Protein AF-0000000081115495 (afdb_homodimer)

Organism: Mythimna separata (NCBI:txid271217)

Nearest PDB structures (foldseek):
  6wbv-assembly1_A  TM=1.362E-01  e=1.339E+00  Homo sapiens
  8w20-assembly1_A  TM=7.544E-02  e=1.588E+00  Streptomyces coelicolor A3(2)
  7nyw-assembly1_B  TM=8.697E-02  e=6.203E+00  Photorhabdus thracensis
  5llu-assembly1_A-2  TM=1.333E-01  e=4.239E-01  Homo sapiens
  5xap-assembly1_A  TM=1.150E-01  e=4.616E-01  Deinococcus radiodurans R1 = ATCC 13939 = DSM 20539

Radius of gyration: 32.77 Å; Cα contacts (8 Å, |Δi|>4): 1821; chains: 2; bounding box: 96×88×81 Å

InterPro domains:
  IPR002656 Acyltransferase 3 domain [PF01757] (212-597)
  IPR052728 Oxygen and lipid transport regulator [PTHR11161] (29-606)

Sequence (1224 aa):
MNPVTWLFFAVSVAAAREYSDEELASFPKLFHLDEYKRCLARTDGLYCLGTFELTPAVVPHPTYNIMKAYSEESYRHFNRTLIHRGYCLSLRCPLELITSYNATVLFERCADHYSQRSHLRASLHTLHYCRTHDDFVTRKPETPAEHMLKLVLYALVLANIVGTIYDSYVVDTPERKKSKLIAAFSIPANWRRLTFIREGGDPRQTALTPMEGVRVLALGCTTFAHASIFHYGFYTTNPEMLEKVTQRADGIFLSNGTSLIQAFMMMSCFLTGYNLLIYSQKRELGLYLLPLCIIKRVVRITPVHMLIVGYGATWWMYSRDGPLVSTTIGLESAACKTKFWSHFFFINNIVDPGNYCVAPTWFLPVNMHMYIVACTFTLLLWRRRRFAFRLYILLFIASCFMTAAISYVREYKALTYLATPEEIRRTFRDDPSFTEFYISSWGALPACFVGLIFAHLLFELDQRKIKLCDYKCFVYLYHTCFPLLFLWPLTGIYARAHQSAFFIAAYTAFDRPIYCILMVISLLGLFHVDGPLRWFFSWDGWRSLGRMSLTVMLLHWCINITIGARSMAFSTSELDVIVDWSATHVLTYAAAVPITVLVEFPMQKFLEALIFMNPVTWLFFAVSVAAAREYSDEELASFPKLFHLDEYKRCLARTDGLYCLGTFELTPAVVPHPTYNIMKAYSEESYRHFNRTLIHRGYCLSLRCPLELITSYNATVLFERCADHYSQRSHLRASLHTLHYCRTHDDFVTRKPETPAEHMLKLVLYALVLANIVGTIYDSYVVDTPERKKSKLIAAFSIPANWRRLTFIREGGDPRQTALTPMEGVRVLALGCTTFAHASIFHYGFYTTNPEMLEKVTQRADGIFLSNGTSLIQAFMMMSCFLTGYNLLIYSQKRELGLYLLPLCIIKRVVRITPVHMLIVGYGATWWMYSRDGPLVSTTIGLESAACKTKFWSHFFFINNIVDPGNYCVAPTWFLPVNMHMYIVACTFTLLLWRRRRFAFRLYILLFIASCFMTAAISYVREYKALTYLATPEEIRRTFRDDPSFTEFYISSWGALPACFVGLIFAHLLFELDQRKIKLCDYKCFVYLYHTCFPLLFLWPLTGIYARAHQSAFFIAAYTAFDRPIYCILMVISLLGLFHVDGPLRWFFSWDGWRSLGRMSLTVMLLHWCINITIGARSMAFSTSELDVIVDWSATHVLTYAAAVPITVLVEFPMQKFLEALIF

pLDDT: mean 91.27, std 10.19, range [24.75, 98.75]

Structure (mmCIF, N/CA/C/O backbone):
data_AF-0000000081115495-model_v1
#
loop_
_entity.id
_entity.type
_entity.pdbx_description
1 polymer 'Acyltransferase 3 domain-containing protein'
#
loop_
_atom_site.group_PDB
_atom_site.id
_atom_site.type_symbol
_atom_site.label_atom_id
_atom_site.label_alt_id
_atom_site.label_comp_id
_atom_site.label_asym_id
_atom_site.label_entity_id
_atom_site.label_seq_id
_atom_site.pdbx_PDB_ins_code
_atom_site.Cartn_x
_atom_site.Cartn_y
_atom_site.Cartn_z
_atom_site.occupancy
_atom_site.B_iso_or_equiv
_atom_site.auth_seq_id
_atom_site.auth_comp_id
_atom_site.auth_asym_id
_atom_site.auth_atom_id
_atom_site.pdbx_PDB_model_num
ATOM 1 N N . MET A 1 1 ? 27.531 12.555 -26.203 1 24.75 1 MET A N 1
ATOM 2 C CA . MET A 1 1 ? 27.156 11.141 -26.203 1 24.75 1 MET A CA 1
ATOM 3 C C . MET A 1 1 ? 27.641 10.461 -27.484 1 24.75 1 MET A C 1
ATOM 5 O O . MET A 1 1 ? 27.281 10.891 -28.594 1 24.75 1 MET A O 1
ATOM 9 N N . ASN A 1 2 ? 28.75 9.758 -27.484 1 30.42 2 ASN A N 1
ATOM 10 C CA . ASN A 1 2 ? 29.578 9.398 -28.641 1 30.42 2 ASN A CA 1
ATOM 11 C C . ASN A 1 2 ? 28.828 8.516 -29.625 1 30.42 2 ASN A C 1
ATOM 13 O O . ASN A 1 2 ? 28.031 7.656 -29.219 1 30.42 2 ASN A O 1
ATOM 17 N N . PRO A 1 3 ? 28.578 8.898 -30.844 1 39.91 3 PRO A N 1
ATOM 18 C CA . PRO A 1 3 ? 27.891 8.18 -31.906 1 39.91 3 PRO A CA 1
ATOM 19 C C . PRO A 1 3 ? 28.281 6.707 -31.984 1 39.91 3 PRO A C 1
ATOM 21 O O . PRO A 1 3 ? 27.672 5.934 -32.719 1 39.91 3 PRO A O 1
ATOM 24 N N . VAL A 1 4 ? 29.328 6.293 -31.312 1 34.84 4 VAL A N 1
ATOM 25 C CA . VAL A 1 4 ? 29.797 4.914 -31.391 1 34.84 4 VAL A CA 1
ATOM 26 C C . VAL A 1 4 ? 28.859 4.004 -30.609 1 34.84 4 VAL A C 1
ATOM 28 O O . VAL A 1 4 ? 28.688 2.834 -30.953 1 34.84 4 VAL A O 1
ATOM 31 N N . THR A 1 5 ? 28.281 4.406 -29.562 1 34.09 5 THR A N 1
ATOM 32 C CA . THR A 1 5 ? 27.453 3.557 -28.719 1 34.09 5 THR A CA 1
ATOM 33 C C . THR A 1 5 ? 26.141 3.207 -29.422 1 34.09 5 THR A C 1
ATOM 35 O O . THR A 1 5 ? 25.562 2.15 -29.172 1 34.09 5 THR A O 1
ATOM 38 N N . TRP A 1 6 ? 25.656 4.078 -30.359 1 40.09 6 TRP A N 1
ATOM 39 C CA . TRP A 1 6 ? 24.438 3.766 -31.094 1 40.09 6 TRP A CA 1
ATOM 40 C C . TRP A 1 6 ? 24.688 2.656 -32.125 1 40.09 6 TRP A C 1
ATOM 42 O O . TRP A 1 6 ? 23.75 2.002 -32.562 1 40.09 6 TRP A O 1
ATOM 52 N N . LEU A 1 7 ? 25.953 2.502 -32.562 1 35.94 7 LEU A N 1
ATOM 53 C CA . LEU A 1 7 ? 26.203 1.599 -33.688 1 35.94 7 LEU A CA 1
ATOM 54 C C . LEU A 1 7 ? 25.953 0.149 -33.281 1 35.94 7 LEU A C 1
ATOM 56 O O . LEU A 1 7 ? 25.516 -0.663 -34.094 1 35.94 7 LEU A O 1
ATOM 60 N N . PHE A 1 8 ? 26.25 -0.278 -32.062 1 37.78 8 PHE A N 1
ATOM 61 C CA . PHE A 1 8 ? 26.281 -1.713 -31.797 1 37.78 8 PHE A CA 1
ATOM 62 C C . PHE A 1 8 ? 24.875 -2.256 -31.594 1 37.78 8 PHE A C 1
ATOM 64 O O . PHE A 1 8 ? 24.688 -3.469 -31.469 1 37.78 8 PHE A O 1
ATOM 71 N N . PHE A 1 9 ? 23.922 -1.477 -31.359 1 39.91 9 PHE A N 1
ATOM 72 C CA . PHE A 1 9 ? 22.656 -2.07 -30.922 1 39.91 9 PHE A CA 1
ATOM 73 C C . PHE A 1 9 ? 21.828 -2.496 -32.125 1 39.91 9 PHE A C 1
ATOM 75 O O . PHE A 1 9 ? 20.609 -2.678 -32 1 39.91 9 PHE A O 1
ATOM 82 N N . ALA A 1 10 ? 22.406 -2.445 -33.406 1 38.56 10 ALA A N 1
ATOM 83 C CA . ALA A 1 10 ? 21.5 -2.883 -34.469 1 38.56 10 ALA A CA 1
ATOM 84 C C . ALA A 1 10 ? 21.25 -4.387 -34.406 1 38.56 10 ALA A C 1
ATOM 86 O O . ALA A 1 10 ? 21.984 -5.176 -35 1 38.56 10 ALA A O 1
ATOM 87 N N . VAL A 1 11 ? 21.047 -4.914 -33.25 1 39.09 11 VAL A N 1
ATOM 88 C CA . VAL A 1 11 ? 20.875 -6.363 -33.188 1 39.09 11 VAL A CA 1
ATOM 89 C C . VAL A 1 11 ? 19.656 -6.773 -34 1 39.09 11 VAL A C 1
ATOM 91 O O . VAL A 1 11 ? 18.578 -6.18 -33.875 1 39.09 11 VAL A O 1
ATOM 94 N N . SER A 1 12 ? 20.094 -7.492 -35.094 1 37.94 12 SER A N 1
ATOM 95 C CA . SER A 1 12 ? 19.156 -8.195 -35.969 1 37.94 12 SER A CA 1
ATOM 96 C C . SER A 1 12 ? 18.219 -9.086 -35.156 1 37.94 12 SER A C 1
ATOM 98 O O . SER A 1 12 ? 18.656 -10.07 -34.531 1 37.94 12 SER A O 1
ATOM 100 N N . VAL A 1 13 ? 17.391 -8.516 -34.469 1 44.06 13 VAL A N 1
ATOM 101 C CA . VAL A 1 13 ? 16.359 -9.383 -33.906 1 44.06 13 VAL A CA 1
ATOM 102 C C . VAL A 1 13 ? 15.781 -10.281 -35 1 44.06 13 VAL A C 1
ATOM 104 O O . VAL A 1 13 ? 15.297 -9.789 -36.031 1 44.06 13 VAL A O 1
ATOM 107 N N . ALA A 1 14 ? 16.438 -11.359 -35.25 1 44.84 14 ALA A N 1
ATOM 108 C CA . ALA A 1 14 ? 15.828 -12.398 -36.094 1 44.84 14 ALA A CA 1
ATOM 109 C C . ALA A 1 14 ? 14.305 -12.352 -36 1 44.84 14 ALA A C 1
ATOM 111 O O . ALA A 1 14 ? 13.75 -12.117 -34.906 1 44.84 14 ALA A O 1
ATOM 112 N N . ALA A 1 15 ? 13.828 -12.008 -37.219 1 53.19 15 ALA A N 1
ATOM 113 C CA . ALA A 1 15 ? 12.43 -11.773 -37.594 1 53.19 15 ALA A CA 1
ATOM 114 C C . ALA A 1 15 ? 11.539 -12.914 -37.094 1 53.19 15 ALA A C 1
ATOM 116 O O . ALA A 1 15 ? 11.367 -13.914 -37.812 1 53.19 15 ALA A O 1
ATOM 117 N N . ALA A 1 16 ? 11.797 -13.234 -35.844 1 61.47 16 ALA A N 1
ATOM 118 C CA . ALA A 1 16 ? 10.789 -14.188 -35.406 1 61.47 16 ALA A CA 1
ATOM 119 C C . ALA A 1 16 ? 9.383 -13.742 -35.812 1 61.47 16 ALA A C 1
ATOM 121 O O . ALA A 1 16 ? 9.133 -12.547 -35.969 1 61.47 16 ALA A O 1
ATOM 122 N N . ARG A 1 17 ? 8.719 -14.742 -36.406 1 75.25 17 ARG A N 1
ATOM 123 C CA . ARG A 1 17 ? 7.34 -14.469 -36.812 1 75.25 17 ARG A CA 1
ATOM 124 C C . ARG A 1 17 ? 6.605 -13.664 -35.75 1 75.25 17 ARG A C 1
ATOM 126 O O . ARG A 1 17 ? 6.688 -13.977 -34.562 1 75.25 17 ARG A O 1
ATOM 133 N N . GLU A 1 18 ? 6.234 -12.531 -36.219 1 83.69 18 GLU A N 1
ATOM 134 C CA . GLU A 1 18 ? 5.391 -11.742 -35.312 1 83.69 18 GLU A CA 1
ATOM 135 C C . GLU A 1 18 ? 3.941 -12.211 -35.375 1 83.69 18 GLU A C 1
ATOM 137 O O . GLU A 1 18 ? 3.387 -12.438 -36.438 1 83.69 18 GLU A O 1
ATOM 142 N N . TYR A 1 19 ? 3.535 -12.711 -34.312 1 90.31 19 TYR A N 1
ATOM 143 C CA . TYR A 1 19 ? 2.152 -13.156 -34.188 1 90.31 19 TYR A CA 1
ATOM 144 C C . TYR A 1 19 ? 1.237 -11.984 -33.844 1 90.31 19 TYR A C 1
ATOM 146 O O . TYR A 1 19 ? 1.6 -11.117 -33.031 1 90.31 19 TYR A O 1
ATOM 154 N N . SER A 1 20 ? 0.139 -11.875 -34.469 1 89.12 20 SER A N 1
ATOM 155 C CA . SER A 1 20 ? -0.812 -10.797 -34.25 1 89.12 20 SER A CA 1
ATOM 156 C C . SER A 1 20 ? -1.571 -11 -32.938 1 89.12 20 SER A C 1
ATOM 158 O O . SER A 1 20 ? -1.633 -12.125 -32.406 1 89.12 20 SER A O 1
ATOM 160 N N . ASP A 1 21 ? -2.07 -9.977 -32.438 1 88.25 21 ASP A N 1
ATOM 161 C CA . ASP A 1 21 ? -2.865 -10.047 -31.219 1 88.25 21 ASP A CA 1
ATOM 162 C C . ASP A 1 21 ? -4.113 -10.906 -31.422 1 88.25 21 ASP A C 1
ATOM 164 O O . ASP A 1 21 ? -4.562 -11.578 -30.5 1 88.25 21 ASP A O 1
ATOM 168 N N . GLU A 1 22 ? -4.633 -10.914 -32.594 1 90.19 22 GLU A N 1
ATOM 169 C CA . GLU A 1 22 ? -5.809 -11.727 -32.906 1 90.19 22 GLU A CA 1
ATOM 170 C C . GLU A 1 22 ? -5.477 -13.219 -32.844 1 90.19 22 GLU A C 1
ATOM 172 O O . GLU A 1 22 ? -6.246 -14.016 -32.312 1 90.19 22 GLU A O 1
ATOM 177 N N . GLU A 1 23 ? -4.414 -13.523 -33.406 1 91 23 GLU A N 1
ATOM 178 C CA . GLU A 1 23 ? -3.975 -14.914 -33.344 1 91 23 GLU A CA 1
ATOM 179 C C . GLU A 1 23 ? -3.766 -15.375 -31.922 1 91 23 GLU A C 1
ATOM 181 O O . GLU A 1 23 ? -4.215 -16.453 -31.531 1 91 23 GLU A O 1
ATOM 186 N N . LEU A 1 24 ? -3.16 -14.586 -31.188 1 91.44 24 LEU A N 1
ATOM 187 C CA . LEU A 1 24 ? -2.873 -14.938 -29.797 1 91.44 24 LEU A CA 1
ATOM 188 C C . LEU A 1 24 ? -4.16 -15.039 -28.984 1 91.44 24 LEU A C 1
ATOM 190 O O . LEU A 1 24 ? -4.273 -15.891 -28.094 1 91.44 24 LEU A O 1
ATOM 194 N N . ALA A 1 25 ? -5.062 -14.18 -29.328 1 89.88 25 ALA A N 1
ATOM 195 C CA . ALA A 1 25 ? -6.336 -14.188 -28.625 1 89.88 25 ALA A CA 1
ATOM 196 C C . ALA A 1 25 ? -7.152 -15.43 -28.953 1 89.88 25 ALA A C 1
ATOM 198 O O . ALA A 1 25 ? -8.094 -15.781 -28.234 1 89.88 25 ALA A O 1
ATOM 199 N N . SER A 1 26 ? -6.859 -16.094 -30.016 1 89.69 26 SER A N 1
ATOM 200 C CA . SER A 1 26 ? -7.602 -17.281 -30.422 1 89.69 26 SER A CA 1
ATOM 201 C C . SER A 1 26 ? -7.133 -18.516 -29.672 1 89.69 26 SER A C 1
ATOM 203 O O . SER A 1 26 ? -7.82 -19.531 -29.656 1 89.69 26 SER A O 1
ATOM 205 N N . PHE A 1 27 ? -5.926 -18.469 -29.094 1 93.31 27 PHE A N 1
ATOM 206 C CA . PHE A 1 27 ? -5.449 -19.578 -28.281 1 93.31 27 PHE A CA 1
ATOM 207 C C . PHE A 1 27 ? -6.336 -19.766 -27.047 1 93.31 27 PHE A C 1
ATOM 209 O O . PHE A 1 27 ? -6.867 -18.797 -26.5 1 93.31 27 PHE A O 1
ATOM 216 N N . PRO A 1 28 ? -6.547 -21.016 -26.672 1 93.69 28 PRO A N 1
ATOM 217 C CA . PRO A 1 28 ? -7.129 -21.188 -25.344 1 93.69 28 PRO A CA 1
ATOM 218 C C . PRO A 1 28 ? -6.297 -20.531 -24.25 1 93.69 28 PRO A C 1
ATOM 220 O O . PRO A 1 28 ? -5.086 -20.344 -24.406 1 93.69 28 PRO A O 1
ATOM 223 N N . LYS A 1 29 ? -6.957 -20.188 -23.25 1 94.31 29 LYS A N 1
ATOM 224 C CA . LYS A 1 29 ? -6.246 -19.578 -22.125 1 94.31 29 LYS A CA 1
ATOM 225 C C . LYS A 1 29 ? -5.168 -20.531 -21.594 1 94.31 29 LYS A C 1
ATOM 227 O O . LYS A 1 29 ? -5.414 -21.719 -21.406 1 94.31 29 LYS A O 1
ATOM 232 N N . LEU A 1 30 ? -4.035 -19.953 -21.422 1 96.62 30 LEU A N 1
ATOM 233 C CA . LEU A 1 30 ? -2.947 -20.766 -20.875 1 96.62 30 LEU A CA 1
ATOM 234 C C . LEU A 1 30 ? -3.221 -21.156 -19.438 1 96.62 30 LEU A C 1
ATOM 236 O O . LEU A 1 30 ? -3.031 -22.312 -19.047 1 96.62 30 LEU A O 1
ATOM 240 N N . PHE A 1 31 ? -3.633 -20.141 -18.641 1 96.75 31 PHE A N 1
ATOM 241 C CA . PHE A 1 31 ? -3.914 -20.344 -17.219 1 96.75 31 PHE A CA 1
ATOM 242 C C . PHE A 1 31 ? -5.363 -20 -16.906 1 96.75 31 PHE A C 1
ATOM 244 O O . PHE A 1 31 ? -5.91 -19.031 -17.453 1 96.75 31 PHE A O 1
ATOM 251 N N . HIS A 1 32 ? -5.992 -20.75 -16.125 1 96.56 32 HIS A N 1
ATOM 252 C CA . HIS A 1 32 ? -7.348 -20.453 -15.672 1 96.56 32 HIS A CA 1
ATOM 253 C C . HIS A 1 32 ? -7.598 -21.031 -14.281 1 96.56 32 HIS A C 1
ATOM 255 O O . HIS A 1 32 ? -7.227 -22.172 -14 1 96.56 32 HIS A O 1
ATOM 261 N N . LEU A 1 33 ? -8.172 -20.266 -13.477 1 96.69 33 LEU A N 1
ATOM 262 C CA . LEU A 1 33 ? -8.57 -20.672 -12.133 1 96.69 33 LEU A CA 1
ATOM 263 C C . LEU A 1 33 ? -10.023 -20.281 -11.852 1 96.69 33 LEU A C 1
ATOM 265 O O . LEU A 1 33 ? -10.406 -19.141 -12.086 1 96.69 33 LEU A O 1
ATOM 269 N N . ASP A 1 34 ? -10.773 -21.266 -11.43 1 96.25 34 ASP A N 1
ATOM 270 C CA . ASP A 1 34 ? -12.086 -20.938 -10.883 1 96.25 34 ASP A CA 1
ATOM 271 C C . ASP A 1 34 ? -11.969 -20.422 -9.453 1 96.25 34 ASP A C 1
ATOM 273 O O . ASP A 1 34 ? -10.875 -20.359 -8.891 1 96.25 34 ASP A O 1
ATOM 277 N N . GLU A 1 35 ? -13.062 -19.953 -8.969 1 94.69 35 GLU A N 1
ATOM 278 C CA . GLU A 1 35 ? -13.062 -19.391 -7.625 1 94.69 35 GLU A CA 1
ATOM 279 C C . GLU A 1 35 ? -12.883 -20.484 -6.574 1 94.69 35 GLU A C 1
ATOM 281 O O . GLU A 1 35 ? -13.844 -21.188 -6.234 1 94.69 35 GLU A O 1
ATOM 286 N N . TYR A 1 36 ? -11.742 -20.578 -6.043 1 94.88 36 TYR A N 1
ATOM 287 C CA . TYR A 1 36 ? -11.289 -21.641 -5.148 1 94.88 36 TYR A CA 1
ATOM 288 C C . TYR A 1 36 ? -12.086 -21.641 -3.852 1 94.88 36 TYR A C 1
ATOM 290 O O . TYR A 1 36 ? -12.68 -22.656 -3.473 1 94.88 36 TYR A O 1
ATOM 298 N N . LYS A 1 37 ? -12.273 -20.406 -3.199 1 92 37 LYS A N 1
ATOM 299 C CA . LYS A 1 37 ? -12.922 -20.312 -1.893 1 92 37 LYS A CA 1
ATOM 300 C C . LYS A 1 37 ? -14.438 -20.484 -2.016 1 92 37 LYS A C 1
ATOM 302 O O . LYS A 1 37 ? -15.062 -21.141 -1.181 1 92 37 LYS A O 1
ATOM 307 N N . ARG A 1 38 ? -14.984 -19.969 -3.043 1 92.75 38 ARG A N 1
ATOM 308 C CA . ARG A 1 38 ? -16.422 -20.109 -3.279 1 92.75 38 ARG A CA 1
ATOM 309 C C . ARG A 1 38 ? -16.781 -21.562 -3.551 1 92.75 38 ARG A C 1
ATOM 311 O O . ARG A 1 38 ? -17.828 -22.047 -3.098 1 92.75 38 ARG A O 1
ATOM 318 N N . CYS A 1 39 ? -15.914 -22.203 -4.258 1 94.81 39 CYS A N 1
ATOM 319 C CA . CYS A 1 39 ? -16.109 -23.609 -4.574 1 94.81 39 CYS A CA 1
ATOM 320 C C . CYS A 1 39 ? -16.125 -24.469 -3.312 1 94.81 39 CYS A C 1
ATOM 322 O O . CYS A 1 39 ? -17.031 -25.25 -3.096 1 94.81 39 CYS A O 1
ATOM 324 N N . LEU A 1 40 ? -15.18 -24.297 -2.506 1 94.75 40 LEU A N 1
ATOM 325 C CA . LEU A 1 40 ? -14.984 -25.156 -1.353 1 94.75 40 LEU A CA 1
ATOM 326 C C . LEU A 1 40 ? -15.867 -24.719 -0.186 1 94.75 40 LEU A C 1
ATOM 328 O O . LEU A 1 40 ? -15.938 -25.406 0.838 1 94.75 40 LEU A O 1
ATOM 332 N N . ALA A 1 41 ? -16.547 -23.516 -0.341 1 92.44 41 ALA A N 1
ATOM 333 C CA . ALA A 1 41 ? -17.516 -23.078 0.664 1 92.44 41 ALA A CA 1
ATOM 334 C C . ALA A 1 41 ? -18.781 -23.938 0.615 1 92.44 41 ALA A C 1
ATOM 336 O O . ALA A 1 41 ? -19.5 -24.047 1.607 1 92.44 41 ALA A O 1
ATOM 337 N N . ARG A 1 42 ? -19 -24.656 -0.508 1 92.75 42 ARG A N 1
ATOM 338 C CA . ARG A 1 42 ? -20.141 -25.547 -0.666 1 92.75 42 ARG A CA 1
ATOM 339 C C . ARG A 1 42 ? -19.844 -26.938 -0.093 1 92.75 42 ARG A C 1
ATOM 341 O O . ARG A 1 42 ? -18.734 -27.438 -0.241 1 92.75 42 ARG A O 1
ATOM 348 N N . THR A 1 43 ? -20.859 -27.469 0.477 1 92.44 43 THR A N 1
ATOM 349 C CA . THR A 1 43 ? -20.672 -28.781 1.102 1 92.44 43 THR A CA 1
ATOM 350 C C . THR A 1 43 ? -20.344 -29.828 0.055 1 92.44 43 THR A C 1
ATOM 352 O O . THR A 1 43 ? -19.656 -30.812 0.356 1 92.44 43 THR A O 1
ATOM 355 N N . ASP A 1 44 ? -20.75 -29.688 -1.141 1 90.75 44 ASP A N 1
ATOM 356 C CA . ASP A 1 44 ? -20.453 -30.625 -2.219 1 90.75 44 ASP A CA 1
ATOM 357 C C . ASP A 1 44 ? -19.312 -30.125 -3.098 1 90.75 44 ASP A C 1
ATOM 359 O O . ASP A 1 44 ? -19.141 -30.609 -4.219 1 90.75 44 ASP A O 1
ATOM 363 N N . GLY A 1 45 ? -18.641 -29.203 -2.648 1 93.81 45 GLY A N 1
ATOM 364 C CA . GLY A 1 45 ? -17.594 -28.578 -3.449 1 93.81 45 GLY A CA 1
ATOM 365 C C . GLY A 1 45 ? -16.406 -29.484 -3.67 1 93.81 45 GLY A C 1
ATOM 366 O O . GLY A 1 45 ? -15.938 -30.156 -2.738 1 93.81 45 GLY A O 1
ATOM 367 N N . LEU A 1 46 ? -15.906 -29.672 -4.848 1 95.38 46 LEU A N 1
ATOM 368 C CA . LEU A 1 46 ? -14.727 -30.406 -5.27 1 95.38 46 LEU A CA 1
ATOM 369 C C . LEU A 1 46 ? -13.875 -29.578 -6.227 1 95.38 46 LEU A C 1
ATOM 371 O O . LEU A 1 46 ? -14.336 -29.219 -7.316 1 95.38 46 LEU A O 1
ATOM 375 N N . TYR A 1 47 ? -12.672 -29.203 -5.754 1 96.94 47 TYR A N 1
ATOM 376 C CA . TYR A 1 47 ? -11.758 -28.391 -6.543 1 96.94 47 TYR A CA 1
ATOM 377 C C . TYR A 1 47 ? -10.523 -29.172 -6.938 1 96.94 47 TYR A C 1
ATOM 379 O O . TYR A 1 47 ? -9.883 -29.812 -6.09 1 96.94 47 TYR A O 1
ATOM 387 N N . CYS A 1 48 ? -10.148 -29.203 -8.18 1 97.81 48 CYS A N 1
ATOM 388 C CA . CYS A 1 48 ? -8.977 -29.922 -8.664 1 97.81 48 CYS A CA 1
ATOM 389 C C . CYS A 1 48 ? -8.055 -29 -9.445 1 97.81 48 CYS A C 1
ATOM 391 O O . CYS A 1 48 ? -8.516 -28.062 -10.094 1 97.81 48 CYS A O 1
ATOM 393 N N . LEU A 1 49 ? -6.809 -29.234 -9.32 1 98 49 LEU A N 1
ATOM 394 C CA . LEU A 1 49 ? -5.754 -28.5 -10.008 1 98 49 LEU A CA 1
ATOM 395 C C . LEU A 1 49 ? -4.875 -29.438 -10.828 1 98 49 LEU A C 1
ATOM 397 O O . LEU A 1 49 ? -4.48 -30.5 -10.344 1 98 49 LEU A O 1
ATOM 401 N N . GLY A 1 50 ? -4.594 -29.078 -12.117 1 98 50 GLY A N 1
ATOM 402 C CA . GLY A 1 50 ? -3.77 -29.938 -12.961 1 98 50 GLY A CA 1
ATOM 403 C C . GLY A 1 50 ? -3.391 -29.281 -14.273 1 98 50 GLY A C 1
ATOM 404 O O . GLY A 1 50 ? -3.703 -28.109 -14.508 1 98 50 GLY A O 1
ATOM 405 N N . THR A 1 51 ? -2.635 -30 -15 1 97.88 51 THR A N 1
ATOM 406 C CA . THR A 1 51 ? -2.193 -29.578 -16.328 1 97.88 51 THR A CA 1
ATOM 407 C C . THR A 1 51 ? -2.721 -30.547 -17.391 1 97.88 51 THR A C 1
ATOM 409 O O . THR A 1 51 ? -2.846 -31.734 -17.141 1 97.88 51 THR A O 1
ATOM 412 N N . PHE A 1 52 ? -3.023 -30 -18.594 1 98.06 52 PHE A N 1
ATOM 413 C CA . PHE A 1 52 ? -3.639 -30.781 -19.656 1 98.06 52 PHE A CA 1
ATOM 414 C C . PHE A 1 52 ? -2.898 -30.578 -20.984 1 98.06 52 PHE A C 1
ATOM 416 O O . PHE A 1 52 ? -2.488 -29.453 -21.297 1 98.06 52 PHE A O 1
ATOM 423 N N . GLU A 1 53 ? -2.766 -31.562 -21.641 1 97.88 53 GLU A N 1
ATOM 424 C CA . GLU A 1 53 ? -2.221 -31.516 -22.984 1 97.88 53 GLU A CA 1
ATOM 425 C C . GLU A 1 53 ? -3.332 -31.391 -24.031 1 97.88 53 GLU A C 1
ATOM 427 O O . GLU A 1 53 ? -4.336 -32.094 -23.969 1 97.88 53 GLU A O 1
ATOM 432 N N . LEU A 1 54 ? -3.127 -30.516 -24.922 1 97.06 54 LEU A N 1
ATOM 433 C CA . LEU A 1 54 ? -4.105 -30.266 -25.969 1 97.06 54 LEU A CA 1
ATOM 434 C C . LEU A 1 54 ? -3.682 -30.953 -27.266 1 97.06 54 LEU A C 1
ATOM 436 O O . LEU A 1 54 ? -2.521 -30.859 -27.672 1 97.06 54 LEU A O 1
ATOM 440 N N . THR A 1 55 ? -4.605 -31.656 -27.812 1 96.5 55 THR A N 1
ATOM 441 C CA . THR A 1 55 ? -4.445 -32.25 -29.125 1 96.5 55 THR A CA 1
ATOM 442 C C . THR A 1 55 ? -5.648 -31.938 -30.016 1 96.5 55 THR A C 1
ATOM 444 O O . THR A 1 55 ? -6.742 -31.672 -29.516 1 96.5 55 THR A O 1
ATOM 447 N N . PRO A 1 56 ? -5.383 -31.875 -31.234 1 95.75 56 PRO A N 1
ATOM 448 C CA . PRO A 1 56 ? -6.523 -31.594 -32.094 1 95.75 56 PRO A CA 1
ATOM 449 C C . PRO A 1 56 ? -7.531 -32.75 -32.156 1 95.75 56 PRO A C 1
ATOM 451 O O . PRO A 1 56 ? -7.145 -33.906 -32.188 1 95.75 56 PRO A O 1
ATOM 454 N N . ALA A 1 57 ? -8.812 -32.469 -32.031 1 93.12 57 ALA A N 1
ATOM 455 C CA . ALA A 1 57 ? -9.883 -33.469 -32.125 1 93.12 57 ALA A CA 1
ATOM 456 C C . ALA A 1 57 ? -10.086 -33.875 -33.594 1 93.12 57 ALA A C 1
ATOM 458 O O . ALA A 1 57 ? -10.438 -35.031 -33.875 1 93.12 57 ALA A O 1
ATOM 459 N N . VAL A 1 58 ? -9.906 -32.844 -34.469 1 88.94 58 VAL A N 1
ATOM 460 C CA . VAL A 1 58 ? -10.023 -33.062 -35.906 1 88.94 58 VAL A CA 1
ATOM 461 C C . VAL A 1 58 ? -8.797 -32.5 -36.625 1 88.94 58 VAL A C 1
ATOM 463 O O . VAL A 1 58 ? -8.32 -31.406 -36.281 1 88.94 58 VAL A O 1
ATOM 466 N N . VAL A 1 59 ? -8.359 -33.281 -37.562 1 86.69 59 VAL A N 1
ATOM 467 C CA . VAL A 1 59 ? -7.219 -32.812 -38.375 1 86.69 59 VAL A CA 1
ATOM 468 C C . VAL A 1 59 ? -7.668 -32.5 -39.781 1 86.69 59 VAL A C 1
ATOM 470 O O . VAL A 1 59 ? -8.398 -33.281 -40.406 1 86.69 59 VAL A O 1
ATOM 473 N N . PRO A 1 60 ? -7.332 -31.297 -40.344 1 87 60 PRO A N 1
ATOM 474 C CA . PRO A 1 60 ? -6.383 -30.297 -39.875 1 87 60 PRO A CA 1
ATOM 475 C C . PRO A 1 60 ? -7.027 -29.281 -38.938 1 87 60 PRO A C 1
ATOM 477 O O . PRO A 1 60 ? -8.227 -29 -39.031 1 87 60 PRO A O 1
ATOM 480 N N . HIS A 1 61 ? -6.332 -28.828 -37.938 1 92.5 61 HIS A N 1
ATOM 481 C CA . HIS A 1 61 ? -6.727 -27.797 -36.969 1 92.5 61 HIS A CA 1
ATOM 482 C C . HIS A 1 61 ? -5.789 -26.594 -37.031 1 92.5 61 HIS A C 1
ATOM 484 O O . HIS A 1 61 ? -4.762 -26.562 -36.344 1 92.5 61 HIS A O 1
ATOM 490 N N . PRO A 1 62 ? -6.105 -25.594 -37.781 1 90.56 62 PRO A N 1
ATOM 491 C CA . PRO A 1 62 ? -5.207 -24.453 -38.031 1 90.56 62 PRO A CA 1
ATOM 492 C C . PRO A 1 62 ? -4.75 -23.766 -36.75 1 90.56 62 PRO A C 1
ATOM 494 O O . PRO A 1 62 ? -3.572 -23.438 -36.625 1 90.56 62 PRO A O 1
ATOM 497 N N . THR A 1 63 ? -5.648 -23.594 -35.875 1 90.69 63 THR A N 1
ATOM 498 C CA . THR A 1 63 ? -5.297 -22.922 -34.625 1 90.69 63 THR A CA 1
ATOM 499 C C . THR A 1 63 ? -4.277 -23.734 -33.844 1 90.69 63 THR A C 1
ATOM 501 O O . THR A 1 63 ? -3.338 -23.188 -33.281 1 90.69 63 THR A O 1
ATOM 504 N N . TYR A 1 64 ? -4.434 -24.969 -33.875 1 93.94 64 TYR A N 1
ATOM 505 C CA . TYR A 1 64 ? -3.488 -25.828 -33.156 1 93.94 64 TYR A CA 1
ATOM 506 C C . TYR A 1 64 ? -2.107 -25.766 -33.812 1 93.94 64 TYR A C 1
ATOM 508 O O . TYR A 1 64 ? -1.091 -25.766 -33.125 1 93.94 64 TYR A O 1
ATOM 516 N N . ASN A 1 65 ? -2.061 -25.719 -35.094 1 92.81 65 ASN A N 1
ATOM 517 C CA . ASN A 1 65 ? -0.785 -25.641 -35.812 1 92.81 65 ASN A CA 1
ATOM 518 C C . ASN A 1 65 ? -0.042 -24.344 -35.469 1 92.81 65 ASN A C 1
ATOM 520 O O . ASN A 1 65 ? 1.177 -24.359 -35.281 1 92.81 65 ASN A O 1
ATOM 524 N N . ILE A 1 66 ? -0.829 -23.344 -35.375 1 93.06 66 ILE A N 1
ATOM 525 C CA . ILE A 1 66 ? -0.217 -22.062 -35.031 1 93.06 66 ILE A CA 1
ATOM 526 C C . ILE A 1 66 ? 0.251 -22.125 -33.562 1 93.06 66 ILE A C 1
ATOM 528 O O . ILE A 1 66 ? 1.339 -21.656 -33.25 1 93.06 66 ILE A O 1
ATOM 532 N N . MET A 1 67 ? -0.579 -22.688 -32.781 1 93.62 67 MET A N 1
ATOM 533 C CA . MET A 1 67 ? -0.254 -22.828 -31.359 1 93.62 67 MET A CA 1
ATOM 534 C C . MET A 1 67 ? 1.017 -23.656 -31.188 1 93.62 67 MET A C 1
ATOM 536 O O . MET A 1 67 ? 1.868 -23.312 -30.359 1 93.62 67 MET A O 1
ATOM 540 N N . LYS A 1 68 ? 1.115 -24.719 -31.906 1 94.31 68 LYS A N 1
ATOM 541 C CA . LYS A 1 68 ? 2.293 -25.578 -31.859 1 94.31 68 LYS A CA 1
ATOM 542 C C . LYS A 1 68 ? 3.539 -24.844 -32.312 1 94.31 68 LYS A C 1
ATOM 544 O O . LYS A 1 68 ? 4.59 -24.922 -31.688 1 94.31 68 LYS A O 1
ATOM 549 N N . ALA A 1 69 ? 3.406 -24.125 -33.438 1 93.12 69 ALA A N 1
ATOM 550 C CA . ALA A 1 69 ? 4.523 -23.328 -33.938 1 93.12 69 ALA A CA 1
ATOM 551 C C . ALA A 1 69 ? 4.957 -22.266 -32.938 1 93.12 69 ALA A C 1
ATOM 553 O O . ALA A 1 69 ? 6.152 -22.047 -32.719 1 93.12 69 ALA A O 1
ATOM 554 N N . TYR A 1 70 ? 3.957 -21.672 -32.344 1 93.75 70 TYR A N 1
ATOM 555 C CA . TYR A 1 70 ? 4.203 -20.656 -31.328 1 93.75 70 TYR A CA 1
ATOM 556 C C . TYR A 1 70 ? 4.945 -21.266 -30.141 1 93.75 70 TYR A C 1
ATOM 558 O O . TYR A 1 70 ? 5.922 -20.703 -29.656 1 93.75 70 TYR A O 1
ATOM 566 N N . SER A 1 71 ? 4.586 -22.438 -29.766 1 93.69 71 SER A N 1
ATOM 567 C CA . SER A 1 71 ? 5.148 -23.125 -28.609 1 93.69 71 SER A CA 1
ATOM 568 C C . SER A 1 71 ? 6.555 -23.641 -28.906 1 93.69 71 SER A C 1
ATOM 570 O O . SER A 1 71 ? 7.359 -23.797 -27.984 1 93.69 71 SER A O 1
ATOM 572 N N . GLU A 1 72 ? 6.824 -23.969 -30.109 1 92 72 GLU A N 1
ATOM 573 C CA . GLU A 1 72 ? 8.133 -24.469 -30.5 1 92 72 GLU A CA 1
ATOM 574 C C . GLU A 1 72 ? 9.219 -23.406 -30.312 1 92 72 GLU A C 1
ATOM 576 O O . GLU A 1 72 ? 10.391 -23.734 -30.156 1 92 72 GLU A O 1
ATOM 581 N N . GLU A 1 73 ? 8.758 -22.188 -30.328 1 90.19 73 GLU A N 1
ATOM 582 C CA . GLU A 1 73 ? 9.68 -21.109 -29.953 1 90.19 73 GLU A CA 1
ATOM 583 C C . GLU A 1 73 ? 9.75 -20.953 -28.438 1 90.19 73 GLU A C 1
ATOM 585 O O . GLU A 1 73 ? 9.422 -19.891 -27.906 1 90.19 73 GLU A O 1
ATOM 590 N N . SER A 1 74 ? 10.258 -21.906 -27.859 1 88.12 74 SER A N 1
ATOM 591 C CA . SER A 1 74 ? 10.219 -22.047 -26.406 1 88.12 74 SER A CA 1
ATOM 592 C C . SER A 1 74 ? 11.117 -21.016 -25.734 1 88.12 74 SER A C 1
ATOM 594 O O . SER A 1 74 ? 10.969 -20.734 -24.547 1 88.12 74 SER A O 1
ATOM 596 N N . TYR A 1 75 ? 12 -20.406 -26.516 1 83 75 TYR A N 1
ATOM 597 C CA . TYR A 1 75 ? 12.914 -19.438 -25.922 1 83 75 TYR A CA 1
ATOM 598 C C . TYR A 1 75 ? 12.219 -18.109 -25.656 1 83 75 TYR A C 1
ATOM 600 O O . TYR A 1 75 ? 12.703 -17.281 -24.875 1 83 75 TYR A O 1
ATOM 608 N N . ARG A 1 76 ? 11.062 -17.922 -26.359 1 87.12 76 ARG A N 1
ATOM 609 C CA . ARG A 1 76 ? 10.406 -16.625 -26.234 1 87.12 76 ARG A CA 1
ATOM 610 C C . ARG A 1 76 ? 8.977 -16.781 -25.719 1 87.12 76 ARG A C 1
ATOM 612 O O . ARG A 1 76 ? 8.367 -15.82 -25.266 1 87.12 76 ARG A O 1
ATOM 619 N N . HIS A 1 77 ? 8.484 -18 -25.766 1 93.56 77 HIS A N 1
ATOM 620 C CA . HIS A 1 77 ? 7.062 -18.156 -25.484 1 93.56 77 HIS A CA 1
ATOM 621 C C . HIS A 1 77 ? 6.812 -19.297 -24.5 1 93.56 77 HIS A C 1
ATOM 623 O O . HIS A 1 77 ? 7.641 -20.188 -24.359 1 93.56 77 HIS A O 1
ATOM 629 N N . PHE A 1 78 ? 5.695 -19.203 -23.812 1 96.12 78 PHE A N 1
ATOM 630 C CA . PHE A 1 78 ? 5.184 -20.328 -23.016 1 96.12 78 PHE A CA 1
ATOM 631 C C . PHE A 1 78 ? 4.727 -21.453 -23.922 1 96.12 78 PHE A C 1
ATOM 633 O O . PHE A 1 78 ? 4.445 -21.234 -25.109 1 96.12 78 PHE A O 1
ATOM 640 N N . ASN A 1 79 ? 4.719 -22.625 -23.406 1 96 79 ASN A N 1
ATOM 641 C CA . ASN A 1 79 ? 4.105 -23.75 -24.109 1 96 79 ASN A CA 1
ATOM 642 C C . ASN A 1 79 ? 2.582 -23.656 -24.094 1 96 79 ASN A C 1
ATOM 644 O O . ASN A 1 79 ? 1.957 -23.922 -23.062 1 96 79 ASN A O 1
ATOM 648 N N . ARG A 1 80 ? 2.012 -23.391 -25.203 1 96.5 80 ARG A N 1
ATOM 649 C CA . ARG A 1 80 ? 0.573 -23.156 -25.297 1 96.5 80 ARG A CA 1
ATOM 650 C C . ARG A 1 80 ? -0.177 -24.469 -25.516 1 96.5 80 ARG A C 1
ATOM 652 O O . ARG A 1 80 ? -1.405 -24.516 -25.422 1 96.5 80 ARG A O 1
ATOM 659 N N . THR A 1 81 ? 0.502 -25.516 -25.781 1 96.38 81 THR A N 1
ATOM 660 C CA . THR A 1 81 ? -0.139 -26.812 -25.969 1 96.38 81 THR A CA 1
ATOM 661 C C . THR A 1 81 ? -0.377 -27.5 -24.625 1 96.38 81 THR A C 1
ATOM 663 O O . THR A 1 81 ? -1.101 -28.484 -24.547 1 96.38 81 THR A O 1
ATOM 666 N N . LEU A 1 82 ? 0.204 -27.016 -23.609 1 96.75 82 LEU A N 1
ATOM 667 C CA . LEU A 1 82 ? -0.002 -27.469 -22.234 1 96.75 82 LEU A CA 1
ATOM 668 C C . LEU A 1 82 ? -0.722 -26.406 -21.422 1 96.75 82 LEU A C 1
ATOM 670 O O . LEU A 1 82 ? -0.127 -25.391 -21.047 1 96.75 82 LEU A O 1
ATOM 674 N N . ILE A 1 83 ? -1.879 -26.609 -21.125 1 97.44 83 ILE A N 1
ATOM 675 C CA . ILE A 1 83 ? -2.66 -25.594 -20.438 1 97.44 83 ILE A CA 1
ATOM 676 C C . ILE A 1 83 ? -2.785 -25.953 -18.953 1 97.44 83 ILE A C 1
ATOM 678 O O . ILE A 1 83 ? -2.736 -27.141 -18.594 1 97.44 83 ILE A O 1
ATOM 682 N N . HIS A 1 84 ? -2.92 -25.016 -18.094 1 97.69 84 HIS A N 1
ATOM 683 C CA . HIS A 1 84 ? -3.014 -25.156 -16.641 1 97.69 84 HIS A CA 1
ATOM 684 C C . HIS A 1 84 ? -4.395 -24.766 -16.141 1 97.69 84 HIS A C 1
ATOM 686 O O . HIS A 1 84 ? -4.867 -23.656 -16.422 1 97.69 84 HIS A O 1
ATOM 692 N N . ARG A 1 85 ? -5.043 -25.641 -15.438 1 98.06 85 ARG A N 1
ATOM 693 C CA . ARG A 1 85 ? -6.434 -25.406 -15.055 1 98.06 85 ARG A CA 1
ATOM 694 C C . ARG A 1 85 ? -6.648 -25.688 -13.578 1 98.06 85 ARG A C 1
ATOM 696 O O . ARG A 1 85 ? -6.102 -26.656 -13.039 1 98.06 85 ARG A O 1
ATOM 703 N N . GLY A 1 86 ? -7.316 -24.812 -12.875 1 97.88 86 GLY A N 1
ATOM 704 C CA . GLY A 1 86 ? -7.988 -25.031 -11.602 1 97.88 86 GLY A CA 1
ATOM 705 C C . GLY A 1 86 ? -9.5 -24.906 -11.695 1 97.88 86 GLY A C 1
ATOM 706 O O . GLY A 1 86 ? -10.023 -23.812 -11.906 1 97.88 86 GLY A O 1
ATOM 707 N N . TYR A 1 87 ? -10.211 -26.094 -11.555 1 97.56 87 TYR A N 1
ATOM 708 C CA . TYR A 1 87 ? -11.656 -26.125 -11.773 1 97.56 87 TYR A CA 1
ATOM 709 C C . TYR A 1 87 ? -12.398 -26.484 -10.492 1 97.56 87 TYR A C 1
ATOM 711 O O . TYR A 1 87 ? -11.945 -27.344 -9.727 1 97.56 87 TYR A O 1
ATOM 719 N N . CYS A 1 88 ? -13.438 -25.75 -10.32 1 95.81 88 CYS A N 1
ATOM 720 C CA . CYS A 1 88 ? -14.469 -26.234 -9.406 1 95.81 88 CYS A CA 1
ATOM 721 C C . CYS A 1 88 ? -15.383 -27.234 -10.102 1 95.81 88 CYS A C 1
ATOM 723 O O . CYS A 1 88 ? -16.344 -26.844 -10.758 1 95.81 88 CYS A O 1
ATOM 725 N N . LEU A 1 89 ? -15.227 -28.5 -9.945 1 94.75 89 LEU A N 1
ATOM 726 C CA . LEU A 1 89 ? -15.906 -29.547 -10.695 1 94.75 89 LEU A CA 1
ATOM 727 C C . LEU A 1 89 ? -17.391 -29.609 -10.336 1 94.75 89 LEU A C 1
ATOM 729 O O . LEU A 1 89 ? -18.234 -29.828 -11.203 1 94.75 89 LEU A O 1
ATOM 733 N N . SER A 1 90 ? -17.641 -29.344 -9.133 1 90.31 90 SER A N 1
ATOM 734 C CA . SER A 1 90 ? -19.016 -29.422 -8.664 1 90.31 90 SER A CA 1
ATOM 735 C C . SER A 1 90 ? -19.875 -28.328 -9.281 1 90.31 90 SER A C 1
ATOM 737 O O . SER A 1 90 ? -21.094 -28.484 -9.438 1 90.31 90 SER A O 1
ATOM 739 N N . LEU A 1 91 ? -19.281 -27.234 -9.648 1 88.12 91 LEU A N 1
ATOM 740 C CA . LEU A 1 91 ? -20.047 -26.109 -10.18 1 88.12 91 LEU A CA 1
ATOM 741 C C . LEU A 1 91 ? -19.891 -26.016 -11.695 1 88.12 91 LEU A C 1
ATOM 743 O O . LEU A 1 91 ? -20.859 -25.719 -12.406 1 88.12 91 LEU A O 1
ATOM 747 N N . ARG A 1 92 ? -18.766 -26.266 -12.18 1 90 92 ARG A N 1
ATOM 748 C CA . ARG A 1 92 ? -18.453 -26.016 -13.586 1 90 92 ARG A CA 1
ATOM 749 C C . ARG A 1 92 ? -18.891 -27.188 -14.461 1 90 92 ARG A C 1
ATOM 751 O O . ARG A 1 92 ? -19.453 -26.984 -15.539 1 90 92 ARG A O 1
ATOM 758 N N . CYS A 1 93 ? -18.641 -28.406 -14.008 1 90.25 93 CYS A N 1
ATOM 759 C CA . CYS A 1 93 ? -18.859 -29.578 -14.852 1 90.25 93 CYS A CA 1
ATOM 760 C C . CYS A 1 93 ? -20.359 -29.844 -15.031 1 90.25 93 CYS A C 1
ATOM 762 O O . CYS A 1 93 ? -21.141 -29.672 -14.102 1 90.25 93 CYS A O 1
ATOM 764 N N . PRO A 1 94 ? -20.703 -30.281 -16.141 1 84.44 94 PRO A N 1
ATOM 765 C CA . PRO A 1 94 ? -22.094 -30.688 -16.359 1 84.44 94 PRO A CA 1
ATOM 766 C C . PRO A 1 94 ? -22.531 -31.828 -15.461 1 84.44 94 PRO A C 1
ATOM 768 O O . PRO A 1 94 ? -21.734 -32.719 -15.133 1 84.44 94 PRO A O 1
ATOM 771 N N . LEU A 1 95 ? -23.766 -31.812 -15.086 1 79.12 95 LEU A N 1
ATOM 772 C CA . LEU A 1 95 ? -24.344 -32.781 -14.164 1 79.12 95 LEU A CA 1
ATOM 773 C C . LEU A 1 95 ? -24.234 -34.188 -14.727 1 79.12 95 LEU A C 1
ATOM 775 O O . LEU A 1 95 ? -24.062 -35.156 -13.977 1 79.12 95 LEU A O 1
ATOM 779 N N . GLU A 1 96 ? -24.328 -34.219 -15.945 1 77.88 96 GLU A N 1
ATOM 780 C CA . GLU A 1 96 ? -24.281 -35.531 -16.594 1 77.88 96 GLU A CA 1
ATOM 781 C C . GLU A 1 96 ? -22.953 -36.219 -16.328 1 77.88 96 GLU A C 1
ATOM 783 O O . GLU A 1 96 ? -22.875 -37.469 -16.359 1 77.88 96 GLU A O 1
ATOM 788 N N . LEU A 1 97 ? -21.953 -35.531 -16.094 1 75.56 97 LEU A N 1
ATOM 789 C CA . LEU A 1 97 ? -20.625 -36.094 -15.922 1 75.56 97 LEU A CA 1
ATOM 790 C C . LEU A 1 97 ? -20.359 -36.438 -14.461 1 75.56 97 LEU A C 1
ATOM 792 O O . LEU A 1 97 ? -19.469 -37.219 -14.156 1 75.56 97 LEU A O 1
ATOM 796 N N . ILE A 1 98 ? -21.016 -35.812 -13.352 1 73.31 98 ILE A N 1
ATOM 797 C CA . ILE A 1 98 ? -20.672 -35.875 -11.93 1 73.31 98 ILE A CA 1
ATOM 798 C C . ILE A 1 98 ? -21.031 -37.25 -11.383 1 73.31 98 ILE A C 1
ATOM 800 O O . ILE A 1 98 ? -20.359 -37.75 -10.461 1 73.31 98 ILE A O 1
ATOM 804 N N . THR A 1 99 ? -22.016 -38.156 -11.641 1 63.47 99 THR A N 1
ATOM 805 C CA . THR A 1 99 ? -22.547 -39.312 -10.922 1 63.47 99 THR A CA 1
ATOM 806 C C . THR A 1 99 ? -21.484 -40.406 -10.789 1 63.47 99 THR A C 1
ATOM 808 O O . THR A 1 99 ? -21.453 -41.125 -9.797 1 63.47 99 THR A O 1
ATOM 811 N N . SER A 1 100 ? -20.719 -40.781 -11.805 1 61.94 100 SER A N 1
ATOM 812 C CA . SER A 1 100 ? -20.156 -42.125 -11.719 1 61.94 100 SER A CA 1
ATOM 813 C C . SER A 1 100 ? -18.625 -42.062 -11.625 1 61.94 100 SER A C 1
ATOM 815 O O . SER A 1 100 ? -17.984 -43.125 -11.523 1 61.94 100 SER A O 1
ATOM 817 N N . TYR A 1 101 ? -17.984 -40.938 -11.508 1 67.75 101 TYR A N 1
ATOM 818 C CA . TYR A 1 101 ? -16.547 -41.062 -11.781 1 67.75 101 TYR A CA 1
ATOM 819 C C . TYR A 1 101 ? -15.719 -40.656 -10.578 1 67.75 101 TYR A C 1
ATOM 821 O O . TYR A 1 101 ? -16.188 -39.875 -9.742 1 67.75 101 TYR A O 1
ATOM 829 N N . ASN A 1 102 ? -14.617 -41.281 -10.484 1 87.5 102 ASN A N 1
ATOM 830 C CA . ASN A 1 102 ? -13.539 -40.812 -9.617 1 87.5 102 ASN A CA 1
ATOM 831 C C . ASN A 1 102 ? -13.141 -39.375 -9.961 1 87.5 102 ASN A C 1
ATOM 833 O O . ASN A 1 102 ? -13.352 -38.938 -11.078 1 87.5 102 ASN A O 1
ATOM 837 N N . ALA A 1 103 ? -12.719 -38.562 -9.047 1 90.38 103 ALA A N 1
ATOM 838 C CA . ALA A 1 103 ? -12.422 -37.125 -9.164 1 90.38 103 ALA A CA 1
ATOM 839 C C . ALA A 1 103 ? -11.445 -36.875 -10.312 1 90.38 103 ALA A C 1
ATOM 841 O O . ALA A 1 103 ? -11.594 -35.906 -11.047 1 90.38 103 ALA A O 1
ATOM 842 N N . THR A 1 104 ? -10.477 -37.75 -10.523 1 93.5 104 THR A N 1
ATOM 843 C CA . THR A 1 104 ? -9.461 -37.562 -11.555 1 93.5 104 THR A CA 1
ATOM 844 C C . THR A 1 104 ? -10.07 -37.688 -12.945 1 93.5 104 THR A C 1
ATOM 846 O O . THR A 1 104 ? -9.812 -36.875 -13.82 1 93.5 104 THR A O 1
ATOM 849 N N . VAL A 1 105 ? -10.82 -38.656 -13.117 1 93.19 105 VAL A N 1
ATOM 850 C CA . VAL A 1 105 ? -11.461 -38.875 -14.406 1 93.19 105 VAL A CA 1
ATOM 851 C C . VAL A 1 105 ? -12.461 -37.75 -14.695 1 93.19 105 VAL A C 1
ATOM 853 O O . VAL A 1 105 ? -12.555 -37.281 -15.828 1 93.19 105 VAL A O 1
ATOM 856 N N . LEU A 1 106 ? -13.164 -37.438 -13.633 1 93.44 106 LEU A N 1
ATOM 857 C CA . LEU A 1 106 ? -14.109 -36.344 -13.789 1 93.44 106 LEU A CA 1
ATOM 858 C C . LEU A 1 106 ? -13.398 -35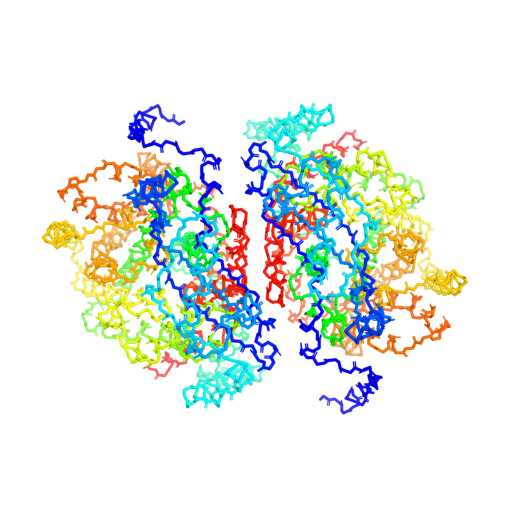.062 -14.211 1 93.44 106 LEU A C 1
ATOM 860 O O . LEU A 1 106 ? -13.891 -34.344 -15.07 1 93.44 106 LEU A O 1
ATOM 864 N N . PHE A 1 107 ? -12.289 -34.844 -13.578 1 95.69 107 PHE A N 1
ATOM 865 C CA . PHE A 1 107 ? -11.492 -33.688 -13.898 1 95.69 107 PHE A CA 1
ATOM 866 C C . PHE A 1 107 ? -11.062 -33.688 -15.367 1 95.69 107 PHE A C 1
ATOM 868 O O . PHE A 1 107 ? -11.203 -32.688 -16.062 1 95.69 107 PHE A O 1
ATOM 875 N N . GLU A 1 108 ? -10.609 -34.719 -15.867 1 95.44 108 GLU A N 1
ATOM 876 C CA . GLU A 1 108 ? -10.164 -34.844 -17.25 1 95.44 108 GLU A CA 1
ATOM 877 C C . GLU A 1 108 ? -11.336 -34.688 -18.219 1 95.44 108 GLU A C 1
ATOM 879 O O . GLU A 1 108 ? -11.219 -33.969 -19.219 1 95.44 108 GLU A O 1
ATOM 884 N N . ARG A 1 109 ? -12.414 -35.281 -17.938 1 93.62 109 ARG A N 1
ATOM 885 C CA . ARG A 1 109 ? -13.578 -35.219 -18.812 1 93.62 109 ARG A CA 1
ATOM 886 C C . ARG A 1 109 ? -14.141 -33.781 -18.859 1 93.62 109 ARG A C 1
ATOM 888 O O . ARG A 1 109 ? -14.602 -33.344 -19.906 1 93.62 109 ARG A O 1
ATOM 895 N N . CYS A 1 110 ? -14.156 -33.25 -17.703 1 93.94 110 CYS A N 1
ATOM 896 C CA . CYS A 1 110 ? -14.641 -31.891 -17.625 1 93.94 110 CYS A CA 1
ATOM 897 C C . CYS A 1 110 ? -13.773 -30.953 -18.453 1 93.94 110 CYS A C 1
ATOM 899 O O . CYS A 1 110 ? -14.289 -30.125 -19.219 1 93.94 110 CYS A O 1
ATOM 901 N N . ALA A 1 111 ? -12.469 -31.047 -18.312 1 95.62 111 ALA A N 1
ATOM 902 C CA . ALA A 1 111 ? -11.547 -30.219 -19.094 1 95.62 111 ALA A CA 1
ATOM 903 C C . ALA A 1 111 ? -11.688 -30.5 -20.578 1 95.62 111 ALA A C 1
ATOM 905 O O . ALA A 1 111 ? -11.641 -29.562 -21.391 1 95.62 111 ALA A O 1
ATOM 906 N N . ASP A 1 112 ? -11.875 -31.719 -20.875 1 94.75 112 ASP A N 1
ATOM 907 C CA . ASP A 1 112 ? -12.055 -32.094 -22.281 1 94.75 112 ASP A CA 1
ATOM 908 C C . ASP A 1 112 ? -13.344 -31.531 -22.844 1 94.75 112 ASP A C 1
ATOM 910 O O . ASP A 1 112 ? -13.391 -31.094 -24 1 94.75 112 ASP A O 1
ATOM 914 N N . HIS A 1 113 ? -14.336 -31.547 -22.094 1 92.5 113 HIS A N 1
ATOM 915 C CA . HIS A 1 113 ? -15.625 -31 -22.516 1 92.5 113 HIS A CA 1
ATOM 916 C C . HIS A 1 113 ? -15.484 -29.547 -22.953 1 92.5 113 HIS A C 1
ATOM 918 O O . HIS A 1 113 ? -15.977 -29.156 -24.016 1 92.5 113 HIS A O 1
ATOM 924 N N . TYR A 1 114 ? -14.812 -28.781 -22.219 1 90.94 114 TYR A N 1
ATOM 925 C CA . TYR A 1 114 ? -14.672 -27.359 -22.516 1 90.94 114 TYR A CA 1
ATOM 926 C C . TYR A 1 114 ? -13.688 -27.141 -23.656 1 90.94 114 TYR A C 1
ATOM 928 O O . TYR A 1 114 ? -13.789 -26.156 -24.406 1 90.94 114 TYR A O 1
ATOM 936 N N . SER A 1 115 ? -12.75 -28 -23.812 1 92.25 115 SER A N 1
ATOM 937 C CA . SER A 1 115 ? -11.781 -27.875 -24.906 1 92.25 115 SER A CA 1
ATOM 938 C C . SER A 1 115 ? -12.414 -28.25 -26.25 1 92.25 115 SER A C 1
ATOM 940 O O . SER A 1 115 ? -11.969 -27.781 -27.297 1 92.25 115 SER A O 1
ATOM 942 N N . GLN A 1 116 ? -13.445 -29.047 -26.188 1 90.69 116 GLN A N 1
ATOM 943 C CA . GLN A 1 116 ? -14.117 -29.484 -27.406 1 90.69 116 GLN A CA 1
ATOM 944 C C . GLN A 1 116 ? -14.812 -28.328 -28.109 1 90.69 116 GLN A C 1
ATOM 946 O O . GLN A 1 116 ? -15.055 -28.359 -29.312 1 90.69 116 GLN A O 1
ATOM 951 N N . ARG A 1 117 ? -15.078 -27.375 -27.328 1 83.19 117 ARG A N 1
ATOM 952 C CA . ARG A 1 117 ? -15.695 -26.203 -27.922 1 83.19 117 ARG A CA 1
ATOM 953 C C . ARG A 1 117 ? -14.781 -25.562 -28.969 1 83.19 117 ARG A C 1
ATOM 955 O O . ARG A 1 117 ? -15.258 -24.938 -29.922 1 83.19 117 ARG A O 1
ATOM 962 N N . SER A 1 118 ? -13.523 -25.75 -28.75 1 87.62 118 SER A N 1
ATOM 963 C CA . SER A 1 118 ? -12.547 -25.234 -29.703 1 87.62 118 SER A CA 1
ATOM 964 C C . SER A 1 118 ? -12 -26.344 -30.594 1 87.62 118 SER A C 1
ATOM 966 O O . SER A 1 118 ? -10.906 -26.219 -31.156 1 87.62 118 SER A O 1
ATOM 968 N N . HIS A 1 119 ? -12.672 -27.453 -30.641 1 92 119 HIS A N 1
ATOM 969 C CA . HIS A 1 119 ? -12.289 -28.609 -31.438 1 92 119 HIS A CA 1
ATOM 970 C C . HIS A 1 119 ? -10.93 -29.156 -31 1 92 119 HIS A C 1
ATOM 972 O O . HIS A 1 119 ? -10.102 -29.5 -31.844 1 92 119 HIS A O 1
ATOM 978 N N . LEU A 1 120 ? -10.75 -29.094 -29.719 1 96.19 120 LEU A N 1
ATOM 979 C CA . LEU A 1 120 ? -9.547 -29.656 -29.109 1 96.19 120 LEU A CA 1
ATOM 980 C C . LEU A 1 120 ? -9.898 -30.734 -28.109 1 96.19 120 LEU A C 1
ATOM 982 O O . LEU A 1 120 ? -11.047 -30.844 -27.672 1 96.19 120 LEU A O 1
ATOM 986 N N . ARG A 1 121 ? -8.93 -31.562 -27.906 1 96.12 121 ARG A N 1
ATOM 987 C CA . ARG A 1 121 ? -9.031 -32.594 -26.875 1 96.12 121 ARG A CA 1
ATOM 988 C C . ARG A 1 121 ? -8.031 -32.344 -25.75 1 96.12 121 ARG A C 1
ATOM 990 O O . ARG A 1 121 ? -6.883 -31.969 -26 1 96.12 121 ARG A O 1
ATOM 997 N N . ALA A 1 122 ? -8.539 -32.469 -24.578 1 97.75 122 ALA A N 1
ATOM 998 C CA . ALA A 1 122 ? -7.68 -32.281 -23.406 1 97.75 122 ALA A CA 1
ATOM 999 C C . ALA A 1 122 ? -7.477 -33.562 -22.641 1 97.75 122 ALA A C 1
ATOM 1001 O O . ALA A 1 122 ? -8.445 -34.25 -22.297 1 97.75 122 ALA A O 1
ATOM 1002 N N . SER A 1 123 ? -6.219 -33.875 -22.469 1 97.38 123 SER A N 1
ATOM 1003 C CA . SER A 1 123 ? -5.844 -35.062 -21.688 1 97.38 123 SER A CA 1
ATOM 1004 C C . SER A 1 123 ? -5.012 -34.656 -20.469 1 97.38 123 SER A C 1
ATOM 1006 O O . SER A 1 123 ? -4.156 -33.781 -20.562 1 97.38 123 SER A O 1
ATOM 1008 N N . LEU A 1 124 ? -5.297 -35.281 -19.422 1 97.44 124 LEU A N 1
ATOM 1009 C CA . LEU A 1 124 ? -4.609 -34.969 -18.172 1 97.44 124 LEU A CA 1
ATOM 1010 C C . LEU A 1 124 ? -3.131 -35.344 -18.266 1 97.44 124 LEU A C 1
ATOM 1012 O O . LEU A 1 124 ? -2.785 -36.5 -18.547 1 97.44 124 LEU A O 1
ATOM 1016 N N . HIS A 1 125 ? -2.291 -34.438 -18.109 1 96.88 125 HIS A N 1
ATOM 1017 C CA . HIS A 1 125 ? -0.845 -34.625 -18.109 1 96.88 125 HIS A CA 1
ATOM 1018 C C . HIS A 1 125 ? -0.307 -34.781 -16.703 1 96.88 125 HIS A C 1
ATOM 1020 O O . HIS A 1 125 ? 0.407 -35.75 -16.406 1 96.88 125 HIS A O 1
ATOM 1026 N N . THR A 1 126 ? -0.628 -33.844 -15.805 1 96.56 126 THR A N 1
ATOM 1027 C CA . THR A 1 126 ? -0.209 -33.906 -14.406 1 96.56 126 THR A CA 1
ATOM 1028 C C . THR A 1 126 ? -1.345 -33.469 -13.484 1 96.56 126 THR A C 1
ATOM 1030 O O . THR A 1 126 ? -1.978 -32.438 -13.711 1 96.56 126 THR A O 1
ATOM 1033 N N . LEU A 1 127 ? -1.719 -34.219 -12.562 1 97.12 127 LEU A N 1
ATOM 1034 C CA . LEU A 1 127 ? -2.664 -33.875 -11.508 1 97.12 127 LEU A CA 1
ATOM 1035 C C . LEU A 1 127 ? -1.934 -33.406 -10.266 1 97.12 127 LEU A C 1
ATOM 1037 O O . LEU A 1 127 ? -1.092 -34.094 -9.719 1 97.12 127 LEU A O 1
ATOM 1041 N N . HIS A 1 128 ? -2.193 -32.312 -9.852 1 96.62 128 HIS A N 1
ATOM 1042 C CA . HIS A 1 128 ? -1.569 -31.812 -8.641 1 96.62 128 HIS A CA 1
ATOM 1043 C C . HIS A 1 128 ? -2.352 -32.219 -7.398 1 96.62 128 HIS A C 1
ATOM 1045 O O . HIS A 1 128 ? -1.794 -32.844 -6.492 1 96.62 128 HIS A O 1
ATOM 1051 N N . TYR A 1 129 ? -3.676 -31.859 -7.375 1 96.06 129 TYR A N 1
ATOM 1052 C CA . TYR A 1 129 ? -4.496 -32.312 -6.258 1 96.06 129 TYR A CA 1
ATOM 1053 C C . TYR A 1 129 ? -5.98 -32.156 -6.566 1 96.06 129 TYR A C 1
ATOM 1055 O O . TYR A 1 129 ? -6.348 -31.469 -7.52 1 96.06 129 TYR A O 1
ATOM 1063 N N . CYS A 1 130 ? -6.809 -32.781 -5.902 1 96.12 130 CYS A N 1
ATOM 1064 C CA . CYS A 1 130 ? -8.242 -32.562 -5.758 1 96.12 130 CYS A CA 1
ATOM 1065 C C . CYS A 1 130 ? -8.625 -32.438 -4.293 1 96.12 130 CYS A C 1
ATOM 1067 O O . CYS A 1 130 ? -8.289 -33.281 -3.473 1 96.12 130 CYS A O 1
ATOM 1069 N N . ARG A 1 131 ? -9.297 -31.344 -4.023 1 95.25 131 ARG A N 1
ATOM 1070 C CA . ARG A 1 131 ? -9.648 -31.031 -2.643 1 95.25 131 ARG A CA 1
ATOM 1071 C C . ARG A 1 131 ? -11.156 -30.922 -2.477 1 95.25 131 ARG A C 1
ATOM 1073 O O . ARG A 1 131 ? -11.836 -30.328 -3.316 1 95.25 131 ARG A O 1
ATOM 1080 N N . THR A 1 132 ? -11.625 -31.469 -1.434 1 94.75 132 THR A N 1
ATOM 1081 C CA . THR A 1 132 ? -13.047 -31.391 -1.106 1 94.75 132 THR A CA 1
ATOM 1082 C C . THR A 1 132 ? -13.297 -30.359 -0.013 1 94.75 132 THR A C 1
ATOM 1084 O O . THR A 1 132 ? -12.352 -29.797 0.551 1 94.75 132 THR A O 1
ATOM 1087 N N . HIS A 1 133 ? -14.57 -30.078 0.161 1 94.12 133 HIS A N 1
ATOM 1088 C CA . HIS A 1 133 ? -14.992 -29.172 1.223 1 94.12 133 HIS A CA 1
ATOM 1089 C C . HIS A 1 133 ? -14.445 -29.609 2.574 1 94.12 133 HIS A C 1
ATOM 1091 O O . HIS A 1 133 ? -13.945 -28.797 3.348 1 94.12 133 HIS A O 1
ATOM 1097 N N . ASP A 1 134 ? -14.414 -30.859 2.867 1 91.69 134 ASP A N 1
ATOM 1098 C CA . ASP A 1 134 ? -13.953 -31.391 4.145 1 91.69 134 ASP A CA 1
ATOM 1099 C C . ASP A 1 134 ? -12.453 -31.172 4.332 1 91.69 134 ASP A C 1
ATOM 1101 O O . ASP A 1 134 ? -12 -30.875 5.434 1 91.69 134 ASP A O 1
ATOM 1105 N N . ASP A 1 135 ? -11.797 -31.312 3.26 1 89.75 135 ASP A N 1
ATOM 1106 C CA . ASP A 1 135 ? -10.352 -31.078 3.314 1 89.75 135 ASP A CA 1
ATOM 1107 C C . ASP A 1 135 ? -10.055 -29.625 3.668 1 89.75 135 ASP A C 1
ATOM 1109 O O . ASP A 1 135 ? -9.062 -29.328 4.336 1 89.75 135 ASP A O 1
ATOM 1113 N N . PHE A 1 136 ? -10.922 -28.797 3.17 1 87 136 PHE A N 1
ATOM 1114 C CA . PHE A 1 136 ? -10.742 -27.359 3.311 1 87 136 PHE A CA 1
ATOM 1115 C C . PHE A 1 136 ? -11.102 -26.906 4.719 1 87 136 PHE A C 1
ATOM 1117 O O . PHE A 1 136 ? -10.406 -26.062 5.297 1 87 136 PHE A O 1
ATOM 1124 N N . VAL A 1 137 ? -12.062 -27.438 5.336 1 84.75 137 VAL A N 1
ATOM 1125 C CA . VAL A 1 137 ? -12.562 -26.984 6.629 1 84.75 137 VAL A CA 1
ATOM 1126 C C . VAL A 1 137 ? -11.828 -27.703 7.754 1 84.75 137 VAL A C 1
ATOM 1128 O O . VAL A 1 137 ? -11.664 -27.156 8.844 1 84.75 137 VAL A O 1
ATOM 1131 N N . THR A 1 138 ? -11.32 -28.828 7.461 1 83.31 138 THR A N 1
ATOM 1132 C CA . THR A 1 138 ? -10.664 -29.594 8.523 1 83.31 138 THR A CA 1
ATOM 1133 C C . THR A 1 138 ? -9.312 -28.984 8.867 1 83.31 138 THR A C 1
ATOM 1135 O O . THR A 1 138 ? -8.453 -28.828 8 1 83.31 138 THR A O 1
ATOM 1138 N N . ARG A 1 139 ? -9.25 -28.578 10.07 1 78.06 139 ARG A N 1
ATOM 1139 C CA . ARG A 1 139 ? -7.996 -28.016 10.562 1 78.06 139 ARG A CA 1
ATOM 1140 C C . ARG A 1 139 ? -7.023 -29.125 10.961 1 78.06 139 ARG A C 1
ATOM 1142 O O . ARG A 1 139 ? -7.367 -30 11.758 1 78.06 139 ARG A O 1
ATOM 1149 N N . LYS A 1 140 ? -5.832 -29.188 10.43 1 82.12 140 LYS A N 1
ATOM 1150 C CA . LYS A 1 140 ? -4.805 -30.156 10.812 1 82.12 140 LYS A CA 1
ATOM 1151 C C . LYS A 1 140 ? -4.188 -29.797 12.164 1 82.12 140 LYS A C 1
ATOM 1153 O O . LYS A 1 140 ? -3.994 -28.609 12.469 1 82.12 140 LYS A O 1
ATOM 1158 N N . PRO A 1 141 ? -4.023 -30.859 12.852 1 88.44 141 PRO A N 1
ATOM 1159 C CA . PRO A 1 141 ? -3.373 -30.578 14.141 1 88.44 141 PRO A CA 1
ATOM 1160 C C . PRO A 1 141 ? -1.96 -30.031 13.977 1 88.44 141 PRO A C 1
ATOM 1162 O O . PRO A 1 141 ? -1.312 -30.266 12.953 1 88.44 141 PRO A O 1
ATOM 1165 N N . GLU A 1 142 ? -1.612 -29.406 14.922 1 90.19 142 GLU A N 1
ATOM 1166 C CA . GLU A 1 142 ? -0.276 -28.812 14.906 1 90.19 142 GLU A CA 1
ATOM 1167 C C . GLU A 1 142 ? 0.801 -29.891 14.914 1 90.19 142 GLU A C 1
ATOM 1169 O O . GLU A 1 142 ? 0.721 -30.844 15.695 1 90.19 142 GLU A O 1
ATOM 1174 N N . THR A 1 143 ? 1.819 -29.859 14.133 1 91.62 143 THR A N 1
ATOM 1175 C CA . THR A 1 143 ? 2.947 -30.781 14.07 1 91.62 143 THR A CA 1
ATOM 1176 C C . THR A 1 143 ? 3.957 -30.469 15.172 1 91.62 143 THR A C 1
ATOM 1178 O O . THR A 1 143 ? 3.969 -29.375 15.727 1 91.62 143 THR A O 1
ATOM 1181 N N . PRO A 1 144 ? 4.723 -31.453 15.57 1 91.12 144 PRO A N 1
ATOM 1182 C CA . PRO A 1 144 ? 5.773 -31.203 16.562 1 91.12 144 PRO A CA 1
ATOM 1183 C C . PRO A 1 144 ? 6.73 -30.094 16.141 1 91.12 144 PRO A C 1
ATOM 1185 O O . PRO A 1 144 ? 7.203 -29.328 16.984 1 91.12 144 PRO A O 1
ATOM 1188 N N . ALA A 1 145 ? 7.023 -30.062 14.859 1 92.88 145 ALA A N 1
ATOM 1189 C CA . ALA A 1 145 ? 7.895 -29 14.367 1 92.88 145 ALA A CA 1
ATOM 1190 C C . ALA A 1 145 ? 7.277 -27.625 14.617 1 92.88 145 ALA A C 1
ATOM 1192 O O . ALA A 1 145 ? 7.977 -26.688 14.992 1 92.88 145 ALA A O 1
ATOM 1193 N N . GLU A 1 146 ? 6.004 -27.469 14.438 1 93.56 146 GLU A N 1
ATOM 1194 C CA . GLU A 1 146 ? 5.301 -26.219 14.68 1 93.56 146 GLU A CA 1
ATOM 1195 C C . GLU A 1 146 ? 5.312 -25.844 16.156 1 93.56 146 GLU A C 1
ATOM 1197 O O . GLU A 1 146 ? 5.512 -24.688 16.516 1 93.56 146 GLU A O 1
ATOM 1202 N N . HIS A 1 147 ? 5.152 -26.875 16.984 1 94.44 147 HIS A N 1
ATOM 1203 C CA . HIS A 1 147 ? 5.195 -26.656 18.422 1 94.44 147 HIS A CA 1
ATOM 1204 C C . HIS A 1 147 ? 6.586 -26.219 18.875 1 94.44 147 HIS A C 1
ATOM 1206 O O . HIS A 1 147 ? 6.715 -25.297 19.688 1 94.44 147 HIS A O 1
ATOM 1212 N N . MET A 1 148 ? 7.48 -26.875 18.328 1 93.94 148 MET A N 1
ATOM 1213 C CA . MET A 1 148 ? 8.852 -26.531 18.688 1 93.94 148 MET A CA 1
ATOM 1214 C C . MET A 1 148 ? 9.172 -25.094 18.281 1 93.94 148 MET A C 1
ATOM 1216 O O . MET A 1 148 ? 9.797 -24.359 19.047 1 93.94 148 MET A O 1
ATOM 1220 N N . LEU A 1 149 ? 8.82 -24.734 17.062 1 94.75 149 LEU A N 1
ATOM 1221 C CA . LEU A 1 149 ? 9.062 -23.359 16.641 1 94.75 149 LEU A CA 1
ATOM 1222 C C . LEU A 1 149 ? 8.336 -22.375 17.547 1 94.75 149 LEU A C 1
ATOM 1224 O O . LEU A 1 149 ? 8.883 -21.328 17.891 1 94.75 149 LEU A O 1
ATOM 1228 N N . LYS A 1 150 ? 7.113 -22.719 17.891 1 95.06 150 LYS A N 1
ATOM 1229 C CA . LYS A 1 150 ? 6.344 -21.891 18.812 1 95.06 150 LYS A CA 1
ATOM 1230 C C . LYS A 1 150 ? 7.062 -21.734 20.141 1 95.06 150 LYS A C 1
ATOM 1232 O O . LYS A 1 150 ? 7.145 -20.625 20.688 1 95.06 150 LYS A O 1
ATOM 1237 N N . LEU A 1 151 ? 7.594 -22.766 20.672 1 95.94 151 LEU A N 1
ATOM 1238 C CA . LEU A 1 151 ? 8.312 -22.734 21.938 1 95.94 151 LEU A CA 1
ATOM 1239 C C . LEU A 1 151 ? 9.578 -21.875 21.828 1 95.94 151 LEU A C 1
ATOM 1241 O O . LEU A 1 151 ? 9.898 -21.109 22.734 1 95.94 151 LEU A O 1
ATOM 1245 N N . VAL A 1 152 ? 10.227 -22.047 20.703 1 95.06 152 VAL A N 1
ATOM 1246 C CA . VAL A 1 152 ? 11.438 -21.266 20.469 1 95.06 152 VAL A CA 1
ATOM 1247 C C . VAL A 1 152 ? 11.086 -19.781 20.422 1 95.06 152 VAL A C 1
ATOM 1249 O O . VAL A 1 152 ? 11.773 -18.953 21.016 1 95.06 152 VAL A O 1
ATOM 1252 N N . LEU A 1 153 ? 10.016 -19.438 19.812 1 95.06 153 LEU A N 1
ATOM 1253 C CA . LEU A 1 153 ? 9.602 -18.047 19.703 1 95.06 153 LEU A CA 1
ATOM 1254 C C . LEU A 1 153 ? 9.18 -17.5 21.062 1 95.06 153 LEU A C 1
ATOM 1256 O O . LEU A 1 153 ? 9.523 -16.359 21.406 1 95.06 153 LEU A O 1
ATOM 1260 N N . TYR A 1 154 ? 8.477 -18.344 21.75 1 96.12 154 TYR A N 1
ATOM 1261 C CA . TYR A 1 154 ? 8.094 -17.922 23.094 1 96.12 154 TYR A CA 1
ATOM 1262 C C . TYR A 1 154 ? 9.32 -17.703 23.969 1 96.12 154 TYR A C 1
ATOM 1264 O O . TYR A 1 154 ? 9.391 -16.734 24.734 1 96.12 154 TYR A O 1
ATOM 1272 N N . ALA A 1 155 ? 10.203 -18.578 23.812 1 96.12 155 ALA A N 1
ATOM 1273 C CA . ALA A 1 155 ? 11.43 -18.453 24.594 1 96.12 155 ALA A CA 1
ATOM 1274 C C . ALA A 1 155 ? 12.195 -17.188 24.219 1 96.12 155 ALA A C 1
ATOM 1276 O O . ALA A 1 155 ? 12.719 -16.484 25.078 1 96.12 155 ALA A O 1
ATOM 1277 N N . LEU A 1 156 ? 12.234 -16.906 22.953 1 96.19 156 LEU A N 1
ATOM 1278 C CA . LEU A 1 156 ? 12.922 -15.703 22.5 1 96.19 156 LEU A CA 1
ATOM 1279 C C . LEU A 1 156 ? 12.203 -14.453 23 1 96.19 156 LEU A C 1
ATOM 1281 O O . LEU A 1 156 ? 12.852 -13.5 23.438 1 96.19 156 LEU A O 1
ATOM 1285 N N . VAL A 1 157 ? 10.875 -14.43 22.906 1 95.88 157 VAL A N 1
ATOM 1286 C CA . VAL A 1 157 ? 10.102 -13.289 23.375 1 95.88 157 VAL A CA 1
ATOM 1287 C C . VAL A 1 157 ? 10.305 -13.109 24.875 1 95.88 157 VAL A C 1
ATOM 1289 O O . VAL A 1 157 ? 10.531 -11.992 25.344 1 95.88 157 VAL A O 1
ATOM 1292 N N . LEU A 1 158 ? 10.273 -14.227 25.609 1 96.69 158 LEU A N 1
ATOM 1293 C CA . LEU A 1 158 ? 10.492 -14.172 27.047 1 96.69 158 LEU A CA 1
ATOM 1294 C C . LEU A 1 158 ? 11.891 -13.672 27.359 1 96.69 158 LEU A C 1
ATOM 1296 O O . LEU A 1 158 ? 12.07 -12.836 28.25 1 96.69 158 LEU A O 1
ATOM 1300 N N . ALA A 1 159 ? 12.812 -14.188 26.641 1 96.81 159 ALA A N 1
ATOM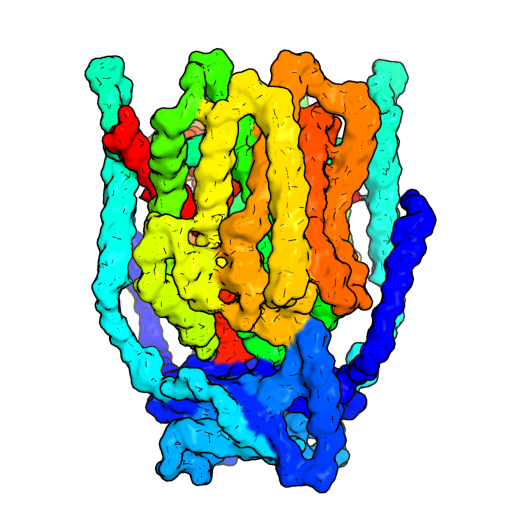 1301 C CA . ALA A 1 159 ? 14.195 -13.758 26.859 1 96.81 159 ALA A CA 1
ATOM 1302 C C . ALA A 1 159 ? 14.344 -12.258 26.609 1 96.81 159 ALA A C 1
ATOM 1304 O O . ALA A 1 159 ? 15.039 -11.562 27.359 1 96.81 159 ALA A O 1
ATOM 1305 N N . ASN A 1 160 ? 13.727 -11.742 25.625 1 97.56 160 ASN A N 1
ATOM 1306 C CA . ASN A 1 160 ? 13.789 -10.32 25.328 1 97.56 160 ASN A CA 1
ATOM 1307 C C . ASN A 1 160 ? 13.094 -9.492 26.406 1 97.56 160 ASN A C 1
ATOM 1309 O O . ASN A 1 160 ? 13.547 -8.398 26.75 1 97.56 160 ASN A O 1
ATOM 1313 N N . ILE A 1 161 ? 11.992 -10.055 26.891 1 96.19 161 ILE A N 1
ATOM 1314 C CA . ILE A 1 161 ? 11.289 -9.359 27.969 1 96.19 161 ILE A CA 1
ATOM 1315 C C . ILE A 1 161 ? 12.164 -9.32 29.219 1 96.19 161 ILE A C 1
ATOM 1317 O O . ILE A 1 161 ? 12.359 -8.258 29.812 1 96.19 161 ILE A O 1
ATOM 1321 N N . VAL A 1 162 ? 12.672 -10.43 29.594 1 95.94 162 VAL A N 1
ATOM 1322 C CA . VAL A 1 162 ? 13.523 -10.516 30.766 1 95.94 162 VAL A CA 1
ATOM 1323 C C . VAL A 1 162 ? 14.773 -9.664 30.578 1 95.94 162 VAL A C 1
ATOM 1325 O O . VAL A 1 162 ? 15.18 -8.93 31.484 1 95.94 162 VAL A O 1
ATOM 1328 N N . GLY A 1 163 ? 15.359 -9.805 29.391 1 96.06 163 GLY A N 1
ATOM 1329 C CA . GLY A 1 163 ? 16.531 -8.992 29.109 1 96.06 163 GLY A CA 1
ATOM 1330 C C . GLY A 1 163 ? 16.25 -7.5 29.188 1 96.06 163 GLY A C 1
ATOM 1331 O O . GLY A 1 163 ? 17.078 -6.734 29.688 1 96.06 163 GLY A O 1
ATOM 1332 N N . THR A 1 164 ? 15.141 -7.055 28.75 1 94.81 164 THR A N 1
ATOM 1333 C CA . THR A 1 164 ? 14.75 -5.648 28.766 1 94.81 164 THR A CA 1
ATOM 1334 C C . THR A 1 164 ? 14.508 -5.18 30.203 1 94.81 164 THR A C 1
ATOM 1336 O O . THR A 1 164 ? 14.953 -4.102 30.594 1 94.81 164 THR A O 1
ATOM 1339 N N . ILE A 1 165 ? 13.82 -6.039 30.953 1 94.12 165 ILE A N 1
ATOM 1340 C CA . ILE A 1 165 ? 13.578 -5.711 32.344 1 94.12 165 ILE A CA 1
ATOM 1341 C C . ILE A 1 165 ? 14.906 -5.625 33.094 1 94.12 165 ILE A C 1
ATOM 1343 O O . ILE A 1 165 ? 15.141 -4.672 33.844 1 94.12 165 ILE A O 1
ATOM 1347 N N . TYR A 1 166 ? 15.711 -6.574 32.875 1 93.88 166 TYR A N 1
ATOM 1348 C CA . TYR A 1 166 ? 17.016 -6.613 33.531 1 93.88 166 TYR A CA 1
ATOM 1349 C C . TYR A 1 166 ? 17.844 -5.387 33.188 1 93.88 166 TYR A C 1
ATOM 1351 O O . TYR A 1 166 ? 18.422 -4.746 34.062 1 93.88 166 TYR A O 1
ATOM 1359 N N . ASP A 1 167 ? 17.938 -5.102 31.938 1 92.38 167 ASP A N 1
ATOM 1360 C CA . ASP A 1 167 ? 18.719 -3.951 31.484 1 92.38 167 ASP A CA 1
ATOM 1361 C C . ASP A 1 167 ? 18.172 -2.652 32.062 1 92.38 167 ASP A C 1
ATOM 1363 O O . ASP A 1 167 ? 18.938 -1.735 32.375 1 92.38 167 ASP A O 1
ATOM 1367 N N . SER A 1 168 ? 16.844 -2.469 32.25 1 88.06 168 SER A N 1
ATOM 1368 C CA . SER A 1 168 ? 16.219 -1.252 32.781 1 88.06 168 SER A CA 1
ATOM 1369 C C . SER A 1 168 ? 16.359 -1.144 34.281 1 88.06 168 SER A C 1
ATOM 1371 O O . SER A 1 168 ? 16.438 -0.04 34.812 1 88.06 168 SER A O 1
ATOM 1373 N N . TYR A 1 169 ? 16.453 -2.227 34.906 1 88.5 169 TYR A N 1
ATOM 1374 C CA . TYR A 1 169 ? 16.438 -2.184 36.375 1 88.5 169 TYR A CA 1
ATOM 1375 C C . TYR A 1 169 ? 17.844 -2.268 36.938 1 88.5 169 TYR A C 1
ATOM 1377 O O . TYR A 1 169 ? 18.109 -1.72 38.031 1 88.5 169 TYR A O 1
ATOM 1385 N N . VAL A 1 170 ? 18.672 -3.02 36.25 1 87.69 170 VAL A N 1
ATOM 1386 C CA . VAL A 1 170 ? 20.016 -3.193 36.812 1 87.69 170 VAL A CA 1
ATOM 1387 C C . VAL A 1 170 ? 20.938 -2.088 36.281 1 87.69 170 VAL A C 1
ATOM 1389 O O . VAL A 1 170 ? 21.031 -1.864 35.094 1 87.69 170 VAL A O 1
ATOM 1392 N N . VAL A 1 171 ? 21.5 -1.255 37.156 1 83.88 171 VAL A N 1
ATOM 1393 C CA . VAL A 1 171 ? 22.406 -0.151 36.812 1 83.88 171 VAL A CA 1
ATOM 1394 C C . VAL A 1 171 ? 23.844 -0.623 36.906 1 83.88 171 VAL A C 1
ATOM 1396 O O . VAL A 1 171 ? 24.219 -1.372 37.812 1 83.88 171 VAL A O 1
ATOM 1399 N N . ASP A 1 172 ? 24.656 -0.438 35.781 1 81 172 ASP A N 1
ATOM 1400 C CA . ASP A 1 172 ? 26.078 -0.777 35.719 1 81 172 ASP A CA 1
ATOM 1401 C C . ASP A 1 172 ? 26.875 0.025 36.75 1 81 172 ASP A C 1
ATOM 1403 O O . ASP A 1 172 ? 26.844 1.258 36.75 1 81 172 ASP A O 1
ATOM 1407 N N . THR A 1 173 ? 27.344 -0.524 37.906 1 81 173 THR A N 1
ATOM 1408 C CA . THR A 1 173 ? 28.234 0.078 38.875 1 81 173 THR A CA 1
ATOM 1409 C C . THR A 1 173 ? 29.656 -0.445 38.688 1 81 173 THR A C 1
ATOM 1411 O O . THR A 1 173 ? 29.875 -1.498 38.094 1 81 173 THR A O 1
ATOM 1414 N N . PRO A 1 174 ? 30.672 0.311 38.938 1 80.69 174 PRO A N 1
ATOM 1415 C CA . PRO A 1 174 ? 32.062 -0.165 38.875 1 80.69 174 PRO A CA 1
ATOM 1416 C C . PRO A 1 174 ? 32.25 -1.487 39.625 1 80.69 174 PRO A C 1
ATOM 1418 O O . PRO A 1 174 ? 33.156 -2.27 39.25 1 80.69 174 PRO A O 1
ATOM 1421 N N . GLU A 1 175 ? 31.5 -1.792 40.562 1 78.44 175 GLU A N 1
ATOM 1422 C CA . GLU A 1 175 ? 31.672 -3.01 41.375 1 78.44 175 GLU A CA 1
ATOM 1423 C C . GLU A 1 175 ? 30.906 -4.18 40.75 1 78.44 175 GLU A C 1
ATOM 1425 O O . GLU A 1 175 ? 31.328 -5.336 40.875 1 78.44 175 GLU A O 1
ATOM 1430 N N . ARG A 1 176 ? 29.75 -3.766 40.125 1 79.56 176 ARG A N 1
ATOM 1431 C CA . ARG A 1 176 ? 28.922 -4.816 39.562 1 79.56 176 ARG A CA 1
ATOM 1432 C C . ARG A 1 176 ? 28.578 -4.5 38.094 1 79.56 176 ARG A C 1
ATOM 1434 O O . ARG A 1 176 ? 27.781 -3.6 37.844 1 79.56 176 ARG A O 1
ATOM 1441 N N . LYS A 1 177 ? 29.266 -5.289 37.312 1 85.31 177 LYS A N 1
ATOM 1442 C CA . LYS A 1 177 ? 29.016 -5.105 35.875 1 85.31 177 LYS A CA 1
ATOM 1443 C C . LYS A 1 177 ? 27.828 -5.953 35.406 1 85.31 177 LYS A C 1
ATOM 1445 O O . LYS A 1 177 ? 27.609 -7.055 35.938 1 85.31 177 LYS A O 1
ATOM 1450 N N . LYS A 1 178 ? 26.969 -5.516 34.594 1 89.06 178 LYS A N 1
ATOM 1451 C CA . LYS A 1 178 ? 25.812 -6.219 34 1 89.06 178 LYS A CA 1
ATOM 1452 C C . LYS A 1 178 ? 26.266 -7.461 33.25 1 89.06 178 LYS A C 1
ATOM 1454 O O . LYS A 1 178 ? 27.328 -7.469 32.625 1 89.06 178 LYS A O 1
ATOM 1459 N N . SER A 1 179 ? 25.391 -8.469 33.594 1 89.5 179 SER A N 1
ATOM 1460 C CA . SER A 1 179 ? 25.656 -9.695 32.844 1 89.5 179 SER A CA 1
ATOM 1461 C C . SER A 1 179 ? 25.484 -9.477 31.359 1 89.5 179 SER A C 1
ATOM 1463 O O . SER A 1 179 ? 24.391 -9.086 30.906 1 89.5 179 SER A O 1
ATOM 1465 N N . LYS A 1 180 ? 26.547 -9.789 30.609 1 90.25 180 LYS A N 1
ATOM 1466 C CA . LYS A 1 180 ? 26.516 -9.617 29.156 1 90.25 180 LYS A CA 1
ATOM 1467 C C . LYS A 1 180 ? 25.547 -10.609 28.5 1 90.25 180 LYS A C 1
ATOM 1469 O O . LYS A 1 180 ? 25 -10.344 27.438 1 90.25 180 LYS A O 1
ATOM 1474 N N . LEU A 1 181 ? 25.281 -11.672 29.203 1 92.31 181 LEU A N 1
ATOM 1475 C CA . LEU A 1 181 ? 24.422 -12.727 28.656 1 92.31 181 LEU A CA 1
ATOM 1476 C C . LEU A 1 181 ? 22.953 -12.297 28.688 1 92.31 181 LEU A C 1
ATOM 1478 O O . LEU A 1 181 ? 22.25 -12.422 27.688 1 92.31 181 LEU A O 1
ATOM 1482 N N . ILE A 1 182 ? 22.578 -11.758 29.734 1 92.81 182 ILE A N 1
ATOM 1483 C CA . ILE A 1 182 ? 21.172 -11.383 29.875 1 92.81 182 ILE A CA 1
ATOM 1484 C C . ILE A 1 182 ? 20.906 -10.062 29.172 1 92.81 182 ILE A C 1
ATOM 1486 O O . ILE A 1 182 ? 19.875 -9.891 28.516 1 92.81 182 ILE A O 1
ATOM 1490 N N . ALA A 1 183 ? 21.859 -9.18 29.203 1 93 183 ALA A N 1
ATOM 1491 C CA . ALA A 1 183 ? 21.719 -7.852 28.625 1 93 183 ALA A CA 1
ATOM 1492 C C . ALA A 1 183 ? 21.703 -7.926 27.094 1 93 183 ALA A C 1
ATOM 1494 O O . ALA A 1 183 ? 21.312 -6.969 26.422 1 93 183 ALA A O 1
ATOM 1495 N N . ALA A 1 184 ? 22.188 -9.078 26.625 1 95.12 184 ALA A N 1
ATOM 1496 C CA . ALA A 1 184 ? 22.219 -9.258 25.188 1 95.12 184 ALA A CA 1
ATOM 1497 C C . ALA A 1 184 ? 20.812 -9.195 24.578 1 95.12 184 ALA A C 1
ATOM 1499 O O . ALA A 1 184 ? 20.656 -8.836 23.422 1 95.12 184 ALA A O 1
ATOM 1500 N N . PHE A 1 185 ? 19.781 -9.43 25.422 1 96.62 185 PHE A N 1
ATOM 1501 C CA . PHE A 1 185 ? 18.406 -9.539 24.922 1 96.62 185 PHE A CA 1
ATOM 1502 C C . PHE A 1 185 ? 17.625 -8.266 25.219 1 96.62 185 PHE A C 1
ATOM 1504 O O . PHE A 1 185 ? 16.406 -8.242 25.078 1 96.62 185 PHE A O 1
ATOM 1511 N N . SER A 1 186 ? 18.297 -7.207 25.594 1 96.19 186 SER A N 1
ATOM 1512 C CA . SER A 1 186 ? 17.625 -5.93 25.844 1 96.19 186 SER A CA 1
ATOM 1513 C C . SER A 1 186 ? 17.188 -5.27 24.547 1 96.19 186 SER A C 1
ATOM 1515 O O . SER A 1 186 ? 18.016 -4.965 23.688 1 96.19 186 SER A O 1
ATOM 1517 N N . ILE A 1 187 ? 15.906 -4.965 24.406 1 94.44 187 ILE A N 1
ATOM 1518 C CA . ILE A 1 187 ? 15.32 -4.422 23.188 1 94.44 187 ILE A CA 1
ATOM 1519 C C . ILE A 1 187 ? 15.852 -3.012 22.938 1 94.44 187 ILE A C 1
ATOM 1521 O O . ILE A 1 187 ? 16.312 -2.701 21.844 1 94.44 187 ILE A O 1
ATOM 1525 N N . PRO A 1 188 ? 15.906 -2.076 23.922 1 90.75 188 PRO A N 1
ATOM 1526 C CA . PRO A 1 188 ? 16.438 -0.738 23.656 1 90.75 188 PRO A CA 1
ATOM 1527 C C . PRO A 1 188 ? 17.922 -0.759 23.266 1 90.75 188 PRO A C 1
ATOM 1529 O O . PRO A 1 188 ? 18.344 0.034 22.422 1 90.75 188 PRO A O 1
ATOM 1532 N N . ALA A 1 189 ? 18.672 -1.658 23.891 1 92.81 189 ALA A N 1
ATOM 1533 C CA . ALA A 1 189 ? 20.094 -1.762 23.547 1 92.81 189 ALA A CA 1
ATOM 1534 C C . ALA A 1 189 ? 20.281 -2.221 22.109 1 92.81 189 ALA A C 1
ATOM 1536 O O . ALA A 1 189 ? 21.109 -1.68 21.375 1 92.81 189 ALA A O 1
ATOM 1537 N N . ASN A 1 190 ? 19.469 -3.188 21.781 1 94.94 190 ASN A N 1
ATOM 1538 C CA . ASN A 1 190 ? 19.562 -3.707 20.422 1 94.94 190 ASN A CA 1
ATOM 1539 C C . ASN A 1 190 ? 19.016 -2.711 19.391 1 94.94 190 ASN A C 1
ATOM 1541 O O . ASN A 1 190 ? 19.5 -2.654 18.266 1 94.94 190 ASN A O 1
ATOM 1545 N N . TRP A 1 191 ? 18.047 -1.955 19.75 1 91.19 191 TRP A N 1
ATOM 1546 C CA . TRP A 1 191 ? 17.547 -0.888 18.891 1 91.19 191 TRP A CA 1
ATOM 1547 C C . TRP A 1 191 ? 18.641 0.16 18.641 1 91.19 191 TRP A C 1
ATOM 1549 O O . TRP A 1 191 ? 18.812 0.623 17.516 1 91.19 191 TRP A O 1
ATOM 1559 N N . ARG A 1 192 ? 19.406 0.533 19.656 1 89.44 192 ARG A N 1
ATOM 1560 C CA . ARG A 1 192 ? 20.5 1.492 19.531 1 89.44 192 ARG A CA 1
ATOM 1561 C C . ARG A 1 192 ? 21.594 0.957 18.625 1 89.44 192 ARG A C 1
ATOM 1563 O O . ARG A 1 192 ? 22.203 1.716 17.875 1 89.44 192 ARG A O 1
ATOM 1570 N N . ARG A 1 193 ? 21.688 -0.319 18.766 1 91.88 193 ARG A N 1
ATOM 1571 C CA . ARG A 1 193 ? 22.688 -0.94 17.891 1 91.88 193 ARG A CA 1
ATOM 1572 C C . ARG A 1 193 ? 22.266 -0.854 16.422 1 91.88 193 ARG A C 1
ATOM 1574 O O . ARG A 1 193 ? 23.109 -0.65 15.547 1 91.88 193 ARG A O 1
ATOM 1581 N N . LEU A 1 194 ? 21.047 -1.024 16.219 1 92.38 194 LEU A N 1
ATOM 1582 C CA . LEU A 1 194 ? 20.516 -0.965 14.859 1 92.38 194 LEU A CA 1
ATOM 1583 C C . LEU A 1 194 ? 20.625 0.445 14.289 1 92.38 194 LEU A C 1
ATOM 1585 O O . LEU A 1 194 ? 20.938 0.617 13.109 1 92.38 194 LEU A O 1
ATOM 1589 N N . THR A 1 195 ? 20.469 1.515 15.156 1 85.88 195 THR A N 1
ATOM 1590 C CA . THR A 1 195 ? 20.422 2.895 14.68 1 85.88 195 THR A CA 1
ATOM 1591 C C . THR A 1 195 ? 21.734 3.619 14.977 1 85.88 195 THR A C 1
ATOM 1593 O O . THR A 1 195 ? 21.844 4.828 14.758 1 85.88 195 THR A O 1
ATOM 1596 N N . PHE A 1 196 ? 22.766 2.85 15.383 1 81.06 196 PHE A N 1
ATOM 1597 C CA . PHE A 1 196 ? 24.016 3.434 15.82 1 81.06 196 PHE A CA 1
ATOM 1598 C C . PHE A 1 196 ? 24.797 3.994 14.633 1 81.06 196 PHE A C 1
ATOM 1600 O O . PHE A 1 196 ? 24.906 3.342 13.594 1 81.06 196 PHE A O 1
ATOM 1607 N N . ILE A 1 197 ? 25.156 5.266 14.852 1 74 197 ILE A N 1
ATOM 1608 C CA . ILE A 1 197 ? 26.031 5.898 13.875 1 74 197 ILE A CA 1
ATOM 1609 C C . ILE A 1 197 ? 27.438 6.043 14.469 1 74 197 ILE A C 1
ATOM 1611 O O . ILE A 1 197 ? 27.625 6.758 15.453 1 74 197 ILE A O 1
ATOM 1615 N N . ARG A 1 198 ? 28.438 5.047 14.133 1 65.25 198 ARG A N 1
ATOM 1616 C CA . ARG A 1 198 ? 29.781 5.012 14.68 1 65.25 198 ARG A CA 1
ATOM 1617 C C . ARG A 1 198 ? 30.516 6.32 14.406 1 65.25 198 ARG A C 1
ATOM 1619 O O . ARG A 1 198 ? 30.672 6.719 13.25 1 65.25 198 ARG A O 1
ATOM 1626 N N . GLU A 1 199 ? 30.625 7.062 15.617 1 64.38 199 GLU A N 1
ATOM 1627 C CA . GLU A 1 199 ? 31.484 8.242 15.57 1 64.38 199 GLU A CA 1
ATOM 1628 C C . GLU A 1 199 ? 32.875 7.926 16.109 1 64.38 199 GLU A C 1
ATOM 1630 O O . GLU A 1 199 ? 33.031 7.281 17.156 1 64.38 199 GLU A O 1
ATOM 1635 N N . GLY A 1 200 ? 34.031 7.5 15.25 1 64.5 200 GLY A N 1
ATOM 1636 C CA . GLY A 1 200 ? 35.406 7.465 15.742 1 64.5 200 GLY A CA 1
ATOM 1637 C C . GLY A 1 200 ? 36.094 6.145 15.461 1 64.5 200 GLY A C 1
ATOM 1638 O O . GLY A 1 200 ? 37.094 5.816 16.109 1 64.5 200 GLY A O 1
ATOM 1639 N N . GLY A 1 201 ? 35.5 5.25 14.758 1 67.62 201 GLY A N 1
ATOM 1640 C CA . GLY A 1 201 ? 36.25 4.035 14.422 1 67.62 201 GLY A CA 1
ATOM 1641 C C . GLY A 1 201 ? 37.406 4.273 13.484 1 67.62 201 GLY A C 1
ATOM 1642 O O . GLY A 1 201 ? 37.844 5.414 13.305 1 67.62 201 GLY A O 1
ATOM 1643 N N . ASP A 1 202 ? 38.219 3.236 13.219 1 78.25 202 ASP A N 1
ATOM 1644 C CA . ASP A 1 202 ? 39.281 3.32 12.219 1 78.25 202 ASP A CA 1
ATOM 1645 C C . ASP A 1 202 ? 38.781 4.062 10.969 1 78.25 202 ASP A C 1
ATOM 1647 O O . ASP A 1 202 ? 37.781 3.701 10.383 1 78.25 202 ASP A O 1
ATOM 1651 N N . PRO A 1 203 ? 39.406 5.141 10.727 1 83.12 203 PRO A N 1
ATOM 1652 C CA . PRO A 1 203 ? 39.031 5.949 9.57 1 83.12 203 PRO A CA 1
ATOM 1653 C C . PRO A 1 203 ? 38.906 5.129 8.289 1 83.12 203 PRO A C 1
ATOM 1655 O O . PRO A 1 203 ? 38.156 5.473 7.391 1 83.12 203 PRO A O 1
ATOM 1658 N N . ARG A 1 204 ? 39.75 4.117 8.219 1 85.12 204 ARG A N 1
ATOM 1659 C CA . ARG A 1 204 ? 39.719 3.273 7.031 1 85.12 204 ARG A CA 1
ATOM 1660 C C . ARG A 1 204 ? 38.406 2.529 6.906 1 85.12 204 ARG A C 1
ATOM 1662 O O . ARG A 1 204 ? 37.906 2.295 5.797 1 85.12 204 ARG A O 1
ATOM 1669 N N . GLN A 1 205 ? 37.875 2.188 8.016 1 84.06 205 GLN A N 1
ATOM 1670 C CA . GLN A 1 205 ? 36.562 1.5 8.016 1 84.06 205 GLN A CA 1
ATOM 1671 C C . GLN A 1 205 ? 35.438 2.479 7.773 1 84.06 205 GLN A C 1
ATOM 1673 O O . GLN A 1 205 ? 34.438 2.141 7.113 1 84.06 205 GLN A O 1
ATOM 1678 N N . THR A 1 206 ? 35.562 3.652 8.219 1 83.31 206 THR A N 1
ATOM 1679 C CA . THR A 1 206 ? 34.562 4.691 8 1 83.31 206 THR A CA 1
ATOM 1680 C C . THR A 1 206 ? 34.5 5.09 6.527 1 83.31 206 THR A C 1
ATOM 1682 O O . THR A 1 206 ? 33.438 5.484 6.02 1 83.31 206 THR A O 1
ATOM 1685 N N . ALA A 1 207 ? 35.688 4.863 5.926 1 88 207 ALA A N 1
ATOM 1686 C CA . ALA A 1 207 ? 35.75 5.203 4.512 1 88 207 ALA A CA 1
ATOM 1687 C C . ALA A 1 207 ? 34.906 4.246 3.666 1 88 207 ALA A C 1
ATOM 1689 O O . ALA A 1 207 ? 34.594 4.543 2.512 1 88 207 ALA A O 1
ATOM 1690 N N . LEU A 1 208 ? 34.562 3.109 4.273 1 93.06 208 LEU A N 1
ATOM 1691 C CA . LEU A 1 208 ? 33.812 2.096 3.529 1 93.06 208 LEU A CA 1
ATOM 1692 C C . LEU A 1 208 ? 32.312 2.322 3.652 1 93.06 208 LEU A C 1
ATOM 1694 O O . LEU A 1 208 ? 31.516 1.497 3.199 1 93.06 208 LEU A O 1
ATOM 1698 N N . THR A 1 209 ? 31.875 3.391 4.156 1 90.75 209 THR A N 1
ATOM 1699 C CA . THR A 1 209 ? 30.469 3.684 4.461 1 90.75 209 THR A CA 1
ATOM 1700 C C . THR A 1 209 ? 29.625 3.631 3.199 1 90.75 209 THR A C 1
ATOM 1702 O O . THR A 1 209 ? 28.5 3.131 3.225 1 90.75 209 THR A O 1
ATOM 1705 N N . PRO A 1 210 ? 30.125 4.059 2.084 1 94.38 210 PRO A N 1
ATOM 1706 C CA . PRO A 1 210 ? 29.312 4.02 0.869 1 94.38 210 PRO A CA 1
ATOM 1707 C C . PRO A 1 210 ? 28.906 2.598 0.469 1 94.38 210 PRO A C 1
ATOM 1709 O O . PRO A 1 210 ? 27.953 2.408 -0.279 1 94.38 210 PRO A O 1
ATOM 1712 N N . MET A 1 211 ? 29.641 1.621 0.905 1 94.44 211 MET A N 1
ATOM 1713 C CA . MET A 1 211 ? 29.359 0.232 0.557 1 94.44 211 MET A CA 1
ATOM 1714 C C . MET A 1 211 ? 28.016 -0.202 1.115 1 94.44 211 MET A C 1
ATOM 1716 O O . MET A 1 211 ? 27.344 -1.072 0.545 1 94.44 211 MET A O 1
ATOM 1720 N N . GLU A 1 212 ? 27.609 0.399 2.229 1 93.5 212 GLU A N 1
ATOM 1721 C CA . GLU A 1 212 ? 26.312 0.085 2.807 1 93.5 212 GLU A CA 1
ATOM 1722 C C . GLU A 1 212 ? 25.172 0.489 1.868 1 93.5 212 GLU A C 1
ATOM 1724 O O . GLU A 1 212 ? 24.219 -0.26 1.689 1 93.5 212 GLU A O 1
ATOM 1729 N N . GLY A 1 213 ? 25.328 1.604 1.304 1 94.69 213 GLY A N 1
ATOM 1730 C CA . GLY A 1 213 ? 24.359 2.037 0.323 1 94.69 213 GLY A CA 1
ATOM 1731 C C . GLY A 1 213 ? 24.281 1.13 -0.892 1 94.69 213 GLY A C 1
ATOM 1732 O O . GLY A 1 213 ? 23.203 0.827 -1.387 1 94.69 213 GLY A O 1
ATOM 1733 N N . VAL A 1 214 ? 25.422 0.691 -1.356 1 95.31 214 VAL A N 1
ATOM 1734 C CA . VAL A 1 214 ? 25.484 -0.184 -2.521 1 95.31 214 VAL A CA 1
ATOM 1735 C C . VAL A 1 214 ? 24.797 -1.512 -2.215 1 95.31 214 VAL A C 1
ATOM 1737 O O . VAL A 1 214 ? 24.031 -2.023 -3.033 1 95.31 214 VAL A O 1
ATOM 1740 N N . ARG A 1 215 ? 25.031 -1.975 -1.037 1 94.81 215 ARG A N 1
ATOM 1741 C CA . ARG A 1 215 ? 24.438 -3.242 -0.623 1 94.81 215 ARG A CA 1
ATOM 1742 C C . ARG A 1 215 ? 22.906 -3.148 -0.584 1 94.81 215 ARG A C 1
ATOM 1744 O O . ARG A 1 215 ? 22.219 -4.047 -1.066 1 94.81 215 ARG A O 1
ATOM 1751 N N . VAL A 1 216 ? 22.406 -2.096 -0.004 1 95.5 216 VAL A N 1
ATOM 1752 C CA . VAL A 1 216 ? 20.969 -1.909 0.142 1 95.5 216 VAL A CA 1
ATOM 1753 C C . VAL A 1 216 ? 20.312 -1.776 -1.234 1 95.5 216 VAL A C 1
ATOM 1755 O O . VAL A 1 216 ? 19.281 -2.396 -1.506 1 95.5 216 VAL A O 1
ATOM 1758 N N . LEU A 1 217 ? 20.938 -1.054 -2.131 1 93.94 217 LEU A N 1
ATOM 1759 C CA . LEU A 1 217 ? 20.391 -0.872 -3.471 1 93.94 217 LEU A CA 1
ATOM 1760 C C . LEU A 1 217 ? 20.453 -2.174 -4.266 1 93.94 217 LEU A C 1
ATOM 1762 O O . LEU A 1 217 ? 19.516 -2.5 -5.008 1 93.94 217 LEU A O 1
ATOM 1766 N N . ALA A 1 218 ? 21.547 -2.846 -4.078 1 93.5 218 ALA A N 1
ATOM 1767 C CA . ALA A 1 218 ? 21.688 -4.141 -4.742 1 93.5 218 ALA A CA 1
ATOM 1768 C C . ALA A 1 218 ? 20.609 -5.113 -4.277 1 93.5 218 ALA A C 1
ATOM 1770 O O . ALA A 1 218 ? 20.031 -5.848 -5.086 1 93.5 218 ALA A O 1
ATOM 1771 N N . LEU A 1 219 ? 20.328 -5.086 -3.027 1 94.38 219 LEU A N 1
ATOM 1772 C CA . LEU A 1 219 ? 19.266 -5.93 -2.492 1 94.38 219 LEU A CA 1
ATOM 1773 C C . LEU A 1 219 ? 17.906 -5.516 -3.053 1 94.38 219 LEU A C 1
ATOM 1775 O O . LEU A 1 219 ? 17.062 -6.367 -3.34 1 94.38 219 LEU A O 1
ATOM 1779 N N . GLY A 1 220 ? 17.734 -4.258 -3.197 1 94.25 220 GLY A N 1
ATOM 1780 C CA . GLY A 1 220 ? 16.516 -3.764 -3.826 1 94.25 220 GLY A CA 1
ATOM 1781 C C . GLY A 1 220 ? 16.328 -4.273 -5.242 1 94.25 220 GLY A C 1
ATOM 1782 O O . GLY A 1 220 ? 15.219 -4.648 -5.629 1 94.25 220 GLY A O 1
ATOM 1783 N N . CYS A 1 221 ? 17.422 -4.309 -5.996 1 92.88 221 CYS A N 1
ATOM 1784 C CA . CYS A 1 221 ? 17.375 -4.824 -7.359 1 92.88 221 CYS A CA 1
ATOM 1785 C C . CYS A 1 221 ? 17.078 -6.32 -7.363 1 92.88 221 CYS A C 1
ATOM 1787 O O . CYS A 1 221 ? 16.312 -6.801 -8.219 1 92.88 221 CYS A O 1
ATOM 1789 N N . THR A 1 222 ? 17.609 -7.012 -6.398 1 93.12 222 THR A N 1
ATOM 1790 C CA . THR A 1 222 ? 17.375 -8.445 -6.289 1 93.12 222 THR A CA 1
ATOM 1791 C C . THR A 1 222 ? 15.906 -8.734 -5.984 1 93.12 222 THR A C 1
ATOM 1793 O O . THR A 1 222 ? 15.289 -9.594 -6.613 1 93.12 222 THR A O 1
ATOM 1796 N N . THR A 1 223 ? 15.336 -8.016 -5.035 1 94.56 223 THR A N 1
ATOM 1797 C CA . THR A 1 223 ? 13.93 -8.234 -4.691 1 94.56 223 THR A CA 1
ATOM 1798 C C . THR A 1 223 ? 13.023 -7.859 -5.859 1 94.56 223 THR A C 1
ATOM 1800 O O . THR A 1 223 ? 11.953 -8.445 -6.039 1 94.56 223 THR A O 1
ATOM 1803 N N . PHE A 1 224 ? 13.461 -6.906 -6.68 1 93.31 224 PHE A N 1
ATOM 1804 C CA . PHE A 1 224 ? 12.703 -6.52 -7.871 1 93.31 224 PHE A CA 1
ATOM 1805 C C . PHE A 1 224 ? 12.648 -7.668 -8.867 1 93.31 224 PHE A C 1
ATOM 1807 O O . PHE A 1 224 ? 11.578 -7.984 -9.398 1 93.31 224 PHE A O 1
ATOM 1814 N N . ALA A 1 225 ? 13.789 -8.242 -9.07 1 92.25 225 ALA A N 1
ATOM 1815 C CA . ALA A 1 225 ? 13.836 -9.391 -9.969 1 92.25 225 ALA A CA 1
ATOM 1816 C C . ALA A 1 225 ? 12.945 -10.516 -9.469 1 92.25 225 ALA A C 1
ATOM 1818 O O . ALA A 1 225 ? 12.227 -11.148 -10.25 1 92.25 225 ALA A O 1
ATOM 1819 N N . HIS A 1 226 ? 12.93 -10.766 -8.188 1 94.5 226 HIS A N 1
ATOM 1820 C CA . HIS A 1 226 ? 12.133 -11.852 -7.637 1 94.5 226 HIS A CA 1
ATOM 1821 C C . HIS A 1 226 ? 10.641 -11.531 -7.699 1 94.5 226 HIS A C 1
ATOM 1823 O O . HIS A 1 226 ? 9.82 -12.43 -7.895 1 94.5 226 HIS A O 1
ATOM 1829 N N . ALA A 1 227 ? 10.32 -10.32 -7.543 1 94.12 227 ALA A N 1
ATOM 1830 C CA . ALA A 1 227 ? 8.922 -9.938 -7.715 1 94.12 227 ALA A CA 1
ATOM 1831 C C . ALA A 1 227 ? 8.43 -10.258 -9.125 1 94.12 227 ALA A C 1
ATOM 1833 O O . ALA A 1 227 ? 7.293 -10.703 -9.305 1 94.12 227 ALA A O 1
ATOM 1834 N N . SER A 1 228 ? 9.297 -10.031 -10.078 1 92.75 228 SER A N 1
ATOM 1835 C CA . SER A 1 228 ? 8.945 -10.328 -11.461 1 92.75 228 SER A CA 1
ATOM 1836 C C . SER A 1 228 ? 8.789 -11.836 -11.68 1 92.75 228 SER A C 1
ATOM 1838 O O . SER A 1 228 ? 7.895 -12.266 -12.406 1 92.75 228 SER A O 1
ATOM 1840 N N . ILE A 1 229 ? 9.586 -12.641 -11.023 1 92.62 229 ILE A N 1
ATOM 1841 C CA . ILE A 1 229 ? 9.555 -14.086 -11.172 1 92.62 229 ILE A CA 1
ATOM 1842 C C . ILE A 1 229 ? 8.195 -14.625 -10.75 1 92.62 229 ILE A C 1
ATOM 1844 O O . ILE A 1 229 ? 7.656 -15.539 -11.375 1 92.62 229 ILE A O 1
ATOM 1848 N N . PHE A 1 230 ? 7.617 -14.023 -9.766 1 94.19 230 PHE A N 1
ATOM 1849 C CA . PHE A 1 230 ? 6.375 -14.578 -9.242 1 94.19 230 PHE A CA 1
ATOM 1850 C C . PHE A 1 230 ? 5.191 -14.188 -10.117 1 94.19 230 PHE A C 1
ATOM 1852 O O . PHE A 1 230 ? 4.121 -14.797 -10.031 1 94.19 230 PHE A O 1
ATOM 1859 N N . HIS A 1 231 ? 5.348 -13.258 -10.938 1 95 231 HIS A N 1
ATOM 1860 C CA . HIS A 1 231 ? 4.336 -13.008 -11.961 1 95 231 HIS A CA 1
ATOM 1861 C C . HIS A 1 231 ? 4.359 -14.078 -13.039 1 95 231 HIS A C 1
ATOM 1863 O O . HIS A 1 231 ? 3.34 -14.344 -13.68 1 95 231 HIS A O 1
ATOM 1869 N N . TYR A 1 232 ? 5.578 -14.656 -13.242 1 93.69 232 TYR A N 1
ATOM 1870 C CA . TYR A 1 232 ? 5.668 -15.797 -14.148 1 93.69 232 TYR A CA 1
ATOM 1871 C C . TYR A 1 232 ? 5.148 -17.062 -13.484 1 93.69 232 TYR A C 1
ATOM 1873 O O . TYR A 1 232 ? 4.566 -17.922 -14.148 1 93.69 232 TYR A O 1
ATOM 1881 N N . GLY A 1 233 ? 5.375 -17.188 -12.195 1 93.1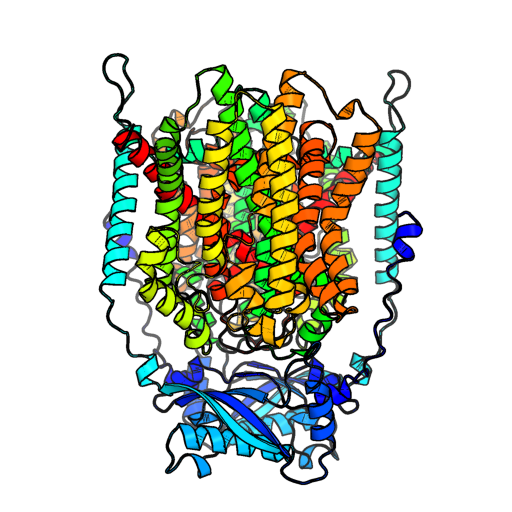2 233 GLY A N 1
ATOM 1882 C CA . GLY A 1 233 ? 5.117 -18.422 -11.461 1 93.12 233 GLY A CA 1
ATOM 1883 C C . GLY A 1 233 ? 3.648 -18.641 -11.148 1 93.12 233 GLY A C 1
ATOM 1884 O O . GLY A 1 233 ? 3.178 -19.781 -11.086 1 93.12 233 GLY A O 1
ATOM 1885 N N . PHE A 1 234 ? 2.994 -17.562 -11.023 1 94 234 PHE A N 1
ATOM 1886 C CA . PHE A 1 234 ? 1.569 -17.656 -10.727 1 94 234 PHE A CA 1
ATOM 1887 C C . PHE A 1 234 ? 0.741 -17.391 -11.984 1 94 234 PHE A C 1
ATOM 1889 O O . PHE A 1 234 ? 1.258 -16.875 -12.977 1 94 234 PHE A O 1
ATOM 1896 N N . TYR A 1 235 ? -0.533 -17.906 -11.945 1 96.12 235 TYR A N 1
ATOM 1897 C CA . TYR A 1 235 ? -1.368 -17.938 -13.141 1 96.12 235 TYR A CA 1
ATOM 1898 C C . TYR A 1 235 ? -1.838 -16.531 -13.523 1 96.12 235 TYR A C 1
ATOM 1900 O O . TYR A 1 235 ? -2.461 -15.844 -12.711 1 96.12 235 TYR A O 1
ATOM 1908 N N . THR A 1 236 ? -1.436 -16.125 -14.695 1 95 236 THR A N 1
ATOM 1909 C CA . THR A 1 236 ? -1.843 -14.828 -15.234 1 95 236 THR A CA 1
ATOM 1910 C C . THR A 1 236 ? -2.811 -15 -16.391 1 95 236 THR A C 1
ATOM 1912 O O . THR A 1 236 ? -2.799 -16.031 -17.062 1 95 236 THR A O 1
ATOM 1915 N N . THR A 1 237 ? -3.615 -14.008 -16.641 1 95 237 THR A N 1
ATOM 1916 C CA . THR A 1 237 ? -4.586 -14.055 -17.719 1 95 237 THR A CA 1
ATOM 1917 C C . THR A 1 237 ? -3.975 -13.539 -19.016 1 95 237 THR A C 1
ATOM 1919 O O . THR A 1 237 ? -4.516 -13.773 -20.109 1 95 237 THR A O 1
ATOM 1922 N N . ASN A 1 238 ? -2.895 -12.844 -18.922 1 94.31 238 ASN A N 1
ATOM 1923 C CA . ASN A 1 238 ? -2.219 -12.289 -20.094 1 94.31 238 ASN A CA 1
ATOM 1924 C C . ASN A 1 238 ? -0.738 -12.656 -20.109 1 94.31 238 ASN A C 1
ATOM 1926 O O . ASN A 1 238 ? 0.125 -11.781 -20.094 1 94.31 238 ASN A O 1
ATOM 1930 N N . PRO A 1 239 ? -0.459 -13.914 -20.281 1 95 239 PRO A N 1
ATOM 1931 C CA . PRO A 1 239 ? 0.934 -14.367 -20.266 1 95 239 PRO A CA 1
ATOM 1932 C C . PRO A 1 239 ? 1.771 -13.711 -21.375 1 95 239 PRO A C 1
ATOM 1934 O O . PRO A 1 239 ? 3 -13.672 -21.266 1 95 239 PRO A O 1
ATOM 1937 N N . GLU A 1 240 ? 1.14 -13.141 -22.406 1 93.25 240 GLU A N 1
ATOM 1938 C CA . GLU A 1 240 ? 1.837 -12.484 -23.516 1 93.25 240 GLU A CA 1
ATOM 1939 C C . GLU A 1 240 ? 2.66 -11.297 -23.031 1 93.25 240 GLU A C 1
ATOM 1941 O O . GLU A 1 240 ? 3.713 -10.992 -23.594 1 93.25 240 GLU A O 1
ATOM 1946 N N . MET A 1 241 ? 2.104 -10.703 -22.016 1 91.62 241 MET A N 1
ATOM 1947 C CA . MET A 1 241 ? 2.836 -9.57 -21.453 1 91.62 241 MET A CA 1
ATOM 1948 C C . MET A 1 241 ? 4.188 -10.016 -20.906 1 91.62 241 MET A C 1
ATOM 1950 O O . MET A 1 241 ? 5.195 -9.336 -21.109 1 91.62 241 MET A O 1
ATOM 1954 N N . LEU A 1 242 ? 4.18 -11.086 -20.328 1 93.38 242 LEU A N 1
ATOM 1955 C CA . LEU A 1 242 ? 5.406 -11.625 -19.75 1 93.38 242 LEU A CA 1
ATOM 1956 C C . LEU A 1 242 ? 6.359 -12.094 -20.844 1 93.38 242 LEU A C 1
ATOM 1958 O O . LEU A 1 242 ? 7.578 -11.945 -20.719 1 93.38 242 LEU A O 1
ATOM 1962 N N . GLU A 1 243 ? 5.781 -12.648 -21.891 1 93 243 GLU A N 1
ATOM 1963 C CA . GLU A 1 243 ? 6.578 -13.062 -23.047 1 93 243 GLU A CA 1
ATOM 1964 C C . GLU A 1 243 ? 7.262 -11.867 -23.703 1 93 243 GLU A C 1
ATOM 1966 O O . GLU A 1 243 ? 8.43 -11.945 -24.094 1 93 243 GLU A O 1
ATOM 1971 N N . LYS A 1 244 ? 6.59 -10.766 -23.734 1 87.62 244 LYS A N 1
ATOM 1972 C CA . LYS A 1 244 ? 7.137 -9.562 -24.344 1 87.62 244 LYS A CA 1
ATOM 1973 C C . LYS A 1 244 ? 8.266 -8.977 -23.5 1 87.62 244 LYS A C 1
ATOM 1975 O O . LYS A 1 244 ? 9.234 -8.445 -24.031 1 87.62 244 LYS A O 1
ATOM 1980 N N . VAL A 1 245 ? 8.117 -9.117 -22.281 1 85.31 245 VAL A N 1
ATOM 1981 C CA . VAL A 1 245 ? 9.125 -8.586 -21.359 1 85.31 245 VAL A CA 1
ATOM 1982 C C . VAL A 1 245 ? 10.461 -9.297 -21.594 1 85.31 245 VAL A C 1
ATOM 1984 O O . VAL A 1 245 ? 11.516 -8.664 -21.562 1 85.31 245 VAL A O 1
ATOM 1987 N N . THR A 1 246 ? 10.438 -10.531 -21.906 1 81.75 246 THR A N 1
ATOM 1988 C CA . THR A 1 246 ? 11.664 -11.297 -22.094 1 81.75 246 THR A CA 1
ATOM 1989 C C . THR A 1 246 ? 12.336 -10.914 -23.422 1 81.75 246 THR A C 1
ATOM 1991 O O . THR A 1 246 ? 13.516 -11.203 -23.625 1 81.75 246 THR A O 1
ATOM 1994 N N . GLN A 1 247 ? 11.508 -10.188 -24.25 1 79.75 247 GLN A N 1
ATOM 1995 C CA . GLN A 1 247 ? 12.039 -9.852 -25.578 1 79.75 247 GLN A CA 1
ATOM 1996 C C . GLN A 1 247 ? 12.492 -8.398 -25.625 1 79.75 247 GLN A C 1
ATOM 1998 O O . GLN A 1 247 ? 13.258 -8.008 -26.516 1 79.75 247 GLN A O 1
ATOM 2003 N N . ARG A 1 248 ? 12.055 -7.766 -24.703 1 81.88 248 ARG A N 1
ATOM 2004 C CA . ARG A 1 248 ? 12.383 -6.344 -24.672 1 81.88 248 ARG A CA 1
ATOM 2005 C C . ARG A 1 248 ? 13.719 -6.102 -23.984 1 81.88 248 ARG A C 1
ATOM 2007 O O . ARG A 1 248 ? 14.141 -6.895 -23.141 1 81.88 248 ARG A O 1
ATOM 2014 N N . ALA A 1 249 ? 14.211 -4.969 -24.344 1 79 249 ALA A N 1
ATOM 2015 C CA . ALA A 1 249 ? 15.508 -4.602 -23.781 1 79 249 ALA A CA 1
ATOM 2016 C C . ALA A 1 249 ? 15.414 -4.383 -22.266 1 79 249 ALA A C 1
ATOM 2018 O O . ALA A 1 249 ? 16.344 -4.719 -21.531 1 79 249 ALA A O 1
ATOM 2019 N N . ASP A 1 250 ? 14.305 -3.941 -21.859 1 77.62 250 ASP A N 1
ATOM 2020 C CA . ASP A 1 250 ? 14.188 -3.658 -20.438 1 77.62 250 ASP A CA 1
ATOM 2021 C C . ASP A 1 250 ? 13.953 -4.938 -19.641 1 77.62 250 ASP A C 1
ATOM 2023 O O . ASP A 1 250 ? 14.203 -4.98 -18.438 1 77.62 250 ASP A O 1
ATOM 2027 N N . GLY A 1 251 ? 13.555 -5.957 -20.375 1 82 251 GLY A N 1
ATOM 2028 C CA . GLY A 1 251 ? 13.367 -7.238 -19.719 1 82 251 GLY A CA 1
ATOM 2029 C C . GLY A 1 251 ? 14.672 -7.949 -19.406 1 82 251 GLY A C 1
ATOM 2030 O O . GLY A 1 251 ? 14.711 -8.836 -18.547 1 82 251 GLY A O 1
ATOM 2031 N N . ILE A 1 252 ? 15.68 -7.492 -20.047 1 83.06 252 ILE A N 1
ATOM 2032 C CA . ILE A 1 252 ? 17 -8.109 -19.891 1 83.06 252 ILE A CA 1
ATOM 2033 C C . ILE A 1 252 ? 17.516 -7.875 -18.469 1 83.06 252 ILE A C 1
ATOM 2035 O O . ILE A 1 252 ? 18.266 -8.688 -17.938 1 83.06 252 ILE A O 1
ATOM 2039 N N . PHE A 1 253 ? 17.031 -6.875 -17.828 1 83.44 253 PHE A N 1
ATOM 2040 C CA . PHE A 1 253 ? 17.484 -6.539 -16.484 1 83.44 253 PHE A CA 1
ATOM 2041 C C . PHE A 1 253 ? 16.969 -7.547 -15.469 1 83.44 253 PHE A C 1
ATOM 2043 O O . PHE A 1 253 ? 17.547 -7.703 -14.391 1 83.44 253 PHE A O 1
ATOM 2050 N N . LEU A 1 254 ? 16.031 -8.25 -15.938 1 81.5 254 LEU A N 1
ATOM 2051 C CA . LEU A 1 254 ? 15.453 -9.25 -15.055 1 81.5 254 LEU A CA 1
ATOM 2052 C C . LEU A 1 254 ? 16.125 -10.609 -15.242 1 81.5 254 LEU A C 1
ATOM 2054 O O . LEU A 1 254 ? 16.062 -11.461 -14.359 1 81.5 254 LEU A O 1
ATOM 2058 N N . SER A 1 255 ? 16.688 -10.789 -16.375 1 81.12 255 SER A N 1
ATOM 2059 C CA . SER A 1 255 ? 17.25 -12.102 -16.719 1 81.12 255 SER A CA 1
ATOM 2060 C C . SER A 1 255 ? 18.766 -12.086 -16.625 1 81.12 255 SER A C 1
ATOM 2062 O O . SER A 1 255 ? 19.391 -13.133 -16.453 1 81.12 255 SER A O 1
ATOM 2064 N N . ASN A 1 256 ? 19.344 -10.938 -16.812 1 81.88 256 ASN A N 1
ATOM 2065 C CA . ASN A 1 256 ? 20.797 -10.859 -16.828 1 81.88 256 ASN A CA 1
ATOM 2066 C C . ASN A 1 256 ? 21.312 -10.031 -15.648 1 81.88 256 ASN A C 1
ATOM 2068 O O . ASN A 1 256 ? 22.469 -9.609 -15.641 1 81.88 256 ASN A O 1
ATOM 2072 N N . GLY A 1 257 ? 20.484 -9.844 -14.625 1 79.12 257 GLY A N 1
ATOM 2073 C CA . GLY A 1 257 ? 20.938 -9.109 -13.453 1 79.12 257 GLY A CA 1
ATOM 2074 C C . GLY A 1 257 ? 21.5 -10.008 -12.367 1 79.12 257 GLY A C 1
ATOM 2075 O O . GLY A 1 257 ? 21.766 -9.555 -11.258 1 79.12 257 GLY A O 1
ATOM 2076 N N . THR A 1 258 ? 21.875 -11.219 -12.75 1 81.69 258 THR A N 1
ATOM 2077 C CA . THR A 1 258 ? 22.234 -12.227 -11.766 1 81.69 258 THR A CA 1
ATOM 2078 C C . THR A 1 258 ? 23.688 -12.07 -11.336 1 81.69 258 THR A C 1
ATOM 2080 O O . THR A 1 258 ? 24.109 -12.609 -10.305 1 81.69 258 THR A O 1
ATOM 2083 N N . SER A 1 259 ? 24.391 -11.273 -12.148 1 90.56 259 SER A N 1
ATOM 2084 C CA . SER A 1 259 ? 25.781 -11 -11.781 1 90.56 259 SER A CA 1
ATOM 2085 C C . SER A 1 259 ? 25.859 -10.188 -10.492 1 90.56 259 SER A C 1
ATOM 2087 O O . SER A 1 259 ? 26.891 -10.195 -9.812 1 90.56 259 SER A O 1
ATOM 2089 N N . LEU A 1 260 ? 24.766 -9.586 -10.188 1 91.62 260 LEU A N 1
ATOM 2090 C CA . LEU A 1 260 ? 24.688 -8.75 -9 1 91.62 260 LEU A CA 1
ATOM 2091 C C . LEU A 1 260 ? 24.891 -9.586 -7.734 1 91.62 260 LEU A C 1
ATOM 2093 O O . LEU A 1 260 ? 25.516 -9.117 -6.773 1 91.62 260 LEU A O 1
ATOM 2097 N N . ILE A 1 261 ? 24.531 -10.797 -7.797 1 92.31 261 ILE A N 1
ATOM 2098 C CA . ILE A 1 261 ? 24.641 -11.672 -6.637 1 92.31 261 ILE A CA 1
ATOM 2099 C C . ILE A 1 261 ? 26.109 -11.984 -6.359 1 92.31 261 ILE A C 1
ATOM 2101 O O . ILE A 1 261 ? 26.516 -12.07 -5.203 1 92.31 261 ILE A O 1
ATOM 2105 N N . GLN A 1 262 ? 26.891 -12.062 -7.387 1 94.19 262 GLN A N 1
ATOM 2106 C CA . GLN A 1 262 ? 28.312 -12.336 -7.234 1 94.19 262 GLN A CA 1
ATOM 2107 C C . GLN A 1 262 ? 29.047 -11.125 -6.676 1 94.19 262 GLN A C 1
ATOM 2109 O O . GLN A 1 262 ? 30.109 -11.266 -6.055 1 94.19 262 GLN A O 1
ATOM 2114 N N . ALA A 1 263 ? 28.391 -10.039 -6.922 1 94.75 263 ALA A N 1
ATOM 2115 C CA . ALA A 1 263 ? 28.984 -8.844 -6.316 1 94.75 263 ALA A CA 1
ATOM 2116 C C . ALA A 1 263 ? 28.875 -8.891 -4.797 1 94.75 263 ALA A C 1
ATOM 2118 O O . ALA A 1 263 ? 29.766 -8.422 -4.086 1 94.75 263 ALA A O 1
ATOM 2119 N N . PHE A 1 264 ? 27.875 -9.484 -4.328 1 95.06 264 PHE A N 1
ATOM 2120 C CA . PHE A 1 264 ? 27.734 -9.664 -2.887 1 95.06 264 PHE A CA 1
ATOM 2121 C C . PHE A 1 264 ? 28.812 -10.602 -2.352 1 95.06 264 PHE A C 1
ATOM 2123 O O . PHE A 1 264 ? 29.375 -10.367 -1.286 1 95.06 264 PHE A O 1
ATOM 2130 N N . MET A 1 265 ? 29.078 -11.609 -3.158 1 96.44 265 MET A N 1
ATOM 2131 C CA . MET A 1 265 ? 30.109 -12.562 -2.789 1 96.44 265 MET A CA 1
ATOM 2132 C C . MET A 1 265 ? 31.484 -11.898 -2.766 1 96.44 265 MET A C 1
ATOM 2134 O O . MET A 1 265 ? 32.25 -12.07 -1.818 1 96.44 265 MET A O 1
ATOM 2138 N N . MET A 1 266 ? 31.672 -11.117 -3.732 1 97.81 266 MET A N 1
ATOM 2139 C CA . MET A 1 266 ? 32.938 -10.398 -3.852 1 97.81 266 MET A CA 1
ATOM 2140 C C . MET A 1 266 ? 33.125 -9.414 -2.695 1 97.81 266 MET A C 1
ATOM 2142 O O . MET A 1 266 ? 34.188 -9.352 -2.094 1 97.81 266 MET A O 1
ATOM 2146 N N . MET A 1 267 ? 32.062 -8.75 -2.305 1 97.12 267 MET A N 1
ATOM 2147 C CA . MET A 1 267 ? 32.125 -7.781 -1.217 1 97.12 267 MET A CA 1
ATOM 2148 C C . MET A 1 267 ? 32.344 -8.477 0.12 1 97.12 267 MET A C 1
ATOM 2150 O O . MET A 1 267 ? 33.094 -7.965 0.962 1 97.12 267 MET A O 1
ATOM 2154 N N . SER A 1 268 ? 31.781 -9.586 0.257 1 96.31 268 SER A N 1
ATOM 2155 C CA . SER A 1 268 ? 31.984 -10.352 1.479 1 96.31 268 SER A CA 1
ATOM 2156 C C . SER A 1 268 ? 33.438 -10.789 1.617 1 96.31 268 SER A C 1
ATOM 2158 O O . SER A 1 268 ? 34.062 -10.641 2.682 1 96.31 268 SER A O 1
ATOM 2160 N N . CYS A 1 269 ? 34.031 -11.227 0.586 1 98.19 269 CYS A N 1
ATOM 2161 C CA . CYS A 1 269 ? 35.406 -11.672 0.596 1 98.19 269 CYS A CA 1
ATOM 2162 C C . CYS A 1 269 ? 36.375 -10.492 0.733 1 98.19 269 CYS A C 1
ATOM 2164 O O . CYS A 1 269 ? 37.406 -10.586 1.407 1 98.19 269 CYS A O 1
ATOM 2166 N N . PHE A 1 270 ? 36 -9.359 0.1 1 97.88 270 PHE A N 1
ATOM 2167 C CA . PHE A 1 270 ? 36.781 -8.133 0.24 1 97.88 270 PHE A CA 1
ATOM 2168 C C . PHE A 1 270 ? 36.844 -7.688 1.697 1 97.88 270 PHE A C 1
ATOM 2170 O O . PHE A 1 270 ? 37.906 -7.453 2.238 1 97.88 270 PHE A O 1
ATOM 2177 N N . LEU A 1 271 ? 35.656 -7.668 2.299 1 96.19 271 LEU A N 1
ATOM 2178 C CA . LEU A 1 271 ? 35.562 -7.191 3.676 1 96.19 271 LEU A CA 1
ATOM 2179 C C . LEU A 1 271 ? 36.344 -8.125 4.617 1 96.19 271 LEU A C 1
ATOM 2181 O O . LEU A 1 271 ? 37.031 -7.672 5.531 1 96.19 271 LEU A O 1
ATOM 2185 N N . THR A 1 272 ? 36.219 -9.398 4.332 1 96.81 272 THR A N 1
ATOM 2186 C CA . THR A 1 272 ? 36.938 -10.383 5.137 1 96.81 272 THR A CA 1
ATOM 2187 C C . THR A 1 272 ? 38.438 -10.203 5.008 1 96.81 272 THR A C 1
ATOM 2189 O O . THR A 1 272 ? 39.156 -10.062 6.016 1 96.81 272 THR A O 1
ATOM 2192 N N . GLY A 1 273 ? 38.969 -10.117 3.811 1 96.69 273 GLY A N 1
ATOM 2193 C CA . GLY A 1 273 ? 40.375 -9.93 3.576 1 96.69 273 GLY A CA 1
ATOM 2194 C C . GLY A 1 273 ? 40.906 -8.602 4.102 1 96.69 273 GLY A C 1
ATOM 2195 O O . GLY A 1 273 ? 41.938 -8.562 4.758 1 96.69 273 GLY A O 1
ATOM 2196 N N . TYR A 1 274 ? 40.125 -7.59 3.855 1 96.5 274 TYR A N 1
ATOM 2197 C CA . TYR A 1 274 ? 40.531 -6.246 4.234 1 96.5 274 TYR A CA 1
ATOM 2198 C C . TYR A 1 274 ? 40.594 -6.098 5.75 1 96.5 274 TYR A C 1
ATOM 2200 O O . TYR A 1 274 ? 41.562 -5.574 6.297 1 96.5 274 TYR A O 1
ATOM 2208 N N . ASN A 1 275 ? 39.625 -6.586 6.43 1 93.94 275 ASN A N 1
ATOM 2209 C CA . ASN A 1 275 ? 39.594 -6.504 7.887 1 93.94 275 ASN A CA 1
ATOM 2210 C C . ASN A 1 275 ? 40.719 -7.328 8.523 1 93.94 275 ASN A C 1
ATOM 2212 O O . ASN A 1 275 ? 41.312 -6.91 9.516 1 93.94 275 ASN A O 1
ATOM 2216 N N . LEU A 1 276 ? 41 -8.438 7.977 1 96.5 276 LEU A N 1
ATOM 2217 C CA . LEU A 1 276 ? 42.062 -9.266 8.492 1 96.5 276 LEU A CA 1
ATOM 2218 C C . LEU A 1 276 ? 43.406 -8.594 8.258 1 96.5 276 LEU A C 1
ATOM 2220 O O . LEU A 1 276 ? 44.312 -8.672 9.109 1 96.5 276 LEU A O 1
ATOM 2224 N N . LEU A 1 277 ? 43.594 -7.918 7.137 1 95.38 277 LEU A N 1
ATOM 2225 C CA . LEU A 1 277 ? 44.844 -7.199 6.855 1 95.38 277 LEU A CA 1
ATOM 2226 C C . LEU A 1 277 ? 45.031 -6.039 7.824 1 95.38 277 LEU A C 1
ATOM 2228 O O . LEU A 1 277 ? 46.125 -5.801 8.312 1 95.38 277 LEU A O 1
ATOM 2232 N N . ILE A 1 278 ? 43.938 -5.371 8.062 1 92.25 278 ILE A N 1
ATOM 2233 C CA . ILE A 1 278 ? 44 -4.293 9.047 1 92.25 278 ILE A CA 1
ATOM 2234 C C . ILE A 1 278 ? 44.344 -4.867 10.422 1 92.25 278 ILE A C 1
ATOM 2236 O O . ILE A 1 278 ? 45.156 -4.312 11.148 1 92.25 278 ILE A O 1
ATOM 2240 N N . TYR A 1 279 ? 43.75 -5.949 10.664 1 92.5 279 TYR A N 1
ATOM 2241 C CA . TYR A 1 279 ? 44 -6.613 11.938 1 92.5 279 TYR A CA 1
ATOM 2242 C C . TYR A 1 279 ? 45.438 -7.082 12.047 1 92.5 279 TYR A C 1
ATOM 2244 O O . TYR A 1 279 ? 46 -7.121 13.141 1 92.5 279 TYR A O 1
ATOM 2252 N N . SER A 1 280 ? 46.094 -7.352 11.008 1 91.75 280 SER A N 1
ATOM 2253 C CA . SER A 1 280 ? 47.469 -7.824 10.977 1 91.75 280 SER A CA 1
ATOM 2254 C C . SER A 1 280 ? 48.438 -6.742 11.461 1 91.75 280 SER A C 1
ATOM 2256 O O . SER A 1 280 ? 49.594 -7.039 11.836 1 91.75 280 SER A O 1
ATOM 2258 N N . GLN A 1 281 ? 48.031 -5.527 11.383 1 91.62 281 GLN A N 1
ATOM 2259 C CA . GLN A 1 281 ? 48.875 -4.438 11.852 1 91.62 281 GLN A CA 1
ATOM 2260 C C . GLN A 1 281 ? 48.938 -4.398 13.375 1 91.62 281 GLN A C 1
ATOM 2262 O O . GLN A 1 281 ? 49.875 -3.826 13.961 1 91.62 281 GLN A O 1
ATOM 2267 N N . LYS A 1 282 ? 48 -5.004 13.914 1 89.75 282 LYS A N 1
ATOM 2268 C CA . LYS A 1 282 ? 47.938 -5.004 15.375 1 89.75 282 LYS A CA 1
ATOM 2269 C C . LYS A 1 282 ? 48.406 -6.34 15.945 1 89.75 282 LYS A C 1
ATOM 2271 O O . LYS A 1 282 ? 48.969 -6.387 17.047 1 89.75 282 LYS A O 1
ATOM 2276 N N . ARG A 1 283 ? 48.156 -7.395 15.25 1 91.12 283 ARG A N 1
ATOM 2277 C CA . ARG A 1 283 ? 48.5 -8.727 15.727 1 91.12 283 ARG A CA 1
ATOM 2278 C C . ARG A 1 283 ? 48.969 -9.617 14.586 1 91.12 283 ARG A C 1
ATOM 2280 O O . ARG A 1 283 ? 48.5 -9.469 13.445 1 91.12 283 ARG A O 1
ATOM 2287 N N . GLU A 1 284 ? 49.844 -10.516 15.062 1 88.56 284 GLU A N 1
ATOM 2288 C CA . GLU A 1 284 ? 50.281 -11.5 14.078 1 88.56 284 GLU A CA 1
ATOM 2289 C C . GLU A 1 284 ? 49.156 -12.469 13.719 1 88.56 284 GLU A C 1
ATOM 2291 O O . GLU A 1 284 ? 48.438 -12.922 14.594 1 88.56 284 GLU A O 1
ATOM 2296 N N . LEU A 1 285 ? 49.094 -12.727 12.406 1 91.56 285 LEU A N 1
ATOM 2297 C CA . LEU A 1 285 ? 48.031 -13.609 11.914 1 91.56 285 LEU A CA 1
ATOM 2298 C C . LEU A 1 285 ? 48.594 -14.969 11.523 1 91.56 285 LEU A C 1
ATOM 2300 O O . LEU A 1 285 ? 49.781 -15.086 11.211 1 91.56 285 LEU A O 1
ATOM 2304 N N . GLY A 1 286 ? 47.844 -16.016 11.703 1 89.69 286 GLY A N 1
ATOM 2305 C CA . GLY A 1 286 ? 48.188 -17.375 11.305 1 89.69 286 GLY A CA 1
ATOM 2306 C C . GLY A 1 286 ? 46.969 -18.266 11.125 1 89.69 286 GLY A C 1
ATOM 2307 O O . GLY A 1 286 ? 45.844 -17.891 11.508 1 89.69 286 GLY A O 1
ATOM 2308 N N . LEU A 1 287 ? 47.094 -19.406 10.562 1 91.88 287 LEU A N 1
ATOM 2309 C CA . LEU A 1 287 ? 46.031 -20.344 10.25 1 91.88 287 LEU A CA 1
ATOM 2310 C C . LEU A 1 287 ? 45.344 -20.828 11.523 1 91.88 287 LEU A C 1
ATOM 2312 O O . LEU A 1 287 ? 44.219 -21.328 11.477 1 91.88 287 LEU A O 1
ATOM 2316 N N . TYR A 1 288 ? 46.031 -20.656 12.672 1 91 288 TYR A N 1
ATOM 2317 C CA . TYR A 1 288 ? 45.469 -21.047 13.945 1 91 288 TYR A CA 1
ATOM 2318 C C . TYR A 1 288 ? 44.219 -20.203 14.266 1 91 288 TYR A C 1
ATOM 2320 O O . TYR A 1 288 ? 43.406 -20.578 15.102 1 91 288 TYR A O 1
ATOM 2328 N N . LEU A 1 289 ? 43.969 -19.094 13.539 1 92.12 289 LEU A N 1
ATOM 2329 C CA . LEU A 1 289 ? 42.844 -18.203 13.773 1 92.12 289 LEU A CA 1
ATOM 2330 C C . LEU A 1 289 ? 41.656 -18.594 12.922 1 92.12 289 LEU A C 1
ATOM 2332 O O . LEU A 1 289 ? 40.562 -18.078 13.117 1 92.12 289 LEU A O 1
ATOM 2336 N N . LEU A 1 290 ? 41.812 -19.516 12.016 1 95.12 290 LEU A N 1
ATOM 2337 C CA . LEU A 1 290 ? 40.781 -19.875 11.055 1 95.12 290 LEU A CA 1
ATOM 2338 C C . LEU A 1 290 ? 39.531 -20.391 11.766 1 95.12 290 LEU A C 1
ATOM 2340 O O . LEU A 1 290 ? 38.406 -19.969 11.469 1 95.12 290 LEU A O 1
ATOM 2344 N N . PRO A 1 291 ? 39.625 -21.359 12.773 1 93.5 291 PRO A N 1
ATOM 2345 C CA . PRO A 1 291 ? 38.406 -21.828 13.469 1 93.5 291 PRO A CA 1
ATOM 2346 C C . PRO A 1 291 ? 37.656 -20.688 14.164 1 93.5 291 PRO A C 1
ATOM 2348 O O . PRO A 1 291 ? 36.438 -20.672 14.195 1 93.5 291 PRO A O 1
ATOM 2351 N N . LEU A 1 292 ? 38.375 -19.734 14.648 1 92.06 292 LEU A N 1
ATOM 2352 C CA . LEU A 1 292 ? 37.75 -18.578 15.297 1 92.06 292 LEU A CA 1
ATOM 2353 C C . LEU A 1 292 ? 36.969 -17.75 14.289 1 92.06 292 LEU A C 1
ATOM 2355 O O . LEU A 1 292 ? 35.875 -17.297 14.578 1 92.06 292 LEU A O 1
ATOM 2359 N N . CYS A 1 293 ? 37.562 -17.625 13.141 1 94.31 293 CYS A N 1
ATOM 2360 C CA . CYS A 1 293 ? 36.906 -16.891 12.078 1 94.31 293 CYS A CA 1
ATOM 2361 C C . CYS A 1 293 ? 35.594 -17.578 11.68 1 94.31 293 CYS A C 1
ATOM 2363 O O . CYS A 1 293 ? 34.562 -16.938 11.555 1 94.31 293 CYS A O 1
ATOM 2365 N N . ILE A 1 294 ? 35.625 -18.844 11.578 1 94.38 294 ILE A N 1
ATOM 2366 C CA . ILE A 1 294 ? 34.5 -19.625 11.148 1 94.38 294 ILE A CA 1
ATOM 2367 C C . ILE A 1 294 ? 33.406 -19.562 12.211 1 94.38 294 ILE A C 1
ATOM 2369 O O . ILE A 1 294 ? 32.219 -19.344 11.906 1 94.38 294 ILE A O 1
ATOM 2373 N N . ILE A 1 295 ? 33.719 -19.672 13.484 1 92.94 295 ILE A N 1
ATOM 2374 C CA . ILE A 1 295 ? 32.75 -19.688 14.578 1 92.94 295 ILE A CA 1
ATOM 2375 C C . ILE A 1 295 ? 32.062 -18.328 14.672 1 92.94 295 ILE A C 1
ATOM 2377 O O . ILE A 1 295 ? 30.859 -18.25 14.867 1 92.94 295 ILE A O 1
ATOM 2381 N N . LYS A 1 296 ? 32.812 -17.297 14.469 1 92.06 296 LYS A N 1
ATOM 2382 C CA . LYS A 1 296 ? 32.219 -15.961 14.531 1 92.06 296 LYS A CA 1
ATOM 2383 C C . LYS A 1 296 ? 31.188 -15.75 13.445 1 92.06 296 LYS A C 1
ATOM 2385 O O . LYS A 1 296 ? 30.141 -15.156 13.688 1 92.06 296 LYS A O 1
ATOM 2390 N N . ARG A 1 297 ? 31.453 -16.25 12.352 1 93.62 297 ARG A N 1
ATOM 2391 C CA . ARG A 1 297 ? 30.516 -16.094 11.234 1 93.62 297 ARG A CA 1
ATOM 2392 C C . ARG A 1 297 ? 29.281 -16.969 11.438 1 93.62 297 ARG A C 1
ATOM 2394 O O . ARG A 1 297 ? 28.156 -16.531 11.164 1 93.62 297 ARG A O 1
ATOM 2401 N N . VAL A 1 298 ? 29.484 -18.172 11.93 1 93.44 298 VAL A N 1
ATOM 2402 C CA . VAL A 1 298 ? 28.391 -19.094 12.188 1 93.44 298 VAL A CA 1
ATOM 2403 C C . VAL A 1 298 ? 27.453 -18.516 13.25 1 93.44 298 VAL A C 1
ATOM 2405 O O . VAL A 1 298 ? 26.234 -18.562 13.102 1 93.44 298 VAL A O 1
ATOM 2408 N N . VAL A 1 299 ? 28.016 -17.906 14.242 1 92 299 VAL A N 1
ATOM 2409 C CA . VAL A 1 299 ? 27.25 -17.328 15.336 1 92 299 VAL A CA 1
ATOM 2410 C C . VAL A 1 299 ? 26.422 -16.141 14.828 1 92 299 VAL A C 1
ATOM 2412 O O . VAL A 1 299 ? 25.297 -15.914 15.289 1 92 299 VAL A O 1
ATOM 2415 N N . ARG A 1 300 ? 26.922 -15.508 13.836 1 91.81 300 ARG A N 1
ATOM 2416 C CA . ARG A 1 300 ? 26.266 -14.312 13.297 1 91.81 300 ARG A CA 1
ATOM 2417 C C . ARG A 1 300 ? 25.109 -14.695 12.375 1 91.81 300 ARG A C 1
ATOM 2419 O O . ARG A 1 300 ? 24.031 -14.102 12.453 1 91.81 300 ARG A O 1
ATOM 2426 N N . ILE A 1 301 ? 25.188 -15.719 11.641 1 94.94 301 ILE A N 1
ATOM 2427 C CA . ILE A 1 301 ? 24.281 -15.984 10.523 1 94.94 301 ILE A CA 1
ATOM 2428 C C . ILE A 1 301 ? 23.25 -17.031 10.945 1 94.94 301 ILE A C 1
ATOM 2430 O O . ILE A 1 301 ? 22.062 -16.938 10.586 1 94.94 301 ILE A O 1
ATOM 2434 N N . THR A 1 302 ? 23.562 -17.969 11.789 1 95 302 THR A N 1
ATOM 2435 C CA . THR A 1 302 ? 22.797 -19.203 12.016 1 95 302 THR A CA 1
ATOM 2436 C C . THR A 1 302 ? 21.469 -18.891 12.703 1 95 302 THR A C 1
ATOM 2438 O O . THR A 1 302 ? 20.422 -19.422 12.32 1 95 302 THR A O 1
ATOM 2441 N N . PRO A 1 303 ? 21.422 -18.031 13.711 1 94.19 303 PRO A N 1
ATOM 2442 C CA . PRO A 1 303 ? 20.141 -17.812 14.391 1 94.19 303 PRO A CA 1
ATOM 2443 C C . PRO A 1 303 ? 19.047 -17.328 13.445 1 94.19 303 PRO A C 1
ATOM 2445 O O . PRO A 1 303 ? 17.938 -17.859 13.438 1 94.19 303 PRO A O 1
ATOM 2448 N N . VAL A 1 304 ? 19.328 -16.359 12.633 1 96.31 304 VAL A N 1
ATOM 2449 C CA . VAL A 1 304 ? 18.344 -15.805 11.719 1 96.31 304 VAL A CA 1
ATOM 2450 C C . VAL A 1 304 ? 18.047 -16.812 10.609 1 96.31 304 VAL A C 1
ATOM 2452 O O . VAL A 1 304 ? 16.891 -17.016 10.227 1 96.31 304 VAL A O 1
ATOM 2455 N N . HIS A 1 305 ? 19.094 -17.484 10.133 1 97.44 305 HIS A N 1
ATOM 2456 C CA . HIS A 1 305 ? 18.953 -18.484 9.078 1 97.44 305 HIS A CA 1
ATOM 2457 C C . HIS A 1 305 ? 18.031 -19.625 9.5 1 97.44 305 HIS A C 1
ATOM 2459 O O . HIS A 1 305 ? 17.078 -19.938 8.797 1 97.44 305 HIS A O 1
ATOM 2465 N N . MET A 1 306 ? 18.234 -20.062 10.711 1 96.25 306 MET A N 1
ATOM 2466 C CA . MET A 1 306 ? 17.469 -21.203 11.188 1 96.25 306 MET A CA 1
ATOM 2467 C C . MET A 1 306 ? 16.047 -20.766 11.547 1 96.25 306 MET A C 1
ATOM 2469 O O . MET A 1 306 ? 15.102 -21.547 11.406 1 96.25 306 MET A O 1
ATOM 2473 N N . LEU A 1 307 ? 15.898 -19.594 11.984 1 96.5 307 LEU A N 1
ATOM 2474 C CA . LEU A 1 307 ? 14.562 -19.094 12.281 1 96.5 307 LEU A CA 1
ATOM 2475 C C . LEU A 1 307 ? 13.711 -19.016 11.016 1 96.5 307 LEU A C 1
ATOM 2477 O O . LEU A 1 307 ? 12.562 -19.453 11.008 1 96.5 307 LEU A O 1
ATOM 2481 N N . ILE A 1 308 ? 14.234 -18.484 9.984 1 97.19 308 ILE A N 1
ATOM 2482 C CA . ILE A 1 308 ? 13.492 -18.297 8.742 1 97.19 308 ILE A CA 1
ATOM 2483 C C . ILE A 1 308 ? 13.227 -19.656 8.094 1 97.19 308 ILE A C 1
ATOM 2485 O O . ILE A 1 308 ? 12.141 -19.891 7.566 1 97.19 308 ILE A O 1
ATOM 2489 N N . VAL A 1 309 ? 14.227 -20.562 8.141 1 97.62 309 VAL A N 1
ATOM 2490 C CA . VAL A 1 309 ? 14.023 -21.906 7.629 1 97.62 309 VAL A CA 1
ATOM 2491 C C . VAL A 1 309 ? 12.961 -22.625 8.461 1 97.62 309 VAL A C 1
ATOM 2493 O O . VAL A 1 309 ? 12.133 -23.359 7.918 1 97.62 309 VAL A O 1
ATOM 2496 N N . GLY A 1 310 ? 13.016 -22.422 9.781 1 97.12 310 GLY A N 1
ATOM 2497 C CA . GLY A 1 310 ? 11.969 -22.969 10.633 1 97.12 310 GLY A CA 1
ATOM 2498 C C . GLY A 1 310 ? 10.586 -22.453 10.289 1 97.12 310 GLY A C 1
ATOM 2499 O O . GLY A 1 310 ? 9.617 -23.219 10.242 1 97.12 310 GLY A O 1
ATOM 2500 N N . TYR A 1 311 ? 10.484 -21.172 10.062 1 96.88 311 TYR A N 1
ATOM 2501 C CA . TYR A 1 311 ? 9.234 -20.578 9.594 1 96.88 311 TYR A CA 1
ATOM 2502 C C . TYR A 1 311 ? 8.805 -21.203 8.273 1 96.88 311 TYR A C 1
ATOM 2504 O O . TYR A 1 311 ? 7.629 -21.531 8.086 1 96.88 311 TYR A O 1
ATOM 2512 N N . GLY A 1 312 ? 9.789 -21.406 7.359 1 97.19 312 GLY A N 1
ATOM 2513 C CA . GLY A 1 312 ? 9.516 -22.031 6.078 1 97.19 312 GLY A CA 1
ATOM 2514 C C . GLY A 1 312 ? 9.008 -23.453 6.203 1 97.19 312 GLY A C 1
ATOM 2515 O O . GLY A 1 312 ? 8.148 -23.875 5.434 1 97.19 312 GLY A O 1
ATOM 2516 N N . ALA A 1 313 ? 9.398 -24.109 7.227 1 96.94 313 ALA A N 1
ATOM 2517 C CA . ALA A 1 313 ? 9.055 -25.516 7.414 1 96.94 313 ALA A CA 1
ATOM 2518 C C . ALA A 1 313 ? 7.703 -25.656 8.102 1 96.94 313 ALA A C 1
ATOM 2520 O O . ALA A 1 313 ? 7.117 -26.75 8.102 1 96.94 313 ALA A O 1
ATOM 2521 N N . THR A 1 314 ? 7.133 -24.531 8.695 1 95.56 314 THR A N 1
ATOM 2522 C CA . THR A 1 314 ? 5.969 -24.688 9.562 1 95.56 314 THR A CA 1
ATOM 2523 C C . THR A 1 314 ? 4.863 -23.719 9.18 1 95.56 314 THR A C 1
ATOM 2525 O O . THR A 1 314 ? 4.051 -24 8.297 1 95.56 314 THR A O 1
ATOM 2528 N N . TRP A 1 315 ? 4.98 -22.5 9.625 1 94.75 315 TRP A N 1
ATOM 2529 C CA . TRP A 1 315 ? 3.855 -21.562 9.609 1 94.75 315 TRP A CA 1
ATOM 2530 C C . TRP A 1 315 ? 3.732 -20.891 8.25 1 94.75 315 TRP A C 1
ATOM 2532 O O . TRP A 1 315 ? 2.707 -20.266 7.949 1 94.75 315 TRP A O 1
ATOM 2542 N N . TRP A 1 316 ? 4.746 -20.953 7.426 1 95.81 316 TRP A N 1
ATOM 2543 C CA . TRP A 1 316 ? 4.707 -20.281 6.125 1 95.81 316 TRP A CA 1
ATOM 2544 C C . TRP A 1 316 ? 3.521 -20.781 5.301 1 95.81 316 TRP A C 1
ATOM 2546 O O . TRP A 1 316 ? 2.863 -20 4.617 1 95.81 316 TRP A O 1
ATOM 2556 N N . MET A 1 317 ? 3.006 -21.984 5.438 1 92.75 317 MET A N 1
ATOM 2557 C CA . MET A 1 317 ? 1.923 -22.609 4.68 1 92.75 317 MET A CA 1
ATOM 2558 C C . MET A 1 317 ? 0.581 -21.969 5.027 1 92.75 317 MET A C 1
ATOM 2560 O O . MET A 1 317 ? -0.358 -22.016 4.23 1 92.75 317 MET A O 1
ATOM 2564 N N . TYR A 1 318 ? 0.531 -21.328 6.195 1 91.62 318 TYR A N 1
ATOM 2565 C CA . TYR A 1 318 ? -0.73 -20.766 6.664 1 91.62 318 TYR A CA 1
ATOM 2566 C C . TYR A 1 318 ? -0.8 -19.281 6.367 1 91.62 318 TYR A C 1
ATOM 2568 O O . TYR A 1 318 ? -1.772 -18.609 6.73 1 91.62 318 TYR A O 1
ATOM 2576 N N . SER A 1 319 ? 0.184 -18.719 5.719 1 92.81 319 SER A N 1
ATOM 2577 C CA . SER A 1 319 ? 0.25 -17.281 5.488 1 92.81 319 SER A CA 1
ATOM 2578 C C . SER A 1 319 ? -0.765 -16.844 4.438 1 92.81 319 SER A C 1
ATOM 2580 O O . SER A 1 319 ? -1.191 -15.688 4.422 1 92.81 319 SER A O 1
ATOM 2582 N N . ARG A 1 320 ? -1.228 -17.719 3.555 1 92.75 320 ARG A N 1
ATOM 2583 C CA . ARG A 1 320 ? -2.199 -17.422 2.51 1 92.75 320 ARG A CA 1
ATOM 2584 C C . ARG A 1 320 ? -2.941 -18.672 2.066 1 92.75 320 ARG A C 1
ATOM 2586 O O . ARG A 1 320 ? -2.404 -19.781 2.148 1 92.75 320 ARG A O 1
ATOM 2593 N N . ASP A 1 321 ? -4.113 -18.438 1.726 1 88.81 321 ASP A N 1
ATOM 2594 C CA . ASP A 1 321 ? -4.902 -19.547 1.185 1 88.81 321 ASP A CA 1
ATOM 2595 C C . ASP A 1 321 ? -5.191 -19.328 -0.3 1 88.81 321 ASP A C 1
ATOM 2597 O O . ASP A 1 321 ? -5.414 -18.203 -0.742 1 88.81 321 ASP A O 1
ATOM 2601 N N . GLY A 1 322 ? -5.02 -20.344 -1.062 1 93 322 GLY A N 1
ATOM 2602 C CA . GLY A 1 322 ? -5.258 -20.281 -2.494 1 93 322 GLY A CA 1
ATOM 2603 C C . GLY A 1 322 ? -4.977 -21.594 -3.209 1 93 322 GLY A C 1
ATOM 2604 O O . GLY A 1 322 ? -4.398 -22.516 -2.627 1 93 322 GLY A O 1
ATOM 2605 N N . PRO A 1 323 ? -5.375 -21.703 -4.434 1 96.38 323 PRO A N 1
ATOM 2606 C CA . PRO A 1 323 ? -5.25 -22.953 -5.184 1 96.38 323 PRO A CA 1
ATOM 2607 C C . PRO A 1 323 ? -3.797 -23.328 -5.465 1 96.38 323 PRO A C 1
ATOM 2609 O O . PRO A 1 323 ? -3.471 -24.516 -5.578 1 96.38 323 PRO A O 1
ATOM 2612 N N . LEU A 1 324 ? -2.889 -22.344 -5.527 1 96.44 324 LEU A N 1
ATOM 2613 C CA . LEU A 1 324 ? -1.517 -22.641 -5.934 1 96.44 324 LEU A CA 1
ATOM 2614 C C . LEU A 1 324 ? -0.596 -22.719 -4.723 1 96.44 324 LEU A C 1
ATOM 2616 O O . LEU A 1 324 ? 0.605 -22.953 -4.863 1 96.44 324 LEU A O 1
ATOM 2620 N N . VAL A 1 325 ? -1.07 -22.578 -3.496 1 95.25 325 VAL A N 1
ATOM 2621 C CA . VAL A 1 325 ? -0.264 -22.531 -2.281 1 95.25 325 VAL A CA 1
ATOM 2622 C C . VAL A 1 325 ? 0.401 -23.875 -2.051 1 95.25 325 VAL A C 1
ATOM 2624 O O . VAL A 1 325 ? 1.591 -23.953 -1.735 1 95.25 325 VAL A O 1
ATOM 2627 N N . SER A 1 326 ? -0.329 -24.953 -2.322 1 93.5 326 SER A N 1
ATOM 2628 C CA . SER A 1 326 ? 0.217 -26.297 -2.102 1 93.5 326 SER A CA 1
ATOM 2629 C C . SER A 1 326 ? 1.347 -26.594 -3.08 1 93.5 326 SER A C 1
ATOM 2631 O O . SER A 1 326 ? 2.291 -27.312 -2.742 1 93.5 326 SER A O 1
ATOM 2633 N N . THR A 1 327 ? 1.309 -26.016 -4.227 1 93.62 327 THR A N 1
ATOM 2634 C CA . THR A 1 327 ? 2.291 -26.312 -5.262 1 93.62 327 THR A CA 1
ATOM 2635 C C . THR A 1 327 ? 3.43 -25.297 -5.242 1 93.62 327 THR A C 1
ATOM 2637 O O . THR A 1 327 ? 4.375 -25.406 -6.027 1 93.62 327 THR A O 1
ATOM 2640 N N . THR A 1 328 ? 3.414 -24.328 -4.477 1 94.25 328 THR A N 1
ATOM 2641 C CA . THR A 1 328 ? 4.465 -23.328 -4.375 1 94.25 328 THR A CA 1
ATOM 2642 C C . THR A 1 328 ? 5.043 -23.281 -2.963 1 94.25 328 THR A C 1
ATOM 2644 O O . THR A 1 328 ? 6.012 -23.984 -2.662 1 94.25 328 THR A O 1
ATOM 2647 N N . ILE A 1 329 ? 4.27 -22.641 -2.012 1 95.38 329 ILE A N 1
ATOM 2648 C CA . ILE A 1 329 ? 4.707 -22.531 -0.625 1 95.38 329 ILE A CA 1
ATOM 2649 C C . ILE A 1 329 ? 4.781 -23.938 -0.004 1 95.38 329 ILE A C 1
ATOM 2651 O O . ILE A 1 329 ? 5.727 -24.25 0.723 1 95.38 329 ILE A O 1
ATOM 2655 N N . GLY A 1 330 ? 3.848 -24.797 -0.364 1 95.5 330 GLY A N 1
ATOM 2656 C CA . GLY A 1 330 ? 3.809 -26.141 0.187 1 95.5 330 GLY A CA 1
ATOM 2657 C C . GLY A 1 330 ? 5.012 -26.984 -0.203 1 95.5 330 GLY A C 1
ATOM 2658 O O . GLY A 1 330 ? 5.551 -27.719 0.622 1 95.5 330 GLY A O 1
ATOM 2659 N N . LEU A 1 331 ? 5.418 -26.875 -1.381 1 94.25 331 LEU A N 1
ATOM 2660 C CA . LEU A 1 331 ? 6.582 -27.609 -1.85 1 94.25 331 LEU A CA 1
ATOM 2661 C C . LEU A 1 331 ? 7.848 -27.156 -1.139 1 94.25 331 LEU A C 1
ATOM 2663 O O . LEU A 1 331 ? 8.664 -27.969 -0.707 1 94.25 331 LEU A O 1
ATOM 2667 N N . GLU A 1 332 ? 8.055 -25.922 -1.031 1 96 332 GLU A N 1
ATOM 2668 C CA . GLU A 1 332 ? 9.234 -25.391 -0.342 1 96 332 GLU A CA 1
ATOM 2669 C C . GLU A 1 332 ? 9.188 -25.719 1.148 1 96 332 GLU A C 1
ATOM 2671 O O . GLU A 1 332 ? 10.219 -26.016 1.756 1 96 332 GLU A O 1
ATOM 2676 N N . SER A 1 333 ? 7.961 -25.641 1.714 1 96.38 333 SER A N 1
ATOM 2677 C CA . SER A 1 333 ? 7.812 -26 3.123 1 96.38 333 SER A CA 1
ATOM 2678 C C . SER A 1 333 ? 8.211 -27.453 3.371 1 96.38 333 SER A C 1
ATOM 2680 O O . SER A 1 333 ? 8.914 -27.75 4.336 1 96.38 333 SER A O 1
ATOM 2682 N N . ALA A 1 334 ? 7.836 -28.328 2.512 1 96 334 ALA A N 1
ATOM 2683 C CA . ALA A 1 334 ? 8.203 -29.75 2.625 1 96 334 ALA A CA 1
ATOM 2684 C C . ALA A 1 334 ? 9.711 -29.938 2.49 1 96 334 ALA A C 1
ATOM 2686 O O . ALA A 1 334 ? 10.312 -30.719 3.225 1 96 334 ALA A O 1
ATOM 2687 N N . ALA A 1 335 ? 10.305 -29.219 1.556 1 96.44 335 ALA A N 1
ATOM 2688 C CA . ALA A 1 335 ? 11.758 -29.266 1.377 1 96.44 335 ALA A CA 1
ATOM 2689 C C . ALA A 1 335 ? 12.477 -28.766 2.621 1 96.44 335 ALA A C 1
ATOM 2691 O O . ALA A 1 335 ? 13.5 -29.328 3.023 1 96.44 335 ALA A O 1
ATOM 2692 N N . CYS A 1 336 ? 11.969 -27.688 3.23 1 96.38 336 CYS A N 1
ATOM 2693 C CA . CYS A 1 336 ? 12.57 -27.141 4.441 1 96.38 336 CYS A CA 1
ATOM 2694 C C . CYS A 1 336 ? 12.523 -28.156 5.582 1 96.38 336 CYS A C 1
ATOM 2696 O O . CYS A 1 336 ? 13.469 -28.266 6.359 1 96.38 336 CYS A O 1
ATOM 2698 N N . LYS A 1 337 ? 11.445 -28.891 5.621 1 95.56 337 LYS A N 1
ATOM 2699 C CA . LYS A 1 337 ? 11.312 -29.906 6.652 1 95.56 337 LYS A CA 1
ATOM 2700 C C . LYS A 1 337 ? 12.328 -31.031 6.449 1 95.56 337 LYS A C 1
ATOM 2702 O O . LYS A 1 337 ? 13.016 -31.438 7.391 1 95.56 337 LYS A O 1
ATOM 2707 N N . THR A 1 338 ? 12.461 -31.438 5.273 1 94.5 338 THR A N 1
ATOM 2708 C CA . THR A 1 338 ? 13.312 -32.594 4.957 1 94.5 338 THR A CA 1
ATOM 2709 C C . THR A 1 338 ? 14.789 -32.188 5.055 1 94.5 338 THR A C 1
ATOM 2711 O O . THR A 1 338 ? 15.602 -32.969 5.559 1 94.5 338 THR A O 1
ATOM 2714 N N . LYS A 1 339 ? 15.164 -31.016 4.613 1 95.44 339 LYS A N 1
ATOM 2715 C CA . LYS A 1 339 ? 16.578 -30.625 4.531 1 95.44 339 LYS A CA 1
ATOM 2716 C C . LYS A 1 339 ? 16.938 -29.641 5.641 1 95.44 339 LYS A C 1
ATOM 2718 O O . LYS A 1 339 ? 17.859 -28.844 5.496 1 95.44 339 LYS A O 1
ATOM 2723 N N . PHE A 1 340 ? 16.156 -29.656 6.668 1 95.69 340 PHE A N 1
ATOM 2724 C CA . PHE A 1 340 ? 16.391 -28.719 7.758 1 95.69 340 PHE A CA 1
ATOM 2725 C C . PHE A 1 340 ? 17.812 -28.828 8.273 1 95.69 340 PHE A C 1
ATOM 2727 O O . PHE A 1 340 ? 18.5 -27.812 8.453 1 95.69 340 PHE A O 1
ATOM 2734 N N . TRP A 1 341 ? 18.375 -30.047 8.422 1 95.56 341 TRP A N 1
ATOM 2735 C CA . TRP A 1 341 ? 19.703 -30.312 8.969 1 95.56 341 TRP A CA 1
ATOM 2736 C C . TRP A 1 341 ? 20.781 -29.766 8.047 1 95.56 341 TRP A C 1
ATOM 2738 O O . TRP A 1 341 ? 21.828 -29.281 8.508 1 95.56 341 TRP A O 1
ATOM 2748 N N . SER A 1 342 ? 20.594 -29.828 6.719 1 96.75 342 SER A N 1
ATOM 2749 C CA . SER A 1 342 ? 21.609 -29.375 5.758 1 96.75 342 SER A CA 1
ATOM 2750 C C . SER A 1 342 ? 21.797 -27.859 5.848 1 96.75 342 SER A C 1
ATOM 2752 O O . SER A 1 342 ? 22.891 -27.359 5.551 1 96.75 342 SER A O 1
ATOM 2754 N N . HIS A 1 343 ? 20.75 -27.125 6.246 1 96.31 343 HIS A N 1
ATOM 2755 C CA . HIS A 1 343 ? 20.844 -25.672 6.41 1 96.31 343 HIS A CA 1
ATOM 2756 C C . HIS A 1 343 ? 21.703 -25.312 7.621 1 96.31 343 HIS A C 1
ATOM 2758 O O . HIS A 1 343 ? 22.453 -24.328 7.594 1 96.31 343 HIS A O 1
ATOM 2764 N N . PHE A 1 344 ? 21.656 -26.156 8.617 1 95.31 344 PHE A N 1
ATOM 2765 C CA . PHE A 1 344 ? 22.438 -25.922 9.82 1 95.31 344 PHE A CA 1
ATOM 2766 C C . PHE A 1 344 ? 23.922 -26.062 9.523 1 95.31 344 PHE A C 1
ATOM 2768 O O . PHE A 1 344 ? 24.75 -25.297 10.039 1 95.31 344 PHE A O 1
ATOM 2775 N N . PHE A 1 345 ? 24.25 -26.906 8.664 1 96 345 PHE A N 1
ATOM 2776 C CA . PHE A 1 345 ? 25.656 -27.188 8.367 1 96 345 PHE A CA 1
ATOM 2777 C C . PHE A 1 345 ? 26.109 -26.422 7.133 1 96 345 PHE A C 1
ATOM 2779 O O . PHE A 1 345 ? 27.25 -26.609 6.668 1 96 345 PHE A O 1
ATOM 2786 N N . PHE A 1 346 ? 25.328 -25.609 6.586 1 96.75 346 PHE A N 1
ATOM 2787 C CA . PHE A 1 346 ? 25.656 -24.766 5.438 1 96.75 346 PHE A CA 1
ATOM 2788 C C . PHE A 1 346 ? 26.109 -25.609 4.254 1 96.75 346 PHE A C 1
ATOM 2790 O O . PHE A 1 346 ? 27.125 -25.312 3.627 1 96.75 346 PHE A O 1
ATOM 2797 N N . ILE A 1 347 ? 25.312 -26.672 3.943 1 96.75 347 ILE A N 1
ATOM 2798 C CA . ILE A 1 347 ? 25.609 -27.5 2.785 1 96.75 347 ILE A CA 1
ATOM 2799 C C . ILE A 1 347 ? 24.328 -27.75 1.985 1 96.75 347 ILE A C 1
ATOM 2801 O O . ILE A 1 347 ? 24.219 -28.719 1.242 1 96.75 347 ILE A O 1
ATOM 2805 N N . ASN A 1 348 ? 23.281 -26.906 2.199 1 96 348 ASN A N 1
ATOM 2806 C CA . ASN A 1 348 ? 21.984 -27.078 1.539 1 96 348 ASN A CA 1
ATOM 2807 C C . ASN A 1 348 ? 22.094 -26.828 0.036 1 96 348 ASN A C 1
ATOM 2809 O O . ASN A 1 348 ? 21.203 -27.234 -0.725 1 96 348 ASN A O 1
ATOM 2813 N N . ASN A 1 349 ? 23.172 -26.141 -0.49 1 94.25 349 ASN A N 1
ATOM 2814 C CA . ASN A 1 349 ? 23.328 -25.953 -1.926 1 94.25 349 ASN A CA 1
ATOM 2815 C C . ASN A 1 349 ? 23.828 -27.219 -2.613 1 94.25 349 ASN A C 1
ATOM 2817 O O . ASN A 1 349 ? 23.734 -27.344 -3.836 1 94.25 349 ASN A O 1
ATOM 2821 N N . ILE A 1 350 ? 24.422 -28.156 -1.767 1 94.75 350 ILE A N 1
ATOM 2822 C CA . ILE A 1 350 ? 24.969 -29.406 -2.287 1 94.75 350 ILE A CA 1
ATOM 2823 C C . ILE A 1 350 ? 23.938 -30.516 -2.117 1 94.75 350 ILE A C 1
ATOM 2825 O O . ILE A 1 350 ? 23.797 -31.375 -2.99 1 94.75 350 ILE A O 1
ATOM 2829 N N . VAL A 1 351 ? 23.125 -30.375 -1.053 1 94.12 351 VAL A N 1
ATOM 2830 C CA . VAL A 1 351 ? 22.172 -31.422 -0.736 1 94.12 351 VAL A CA 1
ATOM 2831 C C . VAL A 1 351 ? 20.859 -31.156 -1.473 1 94.12 351 VAL A C 1
ATOM 2833 O O . VAL A 1 351 ? 20.156 -30.188 -1.182 1 94.12 351 VAL A O 1
ATOM 2836 N N . ASP A 1 352 ? 20.484 -32.062 -2.393 1 92.62 352 ASP A N 1
ATOM 2837 C CA . ASP A 1 352 ? 19.234 -32 -3.131 1 92.62 352 ASP A CA 1
ATOM 2838 C C . ASP A 1 352 ? 18.953 -30.578 -3.625 1 92.62 352 ASP A C 1
ATOM 2840 O O . ASP A 1 352 ? 17.922 -30 -3.277 1 92.62 352 ASP A O 1
ATOM 2844 N N . PRO A 1 353 ? 19.828 -30.016 -4.43 1 91.25 353 PRO A N 1
ATOM 2845 C CA . PRO A 1 353 ? 19.75 -28.609 -4.816 1 91.25 353 PRO A CA 1
ATOM 2846 C C . PRO A 1 353 ? 18.5 -28.297 -5.637 1 91.25 353 PRO A C 1
ATOM 2848 O O . PRO A 1 353 ? 18.094 -27.125 -5.73 1 91.25 353 PRO A O 1
ATOM 2851 N N . GLY A 1 354 ? 17.766 -29.188 -6.219 1 90 354 GLY A N 1
ATOM 2852 C CA . GLY A 1 354 ? 16.594 -28.953 -7.031 1 90 354 GLY A CA 1
ATOM 2853 C C . GLY A 1 354 ? 15.344 -28.656 -6.207 1 90 354 GLY A C 1
ATOM 2854 O O . GLY A 1 354 ? 14.391 -28.062 -6.707 1 90 354 GLY A O 1
ATOM 2855 N N . ASN A 1 355 ? 15.289 -29.078 -4.945 1 92.12 355 ASN A N 1
ATOM 2856 C CA . ASN A 1 355 ? 14.18 -28.797 -4.039 1 92.12 355 ASN A CA 1
ATOM 2857 C C . ASN A 1 355 ? 14.516 -27.656 -3.086 1 92.12 355 ASN A C 1
ATOM 2859 O O . ASN A 1 355 ? 15.211 -27.859 -2.09 1 92.12 355 ASN A O 1
ATOM 2863 N N . TYR A 1 356 ? 13.914 -26.516 -3.381 1 92.94 356 TYR A N 1
ATOM 2864 C CA . TYR A 1 356 ? 14.258 -25.281 -2.688 1 92.94 356 TYR A CA 1
ATOM 2865 C C . TYR A 1 356 ? 13.617 -25.234 -1.308 1 92.94 356 TYR A C 1
ATOM 2867 O O . TYR A 1 356 ? 12.477 -25.672 -1.132 1 92.94 356 TYR A O 1
ATOM 2875 N N . CYS A 1 357 ? 14.328 -24.891 -0.357 1 95.69 357 CYS A N 1
ATOM 2876 C CA . CYS A 1 357 ? 13.844 -24.391 0.926 1 95.69 357 CYS A CA 1
ATOM 2877 C C . CYS A 1 357 ? 14.117 -22.906 1.065 1 95.69 357 CYS A C 1
ATOM 2879 O O . CYS A 1 357 ? 15.219 -22.5 1.432 1 95.69 357 CYS A O 1
ATOM 2881 N N . VAL A 1 358 ? 13 -22.094 0.856 1 96.56 358 VAL A N 1
ATOM 2882 C CA . VAL A 1 358 ? 13.258 -20.656 0.748 1 96.56 358 VAL A CA 1
ATOM 2883 C C . VAL A 1 358 ? 14.414 -20.406 -0.212 1 96.56 358 VAL A C 1
ATOM 2885 O O . VAL A 1 358 ? 15.57 -20.297 0.214 1 96.56 358 VAL A O 1
ATOM 2888 N N . ALA A 1 359 ? 14.164 -20.234 -1.413 1 94.31 359 ALA A N 1
ATOM 2889 C CA . ALA A 1 359 ? 15.055 -20.328 -2.564 1 94.31 359 ALA A CA 1
ATOM 2890 C C . ALA A 1 359 ? 16.328 -19.516 -2.342 1 94.31 359 ALA A C 1
ATOM 2892 O O . ALA A 1 359 ? 17.438 -20.016 -2.566 1 94.31 359 ALA A O 1
ATOM 2893 N N . PRO A 1 360 ? 16.297 -18.281 -1.763 1 93.75 360 PRO A N 1
ATOM 2894 C CA . PRO A 1 360 ? 17.516 -17.484 -1.652 1 93.75 360 PRO A CA 1
ATOM 2895 C C . PRO A 1 360 ? 18.484 -18.016 -0.594 1 93.75 360 PRO A C 1
ATOM 2897 O O . PRO A 1 360 ? 19.625 -17.562 -0.515 1 93.75 360 PRO A O 1
ATOM 2900 N N . THR A 1 361 ? 18.109 -19.062 0.103 1 96.25 361 THR A N 1
ATOM 2901 C CA . THR A 1 361 ? 18.953 -19.562 1.182 1 96.25 361 THR A CA 1
ATOM 2902 C C . THR A 1 361 ? 20.172 -20.297 0.62 1 96.25 361 THR A C 1
ATOM 2904 O O . THR A 1 361 ? 21.141 -20.531 1.341 1 96.25 361 THR A O 1
ATOM 2907 N N . TRP A 1 362 ? 20.219 -20.625 -0.632 1 95.44 362 TRP A N 1
ATOM 2908 C CA . TRP A 1 362 ? 21.391 -21.25 -1.229 1 95.44 362 TRP A CA 1
ATOM 2909 C C . TRP A 1 362 ? 22.594 -20.328 -1.135 1 95.44 362 TRP A C 1
ATOM 2911 O O . TRP A 1 362 ? 23.734 -20.797 -1.154 1 95.44 362 TRP A O 1
ATOM 2921 N N . PHE A 1 363 ? 22.406 -19.016 -1.089 1 95.5 363 PHE A N 1
ATOM 2922 C CA . PHE A 1 363 ? 23.469 -18 -1.072 1 95.5 363 PHE A CA 1
ATOM 2923 C C . PHE A 1 363 ? 24.328 -18.156 0.174 1 95.5 363 PHE A C 1
ATOM 2925 O O . PHE A 1 363 ? 25.547 -17.906 0.128 1 95.5 363 PHE A O 1
ATOM 2932 N N . LEU A 1 364 ? 23.781 -18.641 1.271 1 96.38 364 LEU A N 1
ATOM 2933 C CA . LEU A 1 364 ? 24.469 -18.641 2.559 1 96.38 364 LEU A CA 1
ATOM 2934 C C . LEU A 1 364 ? 25.562 -19.688 2.586 1 96.38 364 LEU A C 1
ATOM 2936 O O . LEU A 1 364 ? 26.703 -19.406 2.963 1 96.38 364 LEU A O 1
ATOM 2940 N N . PRO A 1 365 ? 25.266 -20.922 2.223 1 97.25 365 PRO A N 1
ATOM 2941 C CA . PRO A 1 365 ? 26.375 -21.891 2.182 1 97.25 365 PRO A CA 1
ATOM 2942 C C . PRO A 1 365 ? 27.484 -21.469 1.215 1 97.25 365 PRO A C 1
ATOM 2944 O O . PRO A 1 365 ? 28.672 -21.641 1.517 1 97.25 365 PRO A O 1
ATOM 2947 N N . VAL A 1 366 ? 27.219 -20.891 0.066 1 97.44 366 VAL A N 1
ATOM 2948 C CA . VAL A 1 366 ? 28.219 -20.438 -0.885 1 97.44 366 VAL A CA 1
ATOM 2949 C C . VAL A 1 366 ? 29.047 -19.312 -0.254 1 97.44 366 VAL A C 1
ATOM 2951 O O . VAL A 1 366 ? 30.281 -19.328 -0.347 1 97.44 366 VAL A O 1
ATOM 2954 N N . ASN A 1 367 ? 28.328 -18.406 0.397 1 96.12 367 ASN A N 1
ATOM 2955 C CA . ASN A 1 367 ? 29 -17.312 1.078 1 96.12 367 ASN A CA 1
ATOM 2956 C C . ASN A 1 367 ? 29.906 -17.828 2.201 1 96.12 367 ASN A C 1
ATOM 2958 O O . ASN A 1 367 ? 31.016 -17.328 2.393 1 96.12 367 ASN A O 1
ATOM 2962 N N . MET A 1 368 ? 29.469 -18.812 2.881 1 96.94 368 MET A N 1
ATOM 2963 C CA . MET A 1 368 ? 30.266 -19.406 3.953 1 96.94 368 MET A CA 1
ATOM 2964 C C . MET A 1 368 ? 31.5 -20.094 3.398 1 96.94 368 MET A C 1
ATOM 2966 O O . MET A 1 368 ? 32.594 -19.906 3.916 1 96.94 368 MET A O 1
ATOM 2970 N N . HIS A 1 369 ? 31.359 -20.828 2.387 1 97.81 369 HIS A N 1
ATOM 2971 C CA . HIS A 1 369 ? 32.5 -21.516 1.768 1 97.81 369 HIS A CA 1
ATOM 2972 C C . HIS A 1 369 ? 33.5 -20.516 1.243 1 97.81 369 HIS A C 1
ATOM 2974 O O . HIS A 1 369 ? 34.719 -20.672 1.464 1 97.81 369 HIS A O 1
ATOM 2980 N N . MET A 1 370 ? 33.094 -19.469 0.557 1 97.75 370 MET A N 1
ATOM 2981 C CA . MET A 1 370 ? 34 -18.438 0.043 1 97.75 370 MET A CA 1
ATOM 2982 C C . MET A 1 370 ? 34.625 -17.656 1.185 1 97.75 370 MET A C 1
ATOM 2984 O O . MET A 1 370 ? 35.781 -17.234 1.079 1 97.75 370 MET A O 1
ATOM 2988 N N . TYR A 1 371 ? 33.875 -17.484 2.248 1 96.88 371 TYR A N 1
ATOM 2989 C CA . TYR A 1 371 ? 34.406 -16.859 3.447 1 96.88 371 TYR A CA 1
ATOM 2990 C C . TYR A 1 371 ? 35.594 -17.656 4.004 1 96.88 371 TYR A C 1
ATOM 2992 O O . TYR A 1 371 ? 36.625 -17.109 4.344 1 96.88 371 TYR A O 1
ATOM 3000 N N . ILE A 1 372 ? 35.406 -18.922 4.047 1 97.75 372 ILE A N 1
ATOM 3001 C CA . ILE A 1 372 ? 36.438 -19.812 4.551 1 97.75 372 ILE A CA 1
ATOM 3002 C C . ILE A 1 372 ? 37.656 -19.75 3.631 1 97.75 372 ILE A C 1
ATOM 3004 O O . ILE A 1 372 ? 38.812 -19.656 4.098 1 97.75 372 ILE A O 1
ATOM 3008 N N . VAL A 1 373 ? 37.469 -19.734 2.363 1 97.88 373 VAL A N 1
ATOM 3009 C CA . VAL A 1 373 ? 38.531 -19.641 1.386 1 97.88 373 VAL A CA 1
ATOM 3010 C C . VAL A 1 373 ? 39.281 -18.312 1.561 1 97.88 373 VAL A C 1
ATOM 3012 O O . VAL A 1 373 ? 40.5 -18.281 1.63 1 97.88 373 VAL A O 1
ATOM 3015 N N . ALA A 1 374 ? 38.531 -17.219 1.682 1 97.81 374 ALA A N 1
ATOM 3016 C CA . ALA A 1 374 ? 39.125 -15.891 1.823 1 97.81 374 ALA A CA 1
ATOM 3017 C C . ALA A 1 374 ? 39.938 -15.781 3.115 1 97.81 374 ALA A C 1
ATOM 3019 O O . ALA A 1 374 ? 41.031 -15.242 3.119 1 97.81 374 ALA A O 1
ATOM 3020 N N . CYS A 1 375 ? 39.406 -16.312 4.172 1 97.25 375 CYS A N 1
ATOM 3021 C CA . CYS A 1 375 ? 40.125 -16.312 5.441 1 97.25 375 CYS A CA 1
ATOM 3022 C C . CYS A 1 375 ? 41.438 -17.109 5.336 1 97.25 375 CYS A C 1
ATOM 3024 O O . CYS A 1 375 ? 42.5 -16.641 5.75 1 97.25 375 CYS A O 1
ATOM 3026 N N . THR A 1 376 ? 41.344 -18.281 4.754 1 97.88 376 THR A N 1
ATOM 3027 C CA . THR A 1 376 ? 42.5 -19.172 4.66 1 97.88 376 THR A CA 1
ATOM 3028 C C . THR A 1 376 ? 43.625 -18.516 3.869 1 97.88 376 THR A C 1
ATOM 3030 O O . THR A 1 376 ? 44.75 -18.469 4.336 1 97.88 376 THR A O 1
ATOM 3033 N N . PHE A 1 377 ? 43.344 -17.922 2.762 1 97.62 377 PHE A N 1
ATOM 3034 C CA . PHE A 1 377 ? 44.344 -17.312 1.912 1 97.62 377 PHE A CA 1
ATOM 3035 C C . PHE A 1 377 ? 44.938 -16.078 2.578 1 97.62 377 PHE A C 1
ATOM 3037 O O . PHE A 1 377 ? 46.156 -15.867 2.545 1 97.62 377 PHE A O 1
ATOM 3044 N N . THR A 1 378 ? 44.094 -15.234 3.225 1 96.56 378 THR A N 1
ATOM 3045 C CA . THR A 1 378 ? 44.562 -14.008 3.852 1 96.56 378 THR A CA 1
ATOM 3046 C C . THR A 1 378 ? 45.438 -14.328 5.074 1 96.56 378 THR A C 1
ATOM 3048 O O . THR A 1 378 ? 46.469 -13.711 5.289 1 96.56 378 THR A O 1
ATOM 3051 N N . LEU A 1 379 ? 45.031 -15.328 5.789 1 96.38 379 LEU A N 1
ATOM 3052 C CA . LEU A 1 379 ? 45.781 -15.711 6.98 1 96.38 379 LEU A CA 1
ATOM 3053 C C . LEU A 1 379 ? 47.125 -16.297 6.598 1 96.38 379 LEU A C 1
ATOM 3055 O O . LEU A 1 379 ? 48.125 -16.125 7.316 1 96.38 379 LEU A O 1
ATOM 3059 N N . LEU A 1 380 ? 47.219 -16.906 5.477 1 96.38 380 LEU A N 1
ATOM 3060 C CA . LEU A 1 380 ? 48.438 -17.562 5.043 1 96.38 380 LEU A CA 1
ATOM 3061 C C . LEU A 1 380 ? 49.375 -16.562 4.359 1 96.38 380 LEU A C 1
ATOM 3063 O O . LEU A 1 380 ? 50.594 -16.672 4.492 1 96.38 380 LEU A O 1
ATOM 3067 N N . LEU A 1 381 ? 48.812 -15.547 3.668 1 95.62 381 LEU A N 1
ATOM 3068 C CA . LEU A 1 381 ? 49.656 -14.789 2.74 1 95.62 381 LEU A CA 1
ATOM 3069 C C . LEU A 1 381 ? 49.719 -13.32 3.137 1 95.62 381 LEU A C 1
ATOM 3071 O O . LEU A 1 381 ? 50.188 -12.484 2.367 1 95.62 381 LEU A O 1
ATOM 3075 N N . TRP A 1 382 ? 49.281 -12.945 4.312 1 93.44 382 TRP A N 1
ATOM 3076 C CA . TRP A 1 382 ? 49.188 -11.547 4.707 1 93.44 382 TRP A CA 1
ATOM 3077 C C . TRP A 1 382 ? 50.594 -10.922 4.754 1 93.44 382 TRP A C 1
ATOM 3079 O O . TRP A 1 382 ? 50.75 -9.711 4.582 1 93.44 382 TRP A O 1
ATOM 3089 N N . ARG A 1 383 ? 51.75 -11.734 4.98 1 92.31 383 ARG A N 1
ATOM 3090 C CA . ARG A 1 383 ? 53.125 -11.219 5.074 1 92.31 383 ARG A CA 1
ATOM 3091 C C . ARG A 1 383 ? 53.688 -10.938 3.689 1 92.31 383 ARG A C 1
ATOM 3093 O O . ARG A 1 383 ? 54.406 -9.969 3.5 1 92.31 383 ARG A O 1
ATOM 3100 N N . ARG A 1 384 ? 53.375 -11.812 2.828 1 94.06 384 ARG A N 1
ATOM 3101 C CA . ARG A 1 384 ? 53.844 -11.68 1.457 1 94.06 384 ARG A CA 1
ATOM 3102 C C . ARG A 1 384 ? 52.781 -11.086 0.552 1 94.06 384 ARG A C 1
ATOM 3104 O O . ARG A 1 384 ? 52.25 -11.773 -0.33 1 94.06 384 ARG A O 1
ATOM 3111 N N . ARG A 1 385 ? 52.594 -9.891 0.644 1 92.56 385 ARG A N 1
ATOM 3112 C CA . ARG A 1 385 ? 51.438 -9.227 0.01 1 92.56 385 ARG A CA 1
ATOM 3113 C C . ARG A 1 385 ? 51.625 -9.203 -1.507 1 92.56 385 ARG A C 1
ATOM 3115 O O . ARG A 1 385 ? 50.656 -9.414 -2.242 1 92.56 385 ARG A O 1
ATOM 3122 N N . ARG A 1 386 ? 52.781 -8.984 -1.998 1 94.25 386 ARG A N 1
ATOM 3123 C CA . ARG A 1 386 ? 53.031 -8.945 -3.439 1 94.25 386 ARG A CA 1
ATOM 3124 C C . ARG A 1 386 ? 52.781 -10.312 -4.066 1 94.25 386 ARG A C 1
ATOM 3126 O O . ARG A 1 386 ? 52.188 -10.422 -5.141 1 94.25 386 ARG A O 1
ATOM 3133 N N . PHE A 1 387 ? 53.281 -11.328 -3.369 1 95.38 387 PHE A N 1
ATOM 3134 C CA . PHE A 1 387 ? 53.062 -12.695 -3.832 1 95.38 387 PHE A CA 1
ATOM 3135 C C . PHE A 1 387 ? 51.594 -13.055 -3.793 1 95.38 387 PHE A C 1
ATOM 3137 O O . PHE A 1 387 ? 51.062 -13.672 -4.727 1 95.38 387 PHE A O 1
ATOM 3144 N N . ALA A 1 388 ? 50.969 -12.68 -2.74 1 96.62 388 ALA A N 1
ATOM 3145 C CA . ALA A 1 388 ? 49.531 -12.938 -2.604 1 96.62 388 ALA A CA 1
ATOM 3146 C C . ALA A 1 388 ? 48.75 -12.328 -3.76 1 96.62 388 ALA A C 1
ATOM 3148 O O . ALA A 1 388 ? 47.906 -12.984 -4.363 1 96.62 388 ALA A O 1
ATOM 3149 N N . PHE A 1 389 ? 49.031 -11.164 -4.062 1 95.94 389 PHE A N 1
ATOM 3150 C CA . PHE A 1 389 ? 48.375 -10.453 -5.141 1 95.94 389 PHE A CA 1
ATOM 3151 C C . PHE A 1 389 ? 48.531 -11.18 -6.465 1 95.94 389 PHE A C 1
ATOM 3153 O O . PHE A 1 389 ? 47.562 -11.406 -7.188 1 95.94 389 PHE A O 1
ATOM 3160 N N . ARG A 1 390 ? 49.75 -11.625 -6.797 1 97 390 ARG A N 1
ATOM 3161 C CA . ARG A 1 390 ? 50.031 -12.352 -8.031 1 97 390 ARG A CA 1
ATOM 3162 C C . ARG A 1 390 ? 49.312 -13.703 -8.039 1 97 390 ARG A C 1
ATOM 3164 O O . ARG A 1 390 ? 48.781 -14.125 -9.07 1 97 390 ARG A O 1
ATOM 3171 N N . LEU A 1 391 ? 49.312 -14.344 -6.891 1 97.75 391 LEU A N 1
ATOM 3172 C CA . LEU A 1 391 ? 48.656 -15.641 -6.777 1 97.75 391 LEU A CA 1
ATOM 3173 C C . LEU A 1 391 ? 47.156 -15.508 -6.98 1 97.75 391 LEU A C 1
ATOM 3175 O O . LEU A 1 391 ? 46.531 -16.328 -7.668 1 97.75 391 LEU A O 1
ATOM 3179 N N . TYR A 1 392 ? 46.562 -14.469 -6.352 1 98.31 392 TYR A N 1
ATOM 3180 C CA . TYR A 1 392 ? 45.125 -14.25 -6.512 1 98.31 392 TYR A CA 1
ATOM 3181 C C . TYR A 1 392 ? 44.75 -14.016 -7.977 1 98.31 392 TYR A C 1
ATOM 3183 O O . TYR A 1 392 ? 43.75 -14.5 -8.461 1 98.31 392 TYR A O 1
ATOM 3191 N N . ILE A 1 393 ? 45.562 -13.281 -8.672 1 98 393 ILE A N 1
ATOM 3192 C CA . ILE A 1 393 ? 45.344 -13.023 -10.094 1 98 393 ILE A CA 1
ATOM 3193 C C . ILE A 1 393 ? 45.406 -14.328 -10.875 1 98 393 ILE A C 1
ATOM 3195 O O . ILE A 1 393 ? 44.531 -14.594 -11.727 1 98 393 ILE A O 1
ATOM 3199 N N . LEU A 1 394 ? 46.406 -15.109 -10.578 1 98.19 394 LEU A N 1
ATOM 3200 C CA . LEU A 1 394 ? 46.562 -16.391 -11.25 1 98.19 394 LEU A CA 1
ATOM 3201 C C . LEU A 1 394 ? 45.375 -17.297 -10.961 1 98.19 394 LEU A C 1
ATOM 3203 O O . LEU A 1 394 ? 44.844 -17.938 -11.875 1 98.19 394 LEU A O 1
ATOM 3207 N N . LEU A 1 395 ? 44.938 -17.359 -9.727 1 98.12 395 LEU A N 1
ATOM 3208 C CA . LEU A 1 395 ? 43.812 -18.203 -9.344 1 98.12 395 LEU A CA 1
ATOM 3209 C C . LEU A 1 395 ? 42.5 -17.688 -9.945 1 98.12 395 LEU A C 1
ATOM 3211 O O . LEU A 1 395 ? 41.625 -18.469 -10.289 1 98.12 395 LEU A O 1
ATOM 3215 N N . PHE A 1 396 ? 42.375 -16.359 -10.016 1 98.06 396 PHE A N 1
ATOM 3216 C CA . PHE A 1 396 ? 41.25 -15.742 -10.672 1 98.06 396 PHE A CA 1
ATOM 3217 C C . PHE A 1 396 ? 41.156 -16.188 -12.125 1 98.06 396 PHE A C 1
ATOM 3219 O O . PHE A 1 396 ? 40.094 -16.672 -12.57 1 98.06 396 PHE A O 1
ATOM 3226 N N . ILE A 1 397 ? 42.281 -16.094 -12.875 1 98 397 ILE A N 1
ATOM 3227 C CA . ILE A 1 397 ? 42.312 -16.484 -14.289 1 98 397 ILE A CA 1
ATOM 3228 C C . ILE A 1 397 ? 42.031 -17.969 -14.422 1 98 397 ILE A C 1
ATOM 3230 O O . ILE A 1 397 ? 41.25 -18.391 -15.266 1 98 397 ILE A O 1
ATOM 3234 N N . ALA A 1 398 ? 42.625 -18.75 -13.539 1 98 398 ALA A N 1
ATOM 3235 C CA . ALA A 1 398 ? 42.438 -20.203 -13.562 1 98 398 ALA A CA 1
ATOM 3236 C C . ALA A 1 398 ? 41 -20.578 -13.289 1 98 398 ALA A C 1
ATOM 3238 O O . ALA A 1 398 ? 40.438 -21.484 -13.922 1 98 398 ALA A O 1
ATOM 3239 N N . SER A 1 399 ? 40.406 -19.938 -12.352 1 97.62 399 SER A N 1
ATOM 3240 C CA . SER A 1 399 ? 39 -20.219 -12.023 1 97.62 399 SER A CA 1
ATOM 3241 C C . SER A 1 399 ? 38.094 -19.844 -13.172 1 97.62 399 SER A C 1
ATOM 3243 O O . SER A 1 399 ? 37.094 -20.531 -13.43 1 97.62 399 SER A O 1
ATOM 3245 N N . CYS A 1 400 ? 38.344 -18.75 -13.852 1 97.19 400 CYS A N 1
ATOM 3246 C CA . CYS A 1 400 ? 37.562 -18.375 -15.016 1 97.19 400 CYS A CA 1
ATOM 3247 C C . CYS A 1 400 ? 37.688 -19.422 -16.109 1 97.19 400 CYS A C 1
ATOM 3249 O O . CYS A 1 400 ? 36.688 -19.828 -16.719 1 97.19 400 CYS A O 1
ATOM 3251 N N . PHE A 1 401 ? 38.938 -19.875 -16.328 1 96.62 401 PHE A N 1
ATOM 3252 C CA . PHE A 1 401 ? 39.156 -20.875 -17.359 1 96.62 401 PHE A CA 1
ATOM 3253 C C . PHE A 1 401 ? 38.531 -22.203 -16.984 1 96.62 401 PHE A C 1
ATOM 3255 O O . PHE A 1 401 ? 38 -22.906 -17.844 1 96.62 401 PHE A O 1
ATOM 3262 N N . MET A 1 402 ? 38.594 -22.531 -15.727 1 96.31 402 MET A N 1
ATOM 3263 C CA . MET A 1 402 ? 37.938 -23.75 -15.258 1 96.31 402 MET A CA 1
ATOM 3264 C C . MET A 1 402 ? 36.438 -23.656 -15.469 1 96.31 402 MET A C 1
ATOM 3266 O O . MET A 1 402 ? 35.812 -24.625 -15.922 1 96.31 402 MET A O 1
ATOM 3270 N N . THR A 1 403 ? 35.844 -22.562 -15.148 1 96.69 403 THR A N 1
ATOM 3271 C CA . THR A 1 403 ? 34.438 -22.359 -15.367 1 96.69 403 THR A CA 1
ATOM 3272 C C . THR A 1 403 ? 34.094 -22.484 -16.844 1 96.69 403 THR A C 1
ATOM 3274 O O . THR A 1 403 ? 33.094 -23.125 -17.203 1 96.69 403 THR A O 1
ATOM 3277 N N . ALA A 1 404 ? 34.906 -21.922 -17.703 1 97 404 ALA A N 1
ATOM 3278 C CA . ALA A 1 404 ? 34.688 -22.016 -19.141 1 97 404 ALA A CA 1
ATOM 3279 C C . ALA A 1 404 ? 34.75 -23.453 -19.609 1 97 404 ALA A C 1
ATOM 3281 O O . ALA A 1 404 ? 33.875 -23.906 -20.375 1 97 404 ALA A O 1
ATOM 3282 N N . ALA A 1 405 ? 35.719 -24.141 -19.141 1 97 405 ALA A N 1
ATOM 3283 C CA . ALA A 1 405 ? 35.938 -25.531 -19.562 1 97 405 ALA A CA 1
ATOM 3284 C C . ALA A 1 405 ? 34.781 -26.422 -19.094 1 97 405 ALA A C 1
ATOM 3286 O O . ALA A 1 405 ? 34.25 -27.203 -19.891 1 97 405 ALA A O 1
ATOM 3287 N N . ILE A 1 406 ? 34.375 -26.312 -17.906 1 96.5 406 ILE A N 1
ATOM 3288 C CA . ILE A 1 406 ? 33.312 -27.125 -17.359 1 96.5 406 ILE A CA 1
ATOM 3289 C C . ILE A 1 406 ? 31.984 -26.781 -18.047 1 96.5 406 ILE A C 1
ATOM 3291 O O . ILE A 1 406 ? 31.188 -27.672 -18.344 1 96.5 406 ILE A O 1
ATOM 3295 N N . SER A 1 407 ? 31.734 -25.469 -18.203 1 96.06 407 SER A N 1
ATOM 3296 C CA . SER A 1 407 ? 30.531 -25.047 -18.891 1 96.06 407 SER A CA 1
ATOM 3297 C C . SER A 1 407 ? 30.469 -25.594 -20.312 1 96.06 407 SER A C 1
ATOM 3299 O O . SER A 1 407 ? 29.406 -25.953 -20.812 1 96.06 407 SER A O 1
ATOM 3301 N N . TYR A 1 408 ? 31.672 -25.641 -20.969 1 96.06 408 TYR A N 1
ATOM 3302 C CA . TYR A 1 408 ? 31.719 -26.172 -22.312 1 96.06 408 TYR A CA 1
ATOM 3303 C C . TYR A 1 408 ? 31.438 -27.656 -22.344 1 96.06 408 TYR A C 1
ATOM 3305 O O . TYR A 1 408 ? 30.656 -28.141 -23.172 1 96.06 408 TYR A O 1
ATOM 3313 N N . VAL A 1 409 ? 31.938 -28.391 -21.375 1 96.62 409 VAL A N 1
ATOM 3314 C CA . VAL A 1 409 ? 31.844 -29.844 -21.359 1 96.62 409 VAL A CA 1
ATOM 3315 C C . VAL A 1 409 ? 30.453 -30.266 -20.875 1 96.62 409 VAL A C 1
ATOM 3317 O O . VAL A 1 409 ? 29.812 -31.141 -21.453 1 96.62 409 VAL A O 1
ATOM 3320 N N . ARG A 1 410 ? 29.922 -29.609 -19.859 1 95.81 410 ARG A N 1
ATOM 3321 C CA . ARG A 1 410 ? 28.656 -29.984 -19.25 1 95.81 410 ARG A CA 1
ATOM 3322 C C . ARG A 1 410 ? 27.5 -29.188 -19.859 1 95.81 410 ARG A C 1
ATOM 3324 O O . ARG A 1 410 ? 26.344 -29.359 -19.469 1 95.81 410 ARG A O 1
ATOM 3331 N N . GLU A 1 411 ? 27.844 -28.234 -20.734 1 94.88 411 GLU A N 1
ATOM 3332 C CA . GLU A 1 411 ? 26.875 -27.406 -21.422 1 94.88 411 GLU A CA 1
ATOM 3333 C C . GLU A 1 411 ? 26.078 -26.531 -20.453 1 94.88 411 GLU A C 1
ATOM 3335 O O . GLU A 1 411 ? 24.859 -26.453 -20.531 1 94.88 411 GLU A O 1
ATOM 3340 N N . TYR A 1 412 ? 26.781 -26.062 -19.469 1 94.94 412 TYR A N 1
ATOM 3341 C CA . TYR A 1 412 ? 26.156 -25.094 -18.562 1 94.94 412 TYR A CA 1
ATOM 3342 C C . TYR A 1 412 ? 26.016 -23.734 -19.25 1 94.94 412 TYR A C 1
ATOM 3344 O O . TYR A 1 412 ? 26.875 -23.328 -20.031 1 94.94 412 TYR A O 1
ATOM 3352 N N . LYS A 1 413 ? 24.906 -23.094 -18.953 1 92.75 413 LYS A N 1
ATOM 3353 C CA . LYS A 1 413 ? 24.625 -21.781 -19.547 1 92.75 413 LYS A CA 1
ATOM 3354 C C . LYS A 1 413 ? 24.359 -20.734 -18.469 1 92.75 413 LYS A C 1
ATOM 3356 O O . LYS A 1 413 ? 23.891 -21.078 -17.375 1 92.75 413 LYS A O 1
ATOM 3361 N N . ALA A 1 414 ? 24.703 -19.562 -18.859 1 91.75 414 ALA A N 1
ATOM 3362 C CA . ALA A 1 414 ? 24.359 -18.453 -17.984 1 91.75 414 ALA A CA 1
ATOM 3363 C C . ALA A 1 414 ? 22.844 -18.25 -17.922 1 91.75 414 ALA A C 1
ATOM 3365 O O . ALA A 1 414 ? 22.125 -18.656 -18.828 1 91.75 414 ALA A O 1
ATOM 3366 N N . LEU A 1 415 ? 22.422 -17.672 -16.859 1 88.06 415 LEU A N 1
ATOM 3367 C CA . LEU A 1 415 ? 21 -17.5 -16.625 1 88.06 415 LEU A CA 1
ATOM 3368 C C . LEU A 1 415 ? 20.359 -16.688 -17.75 1 88.06 415 LEU A C 1
ATOM 3370 O O . LEU A 1 415 ? 19.172 -16.875 -18.047 1 88.06 415 LEU A O 1
ATOM 3374 N N . THR A 1 416 ? 21.141 -15.867 -18.328 1 86.88 416 THR A N 1
ATOM 3375 C CA . THR A 1 416 ? 20.641 -15.062 -19.438 1 86.88 416 THR A CA 1
ATOM 3376 C C . THR A 1 416 ? 20.094 -15.945 -20.547 1 86.88 416 THR A C 1
ATOM 3378 O O . THR A 1 416 ? 19.109 -15.594 -21.203 1 86.88 416 THR A O 1
ATOM 3381 N N . TYR A 1 417 ? 20.688 -17.109 -20.688 1 85.88 417 TYR A N 1
ATOM 3382 C CA . TYR A 1 417 ? 20.281 -18.031 -21.734 1 85.88 417 TYR A CA 1
ATOM 3383 C C . TYR A 1 417 ? 19.109 -18.891 -21.281 1 85.88 417 TYR A C 1
ATOM 3385 O O . TYR A 1 417 ? 18.344 -19.406 -22.109 1 85.88 417 TYR A O 1
ATOM 3393 N N . LEU A 1 418 ? 18.953 -19.016 -20.016 1 84.25 418 LEU A N 1
ATOM 3394 C CA . LEU A 1 418 ? 17.938 -19.891 -19.438 1 84.25 418 LEU A CA 1
ATOM 3395 C C . LEU A 1 418 ? 16.641 -19.125 -19.203 1 84.25 418 LEU A C 1
ATOM 3397 O O . LEU A 1 418 ? 15.594 -19.734 -18.938 1 84.25 418 LEU A O 1
ATOM 3401 N N . ALA A 1 419 ? 16.672 -17.906 -19.266 1 86.62 419 ALA A N 1
ATOM 3402 C CA . ALA A 1 419 ? 15.547 -17.078 -18.844 1 86.62 419 ALA A CA 1
ATOM 3403 C C . ALA A 1 419 ? 14.43 -17.078 -19.891 1 86.62 419 ALA A C 1
ATOM 3405 O O . ALA A 1 419 ? 14.102 -16.016 -20.438 1 86.62 419 ALA A O 1
ATOM 3406 N N . THR A 1 420 ? 13.906 -18.234 -20.125 1 89.88 420 THR A N 1
ATOM 3407 C CA . THR A 1 420 ? 12.695 -18.375 -20.922 1 89.88 420 THR A CA 1
ATOM 3408 C C . THR A 1 420 ? 11.453 -18.328 -20.031 1 89.88 420 THR A C 1
ATOM 3410 O O . THR A 1 420 ? 11.547 -18.531 -18.812 1 89.88 420 THR A O 1
ATOM 3413 N N . PRO A 1 421 ? 10.383 -18 -20.578 1 92.81 421 PRO A N 1
ATOM 3414 C CA . PRO A 1 421 ? 9.172 -17.891 -19.766 1 92.81 421 PRO A CA 1
ATOM 3415 C C . PRO A 1 421 ? 8.875 -19.156 -18.969 1 92.81 421 PRO A C 1
ATOM 3417 O O . PRO A 1 421 ? 8.57 -19.094 -17.781 1 92.81 421 PRO A O 1
ATOM 3420 N N . GLU A 1 422 ? 9.039 -20.328 -19.562 1 93.25 422 GLU A N 1
ATOM 3421 C CA . GLU A 1 422 ? 8.742 -21.594 -18.906 1 93.25 422 GLU A CA 1
ATOM 3422 C C . GLU A 1 422 ? 9.742 -21.875 -17.781 1 93.25 422 GLU A C 1
ATOM 3424 O O . GLU A 1 422 ? 9.352 -22.312 -16.688 1 93.25 422 GLU A O 1
ATOM 3429 N N . GLU A 1 423 ? 10.961 -21.594 -18.016 1 91.69 423 GLU A N 1
ATOM 3430 C CA . GLU A 1 423 ? 12 -21.812 -17 1 91.69 423 GLU A CA 1
ATOM 3431 C C . GLU A 1 423 ? 11.844 -20.844 -15.836 1 91.69 423 GLU A C 1
ATOM 3433 O O . GLU A 1 423 ? 12.039 -21.234 -14.68 1 91.69 423 GLU A O 1
ATOM 3438 N N . ILE A 1 424 ? 11.5 -19.594 -16.156 1 92.06 424 ILE A N 1
ATOM 3439 C CA . ILE A 1 424 ? 11.281 -18.625 -15.102 1 92.06 424 ILE A CA 1
ATOM 3440 C C . ILE A 1 424 ? 10.094 -19.047 -14.242 1 92.06 424 ILE A C 1
ATOM 3442 O O . ILE A 1 424 ? 10.141 -18.969 -13.008 1 92.06 424 ILE A O 1
ATOM 3446 N N . ARG A 1 425 ? 9.102 -19.484 -14.922 1 93.56 425 ARG A N 1
ATOM 3447 C CA . ARG A 1 425 ? 7.902 -19.938 -14.219 1 93.56 425 ARG A CA 1
ATOM 3448 C C . ARG A 1 425 ? 8.242 -21.031 -13.211 1 93.56 425 ARG A C 1
ATOM 3450 O O . ARG A 1 425 ? 7.672 -21.062 -12.117 1 93.56 425 ARG A O 1
ATOM 3457 N N . ARG A 1 426 ? 9.148 -21.906 -13.523 1 91.25 426 ARG A N 1
ATOM 3458 C CA . ARG A 1 426 ? 9.531 -23.016 -12.656 1 91.25 426 ARG A CA 1
ATOM 3459 C C . ARG A 1 426 ? 10.68 -22.625 -11.742 1 91.25 426 ARG A C 1
ATOM 3461 O O . ARG A 1 426 ? 11.234 -23.469 -11.039 1 91.25 426 ARG A O 1
ATOM 3468 N N . THR A 1 427 ? 11.055 -21.453 -11.742 1 90.62 427 THR A N 1
ATOM 3469 C CA . THR A 1 427 ? 12.141 -20.906 -10.938 1 90.62 427 THR A CA 1
ATOM 3470 C C . THR A 1 427 ? 13.422 -21.703 -11.148 1 90.62 427 THR A C 1
ATOM 3472 O O . THR A 1 427 ? 14.133 -22 -10.188 1 90.62 427 THR A O 1
ATOM 3475 N N . PHE A 1 428 ? 13.641 -22.234 -12.398 1 90.75 428 PHE A N 1
ATOM 3476 C CA . PHE A 1 428 ? 14.867 -22.891 -12.844 1 90.75 428 PHE A CA 1
ATOM 3477 C C . PHE A 1 428 ? 15.125 -24.156 -12.047 1 90.75 428 PHE A C 1
ATOM 3479 O O . PHE A 1 428 ? 16.281 -24.594 -11.922 1 90.75 428 PHE A O 1
ATOM 3486 N N . ARG A 1 429 ? 14.141 -24.766 -11.445 1 88.44 429 ARG A N 1
ATOM 3487 C CA . ARG A 1 429 ? 14.289 -25.906 -10.547 1 88.44 429 ARG A CA 1
ATOM 3488 C C . ARG A 1 429 ? 14.836 -27.125 -11.297 1 88.44 429 ARG A C 1
ATOM 3490 O O . ARG A 1 429 ? 15.617 -27.906 -10.742 1 88.44 429 ARG A O 1
ATOM 3497 N N . ASP A 1 430 ? 14.562 -27.312 -12.562 1 88.06 430 ASP A N 1
ATOM 3498 C CA . ASP A 1 430 ? 14.898 -28.516 -13.297 1 88.06 430 ASP A CA 1
ATOM 3499 C C . ASP A 1 430 ? 16.078 -28.281 -14.25 1 88.06 430 ASP A C 1
ATOM 3501 O O . ASP A 1 430 ? 16.375 -29.125 -15.094 1 88.06 430 ASP A O 1
ATOM 3505 N N . ASP A 1 431 ? 16.75 -27.219 -14.07 1 92.12 431 ASP A N 1
ATOM 3506 C CA . ASP A 1 431 ? 17.859 -26.906 -14.969 1 92.12 431 ASP A CA 1
ATOM 3507 C C . ASP A 1 431 ? 19.203 -27.047 -14.266 1 92.12 431 ASP A C 1
ATOM 3509 O O . ASP A 1 431 ? 19.5 -26.312 -13.32 1 92.12 431 ASP A O 1
ATOM 3513 N N . PRO A 1 432 ? 20 -27.938 -14.719 1 93.38 432 PRO A N 1
ATOM 3514 C CA . PRO A 1 432 ? 21.297 -28.172 -14.086 1 93.38 432 PRO A CA 1
ATOM 3515 C C . PRO A 1 432 ? 22.203 -26.938 -14.109 1 93.38 432 PRO A C 1
ATOM 3517 O O . PRO A 1 432 ? 23.062 -26.781 -13.242 1 93.38 432 PRO A O 1
ATOM 3520 N N . SER A 1 433 ? 22.031 -26.078 -15.133 1 94 433 SER A N 1
ATOM 3521 C CA . SER A 1 433 ? 22.828 -24.844 -15.172 1 94 433 SER A CA 1
ATOM 3522 C C . SER A 1 433 ? 22.594 -24 -13.93 1 94 433 SER A C 1
ATOM 3524 O O . SER A 1 433 ? 23.5 -23.297 -13.477 1 94 433 SER A O 1
ATOM 3526 N N . PHE A 1 434 ? 21.453 -24.156 -13.422 1 93.94 434 PHE A N 1
ATOM 3527 C CA . PHE A 1 434 ? 21.141 -23.391 -12.219 1 93.94 434 PHE A CA 1
ATOM 3528 C C . PHE A 1 434 ? 21.484 -24.203 -10.969 1 93.94 434 PHE A C 1
ATOM 3530 O O . PHE A 1 434 ? 22.219 -23.719 -10.102 1 93.94 434 PHE A O 1
ATOM 3537 N N . THR A 1 435 ? 21.141 -25.453 -10.836 1 94.25 435 THR A N 1
ATOM 3538 C CA . THR A 1 435 ? 21.203 -26.25 -9.617 1 94.25 435 THR A CA 1
ATOM 3539 C C . THR A 1 435 ? 22.625 -26.766 -9.398 1 94.25 435 THR A C 1
ATOM 3541 O O . THR A 1 435 ? 23.047 -26.984 -8.258 1 94.25 435 THR A O 1
ATOM 3544 N N . GLU A 1 436 ? 23.469 -26.844 -10.477 1 93.69 436 GLU A N 1
ATOM 3545 C CA . GLU A 1 436 ? 24.812 -27.422 -10.336 1 93.69 436 GLU A CA 1
ATOM 3546 C C . GLU A 1 436 ? 25.891 -26.359 -10.539 1 93.69 436 GLU A C 1
ATOM 3548 O O . GLU A 1 436 ? 27.016 -26.531 -10.086 1 93.69 436 GLU A O 1
ATOM 3553 N N . PHE A 1 437 ? 25.516 -25.328 -11.227 1 94.25 437 PHE A N 1
ATOM 3554 C CA . PHE A 1 437 ? 26.547 -24.328 -11.516 1 94.25 437 PHE A CA 1
ATOM 3555 C C . PHE A 1 437 ? 26.25 -23.031 -10.789 1 94.25 437 PHE A C 1
ATOM 3557 O O . PHE A 1 437 ? 27.016 -22.594 -9.922 1 94.25 437 PHE A O 1
ATOM 3564 N N . TYR A 1 438 ? 25.078 -22.484 -11.008 1 93.38 438 TYR A N 1
ATOM 3565 C CA . TYR A 1 438 ? 24.766 -21.156 -10.5 1 93.38 438 TYR A CA 1
ATOM 3566 C C . TYR A 1 438 ? 24.781 -21.141 -8.977 1 93.38 438 TYR A C 1
ATOM 3568 O O . TYR A 1 438 ? 25.312 -20.203 -8.367 1 93.38 438 TYR A O 1
ATOM 3576 N N . ILE A 1 439 ? 24.203 -22.172 -8.305 1 95 439 ILE A N 1
ATOM 3577 C CA . ILE A 1 439 ? 24.094 -22.125 -6.852 1 95 439 ILE A CA 1
ATOM 3578 C C . ILE A 1 439 ? 25.234 -22.922 -6.227 1 95 439 ILE A C 1
ATOM 3580 O O . ILE A 1 439 ? 25.219 -23.203 -5.027 1 95 439 ILE A O 1
ATOM 3584 N N . SER A 1 440 ? 26.297 -23.25 -7.043 1 94.81 440 SER A N 1
ATOM 3585 C CA . SER A 1 440 ? 27.422 -24.016 -6.547 1 94.81 440 SER A CA 1
ATOM 3586 C C . SER A 1 440 ? 28.484 -23.109 -5.938 1 94.81 440 SER A C 1
ATOM 3588 O O . SER A 1 440 ? 28.578 -21.938 -6.281 1 94.81 440 SER A O 1
ATOM 3590 N N . SER A 1 441 ? 29.25 -23.641 -5.039 1 96.62 441 SER A N 1
ATOM 3591 C CA . SER A 1 441 ? 30.344 -22.906 -4.402 1 96.62 441 SER A CA 1
ATOM 3592 C C . SER A 1 441 ? 31.5 -22.672 -5.371 1 96.62 441 SER A C 1
ATOM 3594 O O . SER A 1 441 ? 32.094 -21.594 -5.379 1 96.62 441 SER A O 1
ATOM 3596 N N . TRP A 1 442 ? 31.781 -23.641 -6.207 1 94.94 442 TRP A N 1
ATOM 3597 C CA . TRP A 1 442 ? 32.938 -23.5 -7.113 1 94.94 442 TRP A CA 1
ATOM 3598 C C . TRP A 1 442 ? 32.656 -22.422 -8.164 1 94.94 442 TRP A C 1
ATOM 3600 O O . TRP A 1 442 ? 33.594 -21.781 -8.648 1 94.94 442 TRP A O 1
ATOM 3610 N N . GLY A 1 443 ? 31.359 -22.188 -8.484 1 94.69 443 GLY A N 1
ATOM 3611 C CA . GLY A 1 443 ? 31 -21.141 -9.43 1 94.69 443 GLY A CA 1
ATOM 3612 C C . GLY A 1 443 ? 31.266 -19.75 -8.898 1 94.69 443 GLY A C 1
ATOM 3613 O O . GLY A 1 443 ? 31.297 -18.781 -9.672 1 94.69 443 GLY A O 1
ATOM 3614 N N . ALA A 1 444 ? 31.5 -19.609 -7.547 1 96.75 444 ALA A N 1
ATOM 3615 C CA . ALA A 1 444 ? 31.688 -18.297 -6.918 1 96.75 444 ALA A CA 1
ATOM 3616 C C . ALA A 1 444 ? 33.156 -18.016 -6.684 1 96.75 444 ALA A C 1
ATOM 3618 O O . ALA A 1 444 ? 33.531 -16.938 -6.18 1 96.75 444 ALA A O 1
ATOM 3619 N N . LEU A 1 445 ? 34.062 -18.891 -7.129 1 97.88 445 LEU A N 1
ATOM 3620 C CA . LEU A 1 445 ? 35.5 -18.766 -6.879 1 97.88 445 LEU A CA 1
ATOM 3621 C C . LEU A 1 445 ? 36.062 -17.516 -7.551 1 97.88 445 LEU A C 1
ATOM 3623 O O . LEU A 1 445 ? 36.844 -16.766 -6.941 1 97.88 445 LEU A O 1
ATOM 3627 N N . PRO A 1 446 ? 35.625 -17.234 -8.812 1 97.81 446 PRO A N 1
ATOM 3628 C CA . PRO A 1 446 ? 36.156 -16.016 -9.414 1 97.81 446 PRO A CA 1
ATOM 3629 C C . PRO A 1 446 ? 35.812 -14.758 -8.602 1 97.81 446 PRO A C 1
ATOM 3631 O O . PRO A 1 446 ? 36.656 -13.891 -8.414 1 97.81 446 PRO A O 1
ATOM 3634 N N . ALA A 1 447 ? 34.625 -14.688 -8.133 1 97.88 447 ALA A N 1
ATOM 3635 C CA . ALA A 1 447 ? 34.188 -13.539 -7.324 1 97.88 447 ALA A CA 1
ATOM 3636 C C . ALA A 1 447 ? 35 -13.453 -6.035 1 97.88 447 ALA A C 1
ATOM 3638 O O . ALA A 1 447 ? 35.375 -12.359 -5.586 1 97.88 447 ALA A O 1
ATOM 3639 N N . CYS A 1 448 ? 35.281 -14.57 -5.434 1 98.44 448 CYS A N 1
ATOM 3640 C CA . CYS A 1 448 ? 36.062 -14.633 -4.211 1 98.44 448 CYS A CA 1
ATOM 3641 C C . CYS A 1 448 ? 37.469 -14.055 -4.438 1 98.44 448 CYS A C 1
ATOM 3643 O O . CYS A 1 448 ? 37.906 -13.195 -3.68 1 98.44 448 CYS A O 1
ATOM 3645 N N . PHE A 1 449 ? 38.125 -14.391 -5.496 1 98.56 449 PHE A N 1
ATOM 3646 C CA . PHE A 1 449 ? 39.5 -13.953 -5.75 1 98.56 449 PHE A CA 1
ATOM 3647 C C . PHE A 1 449 ? 39.531 -12.484 -6.152 1 98.56 449 PHE A C 1
ATOM 3649 O O . PHE A 1 449 ? 40.469 -11.758 -5.805 1 98.56 449 PHE A O 1
ATOM 3656 N N . VAL A 1 450 ? 38.438 -12.047 -6.879 1 98.56 450 VAL A N 1
ATOM 3657 C CA . VAL A 1 450 ? 38.344 -10.617 -7.16 1 98.56 450 VAL A CA 1
ATOM 3658 C C . VAL A 1 450 ? 38.219 -9.836 -5.852 1 98.56 450 VAL A C 1
ATOM 3660 O O . VAL A 1 450 ? 38.844 -8.781 -5.688 1 98.56 450 VAL A O 1
ATOM 3663 N N . GLY A 1 451 ? 37.469 -10.367 -4.91 1 98.62 451 GLY A N 1
ATOM 3664 C CA . GLY A 1 451 ? 37.344 -9.742 -3.602 1 98.62 451 GLY A CA 1
ATOM 3665 C C . GLY A 1 451 ? 38.656 -9.672 -2.844 1 98.62 451 GLY A C 1
ATOM 3666 O O . GLY A 1 451 ? 38.969 -8.641 -2.25 1 98.62 451 GLY A O 1
ATOM 3667 N N . LEU A 1 452 ? 39.438 -10.688 -2.895 1 98.62 452 LEU A N 1
ATOM 3668 C CA . LEU A 1 452 ? 40.719 -10.719 -2.211 1 98.62 452 LEU A CA 1
ATOM 3669 C C . LEU A 1 452 ? 41.719 -9.773 -2.877 1 98.62 452 LEU A C 1
ATOM 3671 O O . LEU A 1 452 ? 42.5 -9.102 -2.195 1 98.62 452 LEU A O 1
ATOM 3675 N N . ILE A 1 453 ? 41.719 -9.742 -4.246 1 98.38 453 ILE A N 1
ATOM 3676 C CA . ILE A 1 453 ? 42.562 -8.789 -4.965 1 98.38 453 ILE A CA 1
ATOM 3677 C C . ILE A 1 453 ? 42.219 -7.363 -4.531 1 98.38 453 ILE A C 1
ATOM 3679 O O . ILE A 1 453 ? 43.094 -6.559 -4.254 1 98.38 453 ILE A O 1
ATOM 3683 N N . PHE A 1 454 ? 40.906 -7.129 -4.457 1 98.19 454 PHE A N 1
ATOM 3684 C CA . PHE A 1 454 ? 40.375 -5.828 -4.039 1 98.19 454 PHE A CA 1
ATOM 3685 C C . PHE A 1 454 ? 40.844 -5.496 -2.625 1 98.19 454 PHE A C 1
ATOM 3687 O O . PHE A 1 454 ? 41.312 -4.383 -2.359 1 98.19 454 PHE A O 1
ATOM 3694 N N . ALA A 1 455 ? 40.812 -6.438 -1.726 1 98 455 ALA A N 1
ATOM 3695 C CA . ALA A 1 455 ? 41.219 -6.242 -0.336 1 98 455 ALA A CA 1
ATOM 3696 C C . ALA A 1 455 ? 42.688 -5.871 -0.245 1 98 455 ALA A C 1
ATOM 3698 O O . ALA A 1 455 ? 43.062 -4.906 0.426 1 98 455 ALA A O 1
ATOM 3699 N N . HIS A 1 456 ? 43.562 -6.559 -0.951 1 97.38 456 HIS A N 1
ATOM 3700 C CA . HIS A 1 456 ? 45 -6.305 -0.912 1 97.38 456 HIS A CA 1
ATOM 3701 C C . HIS A 1 456 ? 45.344 -4.992 -1.608 1 97.38 456 HIS A C 1
ATOM 3703 O O . HIS A 1 456 ? 46.219 -4.258 -1.156 1 97.38 456 HIS A O 1
ATOM 3709 N N . LEU A 1 457 ? 44.594 -4.781 -2.674 1 96.69 457 LEU A N 1
ATOM 3710 C CA . LEU A 1 457 ? 44.812 -3.533 -3.398 1 96.69 457 LEU A CA 1
ATOM 3711 C C . LEU A 1 457 ? 44.5 -2.328 -2.523 1 96.69 457 LEU A C 1
ATOM 3713 O O . LEU A 1 457 ? 45.312 -1.414 -2.383 1 96.69 457 LEU A O 1
ATOM 3717 N N . LEU A 1 458 ? 43.344 -2.311 -1.9 1 96.31 458 LEU A N 1
ATOM 3718 C CA . LEU A 1 458 ? 42.938 -1.188 -1.066 1 96.31 458 LEU A CA 1
ATOM 3719 C C . LEU A 1 458 ? 43.844 -1.05 0.151 1 96.31 458 LEU A C 1
ATOM 3721 O O . LEU A 1 458 ? 44.188 0.064 0.546 1 96.31 458 LEU A O 1
ATOM 3725 N N . PHE A 1 459 ? 44.188 -2.172 0.751 1 96.44 459 PHE A N 1
ATOM 3726 C CA . PHE A 1 459 ? 45.094 -2.15 1.896 1 96.44 459 PHE A CA 1
ATOM 3727 C C . PHE A 1 459 ? 46.406 -1.503 1.524 1 96.44 459 PHE A C 1
ATOM 3729 O O . PHE A 1 459 ? 46.938 -0.674 2.271 1 96.44 459 PHE A O 1
ATOM 3736 N N . GLU A 1 460 ? 46.969 -1.823 0.356 1 95 460 GLU A N 1
ATOM 3737 C CA . GLU A 1 460 ? 48.219 -1.236 -0.101 1 95 460 GLU A CA 1
ATOM 3738 C C . GLU A 1 460 ? 48.062 0.252 -0.395 1 95 460 GLU A C 1
ATOM 3740 O O . GLU A 1 460 ? 48.938 1.051 -0.084 1 95 460 GLU A O 1
ATOM 3745 N N . LEU A 1 461 ? 46.969 0.562 -0.991 1 95 461 LEU A N 1
ATOM 3746 C CA . LEU A 1 461 ? 46.688 1.971 -1.262 1 95 461 LEU A CA 1
ATOM 3747 C C . LEU A 1 461 ? 46.625 2.77 0.035 1 95 461 LEU A C 1
ATOM 3749 O O . LEU A 1 461 ? 47.156 3.883 0.114 1 95 461 LEU A O 1
ATOM 3753 N N . ASP A 1 462 ? 46.031 2.211 1.015 1 93.56 462 ASP A N 1
ATOM 3754 C CA . ASP A 1 462 ? 45.938 2.861 2.316 1 93.56 462 ASP A CA 1
ATOM 3755 C C . ASP A 1 462 ? 47.281 2.975 2.998 1 93.56 462 ASP A C 1
ATOM 3757 O O . ASP A 1 462 ? 47.625 4.012 3.582 1 93.56 462 ASP A O 1
ATOM 3761 N N . GLN A 1 463 ? 48.094 1.938 2.934 1 92.5 463 GLN A N 1
ATOM 3762 C CA . GLN A 1 463 ? 49.406 1.947 3.547 1 92.5 463 GLN A CA 1
ATOM 3763 C C . GLN A 1 463 ? 50.312 2.986 2.891 1 92.5 463 GLN A C 1
ATOM 3765 O O . GLN A 1 463 ? 51.094 3.674 3.572 1 92.5 463 GLN A O 1
ATOM 3770 N N . ARG A 1 464 ? 50.156 3.098 1.688 1 94 464 ARG A N 1
ATOM 3771 C CA . ARG A 1 464 ? 50.969 4.051 0.953 1 94 464 ARG A CA 1
ATOM 3772 C C . ARG A 1 464 ? 50.312 5.43 0.922 1 94 464 ARG A C 1
ATOM 3774 O O . ARG A 1 464 ? 50.875 6.379 0.385 1 94 464 ARG A O 1
ATOM 3781 N N . LYS A 1 465 ? 49.125 5.539 1.461 1 93.25 465 LYS A N 1
ATOM 3782 C CA . LYS A 1 465 ? 48.375 6.793 1.534 1 93.25 465 LYS A CA 1
ATOM 3783 C C . LYS A 1 465 ? 48.156 7.379 0.143 1 93.25 465 LYS A C 1
ATOM 3785 O O . LYS A 1 465 ? 48.312 8.578 -0.068 1 93.25 465 LYS A O 1
ATOM 3790 N N . ILE A 1 466 ? 47.906 6.477 -0.704 1 93.94 466 ILE A N 1
ATOM 3791 C CA . ILE A 1 466 ? 47.625 6.902 -2.068 1 93.94 466 ILE A CA 1
ATOM 3792 C C . ILE A 1 466 ? 46.125 7.148 -2.221 1 93.94 466 ILE A C 1
ATOM 3794 O O . ILE A 1 466 ? 45.312 6.273 -1.913 1 93.94 466 ILE A O 1
ATOM 3798 N N . LYS A 1 467 ? 45.781 8.312 -2.686 1 93.19 467 LYS A N 1
ATOM 3799 C CA . LYS A 1 467 ? 44.406 8.656 -2.992 1 93.19 467 LYS A CA 1
ATOM 3800 C C . LYS A 1 467 ? 44.125 8.594 -4.496 1 93.19 467 LYS A C 1
ATOM 3802 O O . LYS A 1 467 ? 44.719 9.344 -5.266 1 93.19 467 LYS A O 1
ATOM 3807 N N . LEU A 1 468 ? 43.281 7.762 -4.84 1 95.38 468 LEU A N 1
ATOM 3808 C CA . LEU A 1 468 ? 43.031 7.527 -6.258 1 95.38 468 LEU A CA 1
ATOM 3809 C C . LEU A 1 468 ? 42.344 8.734 -6.895 1 95.38 468 LEU A C 1
ATOM 3811 O O . LEU A 1 468 ? 42.312 8.867 -8.117 1 95.38 468 LEU A O 1
ATOM 3815 N N . CYS A 1 469 ? 41.719 9.578 -6.07 1 93.44 469 CYS A N 1
ATOM 3816 C CA . CYS A 1 469 ? 41.094 10.789 -6.586 1 93.44 469 CYS A CA 1
ATOM 3817 C C . CYS A 1 469 ? 42.125 11.703 -7.23 1 93.44 469 CYS A C 1
ATOM 3819 O O . CYS A 1 469 ? 41.781 12.578 -8.031 1 93.44 469 CYS A O 1
ATOM 3821 N N . ASP A 1 470 ? 43.438 11.555 -6.895 1 94.25 470 ASP A N 1
ATOM 3822 C CA . ASP A 1 470 ? 44.531 12.391 -7.422 1 94.25 470 ASP A CA 1
ATOM 3823 C C . ASP A 1 470 ? 44.875 11.977 -8.844 1 94.25 470 ASP A C 1
ATOM 3825 O O . ASP A 1 470 ? 45.562 12.719 -9.555 1 94.25 470 ASP A O 1
ATOM 3829 N N . TYR A 1 471 ? 44.5 10.883 -9.203 1 95.44 471 TYR A N 1
ATOM 3830 C CA . TYR A 1 471 ? 44.781 10.383 -10.547 1 95.44 471 TYR A CA 1
ATOM 3831 C C . TYR A 1 471 ? 43.594 10.57 -11.469 1 95.44 471 TYR A C 1
ATOM 3833 O O . TYR A 1 471 ? 42.594 9.844 -11.359 1 95.44 471 TYR A O 1
ATOM 3841 N N . LYS A 1 472 ? 43.688 11.398 -12.398 1 94 472 LYS A N 1
ATOM 3842 C CA . LYS A 1 472 ? 42.594 11.75 -13.305 1 94 472 LYS A CA 1
ATOM 3843 C C . LYS A 1 472 ? 42.125 10.531 -14.109 1 94 472 LYS A C 1
ATOM 3845 O O . LYS A 1 472 ? 40.938 10.383 -14.398 1 94 472 LYS A O 1
ATOM 3850 N N . CYS A 1 473 ? 43.094 9.789 -14.445 1 95.19 473 CYS A N 1
ATOM 3851 C CA . CYS A 1 473 ? 42.75 8.602 -15.227 1 95.19 473 CYS A CA 1
ATOM 3852 C C . CYS A 1 473 ? 41.812 7.695 -14.453 1 95.19 473 CYS A C 1
ATOM 3854 O O . CYS A 1 473 ? 40.844 7.152 -15.031 1 95.19 473 CYS A O 1
ATOM 3856 N N . PHE A 1 474 ? 42.031 7.582 -13.234 1 96.38 474 PHE A N 1
ATOM 3857 C CA . PHE A 1 474 ? 41.156 6.734 -12.422 1 96.38 474 PHE A CA 1
ATOM 3858 C C . PHE A 1 474 ? 39.781 7.367 -12.258 1 96.38 474 PHE A C 1
ATOM 3860 O O . PHE A 1 474 ? 38.781 6.668 -12.281 1 96.38 474 PHE A O 1
ATOM 3867 N N . VAL A 1 475 ? 39.844 8.633 -12.078 1 95.5 475 VAL A N 1
ATOM 3868 C CA . VAL A 1 475 ? 38.594 9.336 -11.922 1 95.5 475 VAL A CA 1
ATOM 3869 C C . VAL A 1 475 ? 37.719 9.125 -13.164 1 95.5 475 VAL A C 1
ATOM 3871 O O . VAL A 1 475 ? 36.531 8.859 -13.047 1 95.5 475 VAL A O 1
ATOM 3874 N N . TYR A 1 476 ? 38.312 9.156 -14.289 1 94.5 476 TYR A N 1
ATOM 3875 C CA . TYR A 1 476 ? 37.562 8.898 -15.523 1 94.5 476 TYR A CA 1
ATOM 3876 C C . TYR A 1 476 ? 37.094 7.457 -15.594 1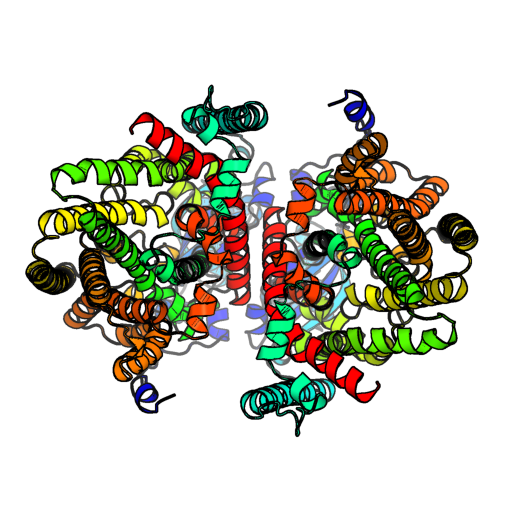 94.5 476 TYR A C 1
ATOM 3878 O O . TYR A 1 476 ? 35.969 7.184 -16.031 1 94.5 476 TYR A O 1
ATOM 3886 N N . LEU A 1 477 ? 38 6.613 -15.195 1 96.31 477 LEU A N 1
ATOM 3887 C CA . LEU A 1 477 ? 37.625 5.199 -15.172 1 96.31 477 LEU A CA 1
ATOM 3888 C C . LEU A 1 477 ? 36.438 4.953 -14.258 1 96.31 477 LEU A C 1
ATOM 3890 O O . LEU A 1 477 ? 35.5 4.246 -14.633 1 96.31 477 LEU A O 1
ATOM 3894 N N . TYR A 1 478 ? 36.531 5.547 -13.125 1 95.69 478 TYR A N 1
ATOM 3895 C CA . TYR A 1 478 ? 35.438 5.422 -12.148 1 95.69 478 TYR A CA 1
ATOM 3896 C C . TYR A 1 478 ? 34.125 5.957 -12.711 1 95.69 478 TYR A C 1
ATOM 3898 O O . TYR A 1 478 ? 33.094 5.285 -12.641 1 95.69 478 TYR A O 1
ATOM 3906 N N . HIS A 1 479 ? 34.125 7.082 -13.352 1 92.81 479 HIS A N 1
ATOM 3907 C CA . HIS A 1 479 ? 32.906 7.707 -13.875 1 92.81 479 HIS A CA 1
ATOM 3908 C C . HIS A 1 479 ? 32.344 6.938 -15.07 1 92.81 479 HIS A C 1
ATOM 3910 O O . HIS A 1 479 ? 31.172 7.039 -15.391 1 92.81 479 HIS A O 1
ATOM 3916 N N . THR A 1 480 ? 33.219 6.195 -15.641 1 93.19 480 THR A N 1
ATOM 3917 C CA . THR A 1 480 ? 32.75 5.379 -16.766 1 93.19 480 THR A CA 1
ATOM 3918 C C . THR A 1 480 ? 32.25 4.027 -16.281 1 93.19 480 THR A C 1
ATOM 3920 O O . THR A 1 480 ? 31.219 3.543 -16.75 1 93.19 480 THR A O 1
ATOM 3923 N N . CYS A 1 481 ? 32.875 3.424 -15.312 1 94.5 481 CYS A N 1
ATOM 3924 C CA . CYS A 1 481 ? 32.531 2.082 -14.844 1 94.5 481 CYS A CA 1
ATOM 3925 C C . CYS A 1 481 ? 31.266 2.092 -14.008 1 94.5 481 CYS A C 1
ATOM 3927 O O . CYS A 1 481 ? 30.5 1.125 -14.023 1 94.5 481 CYS A O 1
ATOM 3929 N N . PHE A 1 482 ? 31.062 3.143 -13.344 1 93.81 482 PHE A N 1
ATOM 3930 C CA . PHE A 1 482 ? 29.906 3.18 -12.453 1 93.81 482 PHE A CA 1
ATOM 3931 C C . PHE A 1 482 ? 28.609 3.053 -13.242 1 93.81 482 PHE A C 1
ATOM 3933 O O . PHE A 1 482 ? 27.781 2.186 -12.953 1 93.81 482 PHE A O 1
ATOM 3940 N N . PRO A 1 483 ? 28.422 3.816 -14.328 1 92.44 483 PRO A N 1
ATOM 3941 C CA . PRO A 1 483 ? 27.203 3.625 -15.125 1 92.44 483 PRO A CA 1
ATOM 3942 C C . PRO A 1 483 ? 27.172 2.27 -15.82 1 92.44 483 PRO A C 1
ATOM 3944 O O . PRO A 1 483 ? 26.094 1.719 -16.047 1 92.44 483 PRO A O 1
ATOM 3947 N N . LEU A 1 484 ? 28.312 1.79 -16.109 1 93.69 484 LEU A N 1
ATOM 3948 C CA . LEU A 1 484 ? 28.391 0.505 -16.797 1 93.69 484 LEU A CA 1
ATOM 3949 C C . LEU A 1 484 ? 27.859 -0.616 -15.914 1 93.69 484 LEU A C 1
ATOM 3951 O O . LEU A 1 484 ? 27.375 -1.633 -16.422 1 93.69 484 LEU A O 1
ATOM 3955 N N . LEU A 1 485 ? 27.953 -0.476 -14.602 1 93.5 485 LEU A N 1
ATOM 3956 C CA . LEU A 1 485 ? 27.391 -1.453 -13.68 1 93.5 485 LEU A CA 1
ATOM 3957 C C . LEU A 1 485 ? 25.891 -1.617 -13.922 1 93.5 485 LEU A C 1
ATOM 3959 O O . LEU A 1 485 ? 25.375 -2.736 -13.891 1 93.5 485 LEU A O 1
ATOM 3963 N N . PHE A 1 486 ? 25.281 -0.559 -14.281 1 89.06 486 PHE A N 1
ATOM 3964 C CA . PHE A 1 486 ? 23.844 -0.57 -14.469 1 89.06 486 PHE A CA 1
ATOM 3965 C C . PHE A 1 486 ? 23.484 -1.021 -15.875 1 89.06 486 PHE A C 1
ATOM 3967 O O . PHE A 1 486 ? 22.375 -1.498 -16.125 1 89.06 486 PHE A O 1
ATOM 3974 N N . LEU A 1 487 ? 24.422 -0.921 -16.797 1 89.75 487 LEU A N 1
ATOM 3975 C CA . LEU A 1 487 ? 24.141 -1.263 -18.188 1 89.75 487 LEU A CA 1
ATOM 3976 C C . LEU A 1 487 ? 24.656 -2.664 -18.516 1 89.75 487 LEU A C 1
ATOM 3978 O O . LEU A 1 487 ? 24.375 -3.195 -19.594 1 89.75 487 LEU A O 1
ATOM 3982 N N . TRP A 1 488 ? 25.297 -3.215 -17.531 1 91.38 488 TRP A N 1
ATOM 3983 C CA . TRP A 1 488 ? 25.938 -4.5 -17.781 1 91.38 488 TRP A CA 1
ATOM 3984 C C . TRP A 1 488 ? 24.906 -5.547 -18.203 1 91.38 488 TRP A C 1
ATOM 3986 O O . TRP A 1 488 ? 25.172 -6.355 -19.094 1 91.38 488 TRP A O 1
ATOM 3996 N N . PRO A 1 489 ? 23.766 -5.566 -17.656 1 88.94 489 PRO A N 1
ATOM 3997 C CA . PRO A 1 489 ? 22.781 -6.574 -18.062 1 88.94 489 PRO A CA 1
ATOM 3998 C C . PRO A 1 489 ? 22.438 -6.508 -19.547 1 88.94 489 PRO A C 1
ATOM 4000 O O . PRO A 1 489 ? 22 -7.5 -20.141 1 88.94 489 PRO A O 1
ATOM 4003 N N . LEU A 1 490 ? 22.641 -5.398 -20.188 1 88.25 490 LEU A N 1
ATOM 4004 C CA . LEU A 1 490 ? 22.328 -5.234 -21.594 1 88.25 490 LEU A CA 1
ATOM 4005 C C . LEU A 1 490 ? 23.219 -6.113 -22.469 1 88.25 490 LEU A C 1
ATOM 4007 O O . LEU A 1 490 ? 22.906 -6.363 -23.625 1 88.25 490 LEU A O 1
ATOM 4011 N N . THR A 1 491 ? 24.312 -6.578 -21.891 1 89.12 491 THR A N 1
ATOM 4012 C CA . THR A 1 491 ? 25.172 -7.492 -22.641 1 89.12 491 THR A CA 1
ATOM 4013 C C . THR A 1 491 ? 24.422 -8.789 -22.953 1 89.12 491 THR A C 1
ATOM 4015 O O . THR A 1 491 ? 24.797 -9.508 -23.891 1 89.12 491 THR A O 1
ATOM 4018 N N . GLY A 1 492 ? 23.453 -9.055 -22.156 1 88.69 492 GLY A N 1
ATOM 4019 C CA . GLY A 1 492 ? 22.656 -10.25 -22.375 1 88.69 492 GLY A CA 1
ATOM 4020 C C . GLY A 1 492 ? 21.938 -10.25 -23.719 1 88.69 492 GLY A C 1
ATOM 4021 O O . GLY A 1 492 ? 21.703 -11.312 -24.297 1 88.69 492 GLY A O 1
ATOM 4022 N N . ILE A 1 493 ? 21.609 -9.086 -24.219 1 85 493 ILE A N 1
ATOM 4023 C CA . ILE A 1 493 ? 20.953 -8.992 -25.516 1 85 493 ILE A CA 1
ATOM 4024 C C . ILE A 1 493 ? 21.891 -9.492 -26.609 1 85 493 ILE A C 1
ATOM 4026 O O . ILE A 1 493 ? 21.484 -10.273 -27.469 1 85 493 ILE A O 1
ATOM 4030 N N . TYR A 1 494 ? 23.109 -9.039 -26.469 1 83.25 494 TYR A N 1
ATOM 4031 C CA . TYR A 1 494 ? 24.125 -9.484 -27.422 1 83.25 494 TYR A CA 1
ATOM 4032 C C . TYR A 1 494 ? 24.406 -10.969 -27.25 1 83.25 494 TYR A C 1
ATOM 4034 O O . TYR A 1 494 ? 24.516 -11.703 -28.234 1 83.25 494 TYR A O 1
ATOM 4042 N N . ALA A 1 495 ? 24.453 -11.383 -26.078 1 88.5 495 ALA A N 1
ATOM 4043 C CA . ALA A 1 495 ? 24.797 -12.773 -25.781 1 88.5 495 ALA A CA 1
ATOM 4044 C C . ALA A 1 495 ? 23.734 -13.727 -26.328 1 88.5 495 ALA A C 1
ATOM 4046 O O . ALA A 1 495 ? 24.062 -14.766 -26.922 1 88.5 495 ALA A O 1
ATOM 4047 N N . ARG A 1 496 ? 22.547 -13.406 -26.203 1 84.81 496 ARG A N 1
ATOM 4048 C CA . ARG A 1 496 ? 21.438 -14.273 -26.625 1 84.81 496 ARG A CA 1
ATOM 4049 C C . ARG A 1 496 ? 21.469 -14.477 -28.141 1 84.81 496 ARG A C 1
ATOM 4051 O O . ARG A 1 496 ? 20.938 -15.477 -28.641 1 84.81 496 ARG A O 1
ATOM 4058 N N . ALA A 1 497 ? 22.062 -13.594 -28.828 1 83.88 497 ALA A N 1
ATOM 4059 C CA . ALA A 1 497 ? 22.125 -13.688 -30.281 1 83.88 497 ALA A CA 1
ATOM 4060 C C . ALA A 1 497 ? 23.156 -14.711 -30.734 1 83.88 497 ALA A C 1
ATOM 4062 O O . ALA A 1 497 ? 23.141 -15.164 -31.875 1 83.88 497 ALA A O 1
ATOM 4063 N N . HIS A 1 498 ? 24 -15.078 -29.844 1 87.25 498 HIS A N 1
ATOM 4064 C CA . HIS A 1 498 ? 25.062 -16.016 -30.188 1 87.25 498 HIS A CA 1
ATOM 4065 C C . HIS A 1 498 ? 24.812 -17.375 -29.531 1 87.25 498 HIS A C 1
ATOM 4067 O O . HIS A 1 498 ? 24.641 -17.469 -28.312 1 87.25 498 HIS A O 1
ATOM 4073 N N . GLN A 1 499 ? 24.828 -18.422 -30.406 1 86.44 499 GLN A N 1
ATOM 4074 C CA . GLN A 1 499 ? 24.453 -19.734 -29.906 1 86.44 499 GLN A CA 1
ATOM 4075 C C . GLN A 1 499 ? 25.609 -20.719 -29.984 1 86.44 499 GLN A C 1
ATOM 4077 O O . GLN A 1 499 ? 25.469 -21.891 -29.672 1 86.44 499 GLN A O 1
ATOM 4082 N N . SER A 1 500 ? 26.766 -20.25 -30.297 1 92.19 500 SER A N 1
ATOM 4083 C CA . SER A 1 500 ? 27.906 -21.156 -30.344 1 92.19 500 SER A CA 1
ATOM 4084 C C . SER A 1 500 ? 28.312 -21.625 -28.953 1 92.19 500 SER A C 1
ATOM 4086 O O . SER A 1 500 ? 28.266 -20.844 -27.984 1 92.19 500 SER A O 1
ATOM 4088 N N . ALA A 1 501 ? 28.578 -22.875 -28.828 1 93.5 501 ALA A N 1
ATOM 4089 C CA . ALA A 1 501 ? 28.922 -23.484 -27.547 1 93.5 501 ALA A CA 1
ATOM 4090 C C . ALA A 1 501 ? 30.125 -22.766 -26.922 1 93.5 501 ALA A C 1
ATOM 4092 O O . ALA A 1 501 ? 30.172 -22.562 -25.703 1 93.5 501 ALA A O 1
ATOM 4093 N N . PHE A 1 502 ? 31.078 -22.438 -27.75 1 94.38 502 PHE A N 1
ATOM 4094 C CA . PHE A 1 502 ? 32.281 -21.75 -27.25 1 94.38 502 PHE A CA 1
ATOM 4095 C C . PHE A 1 502 ? 31.922 -20.375 -26.703 1 94.38 502 PHE A C 1
ATOM 4097 O O . PHE A 1 502 ? 32.375 -20 -25.625 1 94.38 502 PHE A O 1
ATOM 4104 N N . PHE A 1 503 ? 31.094 -19.703 -27.406 1 94.88 503 PHE A N 1
ATOM 4105 C CA . PHE A 1 503 ? 30.703 -18.375 -26.953 1 94.88 503 PHE A CA 1
ATOM 4106 C C . PHE A 1 503 ? 29.906 -18.453 -25.656 1 94.88 503 PHE A C 1
ATOM 4108 O O . PHE A 1 503 ? 30.156 -17.672 -24.734 1 94.88 503 PHE A O 1
ATOM 4115 N N . ILE A 1 504 ? 29.031 -19.344 -25.641 1 95.5 504 ILE A N 1
ATOM 4116 C CA . ILE A 1 504 ? 28.188 -19.516 -24.469 1 95.5 504 ILE A CA 1
ATOM 4117 C C . ILE A 1 504 ? 29.047 -19.844 -23.25 1 95.5 504 ILE A C 1
ATOM 4119 O O . ILE A 1 504 ? 28.875 -19.266 -22.188 1 95.5 504 ILE A O 1
ATOM 4123 N N . ALA A 1 505 ? 29.969 -20.703 -23.438 1 96.38 505 ALA A N 1
ATOM 4124 C CA . ALA A 1 505 ? 30.875 -21.078 -22.344 1 96.38 505 ALA A CA 1
ATOM 4125 C C . ALA A 1 505 ? 31.719 -19.875 -21.906 1 96.38 505 ALA A C 1
ATOM 4127 O O . ALA A 1 505 ? 31.906 -19.656 -20.719 1 96.38 505 ALA A O 1
ATOM 4128 N N . ALA A 1 506 ? 32.188 -19.141 -22.875 1 95.25 506 ALA A N 1
ATOM 4129 C CA . ALA A 1 506 ? 32.969 -17.953 -22.562 1 95.25 506 ALA A CA 1
ATOM 4130 C C . ALA A 1 506 ? 32.156 -16.906 -21.828 1 95.25 506 ALA A C 1
ATOM 4132 O O . ALA A 1 506 ? 32.594 -16.344 -20.828 1 95.25 506 ALA A O 1
ATOM 4133 N N . TYR A 1 507 ? 31 -16.656 -22.344 1 94.75 507 TYR A N 1
ATOM 4134 C CA . TYR A 1 507 ? 30.125 -15.688 -21.703 1 94.75 507 TYR A CA 1
ATOM 4135 C C . TYR A 1 507 ? 29.781 -16.109 -20.297 1 94.75 507 TYR A C 1
ATOM 4137 O O . TYR A 1 507 ? 29.781 -15.297 -19.375 1 94.75 507 TYR A O 1
ATOM 4145 N N . THR A 1 508 ? 29.531 -17.344 -20.109 1 94.94 508 THR A N 1
ATOM 4146 C CA . THR A 1 508 ? 29.203 -17.875 -18.797 1 94.94 508 THR A CA 1
ATOM 4147 C C . THR A 1 508 ? 30.375 -17.719 -17.828 1 94.94 508 THR A C 1
ATOM 4149 O O . THR A 1 508 ? 30.172 -17.406 -16.656 1 94.94 508 THR A O 1
ATOM 4152 N N . ALA A 1 509 ? 31.578 -17.812 -18.297 1 95.94 509 ALA A N 1
ATOM 4153 C CA . ALA A 1 509 ? 32.781 -17.766 -17.453 1 95.94 509 ALA A CA 1
ATOM 4154 C C . ALA A 1 509 ? 33.125 -16.328 -17.094 1 95.94 509 ALA A C 1
ATOM 4156 O O . ALA A 1 509 ? 33.656 -16.062 -16.016 1 95.94 509 ALA A O 1
ATOM 4157 N N . PHE A 1 510 ? 32.75 -15.367 -18 1 94.62 510 PHE A N 1
ATOM 4158 C CA . PHE A 1 510 ? 33.344 -14.039 -17.797 1 94.62 510 PHE A CA 1
ATOM 4159 C C . PHE A 1 510 ? 32.25 -13.031 -17.422 1 94.62 510 PHE A C 1
ATOM 4161 O O . PHE A 1 510 ? 32.562 -11.93 -16.969 1 94.62 510 PHE A O 1
ATOM 4168 N N . ASP A 1 511 ? 31.031 -13.344 -17.594 1 94.06 511 ASP A N 1
ATOM 4169 C CA . ASP A 1 511 ? 29.938 -12.422 -17.297 1 94.06 511 ASP A CA 1
ATOM 4170 C C . ASP A 1 511 ? 30 -11.945 -15.844 1 94.06 511 ASP A C 1
ATOM 4172 O O . ASP A 1 511 ? 30.125 -10.75 -15.586 1 94.06 511 ASP A O 1
ATOM 4176 N N . ARG A 1 512 ? 30.062 -12.875 -14.883 1 94.88 512 ARG A N 1
ATOM 4177 C CA . ARG A 1 512 ? 30.016 -12.562 -13.461 1 94.88 512 ARG A CA 1
ATOM 4178 C C . ARG A 1 512 ? 31.328 -11.953 -12.992 1 94.88 512 ARG A C 1
ATOM 4180 O O . ARG A 1 512 ? 31.344 -10.914 -12.328 1 94.88 512 ARG A O 1
ATOM 4187 N N . PRO A 1 513 ? 32.531 -12.406 -13.406 1 96.44 513 PRO A N 1
ATOM 4188 C CA . PRO A 1 513 ? 33.781 -11.812 -12.984 1 96.44 513 PRO A CA 1
ATOM 4189 C C . PRO A 1 513 ? 34 -10.391 -13.5 1 96.44 513 PRO A C 1
ATOM 4191 O O . PRO A 1 513 ? 34.5 -9.531 -12.781 1 96.44 513 PRO A O 1
ATOM 4194 N N . ILE A 1 514 ? 33.562 -10.148 -14.711 1 96.12 514 ILE A N 1
ATOM 4195 C CA . ILE A 1 514 ? 33.719 -8.805 -15.25 1 96.12 514 ILE A CA 1
ATOM 4196 C C . ILE A 1 514 ? 32.844 -7.828 -14.469 1 96.12 514 ILE A C 1
ATOM 4198 O O . ILE A 1 514 ? 33.25 -6.707 -14.172 1 96.12 514 ILE A O 1
ATOM 4202 N N . TYR A 1 515 ? 31.688 -8.25 -14.18 1 96.62 515 TYR A N 1
ATOM 4203 C CA . TYR A 1 515 ? 30.812 -7.418 -13.359 1 96.62 515 TYR A CA 1
ATOM 4204 C C . TYR A 1 515 ? 31.438 -7.129 -12.008 1 96.62 515 TYR A C 1
ATOM 4206 O O . TYR A 1 515 ? 31.359 -6.004 -11.5 1 96.62 515 TYR A O 1
ATOM 4214 N N . CYS A 1 516 ? 32.062 -8.109 -11.391 1 97.75 516 CYS A N 1
ATOM 4215 C CA . CYS A 1 516 ? 32.75 -7.926 -10.117 1 97.75 516 CYS A CA 1
ATOM 4216 C C . CYS A 1 516 ? 33.906 -6.926 -10.242 1 97.75 516 CYS A C 1
ATOM 4218 O O . CYS A 1 516 ? 34.094 -6.102 -9.352 1 97.75 516 CYS A O 1
ATOM 4220 N N . ILE A 1 517 ? 34.594 -6.953 -11.312 1 97.81 517 ILE A N 1
ATOM 4221 C CA . ILE A 1 517 ? 35.688 -6.027 -11.539 1 97.81 517 ILE A CA 1
ATOM 4222 C C . ILE A 1 517 ? 35.156 -4.605 -11.688 1 97.81 517 ILE A C 1
ATOM 4224 O O . ILE A 1 517 ? 35.688 -3.666 -11.102 1 97.81 517 ILE A O 1
ATOM 4228 N N . LEU A 1 518 ? 34.062 -4.504 -12.422 1 97.38 518 LEU A N 1
ATOM 4229 C CA . LEU A 1 518 ? 33.438 -3.203 -12.547 1 97.38 518 LEU A CA 1
ATOM 4230 C C . LEU A 1 518 ? 32.969 -2.686 -11.18 1 97.38 518 LEU A C 1
ATOM 4232 O O . LEU A 1 518 ? 33.125 -1.496 -10.883 1 97.38 518 LEU A O 1
ATOM 4236 N N . MET A 1 519 ? 32.531 -3.568 -10.375 1 97.44 519 MET A N 1
ATOM 4237 C CA . MET A 1 519 ? 32.094 -3.203 -9.031 1 97.44 519 MET A CA 1
ATOM 4238 C C . MET A 1 519 ? 33.25 -2.76 -8.172 1 97.44 519 MET A C 1
ATOM 4240 O O . MET A 1 519 ? 33.156 -1.799 -7.41 1 97.44 519 MET A O 1
ATOM 4244 N N . VAL A 1 520 ? 34.375 -3.389 -8.289 1 98.06 520 VAL A N 1
ATOM 4245 C CA . VAL A 1 520 ? 35.562 -3.029 -7.531 1 98.06 520 VAL A CA 1
ATOM 4246 C C . VAL A 1 520 ? 36.031 -1.618 -7.902 1 98.06 520 VAL A C 1
ATOM 4248 O O . VAL A 1 520 ? 36.281 -0.79 -7.027 1 98.06 520 VAL A O 1
ATOM 4251 N N . ILE A 1 521 ? 36.031 -1.327 -9.195 1 97.75 521 ILE A N 1
ATOM 4252 C CA . ILE A 1 521 ? 36.438 -0.006 -9.664 1 97.75 521 ILE A CA 1
ATOM 4253 C C . ILE A 1 521 ? 35.469 1.048 -9.148 1 97.75 521 ILE A C 1
ATOM 4255 O O . ILE A 1 521 ? 35.875 2.111 -8.68 1 97.75 521 ILE A O 1
ATOM 4259 N N . SER A 1 522 ? 34.25 0.697 -9.156 1 97.25 522 SER A N 1
ATOM 4260 C CA . SER A 1 522 ? 33.219 1.622 -8.703 1 97.25 522 SER A CA 1
ATOM 4261 C C . SER A 1 522 ? 33.312 1.86 -7.199 1 97.25 522 SER A C 1
ATOM 4263 O O . SER A 1 522 ? 33.156 2.994 -6.734 1 97.25 522 SER A O 1
ATOM 4265 N N . LEU A 1 523 ? 33.562 0.823 -6.449 1 97.44 523 LEU A N 1
ATOM 4266 C CA . LEU A 1 523 ? 33.688 0.97 -5.004 1 97.44 523 LEU A CA 1
ATOM 4267 C C . LEU A 1 523 ? 34.938 1.774 -4.648 1 97.44 523 LEU A C 1
ATOM 4269 O O . LEU A 1 523 ? 34.906 2.635 -3.768 1 97.44 523 LEU A O 1
ATOM 4273 N N . LEU A 1 524 ? 36.031 1.536 -5.328 1 97.38 524 LEU A N 1
ATOM 4274 C CA . LEU A 1 524 ? 37.219 2.326 -5.117 1 97.38 524 LEU A CA 1
ATOM 4275 C C . LEU A 1 524 ? 36.969 3.805 -5.383 1 97.38 524 LEU A C 1
ATOM 4277 O O . LEU A 1 524 ? 37.438 4.668 -4.645 1 97.38 524 LEU A O 1
ATOM 4281 N N . GLY A 1 525 ? 36.219 4.023 -6.41 1 97 525 GLY A N 1
ATOM 4282 C CA . GLY A 1 525 ? 35.844 5.402 -6.688 1 97 525 GLY A CA 1
ATOM 4283 C C . GLY A 1 525 ? 34.969 6.016 -5.602 1 97 525 GLY A C 1
ATOM 4284 O O . GLY A 1 525 ? 35.219 7.156 -5.191 1 97 525 GLY A O 1
ATOM 4285 N N . LEU A 1 526 ? 34.094 5.266 -5.066 1 96.25 526 LEU A N 1
ATOM 4286 C CA . LEU A 1 526 ? 33.219 5.746 -4.02 1 96.25 526 LEU A CA 1
ATOM 4287 C C . LEU A 1 526 ? 33.969 6.008 -2.727 1 96.25 526 LEU A C 1
ATOM 4289 O O . LEU A 1 526 ? 33.594 6.879 -1.94 1 96.25 526 LEU A O 1
ATOM 4293 N N . PHE A 1 527 ? 35.062 5.305 -2.541 1 95.5 527 PHE A N 1
ATOM 4294 C CA . PHE A 1 527 ? 35.875 5.461 -1.331 1 95.5 527 PHE A CA 1
ATOM 4295 C C . PHE A 1 527 ? 36.781 6.668 -1.443 1 95.5 527 PHE A C 1
ATOM 4297 O O . PHE A 1 527 ? 37.062 7.328 -0.445 1 95.5 527 PHE A O 1
ATOM 4304 N N . HIS A 1 528 ? 37.188 6.98 -2.656 1 94.81 528 HIS A N 1
ATOM 4305 C CA . HIS A 1 528 ? 38.312 7.918 -2.779 1 94.81 528 HIS A CA 1
ATOM 4306 C C . HIS A 1 528 ? 37.844 9.219 -3.436 1 94.81 528 HIS A C 1
ATOM 4308 O O . HIS A 1 528 ? 38.5 10.258 -3.277 1 94.81 528 HIS A O 1
ATOM 4314 N N . VAL A 1 529 ? 36.875 9.133 -4.207 1 94.25 529 VAL A N 1
ATOM 4315 C CA . VAL A 1 529 ? 36.469 10.32 -4.965 1 94.25 529 VAL A CA 1
ATOM 4316 C C . VAL A 1 529 ? 35.25 10.969 -4.305 1 94.25 529 VAL A C 1
ATOM 4318 O O . VAL A 1 529 ? 34.219 10.328 -4.141 1 94.25 529 VAL A O 1
ATOM 4321 N N . ASP A 1 530 ? 35.438 12.156 -3.967 1 89.81 530 ASP A N 1
ATOM 4322 C CA . ASP A 1 530 ? 34.312 12.898 -3.365 1 89.81 530 ASP A CA 1
ATOM 4323 C C . ASP A 1 530 ? 33.344 13.367 -4.43 1 89.81 530 ASP A C 1
ATOM 4325 O O . ASP A 1 530 ? 33.719 13.711 -5.543 1 89.81 530 ASP A O 1
ATOM 4329 N N . GLY A 1 531 ? 32.125 13.219 -4.223 1 86.5 531 GLY A N 1
ATOM 4330 C CA . GLY A 1 531 ? 31.094 13.617 -5.16 1 86.5 531 GLY A CA 1
ATOM 4331 C C . GLY A 1 531 ? 29.703 13.242 -4.695 1 86.5 531 GLY A C 1
ATOM 4332 O O . GLY A 1 531 ? 29.531 12.711 -3.598 1 86.5 531 GLY A O 1
ATOM 4333 N N . PRO A 1 532 ? 28.797 13.602 -5.484 1 84.19 532 PRO A N 1
ATOM 4334 C CA . PRO A 1 532 ? 27.391 13.344 -5.133 1 84.19 532 PRO A CA 1
ATOM 4335 C C . PRO A 1 532 ? 27.094 11.859 -4.949 1 84.19 532 PRO A C 1
ATOM 4337 O O . PRO A 1 532 ? 26.266 11.492 -4.105 1 84.19 532 PRO A O 1
ATOM 4340 N N . LEU A 1 533 ? 27.703 11.109 -5.664 1 90.06 533 LEU A N 1
ATOM 4341 C CA . LEU A 1 533 ? 27.469 9.68 -5.543 1 90.06 533 LEU A CA 1
ATOM 4342 C C . LEU A 1 533 ? 27.938 9.164 -4.184 1 90.06 533 LEU A C 1
ATOM 4344 O O . LEU A 1 533 ? 27.25 8.367 -3.547 1 90.06 533 LEU A O 1
ATOM 4348 N N . ARG A 1 534 ? 29.094 9.562 -3.84 1 91.75 534 ARG A N 1
ATOM 4349 C CA . ARG A 1 534 ? 29.594 9.18 -2.527 1 91.75 534 ARG A CA 1
ATOM 4350 C C . ARG A 1 534 ? 28.656 9.641 -1.421 1 91.75 534 ARG A C 1
ATOM 4352 O O . ARG A 1 534 ? 28.391 8.898 -0.478 1 91.75 534 ARG A O 1
ATOM 4359 N N . TRP A 1 535 ? 28.125 10.82 -1.609 1 86.12 535 TRP A N 1
ATOM 4360 C CA . TRP A 1 535 ? 27.219 11.383 -0.613 1 86.12 535 TRP A CA 1
ATOM 4361 C C . TRP A 1 535 ? 25.938 10.562 -0.535 1 86.12 535 TRP A C 1
ATOM 4363 O O . TRP A 1 535 ? 25.453 10.266 0.558 1 86.12 535 TRP A O 1
ATOM 4373 N N . PHE A 1 536 ? 25.516 10.25 -1.587 1 87.12 536 PHE A N 1
ATOM 4374 C CA . PHE A 1 536 ? 24.281 9.469 -1.648 1 87.12 536 PHE A CA 1
ATOM 4375 C C . PHE A 1 536 ? 24.469 8.109 -0.984 1 87.12 536 PHE A C 1
ATOM 4377 O O . PHE A 1 536 ? 23.656 7.699 -0.161 1 87.12 536 PHE A O 1
ATOM 4384 N N . PHE A 1 537 ? 25.484 7.449 -1.287 1 93.88 537 PHE A N 1
ATOM 4385 C CA . PHE A 1 537 ? 25.688 6.082 -0.823 1 93.88 537 PHE A CA 1
ATOM 4386 C C . PHE A 1 537 ? 26.188 6.066 0.616 1 93.88 537 PHE A C 1
ATOM 4388 O O . PHE A 1 537 ? 26.188 5.02 1.265 1 93.88 537 PHE A O 1
ATOM 4395 N N . SER A 1 538 ? 26.594 7.266 1.13 1 89.81 538 SER A N 1
ATOM 4396 C CA . SER A 1 538 ? 27.094 7.355 2.498 1 89.81 538 SER A CA 1
ATOM 4397 C C . SER A 1 538 ? 26.016 7.855 3.451 1 89.81 538 SER A C 1
ATOM 4399 O O . SER A 1 538 ? 26.297 8.148 4.617 1 89.81 538 SER A O 1
ATOM 4401 N N . TRP A 1 539 ? 24.797 7.918 2.939 1 83.5 539 TRP A N 1
ATOM 4402 C CA . TRP A 1 539 ? 23.703 8.391 3.768 1 83.5 539 TRP A CA 1
ATOM 4403 C C . TRP A 1 539 ? 23.531 7.512 5 1 83.5 539 TRP A C 1
ATOM 4405 O O . TRP A 1 539 ? 23.594 6.285 4.91 1 83.5 539 TRP A O 1
ATOM 4415 N N . ASP A 1 540 ? 23.297 8.078 6.129 1 81.81 540 ASP A N 1
ATOM 4416 C CA . ASP A 1 540 ? 23.234 7.367 7.402 1 81.81 540 ASP A CA 1
ATOM 4417 C C . ASP A 1 540 ? 22.062 6.387 7.426 1 81.81 540 ASP A C 1
ATOM 4419 O O . ASP A 1 540 ? 22.125 5.352 8.086 1 81.81 540 ASP A O 1
ATOM 4423 N N . GLY A 1 541 ? 21.062 6.656 6.754 1 82.81 541 GLY A N 1
ATOM 4424 C CA . GLY A 1 541 ? 19.922 5.754 6.715 1 82.81 541 GLY A CA 1
ATOM 4425 C C . GLY A 1 541 ? 20.25 4.398 6.121 1 82.81 541 GLY A C 1
ATOM 4426 O O . GLY A 1 541 ? 19.672 3.387 6.512 1 82.81 541 GLY A O 1
ATOM 4427 N N . 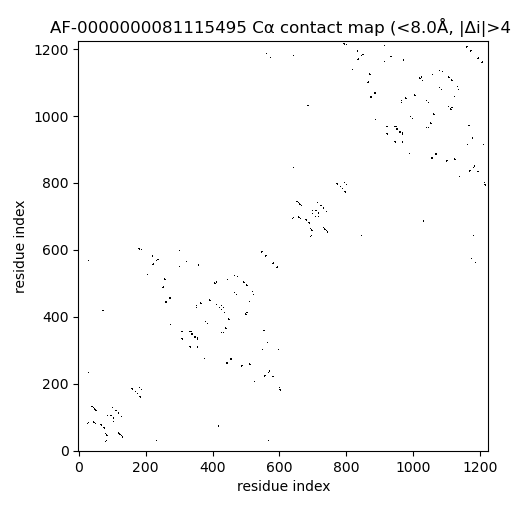TRP A 1 542 ? 21.297 4.363 5.238 1 90.5 542 TRP A N 1
ATOM 4428 C CA . TRP A 1 542 ? 21.703 3.107 4.613 1 90.5 542 TRP A CA 1
ATOM 4429 C C . TRP A 1 542 ? 22.328 2.162 5.633 1 90.5 542 TRP A C 1
ATOM 4431 O O . TRP A 1 542 ? 22.25 0.941 5.488 1 90.5 542 TRP A O 1
ATOM 4441 N N . ARG A 1 543 ? 22.859 2.74 6.672 1 89.5 543 ARG A N 1
ATOM 4442 C CA . ARG A 1 543 ? 23.578 1.93 7.652 1 89.5 543 ARG A CA 1
ATOM 4443 C C . ARG A 1 543 ? 22.625 1.016 8.414 1 89.5 543 ARG A C 1
ATOM 4445 O O . ARG A 1 543 ? 22.875 -0.184 8.539 1 89.5 543 ARG A O 1
ATOM 4452 N N . SER A 1 544 ? 21.516 1.642 8.781 1 90.38 544 SER A N 1
ATOM 4453 C CA . SER A 1 544 ? 20.531 0.839 9.492 1 90.38 544 SER A CA 1
ATOM 4454 C C . SER A 1 544 ? 19.906 -0.206 8.578 1 90.38 544 SER A C 1
ATOM 4456 O O . SER A 1 544 ? 19.719 -1.358 8.977 1 90.38 544 SER A O 1
ATOM 4458 N N . LEU A 1 545 ? 19.656 0.125 7.391 1 93.88 545 LEU A N 1
ATOM 4459 C CA . LEU A 1 545 ? 19.078 -0.803 6.43 1 93.88 545 LEU A CA 1
ATOM 4460 C C . LEU A 1 545 ? 20.062 -1.897 6.055 1 93.88 545 LEU A C 1
ATOM 4462 O O . LEU A 1 545 ? 19.688 -3.051 5.852 1 93.88 545 LEU A O 1
ATOM 4466 N N . GLY A 1 546 ? 21.344 -1.454 5.992 1 93.75 546 GLY A N 1
ATOM 4467 C CA . GLY A 1 546 ? 22.391 -2.406 5.648 1 93.75 546 GLY A CA 1
ATOM 4468 C C . GLY A 1 546 ? 22.609 -3.459 6.719 1 93.75 546 GLY A C 1
ATOM 4469 O O . GLY A 1 546 ? 22.938 -4.609 6.41 1 93.75 546 GLY A O 1
ATOM 4470 N N . ARG A 1 547 ? 22.359 -3.076 7.938 1 93.62 547 ARG A N 1
ATOM 4471 C CA . ARG A 1 547 ? 22.531 -4.004 9.047 1 93.62 547 ARG A CA 1
ATOM 4472 C C . ARG A 1 547 ? 21.469 -5.094 9.023 1 93.62 547 ARG A C 1
ATOM 4474 O O . ARG A 1 547 ? 21.641 -6.152 9.641 1 93.62 547 ARG A O 1
ATOM 4481 N N . MET A 1 548 ? 20.438 -4.82 8.273 1 96.25 548 MET A N 1
ATOM 4482 C CA . MET A 1 548 ? 19.359 -5.801 8.203 1 96.25 548 MET A CA 1
ATOM 4483 C C . MET A 1 548 ? 19.453 -6.605 6.91 1 96.25 548 MET A C 1
ATOM 4485 O O . MET A 1 548 ? 18.5 -7.309 6.547 1 96.25 548 MET A O 1
ATOM 4489 N N . SER A 1 549 ? 20.547 -6.516 6.258 1 95.06 549 SER A N 1
ATOM 4490 C CA . SER A 1 549 ? 20.672 -7.113 4.934 1 95.06 549 SER A CA 1
ATOM 4491 C C . SER A 1 549 ? 20.469 -8.625 4.988 1 95.06 549 SER A C 1
ATOM 4493 O O . SER A 1 549 ? 19.812 -9.203 4.113 1 95.06 549 SER A O 1
ATOM 4495 N N . LEU A 1 550 ? 21 -9.266 6.004 1 94.69 550 LEU A N 1
ATOM 4496 C CA . LEU A 1 550 ? 20.875 -10.711 6.129 1 94.69 550 LEU A CA 1
ATOM 4497 C C . LEU A 1 550 ? 19.406 -11.109 6.273 1 94.69 550 LEU A C 1
ATOM 4499 O O . LEU A 1 550 ? 18.906 -11.961 5.531 1 94.69 550 LEU A O 1
ATOM 4503 N N . THR A 1 551 ? 18.75 -10.445 7.184 1 96.88 551 THR A N 1
ATOM 4504 C CA . THR A 1 551 ? 17.359 -10.758 7.441 1 96.88 551 THR A CA 1
ATOM 4505 C C . THR A 1 551 ? 16.5 -10.453 6.219 1 96.88 551 THR A C 1
ATOM 4507 O O . THR A 1 551 ? 15.625 -11.242 5.855 1 96.88 551 THR A O 1
ATOM 4510 N N . VAL A 1 552 ? 16.719 -9.367 5.543 1 97.19 552 VAL A N 1
ATOM 4511 C CA . VAL A 1 552 ? 15.953 -8.961 4.367 1 97.19 552 VAL A CA 1
ATOM 4512 C C . VAL A 1 552 ? 16.188 -9.953 3.229 1 97.19 552 VAL A C 1
ATOM 4514 O O . VAL A 1 552 ? 15.25 -10.352 2.539 1 97.19 552 VAL A O 1
ATOM 4517 N N . MET A 1 553 ? 17.422 -10.383 3.076 1 96 553 MET A N 1
ATOM 4518 C CA . MET A 1 553 ? 17.781 -11.305 2.002 1 96 553 MET A CA 1
ATOM 4519 C C . MET A 1 553 ? 17.031 -12.625 2.158 1 96 553 MET A C 1
ATOM 4521 O O . MET A 1 553 ? 16.594 -13.219 1.169 1 96 553 MET A O 1
ATOM 4525 N N . LEU A 1 554 ? 16.812 -13 3.348 1 96.25 554 LEU A N 1
ATOM 4526 C CA . LEU A 1 554 ? 16.188 -14.297 3.594 1 96.25 554 LEU A CA 1
ATOM 4527 C C . LEU A 1 554 ? 14.664 -14.164 3.605 1 96.25 554 LEU A C 1
ATOM 4529 O O . LEU A 1 554 ? 13.961 -15 3.023 1 96.25 554 LEU A O 1
ATOM 4533 N N . LEU A 1 555 ? 14.195 -13.148 4.156 1 97.12 555 LEU A N 1
ATOM 4534 C CA . LEU A 1 555 ? 12.773 -13.008 4.453 1 97.12 555 LEU A CA 1
ATOM 4535 C C . LEU A 1 555 ? 12 -12.555 3.219 1 97.12 555 LEU A C 1
ATOM 4537 O O . LEU A 1 555 ? 10.812 -12.852 3.074 1 97.12 555 LEU A O 1
ATOM 4541 N N . HIS A 1 556 ? 12.57 -11.82 2.316 1 98.06 556 HIS A N 1
ATOM 4542 C CA . HIS A 1 556 ? 11.844 -11.195 1.215 1 98.06 556 HIS A CA 1
ATOM 4543 C C . HIS A 1 556 ? 11.172 -12.25 0.336 1 98.06 556 HIS A C 1
ATOM 4545 O O . HIS A 1 556 ? 10.102 -12 -0.227 1 98.06 556 HIS A O 1
ATOM 4551 N N . TRP A 1 557 ? 11.773 -13.398 0.225 1 97.56 557 TRP A N 1
ATOM 4552 C CA . TRP A 1 557 ? 11.234 -14.469 -0.61 1 97.56 557 TRP A CA 1
ATOM 4553 C C . TRP A 1 557 ? 9.898 -14.969 -0.058 1 97.56 557 TRP A C 1
ATOM 4555 O O . TRP A 1 557 ? 8.93 -15.117 -0.803 1 97.56 557 TRP A O 1
ATOM 4565 N N . CYS A 1 558 ? 9.852 -15.211 1.248 1 97.88 558 CYS A N 1
ATOM 4566 C CA . CYS A 1 558 ? 8.625 -15.672 1.889 1 97.88 558 CYS A CA 1
ATOM 4567 C C . CYS A 1 558 ? 7.504 -14.656 1.723 1 97.88 558 CYS A C 1
ATOM 4569 O O . CYS A 1 558 ? 6.379 -15.016 1.381 1 97.88 558 CYS A O 1
ATOM 4571 N N . ILE A 1 559 ? 7.816 -13.422 1.897 1 97.81 559 ILE A N 1
ATOM 4572 C CA . ILE A 1 559 ? 6.82 -12.367 1.812 1 97.81 559 ILE A CA 1
ATOM 4573 C C . ILE A 1 559 ? 6.379 -12.188 0.362 1 97.81 559 ILE A C 1
ATOM 4575 O O . ILE A 1 559 ? 5.184 -12.047 0.083 1 97.81 559 ILE A O 1
ATOM 4579 N N . ASN A 1 560 ? 7.316 -12.227 -0.544 1 97.62 560 ASN A N 1
ATOM 4580 C CA . ASN A 1 560 ? 7.023 -12.055 -1.963 1 97.62 560 ASN A CA 1
ATOM 4581 C C . ASN A 1 560 ? 6.098 -13.148 -2.484 1 97.62 560 ASN A C 1
ATOM 4583 O O . ASN A 1 560 ? 5.117 -12.867 -3.178 1 97.62 560 ASN A O 1
ATOM 4587 N N . ILE A 1 561 ? 6.34 -14.383 -2.16 1 97.12 561 ILE A N 1
ATOM 4588 C CA . ILE A 1 561 ? 5.512 -15.492 -2.623 1 97.12 561 ILE A CA 1
ATOM 4589 C C . ILE A 1 561 ? 4.121 -15.391 -2 1 97.12 561 ILE A C 1
ATOM 4591 O O . ILE A 1 561 ? 3.119 -15.695 -2.652 1 97.12 561 ILE A O 1
ATOM 4595 N N . THR A 1 562 ? 4.125 -14.984 -0.739 1 97.31 562 THR A N 1
ATOM 4596 C CA . THR A 1 562 ? 2.83 -14.828 -0.082 1 97.31 562 THR A CA 1
ATOM 4597 C C . THR A 1 562 ? 1.998 -13.75 -0.779 1 97.31 562 THR A C 1
ATOM 4599 O O . THR A 1 562 ? 0.79 -13.914 -0.957 1 97.31 562 THR A O 1
ATOM 4602 N N . ILE A 1 563 ? 2.549 -12.672 -1.2 1 96.69 563 ILE A N 1
ATOM 4603 C CA . ILE A 1 563 ? 1.872 -11.609 -1.939 1 96.69 563 ILE A CA 1
ATOM 4604 C C . ILE A 1 563 ? 1.42 -12.141 -3.299 1 96.69 563 ILE A C 1
ATOM 4606 O O . ILE A 1 563 ? 0.306 -11.852 -3.744 1 96.69 563 ILE A O 1
ATOM 4610 N N . GLY A 1 564 ? 2.314 -12.961 -3.973 1 94.75 564 GLY A N 1
ATOM 4611 C CA . GLY A 1 564 ? 2.045 -13.453 -5.316 1 94.75 564 GLY A CA 1
ATOM 4612 C C . GLY A 1 564 ? 1.007 -14.555 -5.348 1 94.75 564 GLY A C 1
ATOM 4613 O O . GLY A 1 564 ? 0.389 -14.805 -6.383 1 94.75 564 GLY A O 1
ATOM 4614 N N . ALA A 1 565 ? 0.738 -15.25 -4.188 1 94.31 565 ALA A N 1
ATOM 4615 C CA . ALA A 1 565 ? -0.158 -16.406 -4.145 1 94.31 565 ALA A CA 1
ATOM 4616 C C . ALA A 1 565 ? -1.617 -15.961 -4.078 1 94.31 565 ALA A C 1
ATOM 4618 O O . ALA A 1 565 ? -2.312 -16.234 -3.098 1 94.31 565 ALA A O 1
ATOM 4619 N N . ARG A 1 566 ? -2.035 -15.508 -5.184 1 92 566 ARG A N 1
ATOM 4620 C CA . ARG A 1 566 ? -3.412 -15.031 -5.293 1 92 566 ARG A CA 1
ATOM 4621 C C . ARG A 1 566 ? -4.367 -16.188 -5.555 1 92 566 ARG A C 1
ATOM 4623 O O . ARG A 1 566 ? -3.967 -17.234 -6.09 1 92 566 ARG A O 1
ATOM 4630 N N . SER A 1 567 ? -5.68 -15.945 -5.16 1 92.38 567 SER A N 1
ATOM 4631 C CA . SER A 1 567 ? -6.672 -17.016 -5.258 1 92.38 567 SER A CA 1
ATOM 4632 C C . SER A 1 567 ? -7.25 -17.109 -6.664 1 92.38 567 SER A C 1
ATOM 4634 O O . SER A 1 567 ? -7.902 -18.094 -7.008 1 92.38 567 SER A O 1
ATOM 4636 N N . MET A 1 568 ? -6.957 -16.078 -7.461 1 93.19 568 MET A N 1
ATOM 4637 C CA . MET A 1 568 ? -7.445 -16.047 -8.836 1 93.19 568 MET A CA 1
ATOM 4638 C C . MET A 1 568 ? -6.328 -15.656 -9.797 1 93.19 568 MET A C 1
ATOM 4640 O O . MET A 1 568 ? -5.332 -15.062 -9.391 1 93.19 568 MET A O 1
ATOM 4644 N N . ALA A 1 569 ? -6.508 -16.188 -11.016 1 94.81 569 ALA A N 1
ATOM 4645 C CA . ALA A 1 569 ? -5.605 -15.695 -12.047 1 94.81 569 ALA A CA 1
ATOM 4646 C C . ALA A 1 569 ? -5.719 -14.18 -12.203 1 94.81 569 ALA A C 1
ATOM 4648 O O . ALA A 1 569 ? -6.801 -13.617 -12.023 1 94.81 569 ALA A O 1
ATOM 4649 N N . PHE A 1 570 ? -4.707 -13.469 -12.477 1 92.75 570 PHE A N 1
ATOM 4650 C CA . PHE A 1 570 ? -4.734 -12.008 -12.523 1 92.75 570 PHE A CA 1
ATOM 4651 C C . PHE A 1 570 ? -4.039 -11.5 -13.781 1 92.75 570 PHE A C 1
ATOM 4653 O O . PHE A 1 570 ? -3.289 -12.242 -14.422 1 92.75 570 PHE A O 1
ATOM 4660 N N . SER A 1 571 ? -4.301 -10.367 -14.133 1 93.56 571 SER A N 1
ATOM 4661 C CA . SER A 1 571 ? -3.59 -9.68 -15.211 1 93.56 571 SER A CA 1
ATOM 4662 C C . SER A 1 571 ? -2.342 -8.977 -14.688 1 93.56 571 SER A C 1
ATOM 4664 O O . SER A 1 571 ? -2.365 -8.383 -13.609 1 93.56 571 SER A O 1
ATOM 4666 N N . THR A 1 572 ? -1.312 -9.023 -15.477 1 93.62 572 THR A N 1
ATOM 4667 C CA . THR A 1 572 ? -0.064 -8.438 -15.008 1 93.62 572 THR A CA 1
ATOM 4668 C C . THR A 1 572 ? 0.412 -7.344 -15.961 1 93.62 572 THR A C 1
ATOM 4670 O O . THR A 1 572 ? 0.042 -7.332 -17.141 1 93.62 572 THR A O 1
ATOM 4673 N N . SER A 1 573 ? 1.065 -6.371 -15.469 1 93.25 573 SER A N 1
ATOM 4674 C CA . SER A 1 573 ? 1.73 -5.266 -16.156 1 93.25 573 SER A CA 1
ATOM 4675 C C . SER A 1 573 ? 3.004 -4.852 -15.422 1 93.25 573 SER A C 1
ATOM 4677 O O . SER A 1 573 ? 3.312 -5.383 -14.352 1 93.25 573 SER A O 1
ATOM 4679 N N . GLU A 1 574 ? 3.771 -3.982 -16.078 1 91.69 574 GLU A N 1
ATOM 4680 C CA . GLU A 1 574 ? 4.973 -3.477 -15.414 1 91.69 574 GLU A CA 1
ATOM 4681 C C . GLU A 1 574 ? 4.637 -2.797 -14.094 1 91.69 574 GLU A C 1
ATOM 4683 O O . GLU A 1 574 ? 5.363 -2.943 -13.109 1 91.69 574 GLU A O 1
ATOM 4688 N N . LEU A 1 575 ? 3.541 -2.125 -14.047 1 94.31 575 LEU A N 1
ATOM 4689 C CA . LEU A 1 575 ? 3.098 -1.458 -12.828 1 94.31 575 LEU A CA 1
ATOM 4690 C C . LEU A 1 575 ? 2.793 -2.475 -11.734 1 94.31 575 LEU A C 1
ATOM 4692 O O . LEU A 1 575 ? 3.146 -2.266 -10.57 1 94.31 575 LEU A O 1
ATOM 4696 N N . ASP A 1 576 ? 2.152 -3.561 -12.125 1 95.75 576 ASP A N 1
ATOM 4697 C CA . ASP A 1 576 ? 1.795 -4.574 -11.133 1 95.75 576 ASP A CA 1
ATOM 4698 C C . ASP A 1 576 ? 3.041 -5.195 -10.508 1 95.75 576 ASP A C 1
ATOM 4700 O O . ASP A 1 576 ? 3.055 -5.5 -9.312 1 95.75 576 ASP A O 1
ATOM 4704 N N . VAL A 1 577 ? 4.031 -5.34 -11.32 1 94.81 577 VAL A N 1
ATOM 4705 C CA . VAL A 1 577 ? 5.293 -5.867 -10.812 1 94.81 577 VAL A CA 1
ATOM 4706 C C . VAL A 1 577 ? 5.906 -4.883 -9.82 1 94.81 577 VAL A C 1
ATOM 4708 O O . VAL A 1 577 ? 6.371 -5.277 -8.75 1 94.81 577 VAL A O 1
ATOM 4711 N N . ILE A 1 578 ? 5.863 -3.617 -10.172 1 96.06 578 ILE A N 1
ATOM 4712 C CA . ILE A 1 578 ? 6.414 -2.578 -9.312 1 96.06 578 ILE A CA 1
ATOM 4713 C C . ILE A 1 578 ? 5.613 -2.508 -8.016 1 96.06 578 ILE A C 1
ATOM 4715 O O . ILE A 1 578 ? 6.18 -2.279 -6.941 1 96.06 578 ILE A O 1
ATOM 4719 N N . VAL A 1 579 ? 4.348 -2.711 -8.086 1 97.5 579 VAL A N 1
ATOM 4720 C CA . VAL A 1 579 ? 3.477 -2.699 -6.918 1 97.5 579 VAL A CA 1
ATOM 4721 C C . VAL A 1 579 ? 3.873 -3.826 -5.965 1 97.5 579 VAL A C 1
ATOM 4723 O O . VAL A 1 579 ? 4.094 -3.594 -4.777 1 97.5 579 VAL A O 1
ATOM 4726 N N . ASP A 1 580 ? 3.965 -5.008 -6.504 1 97.62 580 ASP A N 1
ATOM 4727 C CA . ASP A 1 580 ? 4.348 -6.148 -5.676 1 97.62 580 ASP A CA 1
ATOM 4728 C C . ASP A 1 580 ? 5.75 -5.961 -5.098 1 97.62 580 ASP A C 1
ATOM 4730 O O . ASP A 1 580 ? 6.004 -6.316 -3.945 1 97.62 580 ASP A O 1
ATOM 4734 N N . TRP A 1 581 ? 6.66 -5.422 -5.926 1 96.75 581 TRP A N 1
ATOM 4735 C CA . TRP A 1 581 ? 8.023 -5.172 -5.469 1 96.75 581 TRP A CA 1
ATOM 4736 C C . TRP A 1 581 ? 8.039 -4.18 -4.312 1 96.75 581 TRP A C 1
ATOM 4738 O O . TRP A 1 581 ? 8.703 -4.406 -3.297 1 96.75 581 TRP A O 1
ATOM 4748 N N . SER A 1 582 ? 7.309 -3.041 -4.457 1 97.56 582 SER A N 1
ATOM 4749 C CA . SER A 1 582 ? 7.25 -2.014 -3.42 1 97.56 582 SER A CA 1
ATOM 4750 C C . SER A 1 582 ? 6.703 -2.578 -2.113 1 97.56 582 SER A C 1
ATOM 4752 O O . SER A 1 582 ? 7.262 -2.326 -1.042 1 97.56 582 SER A O 1
ATOM 4754 N N . ALA A 1 583 ? 5.699 -3.354 -2.27 1 97.69 583 ALA A N 1
ATOM 4755 C CA . ALA A 1 583 ? 5.098 -3.949 -1.079 1 97.69 583 ALA A CA 1
ATOM 4756 C C . ALA A 1 583 ? 6.047 -4.949 -0.426 1 97.69 583 ALA A C 1
ATOM 4758 O O . ALA A 1 583 ? 6.195 -4.965 0.798 1 97.69 583 ALA A O 1
ATOM 4759 N N . THR A 1 584 ? 6.668 -5.746 -1.242 1 97.62 584 THR A N 1
ATOM 4760 C CA . THR A 1 584 ? 7.625 -6.715 -0.718 1 97.62 584 THR A CA 1
ATOM 4761 C C . THR A 1 584 ? 8.75 -6.012 0.04 1 97.62 584 THR A C 1
ATOM 4763 O O . THR A 1 584 ? 9.117 -6.426 1.14 1 97.62 584 THR A O 1
ATOM 4766 N N . HIS A 1 585 ? 9.242 -4.957 -0.592 1 96.19 585 HIS A N 1
ATOM 4767 C CA . HIS A 1 585 ? 10.359 -4.223 -0.008 1 96.19 585 HIS A CA 1
ATOM 4768 C C . HIS A 1 585 ? 9.969 -3.59 1.324 1 96.19 585 HIS A C 1
ATOM 4770 O O . HIS A 1 585 ? 10.664 -3.762 2.326 1 96.19 585 HIS A O 1
ATOM 4776 N N . VAL A 1 586 ? 8.828 -2.98 1.439 1 95.94 586 VAL A N 1
ATOM 4777 C CA . VAL A 1 586 ? 8.359 -2.291 2.641 1 95.94 586 VAL A CA 1
ATOM 4778 C C . VAL A 1 586 ? 8.031 -3.312 3.725 1 95.94 586 VAL A C 1
ATOM 4780 O O . VAL A 1 586 ? 8.477 -3.186 4.867 1 95.94 586 VAL A O 1
ATOM 4783 N N . LEU A 1 587 ? 7.348 -4.348 3.311 1 97.12 587 LEU A N 1
ATOM 4784 C CA . LEU A 1 587 ? 6.906 -5.332 4.297 1 97.12 587 LEU A CA 1
ATOM 4785 C C . LEU A 1 587 ? 8.078 -6.152 4.809 1 97.12 587 LEU A C 1
ATOM 4787 O O . LEU A 1 587 ? 8.109 -6.543 5.977 1 97.12 587 LEU A O 1
ATOM 4791 N N . THR A 1 588 ? 9.008 -6.398 3.959 1 98 588 THR A N 1
ATOM 4792 C CA . THR A 1 588 ? 10.18 -7.16 4.379 1 98 588 THR A CA 1
ATOM 4793 C C . THR A 1 588 ? 11.016 -6.363 5.379 1 98 588 THR A C 1
ATOM 4795 O O . THR A 1 588 ? 11.43 -6.891 6.414 1 98 588 THR A O 1
ATOM 4798 N N . TYR A 1 589 ? 11.297 -5.086 5.082 1 97 589 TYR A N 1
ATOM 4799 C CA . TYR A 1 589 ? 12.07 -4.27 6.016 1 97 589 TYR A CA 1
ATOM 4800 C C . TYR A 1 589 ? 11.305 -4.062 7.316 1 97 589 TYR A C 1
ATOM 4802 O O . TYR A 1 589 ? 11.891 -4.055 8.398 1 97 589 TYR A O 1
ATOM 4810 N N . ALA A 1 590 ? 9.977 -3.941 7.227 1 96 590 ALA A N 1
ATOM 4811 C CA . ALA A 1 590 ? 9.172 -3.801 8.438 1 96 590 ALA A CA 1
ATOM 4812 C C . ALA A 1 590 ? 9.273 -5.047 9.312 1 96 590 ALA A C 1
ATOM 4814 O O . ALA A 1 590 ? 9.414 -4.949 10.531 1 96 590 ALA A O 1
ATOM 4815 N N . ALA A 1 591 ? 9.25 -6.18 8.656 1 97.19 591 ALA A N 1
ATOM 4816 C CA . ALA A 1 591 ? 9.32 -7.441 9.391 1 97.19 591 ALA A CA 1
ATOM 4817 C C . ALA A 1 591 ? 10.75 -7.73 9.844 1 97.19 591 ALA A C 1
ATOM 4819 O O . ALA A 1 591 ? 10.961 -8.461 10.812 1 97.19 591 ALA A O 1
ATOM 4820 N N . ALA A 1 592 ? 11.734 -7.145 9.164 1 97.81 592 ALA A N 1
ATOM 4821 C CA . ALA A 1 592 ? 13.141 -7.379 9.484 1 97.81 592 ALA A CA 1
ATOM 4822 C C . ALA A 1 592 ? 13.539 -6.66 10.773 1 97.81 592 ALA A C 1
ATOM 4824 O O . ALA A 1 592 ? 14.453 -7.09 11.477 1 97.81 592 ALA A O 1
ATOM 4825 N N . VAL A 1 593 ? 12.859 -5.621 11.133 1 96 593 VAL A N 1
ATOM 4826 C CA . VAL A 1 593 ? 13.203 -4.832 12.312 1 96 593 VAL A CA 1
ATOM 4827 C C . VAL A 1 593 ? 13.055 -5.688 13.57 1 96 593 VAL A C 1
ATOM 4829 O O . VAL A 1 593 ? 14.031 -5.918 14.289 1 96 593 VAL A O 1
ATOM 4832 N N . PRO A 1 594 ? 11.867 -6.285 13.812 1 96.06 594 PRO A N 1
ATOM 4833 C CA . PRO A 1 594 ? 11.766 -7.094 15.023 1 96.06 594 PRO A CA 1
ATOM 4834 C C . PRO A 1 594 ? 12.656 -8.336 14.984 1 96.06 594 PRO A C 1
ATOM 4836 O O . PRO A 1 594 ? 13.18 -8.758 16.031 1 96.06 594 PRO A O 1
ATOM 4839 N N . ILE A 1 595 ? 12.945 -8.883 13.891 1 97.31 595 ILE A N 1
ATOM 4840 C CA . ILE A 1 595 ? 13.781 -10.07 13.789 1 97.31 595 ILE A CA 1
ATOM 4841 C C . ILE A 1 595 ? 15.234 -9.703 14.102 1 97.31 595 ILE A C 1
ATOM 4843 O O . ILE A 1 595 ? 15.93 -10.445 14.797 1 97.31 595 ILE A O 1
ATOM 4847 N N . THR A 1 596 ? 15.672 -8.578 13.602 1 97.06 596 THR A N 1
ATOM 4848 C CA . THR A 1 596 ? 17.047 -8.141 13.852 1 97.06 596 THR A CA 1
ATOM 4849 C C . THR A 1 596 ? 17.219 -7.734 15.312 1 97.06 596 THR A C 1
ATOM 4851 O O . THR A 1 596 ? 18.188 -8.133 15.953 1 97.06 596 THR A O 1
ATOM 4854 N N . VAL A 1 597 ? 16.234 -7.117 15.875 1 96.19 597 VAL A N 1
ATOM 4855 C CA . VAL A 1 597 ? 16.344 -6.547 17.219 1 96.19 597 VAL A CA 1
ATOM 4856 C C . VAL A 1 597 ? 16.094 -7.633 18.266 1 96.19 597 VAL A C 1
ATOM 4858 O O . VAL A 1 597 ? 16.703 -7.625 19.328 1 96.19 597 VAL A O 1
ATOM 4861 N N . LEU A 1 598 ? 15.258 -8.625 17.922 1 96.94 598 LEU A N 1
ATOM 4862 C CA . LEU A 1 598 ? 14.828 -9.586 18.922 1 96.94 598 LEU A CA 1
ATOM 4863 C C . LEU A 1 598 ? 15.547 -10.914 18.75 1 96.94 598 LEU A C 1
ATOM 4865 O O . LEU A 1 598 ? 15.539 -11.75 19.656 1 96.94 598 LEU A O 1
ATOM 4869 N N . VAL A 1 599 ? 16.188 -11.141 17.625 1 97.38 599 VAL A N 1
ATOM 4870 C CA . VAL A 1 599 ? 16.75 -12.461 17.391 1 97.38 599 VAL A CA 1
ATOM 4871 C C . VAL A 1 599 ? 18.203 -12.32 16.953 1 97.38 599 VAL A C 1
ATOM 4873 O O . VAL A 1 599 ? 19.125 -12.781 17.641 1 97.38 599 VAL A O 1
ATOM 4876 N N . GLU A 1 600 ? 18.516 -11.609 15.922 1 96.25 600 GLU A N 1
ATOM 4877 C CA . GLU A 1 600 ? 19.844 -11.562 15.312 1 96.25 600 GLU A CA 1
ATOM 4878 C C . GLU A 1 600 ? 20.875 -10.984 16.281 1 96.25 600 GLU A C 1
ATOM 4880 O O . GLU A 1 600 ? 21.859 -11.641 16.625 1 96.25 600 GLU A O 1
ATOM 4885 N N . PHE A 1 601 ? 20.609 -9.797 16.781 1 95.44 601 PHE A N 1
ATOM 4886 C CA . PHE A 1 601 ? 21.562 -9.109 17.625 1 95.44 601 PHE A CA 1
ATOM 4887 C C . PHE A 1 601 ? 21.703 -9.805 18.969 1 95.44 601 PHE A C 1
ATOM 4889 O O . PHE A 1 601 ? 22.812 -10.086 19.438 1 95.44 601 PHE A O 1
ATOM 4896 N N . PRO A 1 602 ? 20.594 -10.156 19.594 1 95.5 602 PRO A N 1
ATOM 4897 C CA . PRO A 1 602 ? 20.734 -10.812 20.906 1 95.5 602 PRO A CA 1
ATOM 4898 C C . PRO A 1 602 ? 21.453 -12.156 20.812 1 95.5 602 PRO A C 1
ATOM 4900 O O . PRO A 1 602 ? 22.297 -12.453 21.656 1 95.5 602 PRO A O 1
ATOM 4903 N N . MET A 1 603 ? 21.141 -12.898 19.875 1 94.69 603 MET A N 1
ATOM 4904 C CA . MET A 1 603 ? 21.75 -14.219 19.75 1 94.69 603 MET A CA 1
ATOM 4905 C C . MET A 1 603 ? 23.234 -14.102 19.406 1 94.69 603 MET A C 1
ATOM 4907 O O . MET A 1 603 ? 24.047 -14.891 19.891 1 94.69 603 MET A O 1
ATOM 4911 N N . GLN A 1 604 ? 23.594 -13.172 18.609 1 93.06 604 GLN A N 1
ATOM 4912 C CA . GLN A 1 604 ? 25 -12.93 18.281 1 93.06 604 GLN A CA 1
ATOM 4913 C C . GLN A 1 604 ? 25.797 -12.586 19.531 1 93.06 604 GLN A C 1
ATOM 4915 O O . GLN A 1 604 ? 26.844 -13.18 19.797 1 93.06 604 GLN A O 1
ATOM 4920 N N . LYS A 1 605 ? 25.266 -11.734 20.297 1 91.75 605 LYS A N 1
ATOM 4921 C CA . LYS A 1 605 ? 25.953 -11.305 21.516 1 91.75 605 LYS A CA 1
ATOM 4922 C C . LYS A 1 605 ? 25.953 -12.414 22.562 1 91.75 605 LYS A C 1
ATOM 4924 O O . LYS A 1 605 ? 26.953 -12.617 23.25 1 91.75 605 LYS A O 1
ATOM 4929 N N . PHE A 1 606 ? 24.906 -13.031 22.625 1 92.75 606 PHE A N 1
ATOM 4930 C CA . PHE A 1 606 ? 24.781 -14.109 23.594 1 92.75 606 PHE A CA 1
ATOM 4931 C C . PHE A 1 606 ? 25.781 -15.227 23.297 1 92.75 606 PHE A C 1
ATOM 4933 O O . PHE A 1 606 ? 26.531 -15.633 24.188 1 92.75 606 PHE A O 1
ATOM 4940 N N . LEU A 1 607 ? 25.812 -15.633 22.125 1 90.38 607 LEU A N 1
ATOM 4941 C CA . LEU A 1 607 ? 26.688 -16.734 21.734 1 90.38 607 LEU A CA 1
ATOM 4942 C C . LEU A 1 607 ? 28.156 -16.312 21.75 1 90.38 607 LEU A C 1
ATOM 4944 O O . LEU A 1 607 ? 29.031 -17.094 22.109 1 90.38 607 LEU A O 1
ATOM 4948 N N . GLU A 1 608 ? 28.438 -15.078 21.406 1 89.62 608 GLU A N 1
ATOM 4949 C CA . GLU A 1 608 ? 29.797 -14.562 21.516 1 89.62 608 GLU A CA 1
ATOM 4950 C C . GLU A 1 608 ? 30.266 -14.531 22.984 1 89.62 608 GLU A C 1
ATOM 4952 O O . GLU A 1 608 ? 31.406 -14.875 23.281 1 89.62 608 GLU A O 1
ATOM 4957 N N . ALA A 1 609 ? 29.328 -14.156 23.766 1 88.88 609 ALA A N 1
ATOM 4958 C CA . ALA A 1 609 ? 29.656 -14.102 25.188 1 88.88 609 ALA A CA 1
ATOM 4959 C C . ALA A 1 609 ? 29.844 -15.5 25.766 1 88.88 609 ALA A C 1
ATOM 4961 O O . ALA A 1 609 ? 30.641 -15.695 26.688 1 88.88 609 ALA A O 1
ATOM 4962 N N . LEU A 1 610 ? 29.219 -16.422 25.219 1 87.88 610 LEU A N 1
ATOM 4963 C CA . LEU A 1 610 ? 29.297 -17.781 25.703 1 87.88 610 LEU A CA 1
ATOM 4964 C C . LEU A 1 610 ? 30.594 -18.438 25.25 1 87.88 610 LEU A C 1
ATOM 4966 O O . LEU A 1 610 ? 31.219 -19.203 26 1 87.88 610 LEU A O 1
ATOM 4970 N N . ILE A 1 611 ? 31.031 -18.109 24.078 1 84.12 611 ILE A N 1
ATOM 4971 C CA . ILE A 1 611 ? 32.156 -18.812 23.469 1 84.12 611 ILE A CA 1
ATOM 4972 C C . ILE A 1 611 ? 33.469 -18.047 23.766 1 84.12 611 ILE A C 1
ATOM 4974 O O . ILE A 1 611 ? 34.5 -18.672 23.984 1 84.12 611 ILE A O 1
ATOM 4978 N N . PHE A 1 612 ? 33.469 -16.656 23.688 1 81.38 612 PHE A N 1
ATOM 4979 C CA . PHE A 1 612 ? 34.656 -15.836 23.875 1 81.38 612 PHE A CA 1
ATOM 4980 C C . PHE A 1 612 ? 34.625 -15.141 25.234 1 81.38 612 PHE A C 1
ATOM 4982 O O . PHE A 1 612 ? 35.656 -14.945 25.875 1 81.38 612 PHE A O 1
ATOM 4989 N N . MET B 1 1 ? -5.02 -1.926 30.875 1 25.2 1 MET B N 1
ATOM 4990 C CA . MET B 1 1 ? -6.18 -1.322 30.234 1 25.2 1 MET B CA 1
ATOM 4991 C C . MET B 1 1 ? -7.324 -1.146 31.219 1 25.2 1 MET B C 1
ATOM 4993 O O . MET B 1 1 ? -7.684 -2.084 31.938 1 25.2 1 MET B O 1
ATOM 4997 N N . ASN B 1 2 ? -7.656 -0.004 31.703 1 29.8 2 ASN B N 1
ATOM 4998 C CA . ASN B 1 2 ? -8.578 0.241 32.781 1 29.8 2 ASN B CA 1
ATOM 4999 C C . ASN B 1 2 ? -9.922 -0.453 32.562 1 29.8 2 ASN B C 1
ATOM 5001 O O . ASN B 1 2 ? -10.344 -0.625 31.422 1 29.8 2 ASN B O 1
ATOM 5005 N N . PRO B 1 3 ? -10.539 -1.141 33.469 1 37.91 3 PRO B N 1
ATOM 5006 C CA . PRO B 1 3 ? -11.773 -1.925 33.312 1 37.91 3 PRO B CA 1
ATOM 5007 C C . PRO B 1 3 ? -12.938 -1.1 32.781 1 37.91 3 PRO B C 1
ATOM 5009 O O . PRO B 1 3 ? -13.969 -1.658 32.406 1 37.91 3 PRO B O 1
ATOM 5012 N N . VAL B 1 4 ? -12.961 0.252 33.062 1 33.91 4 VAL B N 1
ATOM 5013 C CA . VAL B 1 4 ? -14.094 1.085 32.688 1 33.91 4 VAL B CA 1
ATOM 5014 C C . VAL B 1 4 ? -14.227 1.114 31.156 1 33.91 4 VAL B C 1
ATOM 5016 O O . VAL B 1 4 ? -15.328 1.301 30.625 1 33.91 4 VAL B O 1
ATOM 5019 N N . THR B 1 5 ? -13.141 1.1 30.453 1 33.16 5 THR B N 1
ATOM 5020 C CA . THR B 1 5 ? -13.086 1.157 29 1 33.16 5 THR B CA 1
ATOM 5021 C C . THR B 1 5 ? -13.711 -0.096 28.391 1 33.16 5 THR B C 1
ATOM 5023 O O . THR B 1 5 ? -14.109 -0.09 27.219 1 33.16 5 THR B O 1
ATOM 5026 N N . TRP B 1 6 ? -13.75 -1.169 29.203 1 38.81 6 TRP B N 1
ATOM 5027 C CA . TRP B 1 6 ? -14.344 -2.422 28.75 1 38.81 6 TRP B CA 1
ATOM 5028 C C . TRP B 1 6 ? -15.867 -2.352 28.797 1 38.81 6 TRP B C 1
ATOM 5030 O O . TRP B 1 6 ? -16.547 -3.154 28.156 1 38.81 6 TRP B O 1
ATOM 5040 N N . LEU B 1 7 ? -16.406 -1.544 29.75 1 35.09 7 LEU B N 1
ATOM 5041 C CA . LEU B 1 7 ? -17.828 -1.604 30.031 1 35.09 7 LEU B CA 1
ATOM 5042 C C . LEU B 1 7 ? -18.625 -1.068 28.844 1 35.09 7 LEU B C 1
ATOM 5044 O O . LEU B 1 7 ? -19.719 -1.567 28.547 1 35.09 7 LEU B O 1
ATOM 5048 N N . PHE B 1 8 ? -18.203 0.085 28.25 1 37.69 8 PHE B N 1
ATOM 5049 C CA . PHE B 1 8 ? -19.109 0.796 27.344 1 37.69 8 PHE B CA 1
ATOM 5050 C C . PHE B 1 8 ? -19.266 0.05 26.031 1 37.69 8 PHE B C 1
ATOM 5052 O O . PHE B 1 8 ? -20.031 0.461 25.172 1 37.69 8 PHE B O 1
ATOM 5059 N N . PHE B 1 9 ? -18.375 -0.87 25.781 1 39.59 9 PHE B N 1
ATOM 5060 C CA . PHE B 1 9 ? -18.375 -1.465 24.453 1 39.59 9 PHE B CA 1
ATOM 5061 C C . PHE B 1 9 ? -19.422 -2.57 24.359 1 39.59 9 PHE B C 1
ATOM 5063 O O . PHE B 1 9 ? -19.297 -3.479 23.531 1 39.59 9 PHE B O 1
ATOM 5070 N N . ALA B 1 10 ? -20.281 -2.586 25.359 1 38.5 10 ALA B N 1
ATOM 5071 C CA . ALA B 1 10 ? -21.219 -3.699 25.25 1 38.5 10 ALA B CA 1
ATOM 5072 C C . ALA B 1 10 ? -22.234 -3.455 24.125 1 38.5 10 ALA B C 1
ATOM 5074 O O . ALA B 1 10 ? -23.297 -2.895 24.359 1 38.5 10 ALA B O 1
ATOM 5075 N N . VAL B 1 11 ? -21.719 -2.875 22.938 1 38.22 11 VAL B N 1
ATOM 5076 C CA . VAL B 1 11 ? -22.672 -2.582 21.875 1 38.22 11 VAL B CA 1
ATOM 5077 C C . VAL B 1 11 ? -23.438 -3.854 21.5 1 38.22 11 VAL B C 1
ATOM 5079 O O . VAL B 1 11 ? -22.828 -4.895 21.25 1 38.22 11 VAL B O 1
ATOM 5082 N N . SER B 1 12 ? -24.641 -3.773 21.938 1 37.53 12 SER B N 1
ATOM 5083 C CA . SER B 1 12 ? -25.641 -4.75 21.5 1 37.53 12 SER B CA 1
ATOM 5084 C C . SER B 1 12 ? -25.688 -4.844 19.984 1 37.53 12 SER B C 1
ATOM 5086 O O . SER B 1 12 ? -26.109 -3.902 19.312 1 37.53 12 SER B O 1
ATOM 5088 N N . VAL B 1 13 ? -24.641 -5.32 19.375 1 43.5 13 VAL B N 1
ATOM 5089 C CA . VAL B 1 13 ? -24.766 -5.598 17.938 1 43.5 13 VAL B CA 1
ATOM 5090 C C . VAL B 1 13 ? -26.094 -6.32 17.672 1 43.5 13 VAL B C 1
ATOM 5092 O O . VAL B 1 13 ? -26.344 -7.391 18.234 1 43.5 13 VAL B O 1
ATOM 5095 N N . ALA B 1 14 ? -27.109 -5.566 17.516 1 44.47 14 ALA B N 1
ATOM 5096 C CA . ALA B 1 14 ? -28.359 -6.129 17.031 1 44.47 14 ALA B CA 1
ATOM 5097 C C . ALA B 1 14 ? -28.109 -7.32 16.109 1 44.47 14 ALA B C 1
ATOM 5099 O O . ALA B 1 14 ? -27.156 -7.32 15.336 1 44.47 14 ALA B O 1
ATOM 5100 N N . ALA B 1 15 ? -28.516 -8.5 16.594 1 52.97 15 ALA B N 1
ATOM 5101 C CA . ALA B 1 15 ? -28.406 -9.867 16.094 1 52.97 15 ALA B CA 1
ATOM 5102 C C . ALA B 1 15 ? -28.875 -9.953 14.641 1 52.97 15 ALA B C 1
ATOM 5104 O O . ALA B 1 15 ? -30.047 -10.18 14.367 1 52.97 15 ALA B O 1
ATOM 5105 N N . ALA B 1 16 ? -28.25 -9.102 13.812 1 61.88 16 ALA B N 1
ATOM 5106 C CA . ALA B 1 16 ? -28.562 -9.281 12.398 1 61.88 16 ALA B CA 1
ATOM 5107 C C . ALA B 1 16 ? -28.359 -10.727 11.969 1 61.88 16 ALA B C 1
ATOM 5109 O O . ALA B 1 16 ? -27.578 -11.469 12.578 1 61.88 16 ALA B O 1
ATOM 5110 N N . ARG B 1 17 ? -29.281 -11.25 11.148 1 76.25 17 ARG B N 1
ATOM 5111 C CA . ARG B 1 17 ? -29.219 -12.609 10.617 1 76.25 17 ARG B CA 1
ATOM 5112 C C . ARG B 1 17 ? -27.828 -12.922 10.055 1 76.25 17 ARG B C 1
ATOM 5114 O O . ARG B 1 17 ? -27.25 -12.109 9.328 1 76.25 17 ARG B O 1
ATOM 5121 N N . GLU B 1 18 ? -27.312 -13.953 10.656 1 83.69 18 GLU B N 1
ATOM 5122 C CA . GLU B 1 18 ? -26.062 -14.438 10.109 1 83.69 18 GLU B CA 1
ATOM 5123 C C . GLU B 1 18 ? -26.297 -15.359 8.914 1 83.69 18 GLU B C 1
ATOM 5125 O O . GLU B 1 18 ? -27.141 -16.25 8.969 1 83.69 18 GLU B O 1
ATOM 5130 N N . TYR B 1 19 ? -25.797 -15.07 7.828 1 90.31 19 TYR B N 1
ATOM 5131 C CA . TYR B 1 19 ? -25.891 -15.867 6.609 1 90.31 19 TYR B CA 1
ATOM 5132 C C . TYR B 1 19 ? -24.719 -16.828 6.488 1 90.31 19 TYR B C 1
ATOM 5134 O O . TYR B 1 19 ? -23.578 -16.453 6.793 1 90.31 19 TYR B O 1
ATOM 5142 N N . SER B 1 20 ? -24.938 -18.062 6.156 1 89.25 20 SER B N 1
ATOM 5143 C CA . SER B 1 20 ? -23.891 -19.062 6.012 1 89.25 20 SER B CA 1
ATOM 5144 C C . SER B 1 20 ? -23.094 -18.844 4.734 1 89.25 20 SER B C 1
ATOM 5146 O O . SER B 1 20 ? -23.562 -18.188 3.807 1 89.25 20 SER B O 1
ATOM 5148 N N . ASP B 1 21 ? -21.984 -19.422 4.738 1 88.56 21 ASP B N 1
ATOM 5149 C CA . ASP B 1 21 ? -21.125 -19.344 3.561 1 88.56 21 ASP B CA 1
ATOM 5150 C C . ASP B 1 21 ? -21.766 -20.031 2.363 1 88.56 21 ASP B C 1
ATOM 5152 O O . ASP B 1 21 ? -21.578 -19.609 1.22 1 88.56 21 ASP B O 1
ATOM 5156 N N . GLU B 1 22 ? -22.453 -21.062 2.637 1 90.12 22 GLU B N 1
ATOM 5157 C CA . GLU B 1 22 ? -23.125 -21.781 1.562 1 90.12 22 GLU B CA 1
ATOM 5158 C C . GLU B 1 22 ? -24.219 -20.938 0.93 1 90.12 22 GLU B C 1
ATOM 5160 O O . GLU B 1 22 ? -24.375 -20.922 -0.293 1 90.12 22 GLU B O 1
ATOM 5165 N N . GLU B 1 23 ? -24.922 -20.297 1.72 1 91.31 23 GLU B N 1
ATOM 5166 C CA . GLU B 1 23 ? -25.969 -19.391 1.212 1 91.31 23 GLU B CA 1
ATOM 5167 C C . GLU B 1 23 ? -25.359 -18.281 0.353 1 91.31 23 GLU B C 1
ATOM 5169 O O . GLU B 1 23 ? -25.859 -18 -0.739 1 91.31 23 GLU B O 1
ATOM 5174 N N . LEU B 1 24 ? -24.359 -17.719 0.828 1 92.06 24 LEU B N 1
ATOM 5175 C CA . LEU B 1 24 ? -23.719 -16.625 0.115 1 92.06 24 LEU B CA 1
ATOM 5176 C C . LEU B 1 24 ? -23.109 -17.109 -1.2 1 92.06 24 LEU B C 1
ATOM 5178 O O . LEU B 1 24 ? -23.125 -16.391 -2.197 1 92.06 24 LEU B O 1
ATOM 5182 N N . ALA B 1 25 ? -22.656 -18.344 -1.139 1 90.69 25 ALA B N 1
ATOM 5183 C CA . ALA B 1 25 ? -22.047 -18.906 -2.34 1 90.69 25 ALA B CA 1
ATOM 5184 C C . ALA B 1 25 ? -23.094 -19.219 -3.396 1 90.69 25 ALA B C 1
ATOM 5186 O O . ALA B 1 25 ? -22.781 -19.406 -4.57 1 90.69 25 ALA B O 1
ATOM 5187 N N . SER B 1 26 ? -24.328 -19.281 -2.951 1 90.12 26 SER B N 1
ATOM 5188 C CA . SER B 1 26 ? -25.406 -19.594 -3.887 1 90.12 26 SER B CA 1
ATOM 5189 C C . SER B 1 26 ? -25.844 -18.344 -4.652 1 90.12 26 SER B C 1
ATOM 5191 O O . SER B 1 26 ? -26.531 -18.453 -5.672 1 90.12 26 SER B O 1
ATOM 5193 N N . PHE B 1 27 ? -25.5 -17.156 -4.184 1 93.81 27 PHE B N 1
ATOM 5194 C CA . PHE B 1 27 ? -25.812 -15.922 -4.902 1 93.81 27 PHE B CA 1
ATOM 5195 C C . PHE B 1 27 ? -25.031 -15.852 -6.211 1 93.81 27 PHE B C 1
ATOM 5197 O O . PHE B 1 27 ? -23.906 -16.344 -6.297 1 93.81 27 PHE B O 1
ATOM 5204 N N . PRO B 1 28 ? -25.703 -15.258 -7.152 1 93.81 28 PRO B N 1
ATOM 5205 C CA . PRO B 1 28 ? -24.859 -14.906 -8.305 1 93.81 28 PRO B CA 1
ATOM 5206 C C . PRO B 1 28 ? -23.719 -13.961 -7.941 1 93.81 28 PRO B C 1
ATOM 5208 O O . PRO B 1 28 ? -23.812 -13.227 -6.957 1 93.81 28 PRO B O 1
ATOM 5211 N N . LYS B 1 29 ? -22.719 -14.039 -8.758 1 94.69 29 LYS B N 1
ATOM 5212 C CA . LYS B 1 29 ? -21.594 -13.141 -8.523 1 94.69 29 LYS B CA 1
ATOM 5213 C C . LYS B 1 29 ? -22.016 -11.68 -8.609 1 94.69 29 LYS B C 1
ATOM 5215 O O . LYS B 1 29 ? -22.734 -11.297 -9.531 1 94.69 29 LYS B O 1
ATOM 5220 N N . LEU B 1 30 ? -21.609 -10.922 -7.633 1 96.81 30 LEU B N 1
ATOM 5221 C CA . LEU B 1 30 ? -21.953 -9.5 -7.645 1 96.81 30 LEU B CA 1
ATOM 5222 C C . LEU B 1 30 ? -21.234 -8.781 -8.781 1 96.81 30 LEU B C 1
ATOM 5224 O O . LEU B 1 30 ? -21.828 -7.98 -9.5 1 96.81 30 LEU B O 1
ATOM 5228 N N . PHE B 1 31 ? -19.953 -9.07 -8.867 1 97 31 PHE B N 1
ATOM 5229 C CA . PHE B 1 31 ? -19.109 -8.445 -9.875 1 97 31 PHE B CA 1
ATOM 5230 C C . PHE B 1 31 ? -18.484 -9.492 -10.797 1 97 31 PHE B C 1
ATOM 5232 O O . PHE B 1 31 ? -18.094 -10.57 -10.344 1 97 31 PHE B O 1
ATOM 5239 N N . HIS B 1 32 ? -18.422 -9.242 -12.062 1 96.25 32 HIS B N 1
ATOM 5240 C CA . HIS B 1 32 ? -17.766 -10.109 -13.023 1 96.25 32 HIS B CA 1
ATOM 5241 C C . HIS B 1 32 ? -17.219 -9.32 -14.211 1 96.25 32 HIS B C 1
ATOM 5243 O O . HIS B 1 32 ? -17.906 -8.43 -14.727 1 96.25 32 HIS B O 1
ATOM 5249 N N . LEU B 1 33 ? -16.031 -9.609 -14.539 1 96.38 33 LEU B N 1
ATOM 5250 C CA . LEU B 1 33 ? -15.406 -9.023 -15.711 1 96.38 33 LEU B CA 1
ATOM 5251 C C . LEU B 1 33 ? -14.773 -10.102 -16.594 1 96.38 33 LEU B C 1
ATOM 5253 O O . LEU B 1 33 ? -14.039 -10.953 -16.094 1 96.38 33 LEU B O 1
ATOM 5257 N N . ASP B 1 34 ? -15.203 -10.031 -17.828 1 96.19 34 ASP B N 1
ATOM 5258 C CA . ASP B 1 34 ? -14.469 -10.836 -18.797 1 96.19 34 ASP B CA 1
ATOM 5259 C C . ASP B 1 34 ? -13.125 -10.18 -19.156 1 96.19 34 ASP B C 1
ATOM 5261 O O . ASP B 1 34 ? -12.82 -9.086 -18.672 1 96.19 34 ASP B O 1
ATOM 5265 N N . GLU B 1 35 ? -12.273 -10.93 -19.844 1 94.19 35 GLU B N 1
ATOM 5266 C CA . GLU B 1 35 ? -10.961 -10.414 -20.219 1 94.19 35 GLU B CA 1
ATOM 5267 C C . GLU B 1 35 ? -11.078 -9.289 -21.25 1 94.19 35 GLU B C 1
ATOM 5269 O O . GLU B 1 35 ? -11.266 -9.539 -22.438 1 94.19 35 GLU B O 1
ATOM 5274 N N . TYR B 1 36 ? -10.898 -8.094 -20.766 1 94.62 36 TYR B N 1
ATOM 5275 C CA . TYR B 1 36 ? -11.125 -6.855 -21.516 1 94.62 36 TYR B CA 1
ATOM 5276 C C . TYR B 1 36 ? -10.164 -6.746 -22.688 1 94.62 36 TYR B C 1
ATOM 5278 O O . TYR B 1 36 ? -10.594 -6.574 -23.828 1 94.62 36 TYR B O 1
ATOM 5286 N N . LYS B 1 37 ? -8.914 -6.973 -22.5 1 92.06 37 LYS B N 1
ATOM 5287 C CA . LYS B 1 37 ? -7.902 -6.781 -23.531 1 92.06 37 LYS B CA 1
ATOM 5288 C C . LYS B 1 37 ? -7.957 -7.906 -24.562 1 92.06 37 LYS B C 1
ATOM 5290 O O . LYS B 1 37 ? -7.812 -7.664 -25.766 1 92.06 37 LYS B O 1
ATOM 5295 N N . ARG B 1 38 ? -8.164 -9.094 -24.109 1 92.56 38 ARG B N 1
ATOM 5296 C CA . ARG B 1 38 ? -8.289 -10.227 -25.016 1 92.56 38 ARG B CA 1
ATOM 5297 C C . ARG B 1 38 ? -9.508 -10.078 -25.922 1 92.56 38 ARG B C 1
ATOM 5299 O O . ARG B 1 38 ? -9.461 -10.422 -27.109 1 92.56 38 ARG B O 1
ATOM 5306 N N . CYS B 1 39 ? -10.547 -9.57 -25.312 1 94.31 39 CYS B N 1
ATOM 5307 C CA . CYS B 1 39 ? -11.773 -9.344 -26.078 1 94.31 39 CYS B CA 1
ATOM 5308 C C . CYS B 1 39 ? -11.547 -8.328 -27.188 1 94.31 39 CYS B C 1
ATOM 5310 O O . CYS B 1 39 ? -11.898 -8.578 -28.344 1 94.31 39 CYS B O 1
ATOM 5312 N N . LEU B 1 40 ? -10.898 -7.301 -26.859 1 94 40 LEU B N 1
ATOM 5313 C CA . LEU B 1 40 ? -10.789 -6.188 -27.781 1 94 40 LEU B CA 1
ATOM 5314 C C . LEU B 1 40 ? -9.594 -6.371 -28.719 1 94 40 LEU B C 1
ATOM 5316 O O . LEU B 1 40 ? -9.414 -5.602 -29.672 1 94 40 LEU B O 1
ATOM 5320 N N . ALA B 1 41 ? -8.82 -7.395 -28.438 1 91.88 41 ALA B N 1
ATOM 5321 C CA . ALA B 1 41 ? -7.73 -7.738 -29.344 1 91.88 41 ALA B CA 1
ATOM 5322 C C . ALA B 1 41 ? -8.273 -8.359 -30.641 1 91.88 41 ALA B C 1
ATOM 5324 O O . ALA B 1 41 ? -7.609 -8.328 -31.672 1 91.88 41 ALA B O 1
ATOM 5325 N N . ARG B 1 42 ? -9.438 -8.906 -30.578 1 92.25 42 ARG B N 1
ATOM 5326 C CA . ARG B 1 42 ? -10.078 -9.484 -31.766 1 92.25 42 ARG B CA 1
ATOM 5327 C C . ARG B 1 42 ? -10.75 -8.406 -32.594 1 92.25 42 ARG B C 1
ATOM 5329 O O . ARG B 1 42 ? -11.336 -7.465 -32.062 1 92.25 42 ARG B O 1
ATOM 5336 N N . THR B 1 43 ? -10.742 -8.648 -33.844 1 92.38 43 THR B N 1
ATOM 5337 C CA . THR B 1 43 ? -11.312 -7.668 -34.75 1 92.38 43 THR B CA 1
ATOM 5338 C C . THR B 1 43 ? -12.82 -7.57 -34.594 1 92.38 43 THR B C 1
ATOM 5340 O O . THR B 1 43 ? -13.414 -6.52 -34.844 1 92.38 43 THR B O 1
ATOM 5343 N N . ASP B 1 44 ? -13.391 -8.633 -34.156 1 90.31 44 ASP B N 1
ATOM 5344 C CA . ASP B 1 44 ? -14.836 -8.625 -33.938 1 90.31 44 ASP B CA 1
ATOM 5345 C C . ASP B 1 44 ? -15.172 -8.445 -32.469 1 90.31 44 ASP B C 1
ATOM 5347 O O . ASP B 1 44 ? -16.297 -8.711 -32.031 1 90.31 44 ASP B O 1
ATOM 5351 N N . GLY B 1 45 ? -14.305 -8.094 -31.75 1 93.06 45 GLY B N 1
ATOM 5352 C CA . GLY B 1 45 ? -14.484 -7.98 -30.312 1 93.06 45 GLY B CA 1
ATOM 5353 C C . GLY B 1 45 ? -15.422 -6.852 -29.906 1 93.06 45 GLY B C 1
ATOM 5354 O O . GLY B 1 45 ? -15.328 -5.742 -30.438 1 93.06 45 GLY B O 1
ATOM 5355 N N . LEU B 1 46 ? -16.359 -7.059 -29.078 1 95.12 46 LEU B N 1
ATOM 5356 C CA . LEU B 1 46 ? -17.312 -6.113 -28.5 1 95.12 46 LEU B CA 1
ATOM 5357 C C . LEU B 1 46 ? -17.438 -6.324 -26.984 1 95.12 46 LEU B C 1
ATOM 5359 O O . LEU B 1 46 ? -17.875 -7.387 -26.547 1 95.12 46 LEU B O 1
ATOM 5363 N N . TYR B 1 47 ? -16.938 -5.293 -26.266 1 96.31 47 TYR B N 1
ATOM 5364 C CA . TYR B 1 47 ? -16.969 -5.355 -24.812 1 96.31 47 TYR B CA 1
ATOM 5365 C C . TYR B 1 47 ? -17.938 -4.332 -24.234 1 96.31 47 TYR B C 1
ATOM 5367 O O . TYR B 1 47 ? -17.891 -3.15 -24.594 1 96.31 47 TYR B O 1
ATOM 5375 N N . CYS B 1 48 ? -18.828 -4.746 -23.391 1 97.69 48 CYS B N 1
ATOM 5376 C CA . CYS B 1 48 ? -19.797 -3.846 -22.781 1 97.69 48 CYS B CA 1
ATOM 5377 C C . CYS B 1 48 ? -19.75 -3.943 -21.266 1 97.69 48 CYS B C 1
ATOM 5379 O O . CYS B 1 48 ? -19.453 -5.004 -20.719 1 97.69 48 CYS B O 1
ATOM 5381 N N . LEU B 1 49 ? -19.938 -2.828 -20.656 1 97.88 49 LEU B N 1
ATOM 5382 C CA . LEU B 1 49 ? -19.969 -2.695 -19.203 1 97.88 49 LEU B CA 1
ATOM 5383 C C . LEU B 1 49 ? -21.297 -2.1 -18.75 1 97.88 49 LEU B C 1
ATOM 5385 O O . LEU B 1 49 ? -21.781 -1.122 -19.312 1 97.88 49 LEU B O 1
ATOM 5389 N N . GLY B 1 50 ? -21.922 -2.732 -17.703 1 98 50 GLY B N 1
ATOM 5390 C CA . GLY B 1 50 ? -23.188 -2.232 -17.203 1 98 50 GLY B CA 1
ATOM 5391 C C . GLY B 1 50 ? -23.625 -2.908 -15.93 1 98 50 GLY B C 1
ATOM 5392 O O . GLY B 1 50 ? -22.906 -3.729 -15.367 1 98 50 GLY B O 1
ATOM 5393 N N . THR B 1 51 ? -24.75 -2.504 -15.508 1 97.81 51 THR B N 1
ATOM 5394 C CA . THR B 1 51 ? -25.391 -3.049 -14.312 1 97.81 51 THR B CA 1
ATOM 5395 C C . THR B 1 51 ? -26.75 -3.641 -14.656 1 97.81 51 THR B C 1
ATOM 5397 O O . THR B 1 51 ? -27.453 -3.139 -15.547 1 97.81 51 THR B O 1
ATOM 5400 N N . PHE B 1 52 ? -27.125 -4.691 -13.914 1 98.19 52 PHE B N 1
ATOM 5401 C CA . PHE B 1 52 ? -28.359 -5.414 -14.211 1 98.19 52 PHE B CA 1
ATOM 5402 C C . PHE B 1 52 ? -29.172 -5.648 -12.945 1 98.19 52 PHE B C 1
ATOM 5404 O O . PHE B 1 52 ? -28.609 -5.961 -11.891 1 98.19 52 PHE B O 1
ATOM 5411 N N . GLU B 1 53 ? -30.391 -5.516 -13.047 1 98.19 53 GLU B N 1
ATOM 5412 C CA . GLU B 1 53 ? -31.312 -5.852 -11.977 1 98.19 53 GLU B CA 1
ATOM 5413 C C . GLU B 1 53 ? -31.797 -7.293 -12.102 1 98.19 53 GLU B C 1
ATOM 5415 O O . GLU B 1 53 ? -32.188 -7.734 -13.188 1 98.19 53 GLU B O 1
ATOM 5420 N N . LEU B 1 54 ? -31.781 -8.039 -11.055 1 97.81 54 LEU B N 1
ATOM 5421 C CA . LEU B 1 54 ? -32.219 -9.43 -11.023 1 97.81 54 LEU B CA 1
ATOM 5422 C C . LEU B 1 54 ? -33.625 -9.539 -10.453 1 97.81 54 LEU B C 1
ATOM 5424 O O . LEU B 1 54 ? -33.969 -8.914 -9.445 1 97.81 54 LEU B O 1
ATOM 5428 N N . THR B 1 55 ? -34.406 -10.273 -11.164 1 96.94 55 THR B N 1
ATOM 5429 C CA . THR B 1 55 ? -35.75 -10.633 -10.719 1 96.94 55 THR B CA 1
ATOM 5430 C C . THR B 1 55 ? -36 -12.133 -10.875 1 96.94 55 THR B C 1
ATOM 5432 O O . THR B 1 55 ? -35.344 -12.789 -11.695 1 96.94 55 THR B O 1
ATOM 5435 N N . PRO B 1 56 ? -36.844 -12.641 -9.984 1 96.31 56 PRO B N 1
ATOM 5436 C CA . PRO B 1 56 ? -37.125 -14.07 -10.117 1 96.31 56 PRO B CA 1
ATOM 5437 C C . PRO B 1 56 ? -37.875 -14.406 -11.398 1 96.31 56 PRO B C 1
ATOM 5439 O O . PRO B 1 56 ? -38.812 -13.688 -11.773 1 96.31 56 PRO B O 1
ATOM 5442 N N . ALA B 1 57 ? -37.406 -15.445 -12.156 1 93.94 57 ALA B N 1
ATOM 5443 C CA . ALA B 1 57 ? -38.125 -15.93 -13.352 1 93.94 57 ALA B CA 1
ATOM 5444 C C . ALA B 1 57 ? -39.375 -16.703 -12.969 1 93.94 57 ALA B C 1
ATOM 5446 O O . ALA B 1 57 ? -40.375 -16.703 -13.703 1 93.94 57 ALA B O 1
ATOM 5447 N N . VAL B 1 58 ? -39.312 -17.422 -11.797 1 90.81 58 VAL B N 1
ATOM 5448 C CA . VAL B 1 58 ? -40.438 -18.203 -11.258 1 90.81 58 VAL B CA 1
ATOM 5449 C C . VAL B 1 58 ? -40.625 -17.891 -9.773 1 90.81 58 VAL B C 1
ATOM 5451 O O . VAL B 1 58 ? -39.625 -17.734 -9.039 1 90.81 58 VAL B O 1
ATOM 5454 N N . VAL B 1 59 ? -41.812 -17.766 -9.453 1 88.81 59 VAL B N 1
ATOM 5455 C CA . VAL B 1 59 ? -42.125 -17.5 -8.055 1 88.81 59 VAL B CA 1
ATOM 5456 C C . VAL B 1 59 ? -42.812 -18.719 -7.438 1 88.81 59 VAL B C 1
ATOM 5458 O O . VAL B 1 59 ? -43.719 -19.297 -8.039 1 88.81 59 VAL B O 1
ATOM 5461 N N . PRO B 1 60 ? -42.375 -19.25 -6.297 1 90.12 60 PRO B N 1
ATOM 5462 C CA . PRO B 1 60 ? -41.406 -18.672 -5.363 1 90.12 60 PRO B CA 1
ATOM 5463 C C . PRO B 1 60 ? -39.938 -19.031 -5.703 1 90.12 60 PRO B C 1
ATOM 5465 O O . PRO B 1 60 ? -39.688 -20.078 -6.281 1 90.12 60 PRO B O 1
ATOM 5468 N N . HIS B 1 61 ? -39.094 -18.188 -5.543 1 93.5 61 HIS B N 1
ATOM 5469 C CA . HIS B 1 61 ? -37.656 -18.359 -5.719 1 93.5 61 HIS B CA 1
ATOM 5470 C C . HIS B 1 61 ? -36.906 -18.156 -4.402 1 93.5 61 HIS B C 1
ATOM 5472 O O . HIS B 1 61 ? -36.531 -17.031 -4.066 1 93.5 61 HIS B O 1
ATOM 5478 N N . PRO B 1 62 ? -36.594 -19.141 -3.754 1 91.38 62 PRO B N 1
ATOM 5479 C CA . PRO B 1 62 ? -36.031 -19.047 -2.41 1 91.38 62 PRO B CA 1
ATOM 5480 C C . PRO B 1 62 ? -34.688 -18.281 -2.389 1 91.38 62 PRO B C 1
ATOM 5482 O O . PRO B 1 62 ? -34.469 -17.438 -1.504 1 91.38 62 PRO B O 1
ATOM 5485 N N . THR B 1 63 ? -33.938 -18.531 -3.287 1 91.5 63 THR B N 1
ATOM 5486 C CA . THR B 1 63 ? -32.656 -17.859 -3.326 1 91.5 63 THR B CA 1
ATOM 5487 C C . THR B 1 63 ? -32.812 -16.344 -3.521 1 91.5 63 THR B C 1
ATOM 5489 O O . THR B 1 63 ? -32.125 -15.547 -2.893 1 91.5 63 THR B O 1
ATOM 5492 N N . TYR B 1 64 ? -33.688 -15.977 -4.309 1 95 64 TYR B N 1
ATOM 5493 C CA . TYR B 1 64 ? -33.938 -14.562 -4.531 1 95 64 TYR B CA 1
ATOM 5494 C C . TYR B 1 64 ? -34.469 -13.891 -3.266 1 95 64 TYR B C 1
ATOM 5496 O O . TYR B 1 64 ? -34.125 -12.75 -2.967 1 95 64 TYR B O 1
ATOM 5504 N N . ASN B 1 65 ? -35.312 -14.562 -2.551 1 94.31 65 ASN B N 1
ATOM 5505 C CA . ASN B 1 65 ? -35.844 -14.023 -1.307 1 94.31 65 ASN B CA 1
ATOM 5506 C C . ASN B 1 65 ? -34.75 -13.781 -0.278 1 94.31 65 ASN B C 1
ATOM 5508 O O . ASN B 1 65 ? -34.75 -12.758 0.415 1 94.31 65 ASN B O 1
ATOM 5512 N N . ILE B 1 66 ? -33.906 -14.719 -0.353 1 94.12 66 ILE B N 1
ATOM 5513 C CA . ILE B 1 66 ? -32.781 -14.555 0.566 1 94.12 66 ILE B CA 1
ATOM 5514 C C . ILE B 1 66 ? -31.891 -13.398 0.099 1 94.12 66 ILE B C 1
ATOM 5516 O O . ILE B 1 66 ? -31.438 -12.594 0.91 1 94.12 66 ILE B O 1
ATOM 5520 N N . MET B 1 67 ? -31.703 -13.328 -1.103 1 95.06 67 MET B N 1
ATOM 5521 C CA . MET B 1 67 ? -30.891 -12.273 -1.697 1 95.06 67 MET B CA 1
ATOM 5522 C C . MET B 1 67 ? -31.5 -10.898 -1.425 1 95.06 67 MET B C 1
ATOM 5524 O O . MET B 1 67 ? -30.781 -9.953 -1.103 1 95.06 67 MET B O 1
ATOM 5528 N N . LYS B 1 68 ? -32.75 -10.805 -1.585 1 94.56 68 LYS B N 1
ATOM 5529 C CA . LYS B 1 68 ? -33.469 -9.562 -1.326 1 94.56 68 LYS B CA 1
ATOM 5530 C C . LYS B 1 68 ? -33.375 -9.164 0.145 1 94.56 68 LYS B C 1
ATOM 5532 O O . LYS B 1 68 ? -33.094 -8.008 0.465 1 94.56 68 LYS B O 1
ATOM 5537 N N . ALA B 1 69 ? -33.594 -10.109 0.97 1 93.75 69 ALA B N 1
ATOM 5538 C CA . ALA B 1 69 ? -33.469 -9.859 2.402 1 93.75 69 ALA B CA 1
ATOM 5539 C C . ALA B 1 69 ? -32.031 -9.406 2.756 1 93.75 69 ALA B C 1
ATOM 5541 O O . ALA B 1 69 ? -31.859 -8.484 3.551 1 93.75 69 ALA B O 1
ATOM 5542 N N . TYR B 1 70 ? -31.141 -10.062 2.117 1 94.25 70 TYR B N 1
ATOM 5543 C CA . TYR B 1 70 ? -29.734 -9.727 2.32 1 94.25 70 TYR B CA 1
ATOM 5544 C C . TYR B 1 70 ? -29.438 -8.297 1.858 1 94.25 70 TYR B C 1
ATOM 5546 O O . TYR B 1 70 ? -28.797 -7.527 2.57 1 94.25 70 TYR B O 1
ATOM 5554 N N . SER B 1 71 ? -30 -7.871 0.812 1 93.94 71 SER B N 1
ATOM 5555 C CA . SER B 1 71 ? -29.766 -6.566 0.197 1 93.94 71 SER B CA 1
ATOM 5556 C C . SER B 1 71 ? -30.484 -5.461 0.974 1 93.94 71 SER B C 1
ATOM 5558 O O . SER B 1 71 ? -30.062 -4.301 0.934 1 93.94 71 SER B O 1
ATOM 5560 N N . GLU B 1 72 ? -31.562 -5.746 1.56 1 91.94 72 GLU B N 1
ATOM 5561 C CA . GLU B 1 72 ? -32.312 -4.777 2.334 1 91.94 72 GLU B CA 1
ATOM 5562 C C . GLU B 1 72 ? -31.531 -4.281 3.541 1 91.94 72 GLU B C 1
ATOM 5564 O O . GLU B 1 72 ? -31.797 -3.186 4.051 1 91.94 72 GLU B O 1
ATOM 5569 N N . GLU B 1 73 ? -30.609 -5.082 3.871 1 90.25 73 GLU B N 1
ATOM 5570 C CA . GLU B 1 73 ? -29.672 -4.613 4.887 1 90.25 73 GLU B CA 1
ATOM 5571 C C . GLU B 1 73 ? -28.531 -3.816 4.258 1 90.25 73 GLU B C 1
ATOM 5573 O O . GLU B 1 73 ? -27.359 -4.199 4.371 1 90.25 73 GLU B O 1
ATOM 5578 N N . SER B 1 74 ? -28.844 -2.777 3.855 1 87 74 SER B N 1
ATOM 5579 C CA . SER B 1 74 ? -27.953 -1.981 3.016 1 87 74 SER B CA 1
ATOM 5580 C C . SER B 1 74 ? -26.828 -1.365 3.836 1 87 74 SER B C 1
ATOM 5582 O O . SER B 1 74 ? -25.812 -0.947 3.281 1 87 74 SER B O 1
ATOM 5584 N N . TYR B 1 75 ? -27.031 -1.327 5.062 1 81.62 75 TYR B N 1
ATOM 5585 C CA . TYR B 1 75 ? -26 -0.724 5.914 1 81.62 75 TYR B CA 1
ATOM 5586 C C . TYR B 1 75 ? -24.797 -1.645 6.055 1 81.62 75 TYR B C 1
ATOM 5588 O O . TYR B 1 75 ? -23.719 -1.203 6.449 1 81.62 75 TYR B O 1
ATOM 5596 N N . ARG B 1 76 ? -25.062 -2.924 5.738 1 86.62 76 ARG B N 1
ATOM 5597 C CA . ARG B 1 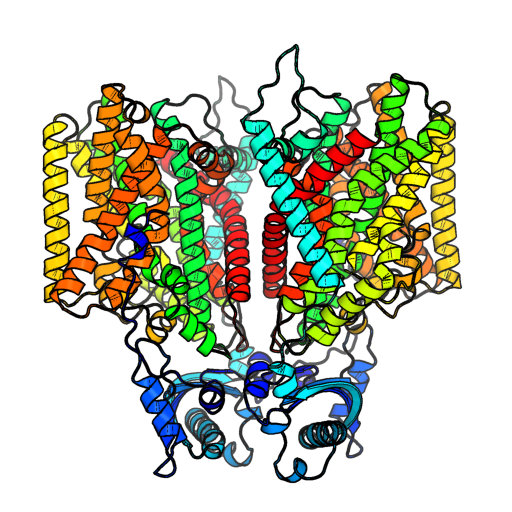76 ? -23.984 -3.875 5.977 1 86.62 76 ARG B CA 1
ATOM 5598 C C . ARG B 1 76 ? -23.594 -4.59 4.688 1 86.62 76 ARG B C 1
ATOM 5600 O O . ARG B 1 76 ? -22.516 -5.191 4.605 1 86.62 76 ARG B O 1
ATOM 5607 N N . HIS B 1 77 ? -24.406 -4.582 3.717 1 93.31 77 HIS B N 1
ATOM 5608 C CA . HIS B 1 77 ? -24.188 -5.434 2.555 1 93.31 77 HIS B CA 1
ATOM 5609 C C . HIS B 1 77 ? -24.312 -4.641 1.259 1 93.31 77 HIS B C 1
ATOM 5611 O O . HIS B 1 77 ? -24.938 -3.584 1.233 1 93.31 77 HIS B O 1
ATOM 5617 N N . PHE B 1 78 ? -23.703 -5.137 0.292 1 96.19 78 PHE B N 1
ATOM 5618 C CA . PHE B 1 78 ? -23.938 -4.664 -1.068 1 96.19 78 PHE B CA 1
ATOM 5619 C C . PHE B 1 78 ? -25.328 -5.035 -1.546 1 96.19 78 PHE B C 1
ATOM 5621 O O . PHE B 1 78 ? -25.953 -5.957 -1.008 1 96.19 78 PHE B O 1
ATOM 5628 N N . ASN B 1 79 ? -25.812 -4.301 -2.52 1 96.44 79 ASN B N 1
ATOM 5629 C CA . ASN B 1 79 ? -27.047 -4.691 -3.197 1 96.44 79 ASN B CA 1
ATOM 5630 C C . ASN B 1 79 ? -26.812 -5.859 -4.152 1 96.44 79 ASN B C 1
ATOM 5632 O O . ASN B 1 79 ? -26.25 -5.684 -5.227 1 96.44 79 ASN B O 1
ATOM 5636 N N . ARG B 1 80 ? -27.344 -7.043 -3.701 1 97.06 80 ARG B N 1
ATOM 5637 C CA . ARG B 1 80 ? -27.094 -8.266 -4.465 1 97.06 80 ARG B CA 1
ATOM 5638 C C . ARG B 1 80 ? -28.125 -8.438 -5.574 1 97.06 80 ARG B C 1
ATOM 5640 O O . ARG B 1 80 ? -27.969 -9.297 -6.441 1 97.06 80 ARG B O 1
ATOM 5647 N N . THR B 1 81 ? -29.094 -7.641 -5.609 1 96.56 81 THR B N 1
ATOM 5648 C CA . THR B 1 81 ? -30.109 -7.707 -6.664 1 96.56 81 THR B CA 1
ATOM 5649 C C . THR B 1 81 ? -29.672 -6.898 -7.883 1 96.56 81 THR B C 1
ATOM 5651 O O . THR B 1 81 ? -30.281 -6.996 -8.953 1 96.56 81 THR B O 1
ATOM 5654 N N . LEU B 1 82 ? -28.688 -6.16 -7.609 1 96.81 82 LEU B N 1
ATOM 5655 C CA . LEU B 1 82 ? -28.062 -5.402 -8.695 1 96.81 82 LEU B CA 1
ATOM 5656 C C . LEU B 1 82 ? -26.656 -5.91 -8.977 1 96.81 82 LEU B C 1
ATOM 5658 O O . LEU B 1 82 ? -25.734 -5.645 -8.211 1 96.81 82 LEU B O 1
ATOM 5662 N N . ILE B 1 83 ? -26.484 -6.551 -10.102 1 97.31 83 ILE B N 1
ATOM 5663 C CA . ILE B 1 83 ? -25.188 -7.16 -10.398 1 97.31 83 ILE B CA 1
ATOM 5664 C C . ILE B 1 83 ? -24.453 -6.312 -11.43 1 97.31 83 ILE B C 1
ATOM 5666 O O . ILE B 1 83 ? -25.078 -5.605 -12.227 1 97.31 83 ILE B O 1
ATOM 5670 N N . HIS B 1 84 ? -23.188 -6.332 -11.32 1 97.81 84 HIS B N 1
ATOM 5671 C CA . HIS B 1 84 ? -22.297 -5.574 -12.195 1 97.81 84 HIS B CA 1
ATOM 5672 C C . HIS B 1 84 ? -21.531 -6.496 -13.133 1 97.81 84 HIS B C 1
ATOM 5674 O O . HIS B 1 84 ? -20.859 -7.438 -12.68 1 97.81 84 HIS B O 1
ATOM 5680 N N . ARG B 1 85 ? -21.609 -6.254 -14.477 1 98 85 ARG B N 1
ATOM 5681 C CA . ARG B 1 85 ? -21.047 -7.172 -15.469 1 98 85 ARG B CA 1
ATOM 5682 C C . ARG B 1 85 ? -20.234 -6.418 -16.516 1 98 85 ARG B C 1
ATOM 5684 O O . ARG B 1 85 ? -20.641 -5.34 -16.953 1 98 85 ARG B O 1
ATOM 5691 N N . GLY B 1 86 ? -19.078 -6.875 -16.734 1 97.94 86 GLY B N 1
ATOM 5692 C CA . GLY B 1 86 ? -18.312 -6.613 -17.938 1 97.94 86 GLY B CA 1
ATOM 5693 C C . GLY B 1 86 ? -18.141 -7.844 -18.812 1 97.94 86 GLY B C 1
ATOM 5694 O O . GLY B 1 86 ? -17.422 -8.781 -18.438 1 97.94 86 GLY B O 1
ATOM 5695 N N . TYR B 1 87 ? -18.844 -7.852 -20.016 1 97.5 87 TYR B N 1
ATOM 5696 C CA . TYR B 1 87 ? -18.875 -9.031 -20.875 1 97.5 87 TYR B CA 1
ATOM 5697 C C . TYR B 1 87 ? -18.203 -8.742 -22.219 1 97.5 87 TYR B C 1
ATOM 5699 O O . TYR B 1 87 ? -18.359 -7.656 -22.781 1 97.5 87 TYR B O 1
ATOM 5707 N N . CYS B 1 88 ? -17.469 -9.703 -22.531 1 96.31 88 CYS B N 1
ATOM 5708 C CA . CYS B 1 88 ? -17.109 -9.789 -23.953 1 96.31 88 CYS B CA 1
ATOM 5709 C C . CYS B 1 88 ? -18.234 -10.453 -24.75 1 96.31 88 CYS B C 1
ATOM 5711 O O . CYS B 1 88 ? -18.297 -11.68 -24.844 1 96.31 88 CYS B O 1
ATOM 5713 N N . LEU B 1 89 ? -19.031 -9.75 -25.406 1 94.19 89 LEU B N 1
ATOM 5714 C CA . LEU B 1 89 ? -20.234 -10.25 -26.062 1 94.19 89 LEU B CA 1
ATOM 5715 C C . LEU B 1 89 ? -19.875 -11.141 -27.234 1 94.19 89 LEU B C 1
ATOM 5717 O O . LEU B 1 89 ? -20.547 -12.156 -27.484 1 94.19 89 LEU B O 1
ATOM 5721 N N . SER B 1 90 ? -18.859 -10.828 -27.875 1 90 90 SER B N 1
ATOM 5722 C CA . SER B 1 90 ? -18.453 -11.586 -29.047 1 90 90 SER B CA 1
ATOM 5723 C C . SER B 1 90 ? -17.969 -12.977 -28.672 1 90 90 SER B C 1
ATOM 5725 O O . SER B 1 90 ? -18.062 -13.906 -29.484 1 90 90 SER B O 1
ATOM 5727 N N . LEU B 1 91 ? -17.5 -13.117 -27.516 1 88.44 91 LEU B N 1
ATOM 5728 C CA . LEU B 1 91 ? -16.938 -14.406 -27.125 1 88.44 91 LEU B CA 1
ATOM 5729 C C . LEU B 1 91 ? -17.891 -15.148 -26.203 1 88.44 91 LEU B C 1
ATOM 5731 O O . LEU B 1 91 ? -18.047 -16.375 -26.297 1 88.44 91 LEU B O 1
ATOM 5735 N N . ARG B 1 92 ? -18.547 -14.539 -25.328 1 90.12 92 ARG B N 1
ATOM 5736 C CA . ARG B 1 92 ? -19.328 -15.172 -24.281 1 90.12 92 ARG B CA 1
ATOM 5737 C C . ARG B 1 92 ? -20.719 -15.523 -24.766 1 90.12 92 ARG B C 1
ATOM 5739 O O . ARG B 1 92 ? -21.25 -16.594 -24.469 1 90.12 92 ARG B O 1
ATOM 5746 N N . CYS B 1 93 ? -21.328 -14.617 -25.469 1 90.19 93 CYS B N 1
ATOM 5747 C CA . CYS B 1 93 ? -22.734 -14.789 -25.844 1 90.19 93 CYS B CA 1
ATOM 5748 C C . CYS B 1 93 ? -22.891 -15.906 -26.859 1 90.19 93 CYS B C 1
ATOM 5750 O O . CYS B 1 93 ? -22.047 -16.062 -27.75 1 90.19 93 CYS B O 1
ATOM 5752 N N . PRO B 1 94 ? -23.984 -16.688 -26.719 1 84.94 94 PRO B N 1
ATOM 5753 C CA . PRO B 1 94 ? -24.266 -17.703 -27.719 1 84.94 94 PRO B CA 1
ATOM 5754 C C . PRO B 1 94 ? -24.484 -17.125 -29.125 1 84.94 94 PRO B C 1
ATOM 5756 O O . PRO B 1 94 ? -25 -16 -29.25 1 84.94 94 PRO B O 1
ATOM 5759 N N . LEU B 1 95 ? -24.094 -17.891 -30.016 1 78.44 95 LEU B N 1
ATOM 5760 C CA . LEU B 1 95 ? -24.141 -17.469 -31.422 1 78.44 95 LEU B CA 1
ATOM 5761 C C . LEU B 1 95 ? -25.578 -17.156 -31.828 1 78.44 95 LEU B C 1
ATOM 5763 O O . LEU B 1 95 ? -25.812 -16.266 -32.656 1 78.44 95 LEU B O 1
ATOM 5767 N N . GLU B 1 96 ? -26.359 -17.891 -31.25 1 80.44 96 GLU B N 1
ATOM 5768 C CA . GLU B 1 96 ? -27.766 -17.703 -31.609 1 80.44 96 GLU B CA 1
ATOM 5769 C C . GLU B 1 96 ? -28.25 -16.312 -31.281 1 80.44 96 GLU B C 1
ATOM 5771 O O . GLU B 1 96 ? -29.188 -15.805 -31.891 1 80.44 96 GLU B O 1
ATOM 5776 N N . LEU B 1 97 ? -27.672 -15.734 -30.328 1 77.94 97 LEU B N 1
ATOM 5777 C CA . LEU B 1 97 ? -28.109 -14.422 -29.875 1 77.94 97 LEU B CA 1
ATOM 5778 C C . LEU B 1 97 ? -27.406 -13.312 -30.656 1 77.94 97 LEU B C 1
ATOM 5780 O O . LEU B 1 97 ? -27.875 -12.164 -30.672 1 77.94 97 LEU B O 1
ATOM 5784 N N . ILE B 1 98 ? -26.156 -13.523 -31.219 1 74.25 98 ILE B N 1
ATOM 5785 C CA . ILE B 1 98 ? -25.297 -12.492 -31.797 1 74.25 98 ILE B CA 1
ATOM 5786 C C . ILE B 1 98 ? -25.906 -11.977 -33.094 1 74.25 98 ILE B C 1
ATOM 5788 O O . ILE B 1 98 ? -25.688 -10.82 -33.469 1 74.25 98 ILE B O 1
ATOM 5792 N N . THR B 1 99 ? -26.766 -12.609 -33.812 1 65.69 99 THR B N 1
ATOM 5793 C CA . THR B 1 99 ? -27.141 -12.172 -35.156 1 65.69 99 THR B CA 1
ATOM 5794 C C . THR B 1 99 ? -27.609 -10.719 -35.156 1 65.69 99 THR B C 1
ATOM 5796 O O . THR B 1 99 ? -27.109 -9.891 -35.906 1 65.69 99 THR B O 1
ATOM 5799 N N . SER B 1 100 ? -28.906 -10.336 -34.906 1 62.28 100 SER B N 1
ATOM 5800 C CA . SER B 1 100 ? -29.531 -9.125 -35.438 1 62.28 100 SER B CA 1
ATOM 5801 C C . SER B 1 100 ? -29.688 -8.055 -34.375 1 62.28 100 SER B C 1
ATOM 5803 O O . SER B 1 100 ? -30.406 -7.07 -34.562 1 62.28 100 SER B O 1
ATOM 5805 N N . TYR B 1 101 ? -28.859 -8.047 -33.281 1 69.44 101 TYR B N 1
ATOM 5806 C CA . TYR B 1 101 ? -29.328 -7.062 -32.312 1 69.44 101 TYR B CA 1
ATOM 5807 C C . TYR B 1 101 ? -28.297 -5.961 -32.094 1 69.44 101 TYR B C 1
ATOM 5809 O O . TYR B 1 101 ? -27.109 -6.152 -32.406 1 69.44 101 TYR B O 1
ATOM 5817 N N . ASN B 1 102 ? -28.828 -4.793 -31.766 1 86.69 102 ASN B N 1
ATOM 5818 C CA . ASN B 1 102 ? -28.031 -3.705 -31.203 1 86.69 102 ASN B CA 1
ATOM 5819 C C . ASN B 1 102 ? -27.234 -4.16 -29.969 1 86.69 102 ASN B C 1
ATOM 5821 O O . ASN B 1 102 ? -27.625 -5.117 -29.297 1 86.69 102 ASN B O 1
ATOM 5825 N N . ALA B 1 103 ? -26.047 -3.631 -29.781 1 91.06 103 ALA B N 1
ATOM 5826 C CA . ALA B 1 103 ? -25.109 -4.023 -28.734 1 91.06 103 ALA B CA 1
ATOM 5827 C C . ALA B 1 103 ? -25.781 -4.016 -27.359 1 91.06 103 ALA B C 1
ATOM 5829 O O . ALA B 1 103 ? -25.531 -4.898 -26.547 1 91.06 103 ALA B O 1
ATOM 5830 N N . THR B 1 104 ? -26.594 -3.01 -27.109 1 93.88 104 THR B N 1
ATOM 5831 C CA . THR B 1 104 ? -27.281 -2.881 -25.828 1 93.88 104 THR B CA 1
ATOM 5832 C C . THR B 1 104 ? -28.234 -4.047 -25.609 1 93.88 104 THR B C 1
ATOM 5834 O O . THR B 1 104 ? -28.25 -4.645 -24.531 1 93.88 104 THR B O 1
ATOM 5837 N N . VAL B 1 105 ? -29.078 -4.324 -26.578 1 93.38 105 VAL B N 1
ATOM 5838 C CA . VAL B 1 105 ? -30.047 -5.418 -26.469 1 93.38 105 VAL B CA 1
ATOM 5839 C C . VAL B 1 105 ? -29.312 -6.746 -26.344 1 93.38 105 VAL B C 1
ATOM 5841 O O . VAL B 1 105 ? -29.703 -7.613 -25.562 1 93.38 105 VAL B O 1
ATOM 5844 N N . LEU B 1 106 ? -28.234 -6.797 -27.156 1 93.38 106 LEU B N 1
ATOM 5845 C CA . LEU B 1 106 ? -27.422 -8.008 -27.094 1 93.38 106 LEU B CA 1
ATOM 5846 C C . LEU B 1 106 ? -26.844 -8.203 -25.688 1 93.38 106 LEU B C 1
ATOM 5848 O O . LEU B 1 106 ? -26.844 -9.312 -25.156 1 93.38 106 LEU B O 1
ATOM 5852 N N . PHE B 1 107 ? -26.422 -7.148 -25.172 1 96.31 107 PHE B N 1
ATOM 5853 C CA . PHE B 1 107 ? -25.859 -7.18 -23.828 1 96.31 107 PHE B CA 1
ATOM 5854 C C . PHE B 1 107 ? -26.906 -7.637 -22.812 1 96.31 107 PHE B C 1
ATOM 5856 O O . PHE B 1 107 ? -26.625 -8.508 -21.984 1 96.31 107 PHE B O 1
ATOM 5863 N N . GLU B 1 108 ? -27.984 -7.117 -22.859 1 95.25 108 GLU B N 1
ATOM 5864 C CA . GLU B 1 108 ? -29.078 -7.484 -21.953 1 95.25 108 GLU B CA 1
ATOM 5865 C C . GLU B 1 108 ? -29.484 -8.945 -22.141 1 95.25 108 GLU B C 1
ATOM 5867 O O . GLU B 1 108 ? -29.641 -9.672 -21.156 1 95.25 108 GLU B O 1
ATOM 5872 N N . ARG B 1 109 ? -29.703 -9.391 -23.25 1 94.25 109 ARG B N 1
ATOM 5873 C CA . ARG B 1 109 ? -30.109 -10.766 -23.531 1 94.25 109 ARG B CA 1
ATOM 5874 C C . ARG B 1 109 ? -29.047 -11.758 -23.078 1 94.25 109 ARG B C 1
ATOM 5876 O O . ARG B 1 109 ? -29.359 -12.844 -22.594 1 94.25 109 ARG B O 1
ATOM 5883 N N . CYS B 1 110 ? -27.828 -11.375 -23.422 1 94.62 110 CYS B N 1
ATOM 5884 C CA . CYS B 1 110 ? -26.719 -12.227 -23.016 1 94.62 110 CYS B CA 1
ATOM 5885 C C . CYS B 1 110 ? -26.688 -12.391 -21.5 1 94.62 110 CYS B C 1
ATOM 5887 O O . CYS B 1 110 ? -26.547 -13.5 -20.984 1 94.62 110 CYS B O 1
ATOM 5889 N N . ALA B 1 111 ? -26.781 -11.32 -20.766 1 96.5 111 ALA B N 1
ATOM 5890 C CA . ALA B 1 111 ? -26.797 -11.367 -19.312 1 96.5 111 ALA B CA 1
ATOM 5891 C C . ALA B 1 111 ? -27.984 -12.18 -18.797 1 96.5 111 ALA B C 1
ATOM 5893 O O . ALA B 1 111 ? -27.859 -12.938 -17.828 1 96.5 111 ALA B O 1
ATOM 5894 N N . ASP B 1 112 ? -29.125 -11.953 -19.469 1 94.88 112 ASP B N 1
ATOM 5895 C CA . ASP B 1 112 ? -30.328 -12.688 -19.078 1 94.88 112 ASP B CA 1
ATOM 5896 C C . ASP B 1 112 ? -30.156 -14.188 -19.328 1 94.88 112 ASP B C 1
ATOM 5898 O O . ASP B 1 112 ? -30.609 -15 -18.531 1 94.88 112 ASP B O 1
ATOM 5902 N N . HIS B 1 113 ? -29.562 -14.586 -20.312 1 92.88 113 HIS B N 1
ATOM 5903 C CA . HIS B 1 113 ? -29.297 -15.984 -20.625 1 92.88 113 HIS B CA 1
ATOM 5904 C C . HIS B 1 113 ? -28.531 -16.672 -19.5 1 92.88 113 HIS B C 1
ATOM 5906 O O . HIS B 1 113 ? -28.922 -17.766 -19.062 1 92.88 113 HIS B O 1
ATOM 5912 N N . TYR B 1 114 ? -27.547 -16.016 -19.062 1 91.31 114 TYR B N 1
ATOM 5913 C CA . TYR B 1 114 ? -26.719 -16.625 -18.031 1 91.31 114 TYR B CA 1
ATOM 5914 C C . TYR B 1 114 ? -27.422 -16.578 -16.688 1 91.31 114 TYR B C 1
ATOM 5916 O O . TYR B 1 114 ? -27.188 -17.438 -15.82 1 91.31 114 TYR B O 1
ATOM 5924 N N . SER B 1 115 ? -28.25 -15.688 -16.406 1 93.81 115 SER B N 1
ATOM 5925 C CA . SER B 1 115 ? -28.984 -15.594 -15.156 1 93.81 115 SER B CA 1
ATOM 5926 C C . SER B 1 115 ? -30.094 -16.641 -15.094 1 93.81 115 SER B C 1
ATOM 5928 O O . SER B 1 115 ? -30.5 -17.062 -14.008 1 93.81 115 SER B O 1
ATOM 5930 N N . GLN B 1 116 ? -30.578 -17.078 -16.281 1 90.88 116 GLN B N 1
ATOM 5931 C CA . GLN B 1 116 ? -31.641 -18.078 -16.344 1 90.88 116 GLN B CA 1
ATOM 5932 C C . GLN B 1 116 ? -31.188 -19.422 -15.797 1 90.88 116 GLN B C 1
ATOM 5934 O O . GLN B 1 116 ? -32 -20.234 -15.359 1 90.88 116 GLN B O 1
ATOM 5939 N N . ARG B 1 117 ? -30.016 -19.562 -15.836 1 83.75 117 ARG B N 1
ATOM 5940 C CA . ARG B 1 117 ? -29.469 -20.797 -15.273 1 83.75 117 ARG B CA 1
ATOM 5941 C C . ARG B 1 117 ? -29.812 -20.906 -13.789 1 83.75 117 ARG B C 1
ATOM 5943 O O . ARG B 1 117 ? -29.938 -22.016 -13.266 1 83.75 117 ARG B O 1
ATOM 5950 N N . SER B 1 118 ? -29.859 -19.75 -13.156 1 88.38 118 SER B N 1
ATOM 5951 C CA . SER B 1 118 ? -30.234 -19.719 -11.75 1 88.38 118 SER B CA 1
ATOM 5952 C C . SER B 1 118 ? -31.688 -19.344 -11.562 1 88.38 118 SER B C 1
ATOM 5954 O O . SER B 1 118 ? -32.094 -18.875 -10.5 1 88.38 118 SER B O 1
ATOM 5956 N N . HIS B 1 119 ? -32.438 -19.5 -12.625 1 93.06 119 HIS B N 1
ATOM 5957 C CA . HIS B 1 119 ? -33.875 -19.203 -12.617 1 93.06 119 HIS B CA 1
ATOM 5958 C C . HIS B 1 119 ? -34.125 -17.734 -12.242 1 93.06 119 HIS B C 1
ATOM 5960 O O . HIS B 1 119 ? -35.031 -17.438 -11.469 1 93.06 119 HIS B O 1
ATOM 5966 N N . LEU B 1 120 ? -33.281 -16.969 -12.758 1 96.56 120 LEU B N 1
ATOM 5967 C CA . LEU B 1 120 ? -33.375 -15.531 -12.594 1 96.56 120 LEU B CA 1
ATOM 5968 C C . LEU B 1 120 ? -33.469 -14.836 -13.953 1 96.56 120 LEU B C 1
ATOM 5970 O O . LEU B 1 120 ? -33.125 -15.438 -14.977 1 96.56 120 LEU B O 1
ATOM 5974 N N . ARG B 1 121 ? -33.969 -13.633 -13.898 1 96.62 121 ARG B N 1
ATOM 5975 C CA . ARG B 1 121 ? -34 -12.75 -15.062 1 96.62 121 ARG B CA 1
ATOM 5976 C C . ARG B 1 121 ? -33.156 -11.5 -14.828 1 96.62 121 ARG B C 1
ATOM 5978 O O . ARG B 1 121 ? -33.188 -10.914 -13.742 1 96.62 121 ARG B O 1
ATOM 5985 N N . ALA B 1 122 ? -32.5 -11.148 -15.773 1 97.5 122 ALA B N 1
ATOM 5986 C CA . ALA B 1 122 ? -31.641 -9.961 -15.703 1 97.5 122 ALA B CA 1
ATOM 5987 C C . ALA B 1 122 ? -32.094 -8.898 -16.688 1 97.5 122 ALA B C 1
ATOM 5989 O O . ALA B 1 122 ? -32.25 -9.18 -17.875 1 97.5 122 ALA B O 1
ATOM 5990 N N . SER B 1 123 ? -32.281 -7.738 -16.219 1 97.69 123 SER B N 1
ATOM 5991 C CA . SER B 1 123 ? -32.625 -6.578 -17.031 1 97.69 123 SER B CA 1
ATOM 5992 C C . SER B 1 123 ? -31.609 -5.461 -16.875 1 97.69 123 SER B C 1
ATOM 5994 O O . SER B 1 123 ? -31.109 -5.211 -15.773 1 97.69 123 SER B O 1
ATOM 5996 N N . LEU B 1 124 ? -31.328 -4.844 -17.938 1 97.44 124 LEU B N 1
ATOM 5997 C CA . LEU B 1 124 ? -30.328 -3.789 -17.938 1 97.44 124 LEU B CA 1
ATOM 5998 C C . LEU B 1 124 ? -30.797 -2.58 -17.141 1 97.44 124 LEU B C 1
ATOM 6000 O O . LEU B 1 124 ? -31.875 -2.033 -17.406 1 97.44 124 LEU B O 1
ATOM 6004 N N . HIS B 1 125 ? -30.062 -2.188 -16.125 1 97.19 125 HIS B N 1
ATOM 6005 C CA . HIS B 1 125 ? -30.344 -1.021 -15.297 1 97.19 125 HIS B CA 1
ATOM 6006 C C . HIS B 1 125 ? -29.547 0.196 -15.773 1 97.19 125 HIS B C 1
ATOM 6008 O O . HIS B 1 125 ? -30.125 1.261 -16 1 97.19 125 HIS B O 1
ATOM 6014 N N . THR B 1 126 ? -28.266 0.072 -15.938 1 96.5 126 THR B N 1
ATOM 6015 C CA . THR B 1 126 ? -27.391 1.152 -16.406 1 96.5 126 THR B CA 1
ATOM 6016 C C . THR B 1 126 ? -26.344 0.625 -17.375 1 96.5 126 THR B C 1
ATOM 6018 O O . THR B 1 126 ? -25.688 -0.38 -17.094 1 96.5 126 THR B O 1
ATOM 6021 N N . LEU B 1 127 ? -26.234 1.148 -18.469 1 97.38 127 LEU B N 1
ATOM 6022 C CA . LEU B 1 127 ? -25.156 0.873 -19.422 1 97.38 127 LEU B CA 1
ATOM 6023 C C . LEU B 1 127 ? -24.047 1.896 -19.297 1 97.38 127 LEU B C 1
ATOM 6025 O O . LEU B 1 127 ? -24.266 3.1 -19.438 1 97.38 127 LEU B O 1
ATOM 6029 N N . HIS B 1 128 ? -22.969 1.557 -19.047 1 96.25 128 HIS B N 1
ATOM 6030 C CA . HIS B 1 128 ? -21.828 2.469 -18.984 1 96.25 128 HIS B CA 1
ATOM 6031 C C . HIS B 1 128 ? -21.234 2.715 -20.359 1 96.25 128 HIS B C 1
ATOM 6033 O O . HIS B 1 128 ? -21.125 3.861 -20.797 1 96.25 128 HIS B O 1
ATOM 6039 N N . TYR B 1 129 ? -20.797 1.574 -21.047 1 96.38 129 TYR B N 1
ATOM 6040 C CA . TYR B 1 129 ? -20.297 1.729 -22.406 1 96.38 129 TYR B CA 1
ATOM 6041 C C . TYR B 1 129 ? -20.234 0.386 -23.125 1 96.38 129 TYR B C 1
ATOM 6043 O O . TYR B 1 129 ? -20.344 -0.667 -22.5 1 96.38 129 TYR B O 1
ATOM 6051 N N . CYS B 1 130 ? -20.219 0.401 -24.312 1 96.56 130 CYS B N 1
ATOM 6052 C CA . CYS B 1 130 ? -19.812 -0.675 -25.219 1 96.56 130 CYS B CA 1
ATOM 6053 C C . CYS B 1 130 ? -18.672 -0.228 -26.125 1 96.56 130 CYS B C 1
ATOM 6055 O O . CYS B 1 130 ? -18.781 0.806 -26.797 1 96.56 130 CYS B O 1
ATOM 6057 N N . ARG B 1 131 ? -17.641 -1.029 -26.109 1 94.5 131 ARG B N 1
ATOM 6058 C CA . ARG B 1 131 ? -16.438 -0.679 -26.859 1 94.5 131 ARG B CA 1
ATOM 6059 C C . ARG B 1 131 ? -16.109 -1.762 -27.875 1 94.5 131 ARG B C 1
ATOM 6061 O O . ARG B 1 131 ? -16.172 -2.953 -27.578 1 94.5 131 ARG B O 1
ATOM 6068 N N . THR B 1 132 ? -15.773 -1.284 -29.031 1 94.12 132 THR B N 1
ATOM 6069 C CA . THR B 1 132 ? -15.359 -2.193 -30.094 1 94.12 132 THR B CA 1
ATOM 6070 C C . THR B 1 132 ? -13.844 -2.205 -30.234 1 94.12 132 THR B C 1
ATOM 6072 O O . THR B 1 132 ? -13.148 -1.419 -29.578 1 94.12 132 THR B O 1
ATOM 6075 N N . HIS B 1 133 ? -13.375 -3.172 -31 1 93 133 HIS B N 1
ATOM 6076 C CA . HIS B 1 133 ? -11.953 -3.271 -31.312 1 93 133 HIS B CA 1
ATOM 6077 C C . HIS B 1 133 ? -11.422 -1.959 -31.891 1 93 133 HIS B C 1
ATOM 6079 O O . HIS B 1 133 ? -10.344 -1.5 -31.5 1 93 133 HIS B O 1
ATOM 6085 N N . ASP B 1 134 ? -12.141 -1.297 -32.719 1 90.38 134 ASP B N 1
ATOM 6086 C CA . ASP B 1 134 ? -11.727 -0.056 -33.344 1 90.38 134 ASP B CA 1
ATOM 6087 C C . ASP B 1 134 ? -11.57 1.069 -32.344 1 90.38 134 ASP B C 1
ATOM 6089 O O . ASP B 1 134 ? -10.648 1.884 -32.438 1 90.38 134 ASP B O 1
ATOM 6093 N N . ASP B 1 135 ? -12.445 1.045 -31.391 1 89.31 135 ASP B N 1
ATOM 6094 C CA . ASP B 1 135 ? -12.359 2.053 -30.328 1 89.31 135 ASP B CA 1
ATOM 6095 C C . ASP B 1 135 ? -11.078 1.884 -29.516 1 89.31 135 ASP B C 1
ATOM 6097 O O . ASP B 1 135 ? -10.508 2.865 -29.047 1 89.31 135 ASP B O 1
ATOM 6101 N N . PHE B 1 136 ? -10.734 0.662 -29.422 1 86.81 136 PHE B N 1
ATOM 6102 C CA . PHE B 1 136 ? -9.602 0.297 -28.594 1 86.81 136 PHE B CA 1
ATOM 6103 C C . PHE B 1 136 ? -8.281 0.616 -29.281 1 86.81 136 PHE B C 1
ATOM 6105 O O . PHE B 1 136 ? -7.34 1.104 -28.656 1 86.81 136 PHE B O 1
ATOM 6112 N N . VAL B 1 137 ? -8.078 0.413 -30.516 1 84.75 137 VAL B N 1
ATOM 6113 C CA . VAL B 1 137 ? -6.824 0.549 -31.25 1 84.75 137 VAL B CA 1
ATOM 6114 C C . VAL B 1 137 ? -6.664 1.986 -31.734 1 84.75 137 VAL B C 1
ATOM 6116 O O . VAL B 1 137 ? -5.539 2.475 -31.891 1 84.75 137 VAL B O 1
ATOM 6119 N N . THR B 1 138 ? -7.734 2.65 -31.906 1 82.69 138 THR B N 1
ATOM 6120 C CA . THR B 1 138 ? -7.625 4.004 -32.438 1 82.69 138 THR B CA 1
ATOM 6121 C C . THR B 1 138 ? -7.07 4.957 -31.391 1 82.69 138 THR B C 1
ATOM 6123 O O . THR B 1 138 ? -7.633 5.086 -30.297 1 82.69 138 THR B O 1
ATOM 6126 N N . ARG B 1 139 ? -5.867 5.496 -31.703 1 78.12 139 ARG B N 1
ATOM 6127 C CA . ARG B 1 139 ? -5.238 6.473 -30.812 1 78.12 139 ARG B CA 1
ATOM 6128 C C . ARG B 1 139 ? -5.855 7.855 -31 1 78.12 139 ARG B C 1
ATOM 6130 O O . ARG B 1 139 ? -5.914 8.367 -32.125 1 78.12 139 ARG B O 1
ATOM 6137 N N . LYS B 1 140 ? -6.344 8.43 -29.953 1 82.75 140 LYS B N 1
ATOM 6138 C CA . LYS B 1 140 ? -6.883 9.781 -30.016 1 82.75 140 LYS B CA 1
ATOM 6139 C C . LYS B 1 140 ? -5.762 10.812 -30.078 1 82.75 140 LYS B C 1
ATOM 6141 O O . LYS B 1 140 ? -4.727 10.656 -29.422 1 82.75 140 LYS B O 1
ATOM 6146 N N . PRO B 1 141 ? -6.027 11.781 -30.969 1 88.62 141 PRO B N 1
ATOM 6147 C CA . PRO B 1 141 ? -5.016 12.844 -31.031 1 88.62 141 PRO B CA 1
ATOM 6148 C C . PRO B 1 141 ? -4.863 13.586 -29.703 1 88.62 141 PRO B C 1
ATOM 6150 O O . PRO B 1 141 ? -5.801 13.625 -28.906 1 88.62 141 PRO B O 1
ATOM 6153 N N . GLU B 1 142 ? -3.758 14.078 -29.516 1 90.44 142 GLU B N 1
ATOM 6154 C CA . GLU B 1 142 ? -3.475 14.844 -28.297 1 90.44 142 GLU B CA 1
ATOM 6155 C C . GLU B 1 142 ? -4.344 16.094 -28.219 1 90.44 142 GLU B C 1
ATOM 6157 O O . GLU B 1 142 ? -4.484 16.828 -29.203 1 90.44 142 GLU B O 1
ATOM 6162 N N . THR B 1 143 ? -4.879 16.422 -27.188 1 92.38 143 THR B N 1
ATOM 6163 C CA . THR B 1 143 ? -5.688 17.625 -26.953 1 92.38 143 THR B CA 1
ATOM 6164 C C . THR B 1 143 ? -4.801 18.828 -26.656 1 92.38 143 THR B C 1
ATOM 6166 O O . THR B 1 143 ? -3.631 18.672 -26.297 1 92.38 143 THR B O 1
ATOM 6169 N N . PRO B 1 144 ? -5.414 20.062 -26.875 1 91.31 144 PRO B N 1
ATOM 6170 C CA . PRO B 1 144 ? -4.66 21.281 -26.547 1 91.31 144 PRO B CA 1
ATOM 6171 C C . PRO B 1 144 ? -4.238 21.328 -25.078 1 91.31 144 PRO B C 1
ATOM 6173 O O . PRO B 1 144 ? -3.148 21.812 -24.766 1 91.31 144 PRO B O 1
ATOM 6176 N N . ALA B 1 145 ? -5.039 20.859 -24.234 1 92.88 145 ALA B N 1
ATOM 6177 C CA . ALA B 1 145 ? -4.695 20.828 -22.812 1 92.88 145 ALA B CA 1
ATOM 6178 C C . ALA B 1 145 ? -3.471 19.953 -22.562 1 92.88 145 ALA B C 1
ATOM 6180 O O . ALA B 1 145 ? -2.604 20.297 -21.766 1 92.88 145 ALA B O 1
ATOM 6181 N N . GLU B 1 146 ? -3.385 18.797 -23.219 1 95 146 GLU B N 1
ATOM 6182 C CA . GLU B 1 146 ? -2.24 17.891 -23.094 1 95 146 GLU B CA 1
ATOM 6183 C C . GLU B 1 146 ? -0.963 18.547 -23.594 1 95 146 GLU B C 1
ATOM 6185 O O . GLU B 1 146 ? 0.098 18.422 -22.984 1 95 146 GLU B O 1
ATOM 6190 N N . HIS B 1 147 ? -1.049 19.281 -24.688 1 94.88 147 HIS B N 1
ATOM 6191 C CA . HIS B 1 147 ? 0.093 20 -25.25 1 94.88 147 HIS B CA 1
ATOM 6192 C C . HIS B 1 147 ? 0.58 21.094 -24.312 1 94.88 147 HIS B C 1
ATOM 6194 O O . HIS B 1 147 ? 1.786 21.25 -24.109 1 94.88 147 HIS B O 1
ATOM 6200 N N . MET B 1 148 ? -0.435 21.781 -23.781 1 93.44 148 MET B N 1
ATOM 6201 C CA . MET B 1 148 ? -0.076 22.859 -22.859 1 93.44 148 MET B CA 1
ATOM 6202 C C . MET B 1 148 ? 0.663 22.328 -21.641 1 93.44 148 MET B C 1
ATOM 6204 O O . MET B 1 148 ? 1.663 22.891 -21.203 1 93.44 148 MET B O 1
ATOM 6208 N N . LEU B 1 149 ? 0.174 21.328 -21.094 1 95.75 149 LEU B N 1
ATOM 6209 C CA . LEU B 1 149 ? 0.842 20.734 -19.938 1 95.75 149 LEU B CA 1
ATOM 6210 C C . LEU B 1 149 ? 2.25 20.281 -20.312 1 95.75 149 LEU B C 1
ATOM 6212 O O . LEU B 1 149 ? 3.186 20.438 -19.516 1 95.75 149 LEU B O 1
ATOM 6216 N N . LYS B 1 150 ? 2.354 19.562 -21.516 1 95.31 150 LYS B N 1
ATOM 6217 C CA . LYS B 1 150 ? 3.664 19.141 -22 1 95.31 150 LYS B CA 1
ATOM 6218 C C . LYS B 1 150 ? 4.625 20.312 -22.094 1 95.31 150 LYS B C 1
ATOM 6220 O O . LYS B 1 150 ? 5.781 20.219 -21.672 1 95.31 150 LYS B O 1
ATOM 6225 N N . LEU B 1 151 ? 4.207 21.484 -22.547 1 95.75 151 LEU B N 1
ATOM 6226 C CA . LEU B 1 151 ? 5.031 22.672 -22.688 1 95.75 151 LEU B CA 1
ATOM 6227 C C . LEU B 1 151 ? 5.434 23.203 -21.312 1 95.75 151 LEU B C 1
ATOM 6229 O O . LEU B 1 151 ? 6.582 23.609 -21.109 1 95.75 151 LEU B O 1
ATOM 6233 N N . VAL B 1 152 ? 4.512 23.219 -20.391 1 95.44 152 VAL B N 1
ATOM 6234 C CA . VAL B 1 152 ? 4.801 23.688 -19.047 1 95.44 152 VAL B CA 1
ATOM 6235 C C . VAL B 1 152 ? 5.863 22.797 -18.406 1 95.44 152 VAL B C 1
ATOM 6237 O O . VAL B 1 152 ? 6.805 23.297 -17.781 1 95.44 152 VAL B O 1
ATOM 6240 N N . LEU B 1 153 ? 5.727 21.5 -18.625 1 95.62 153 LEU B N 1
ATOM 6241 C CA . LEU B 1 153 ? 6.684 20.562 -18.062 1 95.62 153 LEU B CA 1
ATOM 6242 C C . LEU B 1 153 ? 8.062 20.734 -18.688 1 95.62 153 LEU B C 1
ATOM 6244 O O . LEU B 1 153 ? 9.078 20.719 -17.984 1 95.62 153 LEU B O 1
ATOM 6248 N N . TYR B 1 154 ? 8.141 20.891 -19.938 1 96.12 154 TYR B N 1
ATOM 6249 C CA . TYR B 1 154 ? 9.406 21.141 -20.609 1 96.12 154 TYR B CA 1
ATOM 6250 C C . TYR B 1 154 ? 10.047 22.422 -20.109 1 96.12 154 TYR B C 1
ATOM 6252 O O . TYR B 1 154 ? 11.266 22.484 -19.891 1 96.12 154 TYR B O 1
ATOM 6260 N N . ALA B 1 155 ? 9.133 23.438 -19.938 1 95.69 155 ALA B N 1
ATOM 6261 C CA . ALA B 1 155 ? 9.633 24.703 -19.438 1 95.69 155 ALA B CA 1
ATOM 6262 C C . ALA B 1 155 ? 10.219 24.562 -18.047 1 95.69 155 ALA B C 1
ATOM 6264 O O . ALA B 1 155 ? 11.266 25.125 -17.734 1 95.69 155 ALA B O 1
ATOM 6265 N N . LEU B 1 156 ? 9.617 23.844 -17.219 1 96.44 156 LEU B N 1
ATOM 6266 C CA . LEU B 1 156 ? 10.086 23.625 -15.852 1 96.44 156 LEU B CA 1
ATOM 6267 C C . LEU B 1 156 ? 11.398 22.859 -15.852 1 96.44 156 LEU B C 1
ATOM 6269 O O . LEU B 1 156 ? 12.32 23.188 -15.109 1 96.44 156 LEU B O 1
ATOM 6273 N N . VAL B 1 157 ? 11.445 21.719 -16.719 1 95.88 157 VAL B N 1
ATOM 6274 C CA . VAL B 1 157 ? 12.672 20.938 -16.797 1 95.88 157 VAL B CA 1
ATOM 6275 C C . VAL B 1 157 ? 13.812 21.812 -17.312 1 95.88 157 VAL B C 1
ATOM 6277 O O . VAL B 1 157 ? 14.922 21.781 -16.75 1 95.88 157 VAL B O 1
ATOM 6280 N N . LEU B 1 158 ? 13.602 22.656 -18.25 1 96.38 158 LEU B N 1
ATOM 6281 C CA . LEU B 1 158 ? 14.609 23.562 -18.781 1 96.38 158 LEU B CA 1
ATOM 6282 C C . LEU B 1 158 ? 15.055 24.578 -17.734 1 96.38 158 LEU B C 1
ATOM 6284 O O . LEU B 1 158 ? 16.25 24.844 -17.578 1 96.38 158 LEU B O 1
ATOM 6288 N N . ALA B 1 159 ? 14.07 25.094 -17.062 1 96.94 159 ALA B N 1
ATOM 6289 C CA . ALA B 1 159 ? 14.398 26.062 -16.016 1 96.94 159 ALA B CA 1
ATOM 6290 C C . ALA B 1 159 ? 15.289 25.422 -14.945 1 96.94 159 ALA B C 1
ATOM 6292 O O . ALA B 1 159 ? 16.234 26.047 -14.461 1 96.94 159 ALA B O 1
ATOM 6293 N N . ASN B 1 160 ? 15.039 24.25 -14.555 1 97.56 160 ASN B N 1
ATOM 6294 C CA . ASN B 1 160 ? 15.852 23.547 -13.555 1 97.56 160 ASN B CA 1
ATOM 6295 C C . ASN B 1 160 ? 17.25 23.266 -14.078 1 97.56 160 ASN B C 1
ATOM 6297 O O . ASN B 1 160 ? 18.219 23.328 -13.328 1 97.56 160 ASN B O 1
ATOM 6301 N N . ILE B 1 161 ? 17.328 22.938 -15.406 1 95 161 ILE B N 1
ATOM 6302 C CA . ILE B 1 161 ? 18.641 22.688 -16 1 95 161 ILE B CA 1
ATOM 6303 C C . ILE B 1 161 ? 19.453 23.984 -16.016 1 95 161 ILE B C 1
ATOM 6305 O O . ILE B 1 161 ? 20.594 24.016 -15.57 1 95 161 ILE B O 1
ATOM 6309 N N . VAL B 1 162 ? 18.953 24.953 -16.422 1 95.5 162 VAL B N 1
ATOM 6310 C CA . VAL B 1 162 ? 19.609 26.25 -16.484 1 95.5 162 VAL B CA 1
ATOM 6311 C C . VAL B 1 162 ? 19.969 26.719 -15.078 1 95.5 162 VAL B C 1
ATOM 6313 O O . VAL B 1 162 ? 21.094 27.203 -14.852 1 95.5 162 VAL B O 1
ATOM 6316 N N . GLY B 1 163 ? 18.922 26.625 -14.219 1 95.75 163 GLY B N 1
ATOM 6317 C CA . GLY B 1 163 ? 19.203 27 -12.844 1 95.75 163 GLY B CA 1
ATOM 6318 C C . GLY B 1 163 ? 20.344 26.234 -12.227 1 95.75 163 GLY B C 1
ATOM 6319 O O . GLY B 1 163 ? 21.156 26.781 -11.484 1 95.75 163 GLY B O 1
ATOM 6320 N N . THR B 1 164 ? 20.469 24.984 -12.508 1 94.5 164 THR B N 1
ATOM 6321 C CA . THR B 1 164 ? 21.531 24.141 -11.969 1 94.5 164 THR B CA 1
ATOM 6322 C C . THR B 1 164 ? 22.875 24.531 -12.57 1 94.5 164 THR B C 1
ATOM 6324 O O . THR B 1 164 ? 23.875 24.625 -11.852 1 94.5 164 THR B O 1
ATOM 6327 N N . ILE B 1 165 ? 22.938 24.781 -13.805 1 92.31 165 ILE B N 1
ATOM 6328 C CA . ILE B 1 165 ? 24.172 25.203 -14.469 1 92.31 165 ILE B CA 1
ATOM 6329 C C . ILE B 1 165 ? 24.625 26.547 -13.914 1 92.31 165 ILE B C 1
ATOM 6331 O O . ILE B 1 165 ? 25.797 26.734 -13.578 1 92.31 165 ILE B O 1
ATOM 6335 N N . TYR B 1 166 ? 23.688 27.391 -13.828 1 92.62 166 TYR B N 1
ATOM 6336 C CA . TYR B 1 166 ? 23.984 28.719 -13.305 1 92.62 166 TYR B CA 1
ATOM 6337 C C . TYR B 1 166 ? 24.562 28.641 -11.898 1 92.62 166 TYR B C 1
ATOM 6339 O O . TYR B 1 166 ? 25.578 29.266 -11.594 1 92.62 166 TYR B O 1
ATOM 6347 N N . ASP B 1 167 ? 23.875 27.984 -11.008 1 91.81 167 ASP B N 1
ATOM 6348 C CA . ASP B 1 167 ? 24.297 27.859 -9.617 1 91.81 167 ASP B CA 1
ATOM 6349 C C . ASP B 1 167 ? 25.688 27.219 -9.539 1 91.81 167 ASP B C 1
ATOM 6351 O O . ASP B 1 167 ? 26.484 27.578 -8.656 1 91.81 167 ASP B O 1
ATOM 6355 N N . SER B 1 168 ? 26.172 26.203 -10.453 1 87.19 168 SER B N 1
ATOM 6356 C CA . SER B 1 168 ? 27.438 25.5 -10.414 1 87.19 168 SER B CA 1
ATOM 6357 C C . SER B 1 168 ? 28.562 26.359 -11.016 1 87.19 168 SER B C 1
ATOM 6359 O O . SER B 1 168 ? 29.719 26.25 -10.602 1 87.19 168 SER B O 1
ATOM 6361 N N . TYR B 1 169 ? 28.281 27.203 -11.789 1 87.75 169 TYR B N 1
ATOM 6362 C CA . TYR B 1 169 ? 29.328 27.938 -12.492 1 87.75 169 TYR B CA 1
ATOM 6363 C C . TYR B 1 169 ? 29.531 29.328 -11.898 1 87.75 169 TYR B C 1
ATOM 6365 O O . TYR B 1 169 ? 30.656 29.859 -11.914 1 87.75 169 TYR B O 1
ATOM 6373 N N . VAL B 1 170 ? 28.5 29.922 -11.43 1 86.81 170 VAL B N 1
ATOM 6374 C CA . VAL B 1 170 ? 28.625 31.266 -10.898 1 86.81 170 VAL B CA 1
ATOM 6375 C C . VAL B 1 170 ? 28.984 31.219 -9.414 1 86.81 170 VAL B C 1
ATOM 6377 O O . VAL B 1 170 ? 28.328 30.547 -8.633 1 86.81 170 VAL B O 1
ATOM 6380 N N . VAL B 1 171 ? 30.203 31.719 -8.969 1 84.19 171 VAL B N 1
ATOM 6381 C CA . VAL B 1 171 ? 30.672 31.781 -7.586 1 84.19 171 VAL B CA 1
ATOM 6382 C C . VAL B 1 171 ? 30.25 33.125 -6.969 1 84.19 171 VAL B C 1
ATOM 6384 O O . VAL B 1 171 ? 30.344 34.156 -7.617 1 84.19 171 VAL B O 1
ATOM 6387 N N . ASP B 1 172 ? 29.656 32.969 -5.688 1 80.38 172 ASP B N 1
ATOM 6388 C CA . ASP B 1 172 ? 29.281 34.188 -4.938 1 80.38 172 ASP B CA 1
ATOM 6389 C C . ASP B 1 172 ? 30.516 34.969 -4.512 1 80.38 172 ASP B C 1
ATOM 6391 O O . ASP B 1 172 ? 31.406 34.438 -3.863 1 80.38 172 ASP B O 1
ATOM 6395 N N . THR B 1 173 ? 30.938 36.125 -5.105 1 82.38 173 THR B N 1
ATOM 6396 C CA . THR B 1 173 ? 31.969 37.031 -4.664 1 82.38 173 THR B CA 1
ATOM 6397 C C . THR B 1 173 ? 31.359 38.25 -3.951 1 82.38 173 THR B C 1
ATOM 6399 O O . THR B 1 173 ? 30.172 38.531 -4.113 1 82.38 173 THR B O 1
ATOM 6402 N N . PRO B 1 174 ? 32 38.688 -2.975 1 80.69 174 PRO B N 1
ATOM 6403 C CA . PRO B 1 174 ? 31.5 39.906 -2.316 1 80.69 174 PRO B CA 1
ATOM 6404 C C . PRO B 1 174 ? 31.062 40.969 -3.311 1 80.69 174 PRO B C 1
ATOM 6406 O O . PRO B 1 174 ? 30.188 41.812 -3 1 80.69 174 PRO B O 1
ATOM 6409 N N . GLU B 1 175 ? 31.734 40.906 -4.48 1 77.31 175 GLU B N 1
ATOM 6410 C CA . GLU B 1 175 ? 31.422 41.969 -5.438 1 77.31 175 GLU B CA 1
ATOM 6411 C C . GLU B 1 175 ? 30.234 41.594 -6.305 1 77.31 175 GLU B C 1
ATOM 6413 O O . GLU B 1 175 ? 29.5 42.469 -6.773 1 77.31 175 GLU B O 1
ATOM 6418 N N . ARG B 1 176 ? 30.062 40.25 -6.527 1 78.94 176 ARG B N 1
ATOM 6419 C CA . ARG B 1 176 ? 28.969 39.781 -7.391 1 78.94 176 ARG B CA 1
ATOM 6420 C C . ARG B 1 176 ? 28.188 38.656 -6.73 1 78.94 176 ARG B C 1
ATOM 6422 O O . ARG B 1 176 ? 28.688 37.531 -6.629 1 78.94 176 ARG B O 1
ATOM 6429 N N . LYS B 1 177 ? 26.859 39.094 -6.336 1 84.81 177 LYS B N 1
ATOM 6430 C CA . LYS B 1 177 ? 26 38.094 -5.711 1 84.81 177 LYS B CA 1
ATOM 6431 C C . LYS B 1 177 ? 25.188 37.312 -6.758 1 84.81 177 LYS B C 1
ATOM 6433 O O . LYS B 1 177 ? 24.797 37.906 -7.785 1 84.81 177 LYS B O 1
ATOM 6438 N N . LYS B 1 178 ? 24.922 36.125 -6.613 1 88.31 178 LYS B N 1
ATOM 6439 C CA . LYS B 1 178 ? 24.141 35.25 -7.496 1 88.31 178 LYS B CA 1
ATOM 6440 C C . LYS B 1 178 ? 22.688 35.719 -7.574 1 88.31 178 LYS B C 1
ATOM 6442 O O . LYS B 1 178 ? 22.141 36.219 -6.59 1 88.31 178 LYS B O 1
ATOM 6447 N N . SER B 1 179 ? 22.125 35.719 -8.867 1 87.62 179 SER B N 1
ATOM 6448 C CA . SER B 1 179 ? 20.703 36.062 -9.016 1 87.62 179 SER B CA 1
ATOM 6449 C C . SER B 1 179 ? 19.828 35.031 -8.297 1 87.62 179 SER B C 1
ATOM 6451 O O . SER B 1 179 ? 19.891 33.844 -8.594 1 87.62 179 SER B O 1
ATOM 6453 N N . LYS B 1 180 ? 18.969 35.531 -7.363 1 89.12 180 LYS B N 1
ATOM 6454 C CA . LYS B 1 180 ? 18.062 34.688 -6.594 1 89.12 180 LYS B CA 1
ATOM 6455 C C . LYS B 1 180 ? 17 34.062 -7.492 1 89.12 180 LYS B C 1
ATOM 6457 O O . LYS B 1 180 ? 16.484 33 -7.184 1 89.12 180 LYS B O 1
ATOM 6462 N N . LEU B 1 181 ? 16.703 34.75 -8.648 1 91 181 LEU B N 1
ATOM 6463 C CA . LEU B 1 181 ? 15.656 34.25 -9.539 1 91 181 LEU B CA 1
ATOM 6464 C C . LEU B 1 181 ? 16.109 33 -10.289 1 91 181 LEU B C 1
ATOM 6466 O O . LEU B 1 181 ? 15.383 32 -10.336 1 91 181 LEU B O 1
ATOM 6470 N N . ILE B 1 182 ? 17.312 32.969 -10.711 1 92.44 182 ILE B N 1
ATOM 6471 C CA . ILE B 1 182 ? 17.797 31.844 -11.484 1 92.44 182 ILE B CA 1
ATOM 6472 C C . ILE B 1 182 ? 18.266 30.734 -10.547 1 92.44 182 ILE B C 1
ATOM 6474 O O . ILE B 1 182 ? 18.016 29.547 -10.805 1 92.44 182 ILE B O 1
ATOM 6478 N N . ALA B 1 183 ? 18.781 31.172 -9.469 1 93.25 183 ALA B N 1
ATOM 6479 C CA . ALA B 1 183 ? 19.328 30.219 -8.516 1 93.25 183 ALA B CA 1
ATOM 6480 C C . ALA B 1 183 ? 18.203 29.453 -7.82 1 93.25 183 ALA B C 1
ATOM 6482 O O . ALA B 1 183 ? 18.438 28.406 -7.207 1 93.25 183 ALA B O 1
ATOM 6483 N N . ALA B 1 184 ? 17 30.047 -7.906 1 94.81 184 ALA B N 1
ATOM 6484 C CA . ALA B 1 184 ? 15.852 29.391 -7.285 1 94.81 184 ALA B CA 1
ATOM 6485 C C . ALA B 1 184 ? 15.617 28 -7.887 1 94.81 184 ALA B C 1
ATOM 6487 O O . ALA B 1 184 ? 15.055 27.125 -7.23 1 94.81 184 ALA B O 1
ATOM 6488 N N . PHE B 1 185 ? 16.047 27.766 -9.211 1 96.81 185 PHE B N 1
ATOM 6489 C CA . PHE B 1 185 ? 15.766 26.531 -9.93 1 96.81 185 PHE B CA 1
ATOM 6490 C C . PHE B 1 185 ? 16.953 25.578 -9.859 1 96.81 185 PHE B C 1
ATOM 6492 O O . PHE B 1 185 ? 17 24.594 -10.602 1 96.81 185 PHE B O 1
ATOM 6499 N N . SER B 1 186 ? 17.859 25.953 -8.898 1 95.94 186 SER B N 1
ATOM 6500 C CA . SER B 1 186 ? 19 25.062 -8.742 1 95.94 186 SER B CA 1
ATOM 6501 C C . SER B 1 186 ? 18.609 23.781 -8.031 1 95.94 186 SER B C 1
ATOM 6503 O O . SER B 1 186 ? 18.141 23.812 -6.887 1 95.94 186 SER B O 1
ATOM 6505 N N . ILE B 1 187 ? 18.875 22.531 -8.688 1 95.19 187 ILE B N 1
ATOM 6506 C CA . ILE B 1 187 ? 18.469 21.234 -8.172 1 95.19 187 ILE B CA 1
ATOM 6507 C C . ILE B 1 187 ? 19.25 20.922 -6.883 1 95.19 187 ILE B C 1
ATOM 6509 O O . ILE B 1 187 ? 18.641 20.578 -5.863 1 95.19 187 ILE B O 1
ATOM 6513 N N . PRO B 1 188 ? 20.562 21.219 -6.824 1 90.69 188 PRO B N 1
ATOM 6514 C CA . PRO B 1 188 ? 21.281 20.953 -5.574 1 90.69 188 PRO B CA 1
ATOM 6515 C C . PRO B 1 188 ? 20.828 21.844 -4.426 1 90.69 188 PRO B C 1
ATOM 6517 O O . PRO B 1 188 ? 20.75 21.406 -3.279 1 90.69 188 PRO B O 1
ATOM 6520 N N . ALA B 1 189 ? 20.594 23.047 -4.75 1 92.56 189 ALA B N 1
ATOM 6521 C CA . ALA B 1 189 ? 20.125 23.969 -3.709 1 92.56 189 ALA B CA 1
ATOM 6522 C C . ALA B 1 189 ? 18.781 23.516 -3.15 1 92.56 189 ALA B C 1
ATOM 6524 O O . ALA B 1 189 ? 18.562 23.531 -1.936 1 92.56 189 ALA B O 1
ATOM 6525 N N . ASN B 1 190 ? 17.922 23.141 -4.043 1 95.12 190 ASN B N 1
ATOM 6526 C CA . ASN B 1 190 ? 16.594 22.703 -3.611 1 95.12 190 ASN B CA 1
ATOM 6527 C C . ASN B 1 190 ? 16.641 21.359 -2.908 1 95.12 190 ASN B C 1
ATOM 6529 O O . ASN B 1 190 ? 15.852 21.094 -2.006 1 95.12 190 ASN B O 1
ATOM 6533 N N . TRP B 1 191 ? 17.484 20.562 -3.338 1 91.5 191 TRP B N 1
ATOM 6534 C CA . TRP B 1 191 ? 17.688 19.297 -2.623 1 91.5 191 TRP B CA 1
ATOM 6535 C C . TRP B 1 191 ? 18.156 19.562 -1.191 1 91.5 191 TRP B C 1
ATOM 6537 O O . TRP B 1 191 ? 17.672 18.922 -0.253 1 91.5 191 TRP B O 1
ATOM 6547 N N . ARG B 1 192 ? 19.094 20.516 -1.055 1 89 192 ARG B N 1
ATOM 6548 C CA . ARG B 1 192 ? 19.578 20.859 0.276 1 89 192 ARG B CA 1
ATOM 6549 C C . ARG B 1 192 ? 18.453 21.422 1.138 1 89 192 ARG B C 1
ATOM 6551 O O . ARG B 1 192 ? 18.391 21.172 2.342 1 89 192 ARG B O 1
ATOM 6558 N N . ARG B 1 193 ? 17.562 22.109 0.482 1 91.69 193 ARG B N 1
ATOM 6559 C CA . ARG B 1 193 ? 16.422 22.641 1.213 1 91.69 193 ARG B CA 1
ATOM 6560 C C . ARG B 1 193 ? 15.508 21.516 1.693 1 91.69 193 ARG B C 1
ATOM 6562 O O . ARG B 1 193 ? 14.961 21.578 2.795 1 91.69 193 ARG B O 1
ATOM 6569 N N . LEU B 1 194 ? 15.391 20.484 0.869 1 91.75 194 LEU B N 1
ATOM 6570 C CA . LEU B 1 194 ? 14.547 19.344 1.211 1 91.75 194 LEU B CA 1
ATOM 6571 C C . LEU B 1 194 ? 15.141 18.547 2.369 1 91.75 194 LEU B C 1
ATOM 6573 O O . LEU B 1 194 ? 14.414 18.078 3.248 1 91.75 194 LEU B O 1
ATOM 6577 N N . THR B 1 195 ? 16.453 18.562 2.463 1 85.94 195 THR B N 1
ATOM 6578 C CA . THR B 1 195 ? 17.109 17.719 3.445 1 85.94 195 THR B CA 1
ATOM 6579 C C . THR B 1 195 ? 17.672 18.547 4.594 1 85.94 195 THR B C 1
ATOM 6581 O O . THR B 1 195 ? 18.375 18.031 5.465 1 85.94 195 THR B O 1
ATOM 6584 N N . PHE B 1 196 ? 17.359 19.75 4.57 1 79.94 196 PHE B N 1
ATOM 6585 C CA . PHE B 1 196 ? 17.938 20.672 5.535 1 79.94 196 PHE B CA 1
ATOM 6586 C C . PHE B 1 196 ? 17.438 20.391 6.941 1 79.94 196 PHE B C 1
ATOM 6588 O O . PHE B 1 196 ? 16.25 20.156 7.145 1 79.94 196 PHE B O 1
ATOM 6595 N N . ILE B 1 197 ? 18.453 20.25 7.902 1 73.06 197 ILE B N 1
ATOM 6596 C CA . ILE B 1 197 ? 18.141 20.125 9.32 1 73.06 197 ILE B CA 1
ATOM 6597 C C . ILE B 1 197 ? 18.484 21.422 10.039 1 73.06 197 ILE B C 1
ATOM 6599 O O . ILE B 1 197 ? 19.656 21.828 10.102 1 73.06 197 ILE B O 1
ATOM 6603 N N . ARG B 1 198 ? 17.375 22.344 10.289 1 64.5 198 ARG B N 1
ATOM 6604 C CA . ARG B 1 198 ? 17.578 23.656 10.914 1 64.5 198 ARG B CA 1
ATOM 6605 C C . ARG B 1 198 ? 18.234 23.5 12.281 1 64.5 198 ARG B C 1
ATOM 6607 O O . ARG B 1 198 ? 17.719 22.812 13.156 1 64.5 198 ARG B O 1
ATOM 6614 N N . GLU B 1 199 ? 19.609 23.891 12.273 1 63.81 199 GLU B N 1
ATOM 6615 C CA . GLU B 1 199 ? 20.281 24.016 13.562 1 63.81 199 GLU B CA 1
ATOM 6616 C C . GLU B 1 199 ? 20.297 25.469 14.039 1 63.81 199 GLU B C 1
ATOM 6618 O O . GLU B 1 199 ? 20.594 26.375 13.266 1 63.81 199 GLU B O 1
ATOM 6623 N N . GLY B 1 200 ? 19.297 25.969 14.938 1 63.91 200 GLY B N 1
ATOM 6624 C CA . GLY B 1 200 ? 19.5 27.266 15.578 1 63.91 200 GLY B CA 1
ATOM 6625 C C . GLY B 1 200 ? 18.312 28.203 15.406 1 63.91 200 GLY B C 1
ATOM 6626 O O . GLY B 1 200 ? 18.469 29.422 15.531 1 63.91 200 GLY B O 1
ATOM 6627 N N . GLY B 1 201 ? 17.359 27.797 14.82 1 66 201 GLY B N 1
ATOM 6628 C CA . GLY B 1 201 ? 16.234 28.703 14.766 1 66 201 GLY B CA 1
ATOM 6629 C C . GLY B 1 201 ? 15.617 28.984 16.125 1 66 201 GLY B C 1
ATOM 6630 O O . GLY B 1 201 ? 16.234 28.688 17.156 1 66 201 GLY B O 1
ATOM 6631 N N . ASP B 1 202 ? 14.648 29.969 16.062 1 77.12 202 ASP B N 1
ATOM 6632 C CA . ASP B 1 202 ? 13.891 30.188 17.281 1 77.12 202 ASP B CA 1
ATOM 6633 C C . ASP B 1 202 ? 13.578 28.859 17.984 1 77.12 202 ASP B C 1
ATOM 6635 O O . ASP B 1 202 ? 13.031 27.953 17.375 1 77.12 202 ASP B O 1
ATOM 6639 N N . PRO B 1 203 ? 14.133 28.75 19.172 1 82.25 203 PRO B N 1
ATOM 6640 C CA . PRO B 1 203 ? 13.93 27.516 19.938 1 82.25 203 PRO B CA 1
ATOM 6641 C C . PRO B 1 203 ? 12.461 27.109 20 1 82.25 203 PRO B C 1
ATOM 6643 O O . PRO B 1 203 ? 12.148 25.922 20.109 1 82.25 203 PRO B O 1
ATOM 6646 N N . ARG B 1 204 ? 11.641 28.141 19.938 1 84.69 204 ARG B N 1
ATOM 6647 C CA . ARG B 1 204 ? 10.211 27.875 20.016 1 84.69 204 ARG B CA 1
ATOM 6648 C C . ARG B 1 204 ? 9.719 27.125 18.781 1 84.69 204 ARG B C 1
ATOM 6650 O O . ARG B 1 204 ? 8.82 26.281 18.859 1 84.69 204 ARG B O 1
ATOM 6657 N N . GLN B 1 205 ? 10.359 27.359 17.672 1 82.31 205 GLN B N 1
ATOM 6658 C CA . GLN B 1 205 ? 10.008 26.688 16.438 1 82.31 205 GLN B CA 1
ATOM 6659 C C . GLN B 1 205 ? 10.641 25.297 16.359 1 82.31 205 GLN B C 1
ATOM 6661 O O . GLN B 1 205 ? 10.031 24.375 15.828 1 82.31 205 GLN B O 1
ATOM 6666 N N . THR B 1 206 ? 11.625 25.219 16.969 1 83.31 206 THR B N 1
ATOM 6667 C CA . THR B 1 206 ? 12.297 23.922 17 1 83.31 206 THR B CA 1
ATOM 6668 C C . THR B 1 206 ? 11.547 22.953 17.891 1 83.31 206 THR B C 1
ATOM 6670 O O . THR B 1 206 ? 11.555 21.734 17.641 1 83.31 206 THR B O 1
ATOM 6673 N N . ALA B 1 207 ? 10.953 23.562 18.766 1 87.81 207 ALA B N 1
ATOM 6674 C CA . ALA B 1 207 ? 10.18 22.734 19.703 1 87.81 207 ALA B CA 1
ATOM 6675 C C . ALA B 1 207 ? 9 22.078 19 1 87.81 207 ALA B C 1
ATOM 6677 O O . ALA B 1 207 ? 8.438 21.109 19.516 1 87.81 207 ALA B O 1
ATOM 6678 N N . LEU B 1 208 ? 8.68 22.594 17.812 1 91.75 208 LEU B N 1
ATOM 6679 C CA . LEU B 1 208 ? 7.52 22.078 17.094 1 91.75 208 LEU B CA 1
ATOM 6680 C C . LEU B 1 208 ? 7.914 20.938 16.172 1 91.75 208 LEU B C 1
ATOM 6682 O O . LEU B 1 208 ? 7.094 20.453 15.383 1 91.75 208 LEU B O 1
ATOM 6686 N N . THR B 1 209 ? 9.039 20.359 16.297 1 90.25 209 THR B N 1
ATOM 6687 C CA . THR B 1 209 ? 9.594 19.359 15.391 1 90.25 209 THR B CA 1
ATOM 6688 C C . THR B 1 209 ? 8.758 18.078 15.406 1 90.25 209 THR B C 1
ATOM 6690 O O . THR B 1 209 ? 8.539 17.469 14.367 1 90.25 209 THR B O 1
ATOM 6693 N N . PRO B 1 210 ? 8.211 17.797 16.5 1 93.56 210 PRO B N 1
ATOM 6694 C CA . PRO B 1 210 ? 7.422 16.562 16.531 1 93.56 210 PRO B CA 1
ATOM 6695 C C . PRO B 1 210 ? 6.172 16.641 15.664 1 93.56 210 PRO B C 1
ATOM 6697 O O . PRO B 1 210 ? 5.609 15.609 15.289 1 93.56 210 PRO B O 1
ATOM 6700 N N . MET B 1 211 ? 5.773 17.703 15.414 1 93.88 211 MET B N 1
ATOM 6701 C CA . MET B 1 211 ? 4.566 17.891 14.609 1 93.88 211 MET B CA 1
ATOM 6702 C C . MET B 1 211 ? 4.773 17.375 13.188 1 93.88 211 MET B C 1
ATOM 6704 O O . MET B 1 211 ? 3.822 16.938 12.539 1 93.88 211 MET B O 1
ATOM 6708 N N . GLU B 1 212 ? 5.961 17.453 12.719 1 93 212 GLU B N 1
ATOM 6709 C CA . GLU B 1 212 ? 6.273 16.922 11.391 1 93 212 GLU B CA 1
ATOM 6710 C C . GLU B 1 212 ? 6.023 15.414 11.328 1 93 212 GLU B C 1
ATOM 6712 O O . GLU B 1 212 ? 5.465 14.906 10.352 1 93 212 GLU B O 1
ATOM 6717 N N . GLY B 1 213 ? 6.41 14.734 12.383 1 94.62 213 GLY B N 1
ATOM 6718 C CA . GLY B 1 213 ? 6.137 13.305 12.461 1 94.62 213 GLY B CA 1
ATOM 6719 C C . GLY B 1 213 ? 4.656 12.984 12.5 1 94.62 213 GLY B C 1
ATOM 6720 O O . GLY B 1 213 ? 4.199 12.047 11.852 1 94.62 213 GLY B O 1
ATOM 6721 N N . VAL B 1 214 ? 3.99 13.766 13.133 1 94.75 214 VAL B N 1
ATOM 6722 C CA . VAL B 1 214 ? 2.553 13.547 13.266 1 94.75 214 VAL B CA 1
ATOM 6723 C C . VAL B 1 214 ? 1.874 13.758 11.914 1 94.75 214 VAL B C 1
ATOM 6725 O O . VAL B 1 214 ? 1.019 12.961 11.516 1 94.75 214 VAL B O 1
ATOM 6728 N N . ARG B 1 215 ? 2.266 14.703 11.289 1 94.56 215 ARG B N 1
ATOM 6729 C CA . ARG B 1 215 ? 1.7 15.008 9.984 1 94.56 215 ARG B CA 1
ATOM 6730 C C . ARG B 1 215 ? 1.936 13.852 9.008 1 94.56 215 ARG B C 1
ATOM 6732 O O . ARG B 1 215 ? 1.026 13.461 8.273 1 94.56 215 ARG B O 1
ATOM 6739 N N . VAL B 1 216 ? 3.209 13.32 8.945 1 95 216 VAL B N 1
ATOM 6740 C CA . VAL B 1 216 ? 3.586 12.258 8.023 1 95 216 VAL B CA 1
ATOM 6741 C C . VAL B 1 216 ? 2.797 10.992 8.352 1 95 216 VAL B C 1
ATOM 6743 O O . VAL B 1 216 ? 2.264 10.336 7.449 1 95 216 VAL B O 1
ATOM 6746 N N . LEU B 1 217 ? 2.607 10.695 9.656 1 94 217 LEU B N 1
ATOM 6747 C CA . LEU B 1 217 ? 1.869 9.508 10.062 1 94 217 LEU B CA 1
ATOM 6748 C C . LEU B 1 217 ? 0.381 9.664 9.766 1 94 217 LEU B C 1
ATOM 6750 O O . LEU B 1 217 ? -0.275 8.711 9.344 1 94 217 LEU B O 1
ATOM 6754 N N . ALA B 1 218 ? -0.028 10.836 9.945 1 93.44 218 ALA B N 1
ATOM 6755 C CA . ALA B 1 218 ? -1.429 11.109 9.633 1 93.44 218 ALA B CA 1
ATOM 6756 C C . ALA B 1 218 ? -1.695 10.961 8.133 1 93.44 218 ALA B C 1
ATOM 6758 O O . ALA B 1 218 ? -2.719 10.406 7.73 1 93.44 218 ALA B O 1
ATOM 6759 N N . LEU B 1 219 ? -0.835 11.398 7.383 1 94.06 219 LEU B N 1
ATOM 6760 C CA . LEU B 1 219 ? -0.977 11.242 5.938 1 94.06 219 LEU B CA 1
ATOM 6761 C C . LEU B 1 219 ? -0.922 9.766 5.547 1 94.06 219 LEU B C 1
ATOM 6763 O O . LEU B 1 219 ? -1.643 9.336 4.645 1 94.06 219 LEU B O 1
ATOM 6767 N N . GLY B 1 220 ? -0.056 9.031 6.242 1 94.19 220 GLY B N 1
ATOM 6768 C CA . GLY B 1 220 ? -0.003 7.594 6.016 1 94.19 220 GLY B CA 1
ATOM 6769 C C . GLY B 1 220 ? -1.319 6.895 6.305 1 94.19 220 GLY B C 1
ATOM 6770 O O . GLY B 1 220 ? -1.742 6.02 5.543 1 94.19 220 GLY B O 1
ATOM 6771 N N . CYS B 1 221 ? -2.041 7.32 7.363 1 93.06 221 CYS B N 1
ATOM 6772 C CA . CYS B 1 221 ? -3.346 6.781 7.723 1 93.06 221 CYS B CA 1
ATOM 6773 C C . CYS B 1 221 ? -4.402 7.164 6.691 1 93.06 221 CYS B C 1
ATOM 6775 O O . CYS B 1 221 ? -5.273 6.359 6.359 1 93.06 221 CYS B O 1
ATOM 6777 N N . THR B 1 222 ? -4.211 8.289 6.199 1 93 222 THR B N 1
ATOM 6778 C CA . THR B 1 222 ? -5.148 8.766 5.188 1 93 222 THR B CA 1
ATOM 6779 C C . THR B 1 222 ? -5.012 7.949 3.902 1 93 222 THR B C 1
ATOM 6781 O O . THR B 1 222 ? -6.012 7.516 3.326 1 93 222 THR B O 1
ATOM 6784 N N . THR B 1 223 ? -3.811 7.762 3.447 1 94.12 223 THR B N 1
ATOM 6785 C CA . THR B 1 223 ? -3.594 6.992 2.229 1 94.12 223 THR B CA 1
ATOM 6786 C C . THR B 1 223 ? -4.039 5.543 2.418 1 94.12 223 THR B C 1
ATOM 6788 O O . THR B 1 223 ? -4.473 4.895 1.463 1 94.12 223 THR B O 1
ATOM 6791 N N . PHE B 1 224 ? -3.984 4.973 3.666 1 93.19 224 PHE B N 1
ATOM 6792 C CA . PHE B 1 224 ? -4.445 3.627 3.984 1 93.19 224 PHE B CA 1
ATOM 6793 C C . PHE B 1 224 ? -5.957 3.52 3.812 1 93.19 224 PHE B C 1
ATOM 6795 O O . PHE B 1 224 ? -6.453 2.57 3.199 1 93.19 224 PHE B O 1
ATOM 6802 N N . ALA B 1 225 ? -6.543 4.531 4.309 1 91.94 225 ALA B N 1
ATOM 6803 C CA . ALA B 1 225 ? -7.996 4.547 4.141 1 91.94 225 ALA B CA 1
ATOM 6804 C C . ALA B 1 225 ? -8.375 4.609 2.666 1 91.94 225 ALA B C 1
ATOM 6806 O O . ALA B 1 225 ? -9.289 3.906 2.225 1 91.94 225 ALA B O 1
ATOM 6807 N N . HIS B 1 226 ? -7.723 5.367 1.882 1 94.25 226 HIS B N 1
ATOM 6808 C CA . HIS B 1 226 ? -8.055 5.508 0.469 1 94.25 226 HIS B CA 1
ATOM 6809 C C . HIS B 1 226 ? -7.719 4.238 -0.306 1 94.25 226 HIS B C 1
ATOM 6811 O O . HIS B 1 226 ? -8.414 3.885 -1.26 1 94.25 226 HIS B O 1
ATOM 6817 N N . ALA B 1 227 ? -6.664 3.559 0.134 1 94 227 ALA B N 1
ATOM 6818 C CA . ALA B 1 227 ? -6.355 2.277 -0.496 1 94 227 ALA B CA 1
ATOM 6819 C C . ALA B 1 227 ? -7.496 1.283 -0.301 1 94 227 ALA B C 1
ATOM 6821 O O . ALA B 1 227 ? -7.82 0.517 -1.211 1 94 227 ALA B O 1
ATOM 6822 N N . SER B 1 228 ? -8.086 1.341 0.866 1 93 228 SER B N 1
ATOM 6823 C CA . SER B 1 228 ? -9.203 0.455 1.16 1 93 228 SER B CA 1
ATOM 6824 C C . SER B 1 228 ? -10.43 0.819 0.328 1 93 228 SER B C 1
ATOM 6826 O O . SER B 1 228 ? -11.156 -0.062 -0.136 1 93 228 SER B O 1
ATOM 6828 N N . ILE B 1 229 ? -10.641 2.068 0.048 1 92.75 229 ILE B N 1
ATOM 6829 C CA . ILE B 1 229 ? -11.789 2.553 -0.707 1 92.75 229 ILE B CA 1
ATOM 6830 C C . ILE B 1 229 ? -11.766 1.971 -2.119 1 92.75 229 ILE B C 1
ATOM 6832 O O . ILE B 1 229 ? -12.812 1.606 -2.666 1 92.75 229 ILE B O 1
ATOM 6836 N N . PHE B 1 230 ? -10.609 1.787 -2.639 1 93.44 230 PHE B N 1
ATOM 6837 C CA . PHE B 1 230 ? -10.523 1.37 -4.035 1 93.44 230 PHE B CA 1
ATOM 6838 C C . PHE B 1 230 ? -10.711 -0.137 -4.16 1 93.44 230 PHE B C 1
ATOM 6840 O O . PHE B 1 230 ? -10.969 -0.648 -5.254 1 93.44 230 PHE B O 1
ATOM 6847 N N . HIS B 1 231 ? -10.625 -0.833 -3.061 1 94.88 231 HIS B N 1
ATOM 6848 C CA . HIS B 1 231 ? -11.023 -2.236 -3.092 1 94.88 231 HIS B CA 1
ATOM 6849 C C . HIS B 1 231 ? -12.539 -2.381 -3.129 1 94.88 231 HIS B C 1
ATOM 6851 O O . HIS B 1 231 ? -13.062 -3.381 -3.627 1 94.88 231 HIS B O 1
ATOM 6857 N N . TYR B 1 232 ? -13.219 -1.333 -2.637 1 93.75 232 TYR B N 1
ATOM 6858 C CA . TYR B 1 232 ? -14.672 -1.289 -2.758 1 93.75 232 TYR B CA 1
ATOM 6859 C C . TYR B 1 232 ? -15.086 -0.815 -4.145 1 93.75 232 TYR B C 1
ATOM 6861 O O . TYR B 1 232 ? -16.109 -1.26 -4.68 1 93.75 232 TYR B O 1
ATOM 6869 N N . GLY B 1 233 ? -14.344 0.021 -4.594 1 92.94 233 GLY B N 1
ATOM 6870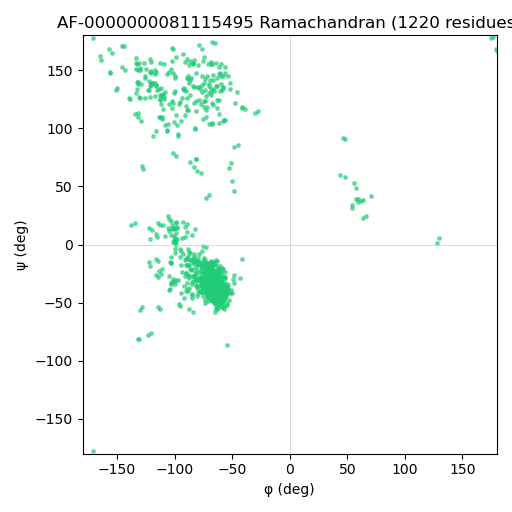 C CA . GLY B 1 233 ? -14.703 0.711 -5.82 1 92.94 233 GLY B CA 1
ATOM 6871 C C . GLY B 1 233 ? -14.484 -0.128 -7.066 1 92.94 233 GLY B C 1
ATOM 6872 O O . GLY B 1 233 ? -15.211 0.019 -8.055 1 92.94 233 GLY B O 1
ATOM 6873 N N . PHE B 1 234 ? -13.547 -0.925 -7.008 1 94.25 234 PHE B N 1
ATOM 6874 C CA . PHE B 1 234 ? -13.273 -1.788 -8.148 1 94.25 234 PHE B CA 1
ATOM 6875 C C . PHE B 1 234 ? -13.859 -3.178 -7.938 1 94.25 234 PHE B C 1
ATOM 6877 O O . PHE B 1 234 ? -14.242 -3.527 -6.816 1 94.25 234 PHE B O 1
ATOM 6884 N N . TYR B 1 235 ? -14.039 -3.961 -8.961 1 95.88 235 TYR B N 1
ATOM 6885 C CA . TYR B 1 235 ? -14.797 -5.207 -8.945 1 95.88 235 TYR B CA 1
ATOM 6886 C C . TYR B 1 235 ? -13.984 -6.328 -8.297 1 95.88 235 TYR B C 1
ATOM 6888 O O . TYR B 1 235 ? -12.875 -6.633 -8.742 1 95.88 235 TYR B O 1
ATOM 6896 N N . THR B 1 236 ? -14.555 -6.836 -7.27 1 95.31 236 THR B N 1
ATOM 6897 C CA . THR B 1 236 ? -13.922 -7.941 -6.555 1 95.31 236 THR B CA 1
ATOM 6898 C C . THR B 1 236 ? -14.742 -9.219 -6.707 1 95.31 236 THR B C 1
ATOM 6900 O O . THR B 1 236 ? -15.953 -9.172 -6.926 1 95.31 236 THR B O 1
ATOM 6903 N N . THR B 1 237 ? -14.109 -10.352 -6.551 1 95 237 THR B N 1
ATOM 6904 C CA . THR B 1 237 ? -14.781 -11.641 -6.68 1 95 237 THR B CA 1
ATOM 6905 C C . THR B 1 237 ? -15.336 -12.094 -5.336 1 95 237 THR B C 1
ATOM 6907 O O . THR B 1 237 ? -16.188 -12.984 -5.277 1 95 237 THR B O 1
ATOM 6910 N N . ASN B 1 238 ? -14.875 -11.523 -4.281 1 94.31 238 ASN B N 1
ATOM 6911 C CA . ASN B 1 238 ? -15.32 -11.875 -2.938 1 94.31 238 ASN B CA 1
ATOM 6912 C C . ASN B 1 238 ? -15.758 -10.641 -2.152 1 94.31 238 ASN B C 1
ATOM 6914 O O . ASN B 1 238 ? -15.188 -10.328 -1.106 1 94.31 238 ASN B O 1
ATOM 6918 N N . PRO B 1 239 ? -16.812 -10 -2.613 1 95.44 239 PRO B N 1
ATOM 6919 C CA . PRO B 1 239 ? -17.281 -8.781 -1.946 1 95.44 239 PRO B CA 1
ATOM 6920 C C . PRO B 1 239 ? -17.625 -9.008 -0.479 1 95.44 239 PRO B C 1
ATOM 6922 O O . PRO B 1 239 ? -17.656 -8.062 0.311 1 95.44 239 PRO B O 1
ATOM 6925 N N . GLU B 1 240 ? -17.891 -10.258 -0.053 1 93.31 240 GLU B N 1
ATOM 6926 C CA . GLU B 1 240 ? -18.219 -10.602 1.325 1 93.31 240 GLU B CA 1
ATOM 6927 C C . GLU B 1 240 ? -17.109 -10.195 2.285 1 93.31 240 GLU B C 1
ATOM 6929 O O . GLU B 1 240 ? -17.375 -9.836 3.436 1 93.31 240 GLU B O 1
ATOM 6934 N N . MET B 1 241 ? -15.953 -10.305 1.675 1 91.81 241 MET B N 1
ATOM 6935 C CA . MET B 1 241 ? -14.82 -9.922 2.504 1 91.81 241 MET B CA 1
ATOM 6936 C C . MET B 1 241 ? -14.898 -8.445 2.883 1 91.81 241 MET B C 1
ATOM 6938 O O . MET B 1 241 ? -14.641 -8.078 4.031 1 91.81 241 MET B O 1
ATOM 6942 N N . LEU B 1 242 ? -15.297 -7.633 2.031 1 93.5 242 LEU B N 1
ATOM 6943 C CA . LEU B 1 242 ? -15.43 -6.195 2.252 1 93.5 242 LEU B CA 1
ATOM 6944 C C . LEU B 1 242 ? -16.594 -5.891 3.178 1 93.5 242 LEU B C 1
ATOM 6946 O O . LEU B 1 242 ? -16.531 -4.973 4 1 93.5 242 LEU B O 1
ATOM 6950 N N . GLU B 1 243 ? -17.656 -6.691 2.992 1 92.81 243 GLU B N 1
ATOM 6951 C CA . GLU B 1 243 ? -18.812 -6.539 3.871 1 92.81 243 GLU B CA 1
ATOM 6952 C C . GLU B 1 243 ? -18.453 -6.852 5.32 1 92.81 243 GLU B C 1
ATOM 6954 O O . GLU B 1 243 ? -18.875 -6.148 6.238 1 92.81 243 GLU B O 1
ATOM 6959 N N . LYS B 1 244 ? -17.609 -7.781 5.488 1 87.56 244 LYS B N 1
ATOM 6960 C CA . LYS B 1 244 ? -17.188 -8.18 6.832 1 87.56 244 LYS B CA 1
ATOM 6961 C C . LYS B 1 244 ? -16.297 -7.105 7.461 1 87.56 244 LYS B C 1
ATOM 6963 O O . LYS B 1 244 ? -16.359 -6.875 8.672 1 87.56 244 LYS B O 1
ATOM 6968 N N . VAL B 1 245 ? -15.633 -6.504 6.582 1 84.25 245 VAL B N 1
ATOM 6969 C CA . VAL B 1 245 ? -14.719 -5.473 7.07 1 84.25 245 VAL B CA 1
ATOM 6970 C C . VAL B 1 245 ? -15.523 -4.316 7.66 1 84.25 245 VAL B C 1
ATOM 6972 O O . VAL B 1 245 ? -15.141 -3.752 8.695 1 84.25 245 VAL B O 1
ATOM 6975 N N . THR B 1 246 ? -16.547 -3.969 7.195 1 81.44 246 THR B N 1
ATOM 6976 C CA . THR B 1 246 ? -17.359 -2.855 7.672 1 81.44 246 THR B CA 1
ATOM 6977 C C . THR B 1 246 ? -18.062 -3.217 8.977 1 81.44 246 THR B C 1
ATOM 6979 O O . THR B 1 246 ? -18.531 -2.338 9.703 1 81.44 246 THR B O 1
ATOM 6982 N N . GLN B 1 247 ? -18.172 -4.559 9.164 1 78.69 247 GLN B N 1
ATOM 6983 C CA . GLN B 1 247 ? -18.891 -4.992 10.359 1 78.69 247 GLN B CA 1
ATOM 6984 C C . GLN B 1 247 ? -17.922 -5.25 11.516 1 78.69 247 GLN B C 1
ATOM 6986 O O . GLN B 1 247 ? -18.328 -5.27 12.68 1 78.69 247 GLN B O 1
ATOM 6991 N N . ARG B 1 248 ? -16.688 -5.387 11.148 1 80.19 248 ARG B N 1
ATOM 6992 C CA . ARG B 1 248 ? -15.688 -5.691 12.172 1 80.19 248 ARG B CA 1
ATOM 6993 C C . ARG B 1 248 ? -15.203 -4.422 12.867 1 80.19 248 ARG B C 1
ATOM 6995 O O . ARG B 1 248 ? -15.234 -3.338 12.273 1 80.19 248 ARG B O 1
ATOM 7002 N N . ALA B 1 249 ? -14.797 -4.605 13.906 1 77.69 249 ALA B N 1
ATOM 7003 C CA . ALA B 1 249 ? -14.297 -3.492 14.711 1 77.69 249 ALA B CA 1
ATOM 7004 C C . ALA B 1 249 ? -13.078 -2.85 14.062 1 77.69 249 ALA B C 1
ATOM 7006 O O . ALA B 1 249 ? -12.898 -1.631 14.133 1 77.69 249 ALA B O 1
ATOM 7007 N N . ASP B 1 250 ? -12.43 -3.709 13.414 1 77.62 250 ASP B N 1
ATOM 7008 C CA . ASP B 1 250 ? -11.211 -3.162 12.828 1 77.62 250 ASP B CA 1
ATOM 7009 C C . ASP B 1 250 ? -11.508 -2.395 11.547 1 77.62 250 ASP B C 1
ATOM 7011 O O . ASP B 1 250 ? -10.703 -1.571 11.109 1 77.62 250 ASP B O 1
ATOM 7015 N N . GLY B 1 251 ? -12.633 -2.621 11.055 1 81.75 251 GLY B N 1
ATOM 7016 C CA . GLY B 1 251 ? -13.031 -1.905 9.852 1 81.75 251 GLY B CA 1
ATOM 7017 C C . GLY B 1 251 ? -13.461 -0.474 10.125 1 81.75 251 GLY B C 1
ATOM 7018 O O . GLY B 1 251 ? -13.477 0.358 9.219 1 81.75 251 GLY B O 1
ATOM 7019 N N . ILE B 1 252 ? -13.688 -0.232 11.328 1 83.31 252 ILE B N 1
ATOM 7020 C CA . ILE B 1 252 ? -14.18 1.082 11.727 1 83.31 252 ILE B CA 1
ATOM 7021 C C . ILE B 1 252 ? -13.086 2.125 11.531 1 83.31 252 ILE B C 1
ATOM 7023 O O . ILE B 1 252 ? -13.375 3.299 11.281 1 83.31 252 ILE B O 1
ATOM 7027 N N . PHE B 1 253 ? -11.891 1.746 11.531 1 82.44 253 PHE B N 1
ATOM 7028 C CA . PHE B 1 253 ? -10.758 2.658 11.391 1 82.44 253 PHE B CA 1
ATOM 7029 C C . PHE B 1 253 ? -10.703 3.227 9.977 1 82.44 253 PHE B C 1
ATOM 7031 O O . PHE B 1 253 ? -10.156 4.309 9.758 1 82.44 253 PHE B O 1
ATOM 7038 N N . LEU B 1 254 ? -11.352 2.467 9.117 1 80.62 254 LEU B N 1
ATOM 7039 C CA . LEU B 1 254 ? -11.359 2.9 7.723 1 80.62 254 LEU B CA 1
ATOM 7040 C C . LEU B 1 254 ? -12.531 3.832 7.445 1 80.62 254 LEU B C 1
ATOM 7042 O O . LEU B 1 254 ? -12.508 4.602 6.48 1 80.62 254 LEU B O 1
ATOM 7046 N N . SER B 1 255 ? -13.555 3.865 8.281 1 80.06 255 SER B N 1
ATOM 7047 C CA . SER B 1 255 ? -14.773 4.625 8.008 1 80.06 255 SER B CA 1
ATOM 7048 C C . SER B 1 255 ? -14.914 5.805 8.969 1 80.06 255 SER B C 1
ATOM 7050 O O . SER B 1 255 ? -15.586 6.789 8.656 1 80.06 255 SER B O 1
ATOM 7052 N N . ASN B 1 256 ? -14.359 5.711 10.062 1 78.75 256 ASN B N 1
ATOM 7053 C CA . ASN B 1 256 ? -14.492 6.773 11.055 1 78.75 256 ASN B CA 1
ATOM 7054 C C . ASN B 1 256 ? -13.164 7.484 11.297 1 78.75 256 ASN B C 1
ATOM 7056 O O . ASN B 1 256 ? -12.984 8.148 12.32 1 78.75 256 ASN B O 1
ATOM 7060 N N . GLY B 1 257 ? -12.203 7.32 10.398 1 75.12 257 GLY B N 1
ATOM 7061 C CA . GLY B 1 257 ? -10.93 8.023 10.531 1 75.12 257 GLY B CA 1
ATOM 7062 C C . GLY B 1 257 ? -10.93 9.383 9.867 1 75.12 257 GLY B C 1
ATOM 7063 O O . GLY B 1 257 ? -9.875 10.008 9.719 1 75.12 257 GLY B O 1
ATOM 7064 N N . THR B 1 258 ? -12.109 9.961 9.57 1 80.62 258 THR B N 1
ATOM 7065 C CA . THR B 1 258 ? -12.227 11.172 8.773 1 80.62 258 THR B CA 1
ATOM 7066 C C . THR B 1 258 ? -11.961 12.406 9.625 1 80.62 258 THR B C 1
ATOM 7068 O O . THR B 1 258 ? -11.703 13.492 9.102 1 80.62 258 THR B O 1
ATOM 7071 N N . SER B 1 259 ? -11.977 12.148 10.938 1 89.38 259 SER B N 1
ATOM 7072 C CA . SER B 1 259 ? -11.68 13.258 11.836 1 89.38 259 SER B CA 1
ATOM 7073 C C . SER B 1 259 ? -10.219 13.68 11.734 1 89.38 259 SER B C 1
ATOM 7075 O O . SER B 1 259 ? -9.867 14.812 12.078 1 89.38 259 SER B O 1
ATOM 7077 N N . LEU B 1 260 ? -9.461 12.758 11.242 1 90 260 LEU B N 1
ATOM 7078 C CA . LEU B 1 260 ? -8.031 13 11.086 1 90 260 LEU B CA 1
ATOM 7079 C C . LEU B 1 260 ? -7.777 14.172 10.148 1 90 260 LEU B C 1
ATOM 7081 O O . LEU B 1 260 ? -6.84 14.953 10.352 1 90 260 LEU B O 1
ATOM 7085 N N . ILE B 1 261 ? -8.672 14.469 9.156 1 91.81 261 ILE B N 1
ATOM 7086 C CA . ILE B 1 261 ? -8.508 15.523 8.164 1 91.81 261 ILE B CA 1
ATOM 7087 C C . ILE B 1 261 ? -8.68 16.891 8.82 1 91.81 261 ILE B C 1
ATOM 7089 O O . ILE B 1 261 ? -7.988 17.844 8.477 1 91.81 261 ILE B O 1
ATOM 7093 N N . GLN B 1 262 ? -9.477 16.922 9.812 1 93.69 262 GLN B N 1
ATOM 7094 C CA . GLN B 1 262 ? -9.711 18.156 10.539 1 93.69 262 GLN B CA 1
ATOM 7095 C C . GLN B 1 262 ? -8.508 18.516 11.414 1 93.69 262 GLN B C 1
ATOM 7097 O O . GLN B 1 262 ? -8.305 19.688 11.75 1 93.69 262 GLN B O 1
ATOM 7102 N N . ALA B 1 263 ? -7.887 17.531 11.734 1 94.31 263 ALA B N 1
ATOM 7103 C CA . ALA B 1 263 ? -6.68 17.812 12.508 1 94.31 263 ALA B CA 1
ATOM 7104 C C . ALA B 1 263 ? -5.641 18.547 11.656 1 94.31 263 ALA B C 1
ATOM 7106 O O . ALA B 1 263 ? -4.898 19.391 12.164 1 94.31 263 ALA B O 1
ATOM 7107 N N . PHE B 1 264 ? -5.637 18.188 10.461 1 94.94 264 PHE B N 1
ATOM 7108 C CA . PHE B 1 264 ? -4.742 18.906 9.57 1 94.94 264 PHE B CA 1
ATOM 7109 C C . PHE B 1 264 ? -5.145 20.375 9.477 1 94.94 264 PHE B C 1
ATOM 7111 O O . PHE B 1 264 ? -4.289 21.266 9.469 1 94.94 264 PHE B O 1
ATOM 7118 N N . MET B 1 265 ? -6.391 20.656 9.391 1 96 265 MET B N 1
ATOM 7119 C CA . MET B 1 265 ? -6.914 22.016 9.352 1 96 265 MET B CA 1
ATOM 7120 C C . MET B 1 265 ? -6.555 22.781 10.625 1 96 265 MET B C 1
ATOM 7122 O O . MET B 1 265 ? -6.098 23.922 10.562 1 96 265 MET B O 1
ATOM 7126 N N . MET B 1 266 ? -6.703 22.094 11.773 1 97.69 266 MET B N 1
ATOM 7127 C CA . MET B 1 266 ? -6.398 22.688 13.07 1 97.69 266 MET B CA 1
ATOM 7128 C C . MET B 1 266 ? -4.918 23.031 13.18 1 97.69 266 MET B C 1
ATOM 7130 O O . MET B 1 266 ? -4.559 24.125 13.625 1 97.69 266 MET B O 1
ATOM 7134 N N . MET B 1 267 ? -4.156 22.141 12.586 1 97.12 267 MET B N 1
ATOM 7135 C CA . MET B 1 267 ? -2.713 22.359 12.656 1 97.12 267 MET B CA 1
ATOM 7136 C C . MET B 1 267 ? -2.299 23.531 11.766 1 97.12 267 MET B C 1
ATOM 7138 O O . MET B 1 267 ? -1.417 24.312 12.133 1 97.12 267 MET B O 1
ATOM 7142 N N . SER B 1 268 ? -2.83 23.656 10.727 1 96.19 268 SER B N 1
ATOM 7143 C CA . SER B 1 268 ? -2.541 24.766 9.82 1 96.19 268 SER B CA 1
ATOM 7144 C C . SER B 1 268 ? -2.9 26.109 10.453 1 96.19 268 SER B C 1
ATOM 7146 O O . SER B 1 268 ? -2.104 27.047 10.43 1 96.19 268 SER B O 1
ATOM 7148 N N . CYS B 1 269 ? -4.078 26.172 11.102 1 98.38 269 CYS B N 1
ATOM 7149 C CA . CYS B 1 269 ? -4.512 27.406 11.758 1 98.38 269 CYS B CA 1
ATOM 7150 C C . CYS B 1 269 ? -3.648 27.703 12.977 1 98.38 269 CYS B C 1
ATOM 7152 O O . CYS B 1 269 ? -3.35 28.859 13.266 1 98.38 269 CYS B O 1
ATOM 7154 N N . PHE B 1 270 ? -3.268 26.703 13.688 1 98.06 270 PHE B N 1
ATOM 7155 C CA . PHE B 1 270 ? -2.373 26.844 14.836 1 98.06 270 PHE B CA 1
ATOM 7156 C C . PHE B 1 270 ? -1.048 27.469 14.406 1 98.06 270 PHE B C 1
ATOM 7158 O O . PHE B 1 270 ? -0.609 28.469 14.984 1 98.06 270 PHE B O 1
ATOM 7165 N N . LEU B 1 271 ? -0.409 26.812 13.344 1 96.19 271 LEU B N 1
ATOM 7166 C CA . LEU B 1 271 ? 0.9 27.281 12.898 1 96.19 271 LEU B CA 1
ATOM 7167 C C . LEU B 1 271 ? 0.821 28.734 12.414 1 96.19 271 LEU B C 1
ATOM 7169 O O . LEU B 1 271 ? 1.716 29.531 12.68 1 96.19 271 LEU B O 1
ATOM 7173 N N . THR B 1 272 ? -0.38 29.094 11.766 1 96.31 272 THR B N 1
ATOM 7174 C CA . THR B 1 272 ? -0.574 30.453 11.281 1 96.31 272 THR B CA 1
ATOM 7175 C C . THR B 1 272 ? -0.675 31.438 12.438 1 96.31 272 THR B C 1
ATOM 7177 O O . THR B 1 272 ? 0.07 32.406 12.5 1 96.31 272 THR B O 1
ATOM 7180 N N . GLY B 1 273 ? -1.413 31.109 13.391 1 97 273 GLY B N 1
ATOM 7181 C CA . GLY B 1 273 ? -1.574 31.984 14.539 1 97 273 GLY B CA 1
ATOM 7182 C C . GLY B 1 273 ? -0.32 32.094 15.391 1 97 273 GLY B C 1
ATOM 7183 O O . GLY B 1 273 ? 0.082 33.188 15.766 1 97 273 GLY B O 1
ATOM 7184 N N . TYR B 1 274 ? 0.229 31.031 15.555 1 96.62 274 TYR B N 1
ATOM 7185 C CA . TYR B 1 274 ? 1.406 30.984 16.406 1 96.62 274 TYR B CA 1
ATOM 7186 C C . TYR B 1 274 ? 2.562 31.766 15.797 1 96.62 274 TYR B C 1
ATOM 7188 O O . TYR B 1 274 ? 3.225 32.562 16.469 1 96.62 274 TYR B O 1
ATOM 7196 N N . ASN B 1 275 ? 2.854 31.547 14.531 1 93.56 275 ASN B N 1
ATOM 7197 C CA . ASN B 1 275 ? 3.932 32.25 13.836 1 93.56 275 ASN B CA 1
ATOM 7198 C C . ASN B 1 275 ? 3.686 33.75 13.797 1 93.56 275 ASN B C 1
ATOM 7200 O O . ASN B 1 275 ? 4.621 34.531 13.938 1 93.56 275 ASN B O 1
ATOM 7204 N N . LEU B 1 276 ? 2.467 34.125 13.672 1 95.69 276 LEU B N 1
ATOM 7205 C CA . LEU B 1 276 ? 2.154 35.562 13.664 1 95.69 276 LEU B CA 1
ATOM 7206 C C . LEU B 1 276 ? 2.336 36.156 15.055 1 95.69 276 LEU B C 1
ATOM 7208 O O . LEU B 1 276 ? 2.805 37.281 15.188 1 95.69 276 LEU B O 1
ATOM 7212 N N . LEU B 1 277 ? 2.035 35.438 16.031 1 95.31 277 LEU B N 1
ATOM 7213 C CA . LEU B 1 277 ? 2.23 35.938 17.391 1 95.31 277 LEU B CA 1
ATOM 7214 C C . LEU B 1 277 ? 3.715 36.094 17.703 1 95.31 277 LEU B C 1
ATOM 7216 O O . LEU B 1 277 ? 4.121 37.062 18.328 1 95.31 277 LEU B O 1
ATOM 7220 N N . ILE B 1 278 ? 4.441 35.125 17.297 1 92.38 278 ILE B N 1
ATOM 7221 C CA . ILE B 1 278 ? 5.887 35.25 17.469 1 92.38 278 ILE B CA 1
ATOM 7222 C C . ILE B 1 278 ? 6.406 36.438 16.703 1 92.38 278 ILE B C 1
ATOM 7224 O O . ILE B 1 278 ? 7.238 37.219 17.203 1 92.38 278 ILE B O 1
ATOM 7228 N N . TYR B 1 279 ? 5.926 36.594 15.555 1 91.81 279 TYR B N 1
ATOM 7229 C CA . TYR B 1 279 ? 6.344 37.719 14.719 1 91.81 279 TYR B CA 1
ATOM 7230 C C . TYR B 1 279 ? 5.961 39.031 15.352 1 91.81 279 TYR B C 1
ATOM 7232 O O . TYR B 1 279 ? 6.66 40.031 15.188 1 91.81 279 TYR B O 1
ATOM 7240 N N . SER B 1 280 ? 5.004 39.062 16.109 1 90.94 280 SER B N 1
ATOM 7241 C CA . SER B 1 280 ? 4.535 40.281 16.766 1 90.94 280 SER B CA 1
ATOM 7242 C C . SER B 1 280 ? 5.551 40.781 17.781 1 90.94 280 SER B C 1
ATOM 7244 O O . SER B 1 280 ? 5.5 41.938 18.203 1 90.94 280 SER B O 1
ATOM 7246 N N . GLN B 1 281 ? 6.34 40 18.203 1 91.19 281 GLN B N 1
ATOM 7247 C CA . GLN B 1 281 ? 7.359 40.406 19.172 1 91.19 281 GLN B CA 1
ATOM 7248 C C . GLN B 1 281 ? 8.445 41.25 18.484 1 91.19 281 GLN B C 1
ATOM 7250 O O . GLN B 1 281 ? 9.18 41.969 19.141 1 91.19 281 GLN B O 1
ATOM 7255 N N . LYS B 1 282 ? 8.531 41.031 17.312 1 87.19 282 LYS B N 1
ATOM 7256 C CA . LYS B 1 282 ? 9.562 41.75 16.578 1 87.19 282 LYS B CA 1
ATOM 7257 C C . LYS B 1 282 ? 8.969 42.969 15.844 1 87.19 282 LYS B C 1
ATOM 7259 O O . LYS B 1 282 ? 9.664 43.969 15.617 1 87.19 282 LYS B O 1
ATOM 7264 N N . ARG B 1 283 ? 7.75 42.875 15.461 1 89.81 283 ARG B N 1
ATOM 7265 C CA . ARG B 1 283 ? 7.109 43.938 14.695 1 89.81 283 ARG B CA 1
ATOM 7266 C C . ARG B 1 283 ? 5.637 44.062 15.062 1 89.81 283 ARG B C 1
ATOM 7268 O O . ARG B 1 283 ? 4.988 43.062 15.406 1 89.81 283 ARG B O 1
ATOM 7275 N N . GLU B 1 284 ? 5.199 45.344 14.844 1 90.56 284 GLU B N 1
ATOM 7276 C CA . GLU B 1 284 ? 3.77 45.562 15.039 1 90.56 284 GLU B CA 1
ATOM 7277 C C . GLU B 1 284 ? 2.955 44.969 13.914 1 90.56 284 GLU B C 1
ATOM 7279 O O . GLU B 1 284 ? 3.328 45.062 12.742 1 90.56 284 GLU B O 1
ATOM 7284 N N . LEU B 1 285 ? 1.833 44.188 14.43 1 90.25 285 LEU B N 1
ATOM 7285 C CA . LEU B 1 285 ? 0.965 43.531 13.461 1 90.25 285 LEU B CA 1
ATOM 7286 C C . LEU B 1 285 ? -0.313 44.344 13.242 1 90.25 285 LEU B C 1
ATOM 7288 O O . LEU B 1 285 ? -0.735 45.094 14.125 1 90.25 285 LEU B O 1
ATOM 7292 N N . GLY B 1 286 ? -0.826 44.312 11.906 1 91 286 GLY B N 1
ATOM 7293 C CA . GLY B 1 286 ? -2.098 44.906 11.531 1 91 286 GLY B CA 1
ATOM 7294 C C . GLY B 1 286 ? -2.732 44.281 10.32 1 91 286 GLY B C 1
ATOM 7295 O O . GLY B 1 286 ? -2.084 43.5 9.609 1 91 286 GLY B O 1
ATOM 7296 N N . LEU B 1 287 ? -3.9 44.562 10.188 1 94.69 287 LEU B N 1
ATOM 7297 C CA . LEU B 1 287 ? -4.68 43.969 9.102 1 94.69 287 LEU B CA 1
ATOM 7298 C C . LEU B 1 287 ? -4.047 44.312 7.75 1 94.69 287 LEU B C 1
ATOM 7300 O O . LEU B 1 287 ? -4.336 43.656 6.75 1 94.69 287 LEU B O 1
ATOM 7304 N N . TYR B 1 288 ? -3.287 45.281 7.758 1 90.94 288 TYR B N 1
ATOM 7305 C CA . TYR B 1 288 ? -2.625 45.656 6.516 1 90.94 288 TYR B CA 1
ATOM 7306 C C . TYR B 1 288 ? -1.692 44.562 6.027 1 90.94 288 TYR B C 1
ATOM 7308 O O . TYR B 1 288 ? -1.303 44.562 4.855 1 90.94 288 TYR B O 1
ATOM 7316 N N . LEU B 1 289 ? -1.391 43.625 6.836 1 93.94 289 LEU B N 1
ATOM 7317 C CA . LEU B 1 289 ? -0.488 42.531 6.488 1 93.94 289 LEU B CA 1
ATOM 7318 C C . LEU B 1 289 ? -1.257 41.375 5.883 1 93.94 289 LEU B C 1
ATOM 7320 O O . LEU B 1 289 ? -0.654 40.438 5.355 1 93.94 289 LEU B O 1
ATOM 7324 N N . LEU B 1 290 ? -2.584 41.375 5.949 1 95.5 290 LEU B N 1
ATOM 7325 C CA . LEU B 1 290 ? -3.408 40.25 5.531 1 95.5 290 LEU B CA 1
ATOM 7326 C C . LEU B 1 290 ? -3.156 39.906 4.07 1 95.5 290 LEU B C 1
ATOM 7328 O O . LEU B 1 290 ? -2.939 38.75 3.73 1 95.5 290 LEU B O 1
ATOM 7332 N N . PRO B 1 291 ? -3.135 40.844 3.062 1 94.88 291 PRO B N 1
ATOM 7333 C CA . PRO B 1 291 ? -2.869 40.469 1.667 1 94.88 291 PRO B CA 1
ATOM 7334 C C . PRO B 1 291 ? -1.51 39.812 1.48 1 94.88 291 PRO B C 1
ATOM 7336 O O . PRO B 1 291 ? -1.374 38.906 0.653 1 94.88 291 PRO B O 1
ATOM 7339 N N . LEU B 1 292 ? -0.527 40.25 2.352 1 92.75 292 LEU B N 1
ATOM 7340 C CA . LEU B 1 292 ? 0.799 39.656 2.275 1 92.75 292 LEU B CA 1
ATOM 7341 C C . LEU B 1 292 ? 0.759 38.188 2.719 1 92.75 292 LEU B C 1
ATOM 7343 O O . LEU B 1 292 ? 1.381 37.344 2.092 1 92.75 292 LEU B O 1
ATOM 7347 N N . CYS B 1 293 ? -0.074 38 3.635 1 94.19 293 CYS B N 1
ATOM 7348 C CA . CYS B 1 293 ? -0.234 36.656 4.125 1 94.19 293 CYS B CA 1
ATOM 7349 C C . CYS B 1 293 ? -0.875 35.75 3.066 1 94.19 293 CYS B C 1
ATOM 7351 O O . CYS B 1 293 ? -0.408 34.625 2.82 1 94.19 293 CYS B O 1
ATOM 7353 N N . ILE B 1 294 ? -1.833 36.25 2.52 1 95.75 294 ILE B N 1
ATOM 7354 C CA . ILE B 1 294 ? -2.58 35.469 1.524 1 95.75 294 ILE B CA 1
ATOM 7355 C C . ILE B 1 294 ? -1.687 35.188 0.322 1 95.75 294 ILE B C 1
ATOM 7357 O O . ILE B 1 294 ? -1.634 34.031 -0.156 1 95.75 294 ILE B O 1
ATOM 7361 N N . ILE B 1 295 ? -0.954 36.156 -0.128 1 94.81 295 ILE B N 1
ATOM 7362 C CA . ILE B 1 295 ? -0.105 36 -1.305 1 94.81 295 ILE B CA 1
ATOM 7363 C C . ILE B 1 295 ? 0.982 34.969 -1.029 1 94.81 295 ILE B C 1
ATOM 7365 O O . ILE B 1 295 ? 1.28 34.125 -1.884 1 94.81 295 ILE B O 1
ATOM 7369 N N . LYS B 1 296 ? 1.544 34.969 0.143 1 92.62 296 LYS B N 1
ATOM 7370 C CA . LYS B 1 296 ? 2.592 34.031 0.508 1 92.62 296 LYS B CA 1
ATOM 7371 C C . LYS B 1 296 ? 2.074 32.594 0.464 1 92.62 296 LYS B C 1
ATOM 7373 O O . LYS B 1 296 ? 2.77 31.688 -0.006 1 92.62 296 LYS B O 1
ATOM 7378 N N . ARG B 1 297 ? 0.868 32.438 0.874 1 93.69 297 ARG B N 1
ATOM 7379 C CA . ARG B 1 297 ? 0.271 31.109 0.897 1 93.69 297 ARG B CA 1
ATOM 7380 C C . ARG B 1 297 ? -0.08 30.641 -0.511 1 93.69 297 ARG B C 1
ATOM 7382 O O . ARG B 1 297 ? 0.143 29.484 -0.86 1 93.69 297 ARG B O 1
ATOM 7389 N N . VAL B 1 298 ? -0.539 31.516 -1.282 1 94.75 298 VAL B N 1
ATOM 7390 C CA . VAL B 1 298 ? -0.907 31.203 -2.66 1 94.75 298 VAL B CA 1
ATOM 7391 C C . VAL B 1 298 ? 0.339 30.812 -3.453 1 94.75 298 VAL B C 1
ATOM 7393 O O . VAL B 1 298 ? 0.322 29.844 -4.211 1 94.75 298 VAL B O 1
ATOM 7396 N N . VAL B 1 299 ? 1.361 31.516 -3.117 1 93.5 299 VAL B N 1
ATOM 7397 C CA . VAL B 1 299 ? 2.611 31.281 -3.834 1 93.5 299 VAL B CA 1
ATOM 7398 C C . VAL B 1 299 ? 3.174 29.922 -3.457 1 93.5 299 VAL B C 1
ATOM 7400 O O . VAL B 1 299 ? 3.76 29.234 -4.297 1 93.5 299 VAL B O 1
ATOM 7403 N N . ARG B 1 300 ? 2.908 29.516 -2.357 1 92.12 300 ARG B N 1
ATOM 7404 C CA . ARG B 1 300 ? 3.439 28.266 -1.846 1 92.12 300 ARG B CA 1
ATOM 7405 C C . ARG B 1 300 ? 2.641 27.078 -2.373 1 92.12 300 ARG B C 1
ATOM 7407 O O . ARG B 1 300 ? 3.217 26.062 -2.785 1 92.12 300 ARG B O 1
ATOM 7414 N N . ILE B 1 301 ? 1.307 27.125 -2.537 1 94.75 301 ILE B N 1
ATOM 7415 C CA . ILE B 1 301 ? 0.419 26 -2.744 1 94.75 301 ILE B CA 1
ATOM 7416 C C . ILE B 1 301 ? 0.076 25.875 -4.227 1 94.75 301 ILE B C 1
ATOM 7418 O O . ILE B 1 301 ? -0.001 24.766 -4.762 1 94.75 301 ILE B O 1
ATOM 7422 N N . THR B 1 302 ? 0.025 26.938 -4.941 1 96.31 302 THR B N 1
ATOM 7423 C CA . THR B 1 302 ? -0.603 26.984 -6.258 1 96.31 302 THR B CA 1
ATOM 7424 C C . THR B 1 302 ? 0.225 26.219 -7.281 1 96.31 302 THR B C 1
ATOM 7426 O O . THR B 1 302 ? -0.321 25.453 -8.086 1 96.31 302 THR B O 1
ATOM 7429 N N . PRO B 1 303 ? 1.514 26.312 -7.262 1 95.38 303 PRO B N 1
ATOM 7430 C CA . PRO B 1 303 ? 2.258 25.641 -8.32 1 95.38 303 PRO B CA 1
ATOM 7431 C C . PRO B 1 303 ? 2.07 24.125 -8.289 1 95.38 303 PRO B C 1
ATOM 7433 O O . PRO B 1 303 ? 1.782 23.5 -9.328 1 95.38 303 PRO B O 1
ATOM 7436 N N . VAL B 1 304 ? 2.135 23.484 -7.199 1 96.69 304 VAL B N 1
ATOM 7437 C CA . VAL B 1 304 ? 1.98 22.047 -7.094 1 96.69 304 VAL B CA 1
ATOM 7438 C C . VAL B 1 304 ? 0.519 21.656 -7.316 1 96.69 304 VAL B C 1
ATOM 7440 O O . VAL B 1 304 ? 0.224 20.688 -8.008 1 96.69 304 VAL B O 1
ATOM 7443 N N . HIS B 1 305 ? -0.403 22.469 -6.824 1 97.62 305 HIS B N 1
ATOM 7444 C CA . HIS B 1 305 ? -1.835 22.234 -6.965 1 97.62 305 HIS B CA 1
ATOM 7445 C C . HIS B 1 305 ? -2.25 22.234 -8.43 1 97.62 305 HIS B C 1
ATOM 7447 O O . HIS B 1 305 ? -2.871 21.266 -8.906 1 97.62 305 HIS B O 1
ATOM 7453 N N . MET B 1 306 ? -1.78 23.156 -9.094 1 97.06 306 MET B N 1
ATOM 7454 C CA . MET B 1 306 ? -2.189 23.281 -10.492 1 97.06 306 MET B CA 1
ATOM 7455 C C . MET B 1 306 ? -1.488 22.25 -11.367 1 97.06 306 MET B C 1
ATOM 7457 O O . MET B 1 306 ? -2.051 21.781 -12.359 1 97.06 306 MET B O 1
ATOM 7461 N N . LEU B 1 307 ? -0.285 21.859 -11.023 1 96.94 307 LEU B N 1
ATOM 7462 C CA . LEU B 1 307 ? 0.41 20.812 -11.766 1 96.94 307 LEU B CA 1
ATOM 7463 C C . LEU B 1 307 ? -0.33 19.484 -11.656 1 96.94 307 LEU B C 1
ATOM 7465 O O . LEU B 1 307 ? -0.539 18.797 -12.656 1 96.94 307 LEU B O 1
ATOM 7469 N N . ILE B 1 308 ? -0.846 19.188 -10.43 1 97.44 308 ILE B N 1
ATOM 7470 C CA . ILE B 1 308 ? -1.5 17.891 -10.195 1 97.44 308 ILE B CA 1
ATOM 7471 C C . ILE B 1 308 ? -2.895 17.906 -10.82 1 97.44 308 ILE B C 1
ATOM 7473 O O . ILE B 1 308 ? -3.33 16.922 -11.406 1 97.44 308 ILE B O 1
ATOM 7477 N N . VAL B 1 309 ? -3.539 18.984 -10.812 1 97.88 309 VAL B N 1
ATOM 7478 C CA . VAL B 1 309 ? -4.84 19.109 -11.461 1 97.88 309 VAL B CA 1
ATOM 7479 C C . VAL B 1 309 ? -4.672 19.047 -12.977 1 97.88 309 VAL B C 1
ATOM 7481 O O . VAL B 1 309 ? -5.492 18.453 -13.68 1 97.88 309 VAL B O 1
ATOM 7484 N N . GLY B 1 310 ? -3.631 19.672 -13.43 1 97.75 310 GLY B N 1
ATOM 7485 C CA . GLY B 1 310 ? -3.33 19.562 -14.844 1 97.75 310 GLY B CA 1
ATOM 7486 C C . GLY B 1 310 ? -3.059 18.125 -15.281 1 97.75 310 GLY B C 1
ATOM 7487 O O . GLY B 1 310 ? -3.537 17.703 -16.328 1 97.75 310 GLY B O 1
ATOM 7488 N N . TYR B 1 311 ? -2.307 17.406 -14.531 1 97.06 311 TYR B N 1
ATOM 7489 C CA . TYR B 1 311 ? -2.088 15.992 -14.781 1 97.06 311 TYR B CA 1
ATOM 7490 C C . TYR B 1 311 ? -3.404 15.227 -14.766 1 97.06 311 TYR B C 1
ATOM 7492 O O . TYR B 1 311 ? -3.654 14.391 -15.633 1 97.06 311 TYR B O 1
ATOM 7500 N N . GLY B 1 312 ? -4.289 15.617 -13.766 1 97.62 312 GLY B N 1
ATOM 7501 C CA . GLY B 1 312 ? -5.602 15 -13.664 1 97.62 312 GLY B CA 1
ATOM 7502 C C . GLY B 1 312 ? -6.48 15.258 -14.867 1 97.62 312 GLY B C 1
ATOM 7503 O O . GLY B 1 312 ? -7.238 14.383 -15.297 1 97.62 312 GLY B O 1
ATOM 7504 N N . ALA B 1 313 ? -6.281 16.281 -15.531 1 97.31 313 ALA B N 1
ATOM 7505 C CA . ALA B 1 313 ? -7.125 16.703 -16.656 1 97.31 313 ALA B CA 1
ATOM 7506 C C . ALA B 1 313 ? -6.609 16.125 -17.969 1 97.31 313 ALA B C 1
ATOM 7508 O O . ALA B 1 313 ? -7.324 16.125 -18.984 1 97.31 313 ALA B O 1
ATOM 7509 N N . THR B 1 314 ? -5.363 15.562 -17.938 1 96.31 314 THR B N 1
ATOM 7510 C CA . THR B 1 314 ? -4.777 15.219 -19.234 1 96.31 314 THR B CA 1
ATOM 7511 C C . THR B 1 314 ? -4.223 13.797 -19.219 1 96.31 314 THR B C 1
ATOM 7513 O O . THR B 1 314 ? -4.953 12.836 -19.484 1 96.31 314 THR B O 1
ATOM 7516 N N . TRP B 1 315 ? -3.006 13.656 -18.672 1 95.5 315 TRP B N 1
ATOM 7517 C CA . TRP B 1 315 ? -2.244 12.43 -18.875 1 95.5 315 TRP B CA 1
ATOM 7518 C C . TRP B 1 315 ? -2.668 11.344 -17.891 1 95.5 315 TRP B C 1
ATOM 7520 O O . TRP B 1 315 ? -2.33 10.172 -18.062 1 95.5 315 TRP B O 1
ATOM 7530 N N . TRP B 1 316 ? -3.447 11.633 -16.891 1 96.25 316 TRP B N 1
ATOM 7531 C CA . TRP B 1 316 ? -3.871 10.641 -15.906 1 96.25 316 TRP B CA 1
ATOM 7532 C C . TRP B 1 316 ? -4.672 9.523 -16.578 1 96.25 316 TRP B C 1
ATOM 7534 O O . TRP B 1 316 ? -4.512 8.352 -16.219 1 96.25 316 TRP B O 1
ATOM 7544 N N . MET B 1 317 ? -5.414 9.773 -17.641 1 92.69 317 MET B N 1
ATOM 7545 C CA . MET B 1 317 ? -6.27 8.82 -18.344 1 92.69 317 MET B CA 1
ATOM 7546 C C . MET B 1 317 ? -5.43 7.75 -19.031 1 92.69 317 MET B C 1
ATOM 7548 O O . MET B 1 317 ? -5.914 6.645 -19.281 1 92.69 317 MET B O 1
ATOM 7552 N N . TYR B 1 318 ? -4.191 8.031 -19.297 1 92.06 318 TYR B N 1
ATOM 7553 C CA . TYR B 1 318 ? -3.338 7.113 -20.047 1 92.06 318 TYR B CA 1
ATOM 7554 C C . TYR B 1 318 ? -2.447 6.309 -19.094 1 92.06 318 TYR B C 1
ATOM 7556 O O . TYR B 1 318 ? -1.619 5.512 -19.547 1 92.06 318 TYR B O 1
ATOM 7564 N N . SER B 1 319 ? -2.631 6.516 -17.812 1 93.06 319 SER B N 1
ATOM 7565 C CA . SER B 1 319 ? -1.755 5.863 -16.844 1 93.06 319 SER B CA 1
ATOM 7566 C C . SER B 1 319 ? -2.059 4.375 -16.734 1 93.06 319 SER B C 1
ATOM 7568 O O . SER B 1 319 ? -1.192 3.584 -16.359 1 93.06 319 SER B O 1
ATOM 7570 N N . ARG B 1 320 ? -3.297 3.887 -17.109 1 92.81 320 ARG B N 1
ATOM 7571 C CA . ARG B 1 320 ? -3.713 2.49 -17.047 1 92.81 320 ARG B CA 1
ATOM 7572 C C . ARG B 1 320 ? -4.844 2.211 -18.031 1 92.81 320 ARG B C 1
ATOM 7574 O O . ARG B 1 320 ? -5.617 3.111 -18.359 1 92.81 320 ARG B O 1
ATOM 7581 N N . ASP B 1 321 ? -4.797 1.039 -18.469 1 88.94 321 ASP B N 1
ATOM 7582 C CA . ASP B 1 321 ? -5.879 0.603 -19.344 1 88.94 321 ASP B CA 1
ATOM 7583 C C . ASP B 1 321 ? -6.688 -0.521 -18.703 1 88.94 321 ASP B C 1
ATOM 7585 O O . ASP B 1 321 ? -6.121 -1.421 -18.078 1 88.94 321 ASP B O 1
ATOM 7589 N N . GLY B 1 322 ? -7.984 -0.427 -18.734 1 93.06 322 GLY B N 1
ATOM 7590 C CA . GLY B 1 322 ? -8.883 -1.41 -18.156 1 93.06 322 GLY B CA 1
ATOM 7591 C C . GLY B 1 322 ? -10.352 -1.06 -18.328 1 93.06 322 GLY B C 1
ATOM 7592 O O . GLY B 1 322 ? -10.68 0.051 -18.75 1 93.06 322 GLY B O 1
ATOM 7593 N N . PRO B 1 323 ? -11.164 -1.993 -18.078 1 96.25 323 PRO B N 1
ATOM 7594 C CA . PRO B 1 323 ? -12.602 -1.803 -18.312 1 96.25 323 PRO B CA 1
ATOM 7595 C C . PRO B 1 323 ? -13.203 -0.723 -17.422 1 96.25 323 PRO B C 1
ATOM 7597 O O . PRO B 1 323 ? -14.172 -0.065 -17.812 1 96.25 323 PRO B O 1
ATOM 7600 N N . LEU B 1 324 ? -12.664 -0.457 -16.219 1 96.5 324 LEU B N 1
ATOM 7601 C CA . LEU B 1 324 ? -13.281 0.466 -15.273 1 96.5 324 LEU B CA 1
ATOM 7602 C C . LEU B 1 324 ? -12.602 1.832 -15.32 1 96.5 324 LEU B C 1
ATOM 7604 O O . LEU B 1 324 ? -12.992 2.75 -14.602 1 96.5 324 LEU B O 1
ATOM 7608 N N . VAL B 1 325 ? -11.578 2.055 -16.188 1 95.56 325 VAL B N 1
ATOM 7609 C CA . VAL B 1 325 ? -10.797 3.285 -16.25 1 95.56 325 VAL B CA 1
ATOM 7610 C C . VAL B 1 325 ? -11.695 4.445 -16.688 1 95.56 325 VAL B C 1
ATOM 7612 O O . VAL B 1 325 ? -11.641 5.531 -16.094 1 95.56 325 VAL B O 1
ATOM 7615 N N . SER B 1 326 ? -12.57 4.18 -17.656 1 93.44 326 SER B N 1
ATOM 7616 C CA . SER B 1 326 ? -13.445 5.238 -18.156 1 93.44 326 SER B CA 1
ATOM 7617 C C . SER B 1 326 ? -14.445 5.676 -17.094 1 93.44 326 SER B C 1
ATOM 7619 O O . SER B 1 326 ? -14.82 6.848 -17.031 1 93.44 326 SER B O 1
ATOM 7621 N N . THR B 1 327 ? -14.766 4.809 -16.188 1 93.31 327 THR B N 1
ATOM 7622 C CA . THR B 1 327 ? -15.797 5.117 -15.203 1 93.31 327 THR B CA 1
ATOM 7623 C C . THR B 1 327 ? -15.164 5.566 -13.891 1 93.31 327 THR B C 1
ATOM 7625 O O . THR B 1 327 ? -15.867 5.891 -12.93 1 93.31 327 THR B O 1
ATOM 7628 N N . THR B 1 328 ? -13.945 5.617 -13.781 1 94.31 328 THR B N 1
ATOM 7629 C CA . THR B 1 328 ? -13.258 6.059 -12.57 1 94.31 328 THR B CA 1
ATOM 7630 C C . THR B 1 328 ? -12.328 7.23 -12.883 1 94.31 328 THR B C 1
ATOM 7632 O O . THR B 1 328 ? -12.734 8.391 -12.789 1 94.31 328 THR B O 1
ATOM 7635 N N . ILE B 1 329 ? -11.109 6.91 -13.492 1 95.94 329 ILE B N 1
ATOM 7636 C CA . ILE B 1 329 ? -10.125 7.934 -13.852 1 95.94 329 ILE B CA 1
ATOM 7637 C C . ILE B 1 329 ? -10.727 8.883 -14.891 1 95.94 329 ILE B C 1
ATOM 7639 O O . ILE B 1 329 ? -10.539 10.094 -14.812 1 95.94 329 ILE B O 1
ATOM 7643 N N . GLY B 1 330 ? -11.492 8.312 -15.836 1 95.38 330 GLY B N 1
ATOM 7644 C CA . GLY B 1 330 ? -12.086 9.117 -16.891 1 95.38 330 GLY B CA 1
ATOM 7645 C C . GLY B 1 330 ? -13.078 10.148 -16.375 1 95.38 330 GLY B C 1
ATOM 7646 O O . GLY B 1 330 ? -13.102 11.289 -16.844 1 95.38 330 GLY B O 1
ATOM 7647 N N . LEU B 1 331 ? -13.82 9.789 -15.414 1 94.5 331 LEU B N 1
ATOM 7648 C CA . LEU B 1 331 ? -14.797 10.719 -14.836 1 94.5 331 LEU B CA 1
ATOM 7649 C C . LEU B 1 331 ? -14.094 11.852 -14.094 1 94.5 331 LEU B C 1
ATOM 7651 O O . LEU B 1 331 ? -14.461 13.016 -14.25 1 94.5 331 LEU B O 1
ATOM 7655 N N . GLU B 1 332 ? -13.133 11.57 -13.359 1 96.19 332 GLU B N 1
ATOM 7656 C CA . GLU B 1 332 ? -12.398 12.602 -12.633 1 96.19 332 GLU B CA 1
ATOM 7657 C C . GLU B 1 332 ? -11.609 13.484 -13.594 1 96.19 332 GLU B C 1
ATOM 7659 O O . GLU B 1 332 ? -11.5 14.695 -13.375 1 96.19 332 GLU B O 1
ATOM 7664 N N . SER B 1 333 ? -11.016 12.852 -14.625 1 96.75 333 SER B N 1
ATOM 7665 C CA . SER B 1 333 ? -10.297 13.625 -15.633 1 96.75 333 SER B CA 1
ATOM 7666 C C . SER B 1 333 ? -11.203 14.641 -16.312 1 96.75 333 SER B C 1
ATOM 7668 O O . SER B 1 333 ? -10.812 15.789 -16.516 1 96.75 333 SER B O 1
ATOM 7670 N N . ALA B 1 334 ? -12.398 14.25 -16.625 1 95.38 334 ALA B N 1
ATOM 7671 C CA . ALA B 1 334 ? -13.367 15.156 -17.234 1 95.38 334 ALA B CA 1
ATOM 7672 C C . ALA B 1 334 ? -13.734 16.297 -16.281 1 95.38 334 ALA B C 1
ATOM 7674 O O . ALA B 1 334 ? -13.852 17.453 -16.703 1 95.38 334 ALA B O 1
ATOM 7675 N N . ALA B 1 335 ? -13.922 15.922 -15.047 1 96.69 335 ALA B N 1
ATOM 7676 C CA . ALA B 1 335 ? -14.227 16.938 -14.039 1 96.69 335 ALA B CA 1
ATOM 7677 C C . ALA B 1 335 ? -13.078 17.938 -13.898 1 96.69 335 ALA B C 1
ATOM 7679 O O . ALA B 1 335 ? -13.305 19.141 -13.766 1 96.69 335 ALA B O 1
ATOM 7680 N N . CYS B 1 336 ? -11.805 17.484 -13.875 1 97.5 336 CYS B N 1
ATOM 7681 C CA . CYS B 1 336 ? -10.633 18.344 -13.781 1 97.5 336 CYS B CA 1
ATOM 7682 C C . CYS B 1 336 ? -10.578 19.312 -14.961 1 97.5 336 CYS B C 1
ATOM 7684 O O . CYS B 1 336 ? -10.203 20.484 -14.789 1 97.5 336 CYS B O 1
ATOM 7686 N N . LYS B 1 337 ? -10.969 18.844 -16.188 1 94.38 337 LYS B N 1
ATOM 7687 C CA . LYS B 1 337 ? -10.977 19.703 -17.359 1 94.38 337 LYS B CA 1
ATOM 7688 C C . LYS B 1 337 ? -12.016 20.797 -17.234 1 94.38 337 LYS B C 1
ATOM 7690 O O . LYS B 1 337 ? -11.719 21.969 -17.469 1 94.38 337 LYS B O 1
ATOM 7695 N N . THR B 1 338 ? -13.062 20.422 -16.75 1 94.31 338 THR B N 1
ATOM 7696 C CA . THR B 1 338 ? -14.172 21.375 -16.688 1 94.31 338 THR B CA 1
ATOM 7697 C C . THR B 1 338 ? -13.969 22.375 -15.555 1 94.31 338 THR B C 1
ATOM 7699 O O . THR B 1 338 ? -14.242 23.562 -15.711 1 94.31 338 THR B O 1
ATOM 7702 N N . LYS B 1 339 ? -13.508 21.969 -14.406 1 95.62 339 LYS B N 1
ATOM 7703 C CA . LYS B 1 339 ? -13.422 22.812 -13.227 1 95.62 339 LYS B CA 1
ATOM 7704 C C . LYS B 1 339 ? -11.984 23.281 -12.984 1 95.62 339 LYS B C 1
ATOM 7706 O O . LYS B 1 339 ? -11.594 23.547 -11.852 1 95.62 339 LYS B O 1
ATOM 7711 N N . PHE B 1 340 ? -11.156 23.234 -14.016 1 96.69 340 PHE B N 1
ATOM 7712 C CA . PHE B 1 340 ? -9.758 23.609 -13.859 1 96.69 340 PHE B CA 1
ATOM 7713 C C . PHE B 1 340 ? -9.625 25 -13.242 1 96.69 340 PHE B C 1
ATOM 7715 O O . PHE B 1 340 ? -8.844 25.188 -12.312 1 96.69 340 PHE B O 1
ATOM 7722 N N . TRP B 1 341 ? -10.531 26 -13.648 1 94.25 341 TRP B N 1
ATOM 7723 C CA . TRP B 1 341 ? -10.484 27.391 -13.203 1 94.25 341 TRP B CA 1
ATOM 7724 C C . TRP B 1 341 ? -10.828 27.5 -11.719 1 94.25 341 TRP B C 1
ATOM 7726 O O . TRP B 1 341 ? -10.273 28.344 -11.008 1 94.25 341 TRP B O 1
ATOM 7736 N N . SER B 1 342 ? -11.703 26.719 -11.227 1 97.25 342 SER B N 1
ATOM 7737 C CA . SER B 1 342 ? -12.133 26.797 -9.836 1 97.25 342 SER B CA 1
ATOM 7738 C C . SER B 1 342 ? -11.016 26.375 -8.883 1 97.25 342 SER B C 1
ATOM 7740 O O . SER B 1 342 ? -10.969 26.828 -7.742 1 97.25 342 SER B O 1
ATOM 7742 N N . HIS B 1 343 ? -10.117 25.484 -9.398 1 97.69 343 HIS B N 1
ATOM 7743 C CA . HIS B 1 343 ? -8.984 25.062 -8.578 1 97.69 343 HIS B CA 1
ATOM 7744 C C . HIS B 1 343 ? -7.973 26.203 -8.414 1 97.69 343 HIS B C 1
ATOM 7746 O O . HIS B 1 343 ? -7.363 26.344 -7.355 1 97.69 343 HIS B O 1
ATOM 7752 N N . PHE B 1 344 ? -7.875 27.047 -9.406 1 95.38 344 PHE B N 1
ATOM 7753 C CA . PHE B 1 344 ? -6.957 28.188 -9.359 1 95.38 344 PHE B CA 1
ATOM 7754 C C . PHE B 1 344 ? -7.402 29.203 -8.32 1 95.38 344 PHE B C 1
ATOM 7756 O O . PHE B 1 344 ? -6.57 29.781 -7.621 1 95.38 344 PHE B O 1
ATOM 7763 N N . PHE B 1 345 ? -8.609 29.328 -8.133 1 95.62 345 PHE B N 1
ATOM 7764 C CA . PHE B 1 345 ? -9.148 30.344 -7.23 1 95.62 345 PHE B CA 1
ATOM 7765 C C . PHE B 1 345 ? -9.492 29.734 -5.879 1 95.62 345 PHE B C 1
ATOM 7767 O O . PHE B 1 345 ? -10.062 30.406 -5.016 1 95.62 345 PHE B O 1
ATOM 7774 N N . PHE B 1 346 ? -9.211 28.578 -5.656 1 97.12 346 PHE B N 1
ATOM 7775 C CA . PHE B 1 346 ? -9.445 27.875 -4.395 1 97.12 346 PHE B CA 1
ATOM 7776 C C . PHE B 1 346 ? -10.914 27.953 -3.998 1 97.12 346 PHE B C 1
ATOM 7778 O O . PHE B 1 346 ? -11.234 28.266 -2.854 1 97.12 346 PHE B O 1
ATOM 7785 N N . ILE B 1 347 ? -11.867 27.547 -4.93 1 96.62 347 ILE B N 1
ATOM 7786 C CA . ILE B 1 347 ? -13.297 27.5 -4.641 1 96.62 347 ILE B CA 1
ATOM 7787 C C . ILE B 1 347 ? -13.906 26.219 -5.227 1 96.62 347 ILE B C 1
ATOM 7789 O O . ILE B 1 347 ? -15.109 26.172 -5.492 1 96.62 347 ILE B O 1
ATOM 7793 N N . ASN B 1 348 ? -13.047 25.172 -5.586 1 94.81 348 ASN B N 1
ATOM 7794 C CA . ASN B 1 348 ? -13.5 23.938 -6.199 1 94.81 348 ASN B CA 1
ATOM 7795 C C . ASN B 1 348 ? -14.383 23.125 -5.246 1 94.81 348 ASN B C 1
ATOM 7797 O O . ASN B 1 348 ? -15.117 22.234 -5.68 1 94.81 348 ASN B O 1
ATOM 7801 N N . ASN B 1 349 ? -14.344 23.484 -3.902 1 94.06 349 ASN B N 1
ATOM 7802 C CA . ASN B 1 349 ? -15.219 22.781 -2.969 1 94.06 349 ASN B CA 1
ATOM 7803 C C . ASN B 1 349 ? -16.641 23.312 -3.021 1 94.06 349 ASN B C 1
ATOM 7805 O O . ASN B 1 349 ? -17.578 22.672 -2.541 1 94.06 349 ASN B O 1
ATOM 7809 N N . ILE B 1 350 ? -16.812 24.484 -3.641 1 93.5 350 ILE B N 1
ATOM 7810 C CA . ILE B 1 350 ? -18.125 25.125 -3.748 1 93.5 350 ILE B CA 1
ATOM 7811 C C . ILE B 1 350 ? -18.703 24.891 -5.141 1 93.5 350 ILE B C 1
ATOM 7813 O O . ILE B 1 350 ? -19.906 24.672 -5.293 1 93.5 350 ILE B O 1
ATOM 7817 N N . VAL B 1 351 ? -17.797 24.766 -6.082 1 94.94 351 VAL B N 1
ATOM 7818 C CA . VAL B 1 351 ? -18.234 24.625 -7.469 1 94.94 351 VAL B CA 1
ATOM 7819 C C . VAL B 1 351 ? -18.406 23.156 -7.805 1 94.94 351 VAL B C 1
ATOM 7821 O O . VAL B 1 351 ? -17.438 22.391 -7.867 1 94.94 351 VAL B O 1
ATOM 7824 N N . ASP B 1 352 ? -19.656 22.703 -8.016 1 91.19 352 ASP B N 1
ATOM 7825 C CA . ASP B 1 352 ? -20.016 21.344 -8.43 1 91.19 352 ASP B CA 1
ATOM 7826 C C . ASP B 1 352 ? -19.297 20.312 -7.574 1 91.19 352 ASP B C 1
ATOM 7828 O O . ASP B 1 352 ? -18.562 19.469 -8.086 1 91.19 352 ASP B O 1
ATOM 7832 N N . PRO B 1 353 ? -19.469 20.344 -6.441 1 90.62 353 PRO B N 1
ATOM 7833 C CA . PRO B 1 353 ? -18.719 19.531 -5.488 1 90.62 353 PRO B CA 1
ATOM 7834 C C . PRO B 1 353 ? -18.922 18.031 -5.711 1 90.62 353 PRO B C 1
ATOM 7836 O O . PRO B 1 353 ? -18.125 17.219 -5.254 1 90.62 353 PRO B O 1
ATOM 7839 N N . GLY B 1 354 ? -19.938 17.484 -6.297 1 88.81 354 GLY B N 1
ATOM 7840 C CA . GLY B 1 354 ? -20.203 16.062 -6.523 1 88.81 354 GLY B CA 1
ATOM 7841 C C . GLY B 1 354 ? -19.312 15.453 -7.578 1 88.81 354 GLY B C 1
ATOM 7842 O O . GLY B 1 354 ? -19.141 14.234 -7.621 1 88.81 354 GLY B O 1
ATOM 7843 N N . ASN B 1 355 ? -18.75 16.234 -8.539 1 92.25 355 ASN B N 1
ATOM 7844 C CA . ASN B 1 355 ? -17.812 15.773 -9.562 1 92.25 355 ASN B CA 1
ATOM 7845 C C . ASN B 1 355 ? -16.375 16.062 -9.172 1 92.25 355 ASN B C 1
ATOM 7847 O O . ASN B 1 355 ? -15.891 17.188 -9.32 1 92.25 355 ASN B O 1
ATOM 7851 N N . TYR B 1 356 ? -15.711 15.039 -8.734 1 93.19 356 TYR B N 1
ATOM 7852 C CA . TYR B 1 356 ? -14.383 15.172 -8.148 1 93.19 356 TYR B CA 1
ATOM 7853 C C . TYR B 1 356 ? -13.328 15.391 -9.227 1 93.19 356 TYR B C 1
ATOM 7855 O O . TYR B 1 356 ? -13.398 14.789 -10.297 1 93.19 356 TYR B O 1
ATOM 7863 N N . CYS B 1 357 ? -12.539 16.328 -9.023 1 96.25 357 CYS B N 1
ATOM 7864 C CA . CYS B 1 357 ? -11.25 16.438 -9.695 1 96.25 357 CYS B CA 1
ATOM 7865 C C . CYS B 1 357 ? -10.109 16.094 -8.742 1 96.25 357 CYS B C 1
ATOM 7867 O O . CYS B 1 357 ? -9.656 16.953 -7.984 1 96.25 357 CYS B O 1
ATOM 7869 N N . VAL B 1 358 ? -9.547 14.852 -8.914 1 96.56 358 VAL B N 1
ATOM 7870 C CA . VAL B 1 358 ? -8.625 14.391 -7.887 1 96.56 358 VAL B CA 1
ATOM 7871 C C . VAL B 1 358 ? -9.219 14.648 -6.504 1 96.56 358 VAL B C 1
ATOM 7873 O O . VAL B 1 358 ? -8.961 15.688 -5.895 1 96.56 358 VAL B O 1
ATOM 7876 N N . ALA B 1 359 ? -9.891 13.758 -5.973 1 93.69 359 ALA B N 1
ATOM 7877 C CA . ALA B 1 359 ? -10.836 13.859 -4.867 1 93.69 359 ALA B CA 1
ATOM 7878 C C . ALA B 1 359 ? -10.219 14.594 -3.678 1 93.69 359 ALA B C 1
ATOM 7880 O O . ALA B 1 359 ? -10.828 15.508 -3.121 1 93.69 359 ALA B O 1
ATOM 7881 N N . PRO B 1 360 ? -8.945 14.383 -3.365 1 93.75 360 PRO B N 1
ATOM 7882 C CA . PRO B 1 360 ? -8.422 15.023 -2.156 1 93.75 360 PRO B CA 1
ATOM 7883 C C . PRO B 1 360 ? -8.172 16.516 -2.346 1 93.75 360 PRO B C 1
ATOM 7885 O O . PRO B 1 360 ? -7.902 17.234 -1.375 1 93.75 360 PRO B O 1
ATOM 7888 N N . THR B 1 361 ? -8.406 17.078 -3.52 1 96.38 361 THR B N 1
ATOM 7889 C CA . THR B 1 361 ? -8.102 18.469 -3.787 1 96.38 361 THR B CA 1
ATOM 7890 C C . THR B 1 361 ? -9.125 19.391 -3.113 1 96.38 361 THR B C 1
ATOM 7892 O O . THR B 1 361 ? -8.898 20.594 -2.984 1 96.38 361 THR B O 1
ATOM 7895 N N . TRP B 1 362 ? -10.211 18.891 -2.621 1 94.31 362 TRP B N 1
ATOM 7896 C CA . TRP B 1 362 ? -11.188 19.719 -1.912 1 94.31 362 TRP B CA 1
ATOM 7897 C C . TRP B 1 362 ? -10.586 20.297 -0.641 1 94.31 362 TRP B C 1
ATOM 7899 O O . TRP B 1 362 ? -11.039 21.328 -0.146 1 94.31 362 TRP B O 1
ATOM 7909 N N . PHE B 1 363 ? -9.594 19.656 -0.161 1 95.38 363 PHE B N 1
ATOM 7910 C CA . PHE B 1 363 ? -8.969 20.031 1.098 1 95.38 363 PHE B CA 1
ATOM 7911 C C . PHE B 1 363 ? -8.297 21.406 0.971 1 95.38 363 PHE B C 1
ATOM 7913 O O . PHE B 1 363 ? -8.289 22.188 1.924 1 95.38 363 PHE B O 1
ATOM 7920 N N . LEU B 1 364 ? -7.781 21.812 -0.07 1 96.81 364 LEU B N 1
ATOM 7921 C CA . LEU B 1 364 ? -6.953 23 -0.259 1 96.81 364 LEU B CA 1
ATOM 7922 C C . LEU B 1 364 ? -7.785 24.266 -0.14 1 96.81 364 LEU B C 1
ATOM 7924 O O . LEU B 1 364 ? -7.414 25.203 0.584 1 96.81 364 LEU B O 1
ATOM 7928 N N . PRO B 1 365 ? -9.062 24.328 -0.923 1 96.44 365 PRO B N 1
ATOM 7929 C CA . PRO B 1 365 ? -9.883 25.516 -0.708 1 96.44 365 PRO B CA 1
ATOM 7930 C C . PRO B 1 365 ? -10.336 25.672 0.742 1 96.44 365 PRO B C 1
ATOM 7932 O O . PRO B 1 365 ? -10.352 26.797 1.272 1 96.44 365 PRO B O 1
ATOM 7935 N N . VAL B 1 366 ? -10.562 24.703 1.385 1 97.5 366 VAL B N 1
ATOM 7936 C CA . VAL B 1 366 ? -10.984 24.766 2.779 1 97.5 366 VAL B CA 1
ATOM 7937 C C . VAL B 1 366 ? -9.836 25.266 3.648 1 97.5 366 VAL B C 1
ATOM 7939 O O . VAL B 1 366 ? -10.016 26.141 4.492 1 97.5 366 VAL B O 1
ATOM 7942 N N . ASN B 1 367 ? -8.672 24.672 3.396 1 97.06 367 ASN B N 1
ATOM 7943 C CA . ASN B 1 367 ? -7.492 25.094 4.148 1 97.06 367 ASN B CA 1
ATOM 7944 C C . ASN B 1 367 ? -7.164 26.562 3.891 1 97.06 367 ASN B C 1
ATOM 7946 O O . ASN B 1 367 ? -6.785 27.281 4.812 1 97.06 367 ASN B O 1
ATOM 7950 N N . MET B 1 368 ? -7.359 27.047 2.709 1 97.06 368 MET B N 1
ATOM 7951 C CA . MET B 1 368 ? -7.113 28.438 2.355 1 97.06 368 MET B CA 1
ATOM 7952 C C . MET B 1 368 ? -8.109 29.359 3.051 1 97.06 368 MET B C 1
ATOM 7954 O O . MET B 1 368 ? -7.727 30.375 3.625 1 97.06 368 MET B O 1
ATOM 7958 N N . HIS B 1 369 ? -9.312 29 3.059 1 97.88 369 HIS B N 1
ATOM 7959 C CA . HIS B 1 369 ? -10.328 29.812 3.713 1 97.88 369 HIS B CA 1
ATOM 7960 C C . HIS B 1 369 ? -10.086 29.906 5.215 1 97.88 369 HIS B C 1
ATOM 7962 O O . HIS B 1 369 ? -10.156 30.984 5.805 1 97.88 369 HIS B O 1
ATOM 7968 N N . MET B 1 370 ? -9.766 28.812 5.746 1 98.12 370 MET B N 1
ATOM 7969 C CA . MET B 1 370 ? -9.492 28.797 7.18 1 98.12 370 MET B CA 1
ATOM 7970 C C . MET B 1 370 ? -8.203 29.562 7.484 1 98.12 370 MET B C 1
ATOM 7972 O O . MET B 1 370 ? -8.086 30.188 8.539 1 98.12 370 MET B O 1
ATOM 7976 N N . TYR B 1 371 ? -7.242 29.484 6.633 1 97.75 371 TYR B N 1
ATOM 7977 C CA . TYR B 1 371 ? -6.016 30.25 6.77 1 97.75 371 TYR B CA 1
ATOM 7978 C C . TYR B 1 371 ? -6.312 31.75 6.805 1 97.75 371 TYR B C 1
ATOM 7980 O O . TYR B 1 371 ? -5.777 32.469 7.641 1 97.75 371 TYR B O 1
ATOM 7988 N N . ILE B 1 372 ? -7.246 32.188 5.93 1 97.56 372 ILE B N 1
ATOM 7989 C CA . ILE B 1 372 ? -7.633 33.594 5.867 1 97.56 372 ILE B CA 1
ATOM 7990 C C . ILE B 1 372 ? -8.336 34 7.164 1 97.56 372 ILE B C 1
ATOM 7992 O O . ILE B 1 372 ? -8.055 35.062 7.73 1 97.56 372 ILE B O 1
ATOM 7996 N N . VAL B 1 373 ? -9.094 33.188 7.613 1 98.25 373 VAL B N 1
ATOM 7997 C CA . VAL B 1 373 ? -9.805 33.438 8.859 1 98.25 373 VAL B CA 1
ATOM 7998 C C . VAL B 1 373 ? -8.805 33.531 10.016 1 98.25 373 VAL B C 1
ATOM 8000 O O . VAL B 1 373 ? -8.844 34.5 10.797 1 98.25 373 VAL B O 1
ATOM 8003 N N . ALA B 1 374 ? -7.926 32.594 10.109 1 98.44 374 ALA B N 1
ATOM 8004 C CA . ALA B 1 374 ? -6.941 32.562 11.188 1 98.44 374 ALA B CA 1
ATOM 8005 C C . ALA B 1 374 ? -6.051 33.781 11.148 1 98.44 374 ALA B C 1
ATOM 8007 O O . ALA B 1 374 ? -5.781 34.406 12.188 1 98.44 374 ALA B O 1
ATOM 8008 N N . CYS B 1 375 ? -5.594 34.219 9.969 1 97.62 375 CYS B N 1
ATOM 8009 C CA . CYS B 1 375 ? -4.77 35.406 9.82 1 97.62 375 CYS B CA 1
ATOM 8010 C C . CYS B 1 375 ? -5.527 36.656 10.266 1 97.62 375 CYS B C 1
ATOM 8012 O O . CYS B 1 375 ? -5.008 37.469 11.039 1 97.62 375 CYS B O 1
ATOM 8014 N N . THR B 1 376 ? -6.805 36.75 9.891 1 97.81 376 THR B N 1
ATOM 8015 C CA . THR B 1 376 ? -7.605 37.938 10.195 1 97.81 376 THR B CA 1
ATOM 8016 C C . THR B 1 376 ? -7.793 38.094 11.695 1 97.81 376 THR B C 1
ATOM 8018 O O . THR B 1 376 ? -7.523 39.188 12.25 1 97.81 376 THR B O 1
ATOM 8021 N N . PHE B 1 377 ? -8.086 37.094 12.273 1 98.19 377 PHE B N 1
ATOM 8022 C CA . PHE B 1 377 ? -8.336 37.156 13.711 1 98.19 377 PHE B CA 1
ATOM 8023 C C . PHE B 1 377 ? -7.051 37.438 14.477 1 98.19 377 PHE B C 1
ATOM 8025 O O . PHE B 1 377 ? -7.035 38.219 15.406 1 98.19 377 PHE B O 1
ATOM 8032 N N . THR B 1 378 ? -5.957 36.75 14.148 1 97.5 378 THR B N 1
ATOM 8033 C CA . THR B 1 378 ? -4.703 36.938 14.867 1 97.5 378 THR B CA 1
ATOM 8034 C C . THR B 1 378 ? -4.16 38.344 14.664 1 97.5 378 THR B C 1
ATOM 8036 O O . THR B 1 378 ? -3.666 38.969 15.602 1 97.5 378 THR B O 1
ATOM 8039 N N . LEU B 1 379 ? -4.301 38.875 13.422 1 96.25 379 LEU B N 1
ATOM 8040 C CA . LEU B 1 379 ? -3.807 40.219 13.117 1 96.25 379 LEU B CA 1
ATOM 8041 C C . LEU B 1 379 ? -4.609 41.281 13.867 1 96.25 379 LEU B C 1
ATOM 8043 O O . LEU B 1 379 ? -4.062 42.312 14.266 1 96.25 379 LEU B O 1
ATOM 8047 N N . LEU B 1 380 ? -5.785 40.969 14.188 1 96.06 380 LEU B N 1
ATOM 8048 C CA . LEU B 1 380 ? -6.652 41.969 14.836 1 96.06 380 LEU B CA 1
ATOM 8049 C C . LEU B 1 380 ? -6.52 41.875 16.359 1 96.06 380 LEU B C 1
ATOM 8051 O O . LEU B 1 380 ? -6.605 42.906 17.047 1 96.06 380 LEU B O 1
ATOM 8055 N N . LEU B 1 381 ? -6.184 40.719 16.781 1 96.12 381 LEU B N 1
ATOM 8056 C CA . LEU B 1 381 ? -6.383 40.562 18.203 1 96.12 381 LEU B CA 1
ATOM 8057 C C . LEU B 1 381 ? -5.074 40.188 18.906 1 96.12 381 LEU B C 1
ATOM 8059 O O . LEU B 1 381 ? -5.074 39.781 20.062 1 96.12 381 LEU B O 1
ATOM 8063 N N . TRP B 1 382 ? -4.008 40.312 18.328 1 93.25 382 TRP B N 1
ATOM 8064 C CA . TRP B 1 382 ? -2.738 39.875 18.891 1 93.25 382 TRP B CA 1
ATOM 8065 C C . TRP B 1 382 ? -2.387 40.656 20.141 1 93.25 382 TRP B C 1
ATOM 8067 O O . TRP B 1 382 ? -1.677 40.156 21.016 1 93.25 382 TRP B O 1
ATOM 8077 N N . ARG B 1 383 ? -2.861 41.969 20.359 1 92.19 383 ARG B N 1
ATOM 8078 C CA . ARG B 1 383 ? -2.559 42.812 21.516 1 92.19 383 ARG B CA 1
ATOM 8079 C C . ARG B 1 383 ? -3.381 42.375 22.734 1 92.19 383 ARG B C 1
ATOM 8081 O O . ARG B 1 383 ? -2.891 42.406 23.859 1 92.19 383 ARG B O 1
ATOM 8088 N N . ARG B 1 384 ? -4.555 42.062 22.406 1 94.88 384 ARG B N 1
ATOM 8089 C CA . ARG B 1 384 ? -5.465 41.688 23.469 1 94.88 384 ARG B CA 1
ATOM 8090 C C . ARG B 1 384 ? -5.605 40.156 23.531 1 94.88 384 ARG B C 1
ATOM 8092 O O . ARG B 1 384 ? -6.676 39.625 23.25 1 94.88 384 ARG B O 1
ATOM 8099 N N . ARG B 1 385 ? -4.695 39.625 24.062 1 91 385 ARG B N 1
ATOM 8100 C CA . ARG B 1 385 ? -4.582 38.156 23.984 1 91 385 ARG B CA 1
ATOM 8101 C C . ARG B 1 385 ? -5.648 37.469 24.828 1 91 385 ARG B C 1
ATOM 8103 O O . ARG B 1 385 ? -6.234 36.469 24.422 1 91 385 ARG B O 1
ATOM 8110 N N . ARG B 1 386 ? -6 37.938 25.891 1 94.06 386 ARG B N 1
ATOM 8111 C CA . ARG B 1 386 ? -7.004 37.344 26.766 1 94.06 386 ARG B CA 1
ATOM 8112 C C . ARG B 1 386 ? -8.391 37.406 26.141 1 94.06 386 ARG B C 1
ATOM 8114 O O . ARG B 1 386 ? -9.164 36.469 26.203 1 94.06 386 ARG B O 1
ATOM 8121 N N . PHE B 1 387 ? -8.617 38.594 25.562 1 96.06 387 PHE B N 1
ATOM 8122 C CA . PHE B 1 387 ? -9.898 38.781 24.891 1 96.06 387 PHE B CA 1
ATOM 8123 C C . PHE B 1 387 ? -10 37.844 23.688 1 96.06 387 PHE B C 1
ATOM 8125 O O . PHE B 1 387 ? -11.055 37.25 23.438 1 96.06 387 PHE B O 1
ATOM 8132 N N . ALA B 1 388 ? -8.914 37.719 23.047 1 97.25 388 ALA B N 1
ATOM 8133 C CA . ALA B 1 388 ? -8.867 36.844 21.875 1 97.25 388 ALA B CA 1
ATOM 8134 C C . ALA B 1 388 ? -9.18 35.406 22.266 1 97.25 388 ALA B C 1
ATOM 8136 O O . ALA B 1 388 ? -9.992 34.75 21.609 1 97.25 388 ALA B O 1
ATOM 8137 N N . PHE B 1 389 ? -8.656 35 23.234 1 96.56 389 PHE B N 1
ATOM 8138 C CA . PHE B 1 389 ? -8.844 33.656 23.719 1 96.56 389 PHE B CA 1
ATOM 8139 C C . PHE B 1 389 ? -10.312 33.375 24.047 1 96.56 389 PHE B C 1
ATOM 8141 O O . PHE B 1 389 ? -10.883 32.375 23.625 1 96.56 389 PHE B O 1
ATOM 8148 N N . ARG B 1 390 ? -10.945 34.281 24.703 1 97.25 390 ARG B N 1
ATOM 8149 C CA . ARG B 1 390 ? -12.344 34.156 25.078 1 97.25 390 ARG B CA 1
ATOM 8150 C C . ARG B 1 390 ? -13.25 34.188 23.859 1 97.25 390 ARG B C 1
ATOM 8152 O O . ARG B 1 390 ? -14.211 33.406 23.766 1 97.25 390 ARG B O 1
ATOM 8159 N N . LEU B 1 391 ? -12.859 35.062 22.938 1 98.06 391 LEU B N 1
ATOM 8160 C CA . LEU B 1 391 ? -13.641 35.188 21.703 1 98.06 391 LEU B CA 1
ATOM 8161 C C . LEU B 1 391 ? -13.555 33.906 20.891 1 98.06 391 LEU B C 1
ATOM 8163 O O . LEU B 1 391 ? -14.562 33.438 20.359 1 98.06 391 LEU B O 1
ATOM 8167 N N . TYR B 1 392 ? -12.375 33.281 20.859 1 98.44 392 TYR B N 1
ATOM 8168 C CA . TYR B 1 392 ? -12.188 32.031 20.125 1 98.44 392 TYR B CA 1
ATOM 8169 C C . TYR B 1 392 ? -13.031 30.922 20.719 1 98.44 392 TYR B C 1
ATOM 8171 O O . TYR B 1 392 ? -13.602 30.094 19.984 1 98.44 392 TYR B O 1
ATOM 8179 N N . ILE B 1 393 ? -13.102 30.875 21.953 1 98.25 393 ILE B N 1
ATOM 8180 C CA . ILE B 1 393 ? -13.883 29.859 22.641 1 98.25 393 ILE B CA 1
ATOM 8181 C C . ILE B 1 393 ? -15.359 30.031 22.297 1 98.25 393 ILE B C 1
ATOM 8183 O O . ILE B 1 393 ? -16.062 29.047 22 1 98.25 393 ILE B O 1
ATOM 8187 N N . LEU B 1 394 ? -15.758 31.281 22.391 1 98.44 394 LEU B N 1
ATOM 8188 C CA . LEU B 1 394 ? -17.156 31.578 22.078 1 98.44 394 LEU B CA 1
ATOM 8189 C C . LEU B 1 394 ? -17.5 31.219 20.641 1 98.44 394 LEU B C 1
ATOM 8191 O O . LEU B 1 394 ? -18.531 30.609 20.375 1 98.44 394 LEU B O 1
ATOM 8195 N N . LEU B 1 395 ? -16.625 31.5 19.75 1 98.38 395 LEU B N 1
ATOM 8196 C CA . LEU B 1 395 ? -16.844 31.219 18.344 1 98.38 395 LEU B CA 1
ATOM 8197 C C . LEU B 1 395 ? -16.797 29.719 18.078 1 98.38 395 LEU B C 1
ATOM 8199 O O . LEU B 1 395 ? -17.5 29.203 17.203 1 98.38 395 LEU B O 1
ATOM 8203 N N . PHE B 1 396 ? -15.938 29.047 18.766 1 98.25 396 PHE B N 1
ATOM 8204 C CA . PHE B 1 396 ? -15.844 27.594 18.688 1 98.25 396 PHE B CA 1
ATOM 8205 C C . PHE B 1 396 ? -17.172 26.953 19.062 1 98.25 396 PHE B C 1
ATOM 8207 O O . PHE B 1 396 ? -17.703 26.125 18.328 1 98.25 396 PHE B O 1
ATOM 8214 N N . ILE B 1 397 ? -17.703 27.328 20.266 1 98 397 ILE B N 1
ATOM 8215 C CA . ILE B 1 397 ? -18.953 26.781 20.766 1 98 397 ILE B CA 1
ATOM 8216 C C . ILE B 1 397 ? -20.094 27.109 19.797 1 98 397 ILE B C 1
ATOM 8218 O O . ILE B 1 397 ? -20.891 26.234 19.453 1 98 397 ILE B O 1
ATOM 8222 N N . ALA B 1 398 ? -20.078 28.406 19.234 1 98.12 398 ALA B N 1
ATOM 8223 C CA . ALA B 1 398 ? -21.109 28.859 18.297 1 98.12 398 ALA B CA 1
ATOM 8224 C C . ALA B 1 398 ? -21.047 28.062 17 1 98.12 398 ALA B C 1
ATOM 8226 O O . ALA B 1 398 ? -22.078 27.703 16.438 1 98.12 398 ALA B O 1
ATOM 8227 N N . SER B 1 399 ? -19.859 27.734 16.641 1 96.94 399 SER B N 1
ATOM 8228 C CA . SER B 1 399 ? -19.688 26.984 15.398 1 96.94 399 SER B CA 1
ATOM 8229 C C . SER B 1 399 ? -20.141 25.547 15.555 1 96.94 399 SER B C 1
ATOM 8231 O O . SER B 1 399 ? -20.688 24.953 14.625 1 96.94 399 SER B O 1
ATOM 8233 N N . CYS B 1 400 ? -19.906 24.984 16.625 1 97.19 400 CYS B N 1
ATOM 8234 C CA . CYS B 1 400 ? -20.375 23.625 16.906 1 97.19 400 CYS B CA 1
ATOM 8235 C C . CYS B 1 400 ? -21.906 23.578 16.891 1 97.19 400 CYS B C 1
ATOM 8237 O O . CYS B 1 400 ? -22.5 22.672 16.312 1 97.19 400 CYS B O 1
ATOM 8239 N N . PHE B 1 401 ? -22.469 24.531 17.609 1 96.56 401 PHE B N 1
ATOM 8240 C CA . PHE B 1 401 ? -23.922 24.594 17.703 1 96.56 401 PHE B CA 1
ATOM 8241 C C . PHE B 1 401 ? -24.547 24.844 16.328 1 96.56 401 PHE B C 1
ATOM 8243 O O . PHE B 1 401 ? -25.594 24.281 15.992 1 96.56 401 PHE B O 1
ATOM 8250 N N . MET B 1 402 ? -23.844 25.688 15.523 1 96.31 402 MET B N 1
ATOM 8251 C CA . MET B 1 402 ? -24.312 25.938 14.164 1 96.31 402 MET B CA 1
ATOM 8252 C C . MET B 1 402 ? -24.266 24.672 13.328 1 96.31 402 MET B C 1
ATOM 8254 O O . MET B 1 402 ? -25.203 24.359 12.594 1 96.31 402 MET B O 1
ATOM 8258 N N . THR B 1 403 ? -23.266 23.969 13.492 1 95.12 403 THR B N 1
ATOM 8259 C CA . THR B 1 403 ? -23.125 22.703 12.789 1 95.12 403 THR B CA 1
ATOM 8260 C C . THR B 1 403 ? -24.234 21.734 13.195 1 95.12 403 THR B C 1
ATOM 8262 O O . THR B 1 403 ? -24.812 21.062 12.344 1 95.12 403 THR B O 1
ATOM 8265 N N . ALA B 1 404 ? -24.484 21.594 14.445 1 96.38 404 ALA B N 1
ATOM 8266 C CA . ALA B 1 404 ? -25.531 20.719 14.961 1 96.38 404 ALA B CA 1
ATOM 8267 C C . ALA B 1 404 ? -26.906 21.109 14.398 1 96.38 404 ALA B C 1
ATOM 8269 O O . ALA B 1 404 ? -27.656 20.25 13.953 1 96.38 404 ALA B O 1
ATOM 8270 N N . ALA B 1 405 ? -27.141 22.406 14.469 1 96.06 405 ALA B N 1
ATOM 8271 C CA . ALA B 1 405 ? -28.422 22.922 14.016 1 96.06 405 ALA B CA 1
ATOM 8272 C C . ALA B 1 405 ? -28.641 22.672 12.531 1 96.06 405 ALA B C 1
ATOM 8274 O O . ALA B 1 405 ? -29.688 22.156 12.117 1 96.06 405 ALA B O 1
ATOM 8275 N N . ILE B 1 406 ? -27.672 22.922 11.766 1 96 406 ILE B N 1
ATOM 8276 C CA . ILE B 1 406 ? -27.766 22.75 10.32 1 96 406 ILE B CA 1
ATOM 8277 C C . ILE B 1 406 ? -27.875 21.25 9.992 1 96 406 ILE B C 1
ATOM 8279 O O . ILE B 1 406 ? -28.641 20.875 9.102 1 96 406 ILE B O 1
ATOM 8283 N N . SER B 1 407 ? -27.047 20.438 10.68 1 94.38 407 SER B N 1
ATOM 8284 C CA . SER B 1 407 ? -27.109 19 10.484 1 94.38 407 SER B CA 1
ATOM 8285 C C . SER B 1 407 ? -28.484 18.438 10.812 1 94.38 407 SER B C 1
ATOM 8287 O O . SER B 1 407 ? -28.969 17.516 10.148 1 94.38 407 SER B O 1
ATOM 8289 N N . TYR B 1 408 ? -29.078 18.953 11.891 1 95 408 TYR B N 1
ATOM 8290 C CA . TYR B 1 408 ? -30.406 18.5 12.297 1 95 408 TYR B CA 1
ATOM 8291 C C . TYR B 1 408 ? -31.453 18.875 11.25 1 95 408 TYR B C 1
ATOM 8293 O O . TYR B 1 408 ? -32.281 18.047 10.883 1 95 408 TYR B O 1
ATOM 8301 N N . VAL B 1 409 ? -31.359 20.219 10.641 1 96.06 409 VAL B N 1
ATOM 8302 C CA . VAL B 1 409 ? -32.344 20.75 9.719 1 96.06 409 VAL B CA 1
ATOM 8303 C C . VAL B 1 409 ? -32.188 20.094 8.344 1 96.06 409 VAL B C 1
ATOM 8305 O O . VAL B 1 409 ? -33.156 19.672 7.727 1 96.06 409 VAL B O 1
ATOM 8308 N N . ARG B 1 410 ? -30.969 19.812 7.957 1 93.62 410 ARG B N 1
ATOM 8309 C CA . ARG B 1 410 ? -30.688 19.328 6.613 1 93.62 410 ARG B CA 1
ATOM 8310 C C . ARG B 1 410 ? -30.422 17.828 6.625 1 93.62 410 ARG B C 1
ATOM 8312 O O . ARG B 1 410 ? -30.141 17.234 5.582 1 93.62 410 ARG B O 1
ATOM 8319 N N . GLU B 1 411 ? -30.281 17.328 7.75 1 91.19 411 GLU B N 1
ATOM 8320 C CA . GLU B 1 411 ? -30.094 15.898 7.941 1 91.19 411 GLU B CA 1
ATOM 8321 C C . GLU B 1 411 ? -28.719 15.453 7.453 1 91.19 411 GLU B C 1
ATOM 8323 O O . GLU B 1 411 ? -28.594 14.445 6.75 1 91.19 411 GLU B O 1
ATOM 8328 N N . TYR B 1 412 ? -27.828 16.203 7.75 1 92.56 412 TYR B N 1
ATOM 8329 C CA . TYR B 1 412 ? -26.453 15.805 7.477 1 92.56 412 TYR B CA 1
ATOM 8330 C C . TYR B 1 412 ? -25.969 14.773 8.484 1 92.56 412 TYR B C 1
ATOM 8332 O O . TYR B 1 412 ? -26.328 14.836 9.664 1 92.56 412 TYR B O 1
ATOM 8340 N N . LYS B 1 413 ? -25.141 13.859 7.953 1 90.94 413 LYS B N 1
ATOM 8341 C CA . LYS B 1 413 ? -24.609 12.82 8.82 1 90.94 413 LYS B CA 1
ATOM 8342 C C . LYS B 1 413 ? -23.078 12.766 8.734 1 90.94 413 LYS B C 1
ATOM 8344 O O . LYS B 1 413 ? -22.5 13.125 7.711 1 90.94 413 LYS B O 1
ATOM 8349 N N . ALA B 1 414 ? -22.625 12.242 9.797 1 89.62 414 ALA B N 1
ATOM 8350 C CA . ALA B 1 414 ? -21.188 11.977 9.797 1 89.62 414 ALA B CA 1
ATOM 8351 C C . ALA B 1 414 ? -20.844 10.82 8.867 1 89.62 414 ALA B C 1
ATOM 8353 O O . ALA B 1 414 ? -21.688 9.977 8.57 1 89.62 414 ALA B O 1
ATOM 8354 N N . LEU B 1 415 ? -19.656 10.812 8.422 1 86.56 415 LEU B N 1
ATOM 8355 C CA . LEU B 1 415 ? -19.203 9.82 7.449 1 86.56 415 LEU B CA 1
ATOM 8356 C C . LEU B 1 415 ? -19.328 8.414 8.016 1 86.56 415 LEU B C 1
ATOM 8358 O O . LEU B 1 415 ? -19.531 7.453 7.273 1 86.56 415 LEU B O 1
ATOM 8362 N N . THR B 1 416 ? -19.188 8.258 9.352 1 82.75 416 THR B N 1
ATOM 8363 C CA . THR B 1 416 ? -19.297 6.969 10.016 1 82.75 416 THR B CA 1
ATOM 8364 C C . THR B 1 416 ? -20.641 6.316 9.695 1 82.75 416 THR B C 1
ATOM 8366 O O . THR B 1 416 ? -20.734 5.094 9.578 1 82.75 416 THR B O 1
ATOM 8369 N N . TYR B 1 417 ? -21.719 7.234 9.406 1 85.62 417 TYR B N 1
ATOM 8370 C CA . TYR B 1 417 ? -23.062 6.754 9.109 1 85.62 417 TYR B CA 1
ATOM 8371 C C . TYR B 1 417 ? -23.219 6.469 7.621 1 85.62 417 TYR B C 1
ATOM 8373 O O . TYR B 1 417 ? -24.094 5.688 7.223 1 85.62 417 TYR B O 1
ATOM 8381 N N . LEU B 1 418 ? -22.297 7.039 6.992 1 83.94 418 LEU B N 1
ATOM 8382 C CA . LEU B 1 418 ? -22.406 6.93 5.543 1 83.94 418 LEU B CA 1
ATOM 8383 C C . LEU B 1 418 ? -21.562 5.766 5.023 1 83.94 418 LEU B C 1
ATOM 8385 O O . LEU B 1 418 ? -21.703 5.355 3.871 1 83.94 418 LEU B O 1
ATOM 8389 N N . ALA B 1 419 ? -20.859 5.266 5.703 1 86.69 419 ALA B N 1
ATOM 8390 C CA . ALA B 1 419 ? -19.859 4.305 5.254 1 86.69 419 ALA B CA 1
ATOM 8391 C C . ALA B 1 419 ? -20.469 2.924 5.047 1 86.69 419 ALA B C 1
ATOM 8393 O O . ALA B 1 419 ? -20.062 1.951 5.684 1 86.69 419 ALA B O 1
ATOM 8394 N N . THR B 1 420 ? -21.297 2.672 4.262 1 88.38 420 THR B N 1
ATOM 8395 C CA . THR B 1 420 ? -21.828 1.411 3.76 1 88.38 420 THR B CA 1
ATOM 8396 C C . THR B 1 420 ? -21.031 0.938 2.541 1 88.38 420 THR B C 1
ATOM 8398 O O . THR B 1 420 ? -20.359 1.731 1.89 1 88.38 420 THR B O 1
ATOM 8401 N N . PRO B 1 421 ? -21.125 -0.274 2.285 1 92.5 421 PRO B N 1
ATOM 8402 C CA . PRO B 1 421 ? -20.359 -0.788 1.15 1 92.5 421 PRO B CA 1
ATOM 8403 C C . PRO B 1 421 ? -20.703 -0.088 -0.162 1 92.5 421 PRO B C 1
ATOM 8405 O O . PRO B 1 421 ? -19.797 0.282 -0.922 1 92.5 421 PRO B O 1
ATOM 8408 N N . GLU B 1 422 ? -21.969 0.256 -0.385 1 93.12 422 GLU B N 1
ATOM 8409 C CA . GLU B 1 422 ? -22.391 0.898 -1.625 1 93.12 422 GLU B CA 1
ATOM 8410 C C . GLU B 1 422 ? -21.906 2.344 -1.691 1 93.12 422 GLU B C 1
ATOM 8412 O O . GLU B 1 422 ? -21.453 2.805 -2.74 1 93.12 422 GLU B O 1
ATOM 8417 N N . GLU B 1 423 ? -22.016 2.945 -0.567 1 91.25 423 GLU B N 1
ATOM 8418 C CA . GLU B 1 423 ? -21.578 4.34 -0.518 1 91.25 423 GLU B CA 1
ATOM 8419 C C . GLU B 1 423 ? -20.062 4.453 -0.665 1 91.25 423 GLU B C 1
ATOM 8421 O O . GLU B 1 423 ? -19.578 5.367 -1.326 1 91.25 423 GLU B O 1
ATOM 8426 N N . ILE B 1 424 ? -19.328 3.627 -0.066 1 92 424 ILE B N 1
ATOM 8427 C CA . ILE B 1 424 ? -17.875 3.627 -0.192 1 92 424 ILE B CA 1
ATOM 8428 C C . ILE B 1 424 ? -17.484 3.365 -1.645 1 92 424 ILE B C 1
ATOM 8430 O O . ILE B 1 424 ? -16.594 4.02 -2.18 1 92 424 ILE B O 1
ATOM 8434 N N . ARG B 1 425 ? -18.203 2.348 -2.146 1 93.5 425 ARG B N 1
ATOM 8435 C CA . ARG B 1 425 ? -17.922 2.012 -3.541 1 93.5 425 ARG B CA 1
ATOM 8436 C C . ARG B 1 425 ? -18.062 3.238 -4.438 1 93.5 425 ARG B C 1
ATOM 8438 O O . ARG B 1 425 ? -17.297 3.416 -5.379 1 93.5 425 ARG B O 1
ATOM 8445 N N . ARG B 1 426 ? -18.969 4.164 -4.18 1 90.81 426 ARG B N 1
ATOM 8446 C CA . ARG B 1 426 ? -19.219 5.348 -4.996 1 90.81 426 ARG B CA 1
ATOM 8447 C C . ARG B 1 426 ? -18.422 6.543 -4.48 1 90.81 426 ARG B C 1
ATOM 8449 O O . ARG B 1 426 ? -18.609 7.668 -4.953 1 90.81 426 ARG B O 1
ATOM 8456 N N . THR B 1 427 ? -17.609 6.379 -3.562 1 90.31 427 THR B N 1
ATOM 8457 C CA . THR B 1 427 ? -16.766 7.398 -2.949 1 90.31 427 THR B CA 1
ATOM 8458 C C . THR B 1 427 ? -17.594 8.57 -2.457 1 90.31 427 THR B C 1
ATOM 8460 O O . THR B 1 427 ? -17.234 9.734 -2.666 1 90.31 427 THR B O 1
ATOM 8463 N N . PHE B 1 428 ? -18.844 8.32 -2.029 1 90.69 428 PHE B N 1
ATOM 8464 C CA . PHE B 1 428 ? -19.719 9.281 -1.37 1 90.69 428 PHE B CA 1
ATOM 8465 C C . PHE B 1 428 ? -20.109 10.406 -2.324 1 90.69 428 PHE B C 1
ATOM 8467 O O . PHE B 1 428 ? -20.422 11.516 -1.888 1 90.69 428 PHE B O 1
ATOM 8474 N N . ARG B 1 429 ? -20.094 10.211 -3.664 1 88.19 429 ARG B N 1
ATOM 8475 C CA . ARG B 1 429 ? -20.312 11.25 -4.668 1 88.19 429 ARG B CA 1
ATOM 8476 C C . ARG B 1 429 ? -21.734 11.773 -4.613 1 88.19 429 ARG B C 1
ATOM 8478 O O . ARG B 1 429 ? -21.984 12.961 -4.832 1 88.19 429 ARG B O 1
ATOM 8485 N N . ASP B 1 430 ? -22.672 11.008 -4.211 1 87.5 430 ASP B N 1
ATOM 8486 C CA . ASP B 1 430 ? -24.078 11.383 -4.305 1 87.5 430 ASP B CA 1
ATOM 8487 C C . ASP B 1 430 ? -24.672 11.664 -2.926 1 87.5 430 ASP B C 1
ATOM 8489 O O . ASP B 1 430 ? -25.891 11.789 -2.777 1 87.5 430 ASP B O 1
ATOM 8493 N N . ASP B 1 431 ? -23.812 11.844 -2.084 1 91.44 431 ASP B N 1
ATOM 8494 C CA . ASP B 1 431 ? -24.328 12.07 -0.74 1 91.44 431 ASP B CA 1
ATOM 8495 C C . ASP B 1 431 ? -24.078 13.508 -0.285 1 91.44 431 ASP B C 1
ATOM 8497 O O . ASP B 1 431 ? -22.922 13.922 -0.137 1 91.44 431 ASP B O 1
ATOM 8501 N N . PRO B 1 432 ? -25.203 14.195 0.036 1 92.5 432 PRO B N 1
ATOM 8502 C CA . PRO B 1 432 ? -25.078 15.594 0.428 1 92.5 432 PRO B CA 1
ATOM 8503 C C . PRO B 1 432 ? -24.281 15.781 1.723 1 92.5 432 PRO B C 1
ATOM 8505 O O . PRO B 1 432 ? -23.672 16.828 1.931 1 92.5 432 PRO B O 1
ATOM 8508 N N . SER B 1 433 ? -24.297 14.867 2.559 1 92.88 433 SER B N 1
ATOM 8509 C CA . SER B 1 433 ? -23.531 14.969 3.795 1 92.88 433 SER B CA 1
ATOM 8510 C C . SER B 1 433 ? -22.031 15.102 3.51 1 92.88 433 SER B C 1
ATOM 8512 O O . SER B 1 433 ? -21.312 15.742 4.27 1 92.88 433 SER B O 1
ATOM 8514 N N . PHE B 1 434 ? -21.703 14.43 2.463 1 93.88 434 PHE B N 1
ATOM 8515 C CA . PHE B 1 434 ? -20.297 14.531 2.096 1 93.88 434 PHE B CA 1
ATOM 8516 C C . PHE B 1 434 ? -20.047 15.773 1.254 1 93.88 434 PHE B C 1
ATOM 8518 O O . PHE B 1 434 ? -19.172 16.578 1.57 1 93.88 434 PHE B O 1
ATOM 8525 N N . THR B 1 435 ? -20.766 16.219 0.199 1 93.5 435 THR B N 1
ATOM 8526 C CA . THR B 1 435 ? -20.5 17.234 -0.809 1 93.5 435 THR B CA 1
ATOM 8527 C C . THR B 1 435 ? -20.844 18.625 -0.275 1 93.5 435 THR B C 1
ATOM 8529 O O . THR B 1 435 ? -20.266 19.625 -0.696 1 93.5 435 THR B O 1
ATOM 8532 N N . GLU B 1 436 ? -21.812 18.688 0.797 1 92.75 436 GLU B N 1
ATOM 8533 C CA . GLU B 1 436 ? -22.25 20 1.268 1 92.75 436 GLU B CA 1
ATOM 8534 C C . GLU B 1 436 ? -21.734 20.297 2.674 1 92.75 436 GLU B C 1
ATOM 8536 O O . GLU B 1 436 ? -21.688 21.453 3.098 1 92.75 436 GLU B O 1
ATOM 8541 N N . PHE B 1 437 ? -21.406 19.25 3.355 1 93 437 PHE B N 1
ATOM 8542 C CA . PHE B 1 437 ? -20.984 19.469 4.734 1 93 437 PHE B CA 1
ATOM 8543 C C . PHE B 1 437 ? -19.516 19.094 4.914 1 93 437 PHE B C 1
ATOM 8545 O O . PHE B 1 437 ? -18.688 19.953 5.211 1 93 437 PHE B O 1
ATOM 8552 N N . TYR B 1 438 ? -19.172 17.875 4.516 1 92.88 438 TYR B N 1
ATOM 8553 C CA . TYR B 1 438 ? -17.844 17.375 4.832 1 92.88 438 TYR B CA 1
ATOM 8554 C C . TYR B 1 438 ? -16.766 18.172 4.094 1 92.88 438 TYR B C 1
ATOM 8556 O O . TYR B 1 438 ? -15.742 18.531 4.672 1 9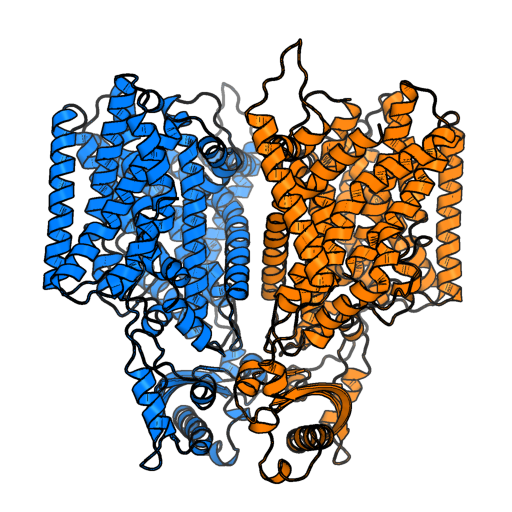2.88 438 TYR B O 1
ATOM 8564 N N . ILE B 1 439 ? -17.047 18.484 2.871 1 94.5 439 ILE B N 1
ATOM 8565 C CA . ILE B 1 439 ? -16.016 19.156 2.096 1 94.5 439 ILE B CA 1
ATOM 8566 C C . ILE B 1 439 ? -16.266 20.656 2.082 1 94.5 439 ILE B C 1
ATOM 8568 O O . ILE B 1 439 ? -15.648 21.391 1.299 1 94.5 439 ILE B O 1
ATOM 8572 N N . SER B 1 440 ? -17.016 21.188 2.926 1 94.56 440 SER B N 1
ATOM 8573 C CA . SER B 1 440 ? -17.344 22.609 2.975 1 94.56 440 SER B CA 1
ATOM 8574 C C . SER B 1 440 ? -16.375 23.359 3.896 1 94.56 440 SER B C 1
ATOM 8576 O O . SER B 1 440 ? -15.812 22.766 4.816 1 94.56 440 SER B O 1
ATOM 8578 N N . SER B 1 441 ? -16.359 24.641 3.768 1 96.12 441 SER B N 1
ATOM 8579 C CA . SER B 1 441 ? -15.5 25.484 4.582 1 96.12 441 SER B CA 1
ATOM 8580 C C . SER B 1 441 ? -16.109 25.734 5.957 1 96.12 441 SER B C 1
ATOM 8582 O O . SER B 1 441 ? -15.398 25.75 6.965 1 96.12 441 SER B O 1
ATOM 8584 N N . TRP B 1 442 ? -17.344 26 5.848 1 94.56 442 TRP B N 1
ATOM 8585 C CA . TRP B 1 442 ? -18 26.312 7.117 1 94.56 442 TRP B CA 1
ATOM 8586 C C . TRP B 1 442 ? -17.922 25.125 8.078 1 94.56 442 TRP B C 1
ATOM 8588 O O . TRP B 1 442 ? -17.922 25.312 9.297 1 94.56 442 TRP B O 1
ATOM 8598 N N . GLY B 1 443 ? -17.844 23.859 7.559 1 93.69 443 GLY B N 1
ATOM 8599 C CA . GLY B 1 443 ? -17.719 22.672 8.383 1 93.69 443 GLY B CA 1
ATOM 8600 C C . GLY B 1 443 ? -16.391 22.578 9.102 1 93.69 443 GLY B C 1
ATOM 8601 O O . GLY B 1 443 ? -16.25 21.812 10.055 1 93.69 443 GLY B O 1
ATOM 8602 N N . ALA B 1 444 ? -15.344 23.469 8.602 1 96.88 444 ALA B N 1
ATOM 8603 C CA . ALA B 1 444 ? -14.008 23.391 9.172 1 96.88 444 ALA B CA 1
ATOM 8604 C C . ALA B 1 444 ? -13.781 24.5 10.195 1 96.88 444 ALA B C 1
ATOM 8606 O O . ALA B 1 444 ? -12.703 24.609 10.781 1 96.88 444 ALA B O 1
ATOM 8607 N N . LEU B 1 445 ? -14.883 25.281 10.531 1 97.88 445 LEU B N 1
ATOM 8608 C CA . LEU B 1 445 ? -14.766 26.422 11.414 1 97.88 445 LEU B CA 1
ATOM 8609 C C . LEU B 1 445 ? -14.391 25.984 12.828 1 97.88 445 LEU B C 1
ATOM 8611 O O . LEU B 1 445 ? -13.516 26.578 13.461 1 97.88 445 LEU B O 1
ATOM 8615 N N . PRO B 1 446 ? -14.992 24.953 13.25 1 97.38 446 PRO B N 1
ATOM 8616 C CA . PRO B 1 446 ? -14.594 24.547 14.602 1 97.38 446 PRO B CA 1
ATOM 8617 C C . PRO B 1 446 ? -13.109 24.188 14.695 1 97.38 446 PRO B C 1
ATOM 8619 O O . PRO B 1 446 ? -12.438 24.562 15.656 1 97.38 446 PRO B O 1
ATOM 8622 N N . ALA B 1 447 ? -12.648 23.453 13.766 1 97.88 447 ALA B N 1
ATOM 8623 C CA . ALA B 1 447 ? -11.234 23.078 13.758 1 97.88 447 ALA B CA 1
ATOM 8624 C C . ALA B 1 447 ? -10.352 24.328 13.711 1 97.88 447 ALA B C 1
ATOM 8626 O O . ALA B 1 447 ? -9.297 24.375 14.352 1 97.88 447 ALA B O 1
ATOM 8627 N N . CYS B 1 448 ? -10.711 25.375 12.914 1 98.5 448 CYS B N 1
ATOM 8628 C CA . CYS B 1 448 ? -9.969 26.625 12.805 1 98.5 448 CYS B CA 1
ATOM 8629 C C . CYS B 1 448 ? -9.844 27.312 14.164 1 98.5 448 CYS B C 1
ATOM 8631 O O . CYS B 1 448 ? -8.742 27.672 14.578 1 98.5 448 CYS B O 1
ATOM 8633 N N . PHE B 1 449 ? -10.992 27.375 14.938 1 98.69 449 PHE B N 1
ATOM 8634 C CA . PHE B 1 449 ? -10.984 28.062 16.219 1 98.69 449 PHE B CA 1
ATOM 8635 C C . PHE B 1 449 ? -10.211 27.281 17.266 1 98.69 449 PHE B C 1
ATOM 8637 O O . PHE B 1 449 ? -9.547 27.859 18.125 1 98.69 449 PHE B O 1
ATOM 8644 N N . VAL B 1 450 ? -10.234 25.969 17.125 1 98.5 450 VAL B N 1
ATOM 8645 C CA . VAL B 1 450 ? -9.414 25.172 18.031 1 98.5 450 VAL B CA 1
ATOM 8646 C C . VAL B 1 450 ? -7.934 25.438 17.75 1 98.5 450 VAL B C 1
ATOM 8648 O O . VAL B 1 450 ? -7.133 25.547 18.688 1 98.5 450 VAL B O 1
ATOM 8651 N N . GLY B 1 451 ? -7.605 25.562 16.469 1 98.75 451 GLY B N 1
ATOM 8652 C CA . GLY B 1 451 ? -6.238 25.891 16.094 1 98.75 451 GLY B CA 1
ATOM 8653 C C . GLY B 1 451 ? -5.777 27.234 16.641 1 98.75 451 GLY B C 1
ATOM 8654 O O . GLY B 1 451 ? -4.664 27.359 17.156 1 98.75 451 GLY B O 1
ATOM 8655 N N . LEU B 1 452 ? -6.613 28.219 16.641 1 98.69 452 LEU B N 1
ATOM 8656 C CA . LEU B 1 452 ? -6.289 29.547 17.141 1 98.69 452 LEU B CA 1
ATOM 8657 C C . LEU B 1 452 ? -6.164 29.547 18.656 1 98.69 452 LEU B C 1
ATOM 8659 O O . LEU B 1 452 ? -5.285 30.203 19.219 1 98.69 452 LEU B O 1
ATOM 8663 N N . ILE B 1 453 ? -7.082 28.922 19.219 1 98.31 453 ILE B N 1
ATOM 8664 C CA . ILE B 1 453 ? -6.992 28.766 20.672 1 98.31 453 ILE B CA 1
ATOM 8665 C C . ILE B 1 453 ? -5.645 28.141 21.047 1 98.31 453 ILE B C 1
ATOM 8667 O O . ILE B 1 453 ? -4.969 28.609 21.953 1 98.31 453 ILE B O 1
ATOM 8671 N N . PHE B 1 454 ? -5.316 27.031 20.375 1 98.31 454 PHE B N 1
ATOM 8672 C CA . PHE B 1 454 ? -4.055 26.344 20.594 1 98.31 454 PHE B CA 1
ATOM 8673 C C . PHE B 1 454 ? -2.877 27.281 20.406 1 98.31 454 PHE B C 1
ATOM 8675 O O . PHE B 1 454 ? -1.952 27.297 21.234 1 98.31 454 PHE B O 1
ATOM 8682 N N . ALA B 1 455 ? -2.881 28.125 19.344 1 97.81 455 ALA B N 1
ATOM 8683 C CA . ALA B 1 455 ? -1.804 29.062 19.062 1 97.81 455 ALA B CA 1
ATOM 8684 C C . ALA B 1 455 ? -1.615 30.062 20.203 1 97.81 455 ALA B C 1
ATOM 8686 O O . ALA B 1 455 ? -0.495 30.266 20.672 1 97.81 455 ALA B O 1
ATOM 8687 N N . HIS B 1 456 ? -2.752 30.672 20.719 1 97.62 456 HIS B N 1
ATOM 8688 C CA . HIS B 1 456 ? -2.689 31.641 21.797 1 97.62 456 HIS B CA 1
ATOM 8689 C C . HIS B 1 456 ? -2.262 31 23.109 1 97.62 456 HIS B C 1
ATOM 8691 O O . HIS B 1 456 ? -1.521 31.594 23.891 1 97.62 456 HIS B O 1
ATOM 8697 N N . LEU B 1 457 ? -2.768 29.797 23.25 1 96.31 457 LEU B N 1
ATOM 8698 C CA . LEU B 1 457 ? -2.416 29.062 24.469 1 96.31 457 LEU B CA 1
ATOM 8699 C C . LEU B 1 457 ? -0.919 28.781 24.516 1 96.31 457 LEU B C 1
ATOM 8701 O O . LEU B 1 457 ? -0.256 29.078 25.516 1 96.31 457 LEU B O 1
ATOM 8705 N N . LEU B 1 458 ? -0.373 28.203 23.484 1 95.75 458 LEU B N 1
ATOM 8706 C CA . LEU B 1 458 ? 1.046 27.875 23.453 1 95.75 458 LEU B CA 1
ATOM 8707 C C . LEU B 1 458 ? 1.904 29.125 23.547 1 95.75 458 LEU B C 1
ATOM 8709 O O . LEU B 1 458 ? 2.932 29.125 24.234 1 95.75 458 LEU B O 1
ATOM 8713 N N . PHE B 1 459 ? 1.555 30.141 22.828 1 95.38 459 PHE B N 1
ATOM 8714 C CA . PHE B 1 459 ? 2.297 31.391 22.875 1 95.38 459 PHE B CA 1
ATOM 8715 C C . PHE B 1 459 ? 2.369 31.922 24.312 1 95.38 459 PHE B C 1
ATOM 8717 O O . PHE B 1 459 ? 3.434 32.344 24.766 1 95.38 459 PHE B O 1
ATOM 8724 N N . GLU B 1 460 ? 1.216 31.906 25.047 1 94.25 460 GLU B N 1
ATOM 8725 C CA . GLU B 1 460 ? 1.189 32.344 26.438 1 94.25 460 GLU B CA 1
ATOM 8726 C C . GLU B 1 460 ? 2.055 31.469 27.312 1 94.25 460 GLU B C 1
ATOM 8728 O O . GLU B 1 460 ? 2.744 31.953 28.219 1 94.25 460 GLU B O 1
ATOM 8733 N N . LEU B 1 461 ? 1.959 30.203 27.078 1 94.56 461 LEU B N 1
ATOM 8734 C CA . LEU B 1 461 ? 2.789 29.266 27.828 1 94.56 461 LEU B CA 1
ATOM 8735 C C . LEU B 1 461 ? 4.27 29.562 27.625 1 94.56 461 LEU B C 1
ATOM 8737 O O . LEU B 1 461 ? 5.055 29.516 28.578 1 94.56 461 LEU B O 1
ATOM 8741 N N . ASP B 1 462 ? 4.57 29.875 26.438 1 92.25 462 ASP B N 1
ATOM 8742 C CA . ASP B 1 462 ? 5.957 30.188 26.125 1 92.25 462 ASP B CA 1
ATOM 8743 C C . ASP B 1 462 ? 6.379 31.516 26.781 1 92.25 462 ASP B C 1
ATOM 8745 O O . ASP B 1 462 ? 7.48 31.609 27.312 1 92.25 462 ASP B O 1
ATOM 8749 N N . GLN B 1 463 ? 5.699 32.344 26.719 1 91.19 463 GLN B N 1
ATOM 8750 C CA . GLN B 1 463 ? 6.008 33.656 27.312 1 91.19 463 GLN B CA 1
ATOM 8751 C C . GLN B 1 463 ? 6.195 33.531 28.812 1 91.19 463 GLN B C 1
ATOM 8753 O O . GLN B 1 463 ? 7.082 34.188 29.391 1 91.19 463 GLN B O 1
ATOM 8758 N N . ARG B 1 464 ? 5.277 32.906 29.359 1 91.25 464 ARG B N 1
ATOM 8759 C CA . ARG B 1 464 ? 5.352 32.719 30.812 1 91.25 464 ARG B CA 1
ATOM 8760 C C . ARG B 1 464 ? 6.359 31.641 31.172 1 91.25 464 ARG B C 1
ATOM 8762 O O . ARG B 1 464 ? 6.586 31.375 32.375 1 91.25 464 ARG B O 1
ATOM 8769 N N . LYS B 1 465 ? 7.02 30.844 30.156 1 89.62 465 LYS B N 1
ATOM 8770 C CA . LYS B 1 465 ? 8.016 29.781 30.328 1 89.62 465 LYS B CA 1
ATOM 8771 C C . LYS B 1 465 ? 7.477 28.641 31.188 1 89.62 465 LYS B C 1
ATOM 8773 O O . LYS B 1 465 ? 8.164 28.172 32.094 1 89.62 465 LYS B O 1
ATOM 8778 N N . ILE B 1 466 ? 6.266 28.453 30.953 1 92.12 466 ILE B N 1
ATOM 8779 C CA . ILE B 1 466 ? 5.633 27.344 31.672 1 92.12 466 ILE B CA 1
ATOM 8780 C C . ILE B 1 466 ? 5.836 26.047 30.891 1 92.12 466 ILE B C 1
ATOM 8782 O O . ILE B 1 466 ? 5.508 25.969 29.703 1 92.12 466 ILE B O 1
ATOM 8786 N N . LYS B 1 467 ? 6.328 25.047 31.578 1 91.06 467 LYS B N 1
ATOM 8787 C CA . LYS B 1 467 ? 6.477 23.719 31 1 91.06 467 LYS B CA 1
ATOM 8788 C C . LYS B 1 467 ? 5.406 22.766 31.531 1 91.06 467 LYS B C 1
ATOM 8790 O O . LYS B 1 467 ? 5.344 22.5 32.719 1 91.06 467 LYS B O 1
ATOM 8795 N N . LEU B 1 468 ? 4.703 22.281 30.641 1 90.69 468 LEU B N 1
ATOM 8796 C CA . LEU B 1 468 ? 3.561 21.469 31.016 1 90.69 468 LEU B CA 1
ATOM 8797 C C . LEU B 1 468 ? 4.02 20.109 31.562 1 90.69 468 LEU B C 1
ATOM 8799 O O . LEU B 1 468 ? 3.244 19.406 32.219 1 90.69 468 LEU B O 1
ATOM 8803 N N . CYS B 1 469 ? 5 19.625 31.344 1 92.88 469 CYS B N 1
ATOM 8804 C CA . CYS B 1 469 ? 5.555 18.391 31.875 1 92.88 469 CYS B CA 1
ATOM 8805 C C . CYS B 1 469 ? 5.598 18.422 33.406 1 92.88 469 CYS B C 1
ATOM 8807 O O . CYS B 1 469 ? 5.676 17.375 34.062 1 92.88 469 CYS B O 1
ATOM 8809 N N . ASP B 1 470 ? 5.883 19.656 33.906 1 88.5 470 ASP B N 1
ATOM 8810 C CA . ASP B 1 470 ? 5.992 19.828 35.344 1 88.5 470 ASP B CA 1
ATOM 8811 C C . ASP B 1 470 ? 4.664 19.516 36.031 1 88.5 470 ASP B C 1
ATOM 8813 O O . ASP B 1 470 ? 4.621 19.344 37.25 1 88.5 470 ASP B O 1
ATOM 8817 N N . TYR B 1 471 ? 3.547 19.578 35.344 1 91.56 471 TYR B N 1
ATOM 8818 C CA . TYR B 1 471 ? 2.221 19.297 35.875 1 91.56 471 TYR B CA 1
ATOM 8819 C C . TYR B 1 471 ? 1.825 17.844 35.625 1 91.56 471 TYR B C 1
ATOM 8821 O O . TYR B 1 471 ? 1.516 17.469 34.5 1 91.56 471 TYR B O 1
ATOM 8829 N N . LYS B 1 472 ? 1.822 16.969 36.656 1 90.19 472 LYS B N 1
ATOM 8830 C CA . LYS B 1 472 ? 1.561 15.539 36.562 1 90.19 472 LYS B CA 1
ATOM 8831 C C . LYS B 1 472 ? 0.18 15.273 35.969 1 90.19 472 LYS B C 1
ATOM 8833 O O . LYS B 1 472 ? -0.004 14.305 35.219 1 90.19 472 LYS B O 1
ATOM 8838 N N . CYS B 1 473 ? -0.65 16.125 36.312 1 91.88 473 CYS B N 1
ATOM 8839 C CA . CYS B 1 473 ? -2.006 15.961 35.812 1 91.88 473 CYS B CA 1
ATOM 8840 C C . CYS B 1 473 ? -2.029 16.031 34.281 1 91.88 473 CYS B C 1
ATOM 8842 O O . CYS B 1 473 ? -2.725 15.258 33.625 1 91.88 473 CYS B O 1
ATOM 8844 N N . PHE B 1 474 ? -1.31 16.953 33.812 1 95 474 PHE B N 1
ATOM 8845 C CA . PHE B 1 474 ? -1.243 17.094 32.375 1 95 474 PHE B CA 1
ATOM 8846 C C . PHE B 1 474 ? -0.549 15.891 31.734 1 95 474 PHE B C 1
ATOM 8848 O O . PHE B 1 474 ? -0.946 15.43 30.656 1 95 474 PHE B O 1
ATOM 8855 N N . VAL B 1 475 ? 0.503 15.484 32.375 1 94 475 VAL B N 1
ATOM 8856 C CA . VAL B 1 475 ? 1.247 14.336 31.859 1 94 475 VAL B CA 1
ATOM 8857 C C . VAL B 1 475 ? 0.324 13.125 31.75 1 94 475 VAL B C 1
ATOM 8859 O O . VAL B 1 475 ? 0.342 12.406 30.75 1 94 475 VAL B O 1
ATOM 8862 N N . TYR B 1 476 ? -0.525 12.961 32.719 1 93.88 476 TYR B N 1
ATOM 8863 C CA . TYR B 1 476 ? -1.487 11.867 32.688 1 93.88 476 TYR B CA 1
ATOM 8864 C C . TYR B 1 476 ? -2.518 12.078 31.594 1 93.88 476 TYR B C 1
ATOM 8866 O O . TYR B 1 476 ? -2.896 11.133 30.891 1 93.88 476 TYR B O 1
ATOM 8874 N N . LEU B 1 477 ? -2.879 13.203 31.531 1 93.62 477 LEU B N 1
ATOM 8875 C CA . LEU B 1 477 ? -3.842 13.539 30.5 1 93.62 477 LEU B CA 1
ATOM 8876 C C . LEU B 1 477 ? -3.271 13.242 29.109 1 93.62 477 LEU B C 1
ATOM 8878 O O . LEU B 1 477 ? -3.949 12.648 28.266 1 93.62 477 LEU B O 1
ATOM 8882 N N . TYR B 1 478 ? -2.094 13.797 28.922 1 94.12 478 TYR B N 1
ATOM 8883 C CA . TYR B 1 478 ? -1.392 13.57 27.672 1 94.12 478 TYR B CA 1
ATOM 8884 C C . TYR B 1 478 ? -1.268 12.078 27.375 1 94.12 478 TYR B C 1
ATOM 8886 O O . TYR B 1 478 ? -1.585 11.625 26.266 1 94.12 478 TYR B O 1
ATOM 8894 N N . HIS B 1 479 ? -0.831 11.117 28.312 1 92.06 479 HIS B N 1
ATOM 8895 C CA . HIS B 1 479 ? -0.62 9.688 28.109 1 92.06 479 HIS B CA 1
ATOM 8896 C C . HIS B 1 479 ? -1.942 8.961 27.891 1 92.06 479 HIS B C 1
ATOM 8898 O O . HIS B 1 479 ? -1.966 7.871 27.312 1 92.06 479 HIS B O 1
ATOM 8904 N N . THR B 1 480 ? -3.018 9.68 28.297 1 93.06 480 THR B N 1
ATOM 8905 C CA . THR B 1 480 ? -4.332 9.086 28.078 1 93.06 480 THR B CA 1
ATOM 8906 C C . THR B 1 480 ? -4.91 9.523 26.734 1 93.06 480 THR B C 1
ATOM 8908 O O . THR B 1 480 ? -5.465 8.703 26 1 93.06 480 THR B O 1
ATOM 8911 N N . CYS B 1 481 ? -4.645 10.719 26.375 1 91.88 481 CYS B N 1
ATOM 8912 C CA . CYS B 1 481 ? -5.246 11.281 25.172 1 91.88 481 CYS B CA 1
ATOM 8913 C C . CYS B 1 481 ? -4.531 10.789 23.922 1 91.88 481 CYS B C 1
ATOM 8915 O O . CYS B 1 481 ? -5.148 10.625 22.875 1 91.88 481 CYS B O 1
ATOM 8917 N N . PHE B 1 482 ? -3.355 10.547 24.062 1 92.75 482 PHE B N 1
ATOM 8918 C CA . PHE B 1 482 ? -2.588 10.148 22.891 1 92.75 482 PHE B CA 1
ATOM 8919 C C . PHE B 1 482 ? -3.104 8.828 22.328 1 92.75 482 PHE B C 1
ATOM 8921 O O . PHE B 1 482 ? -3.424 8.734 21.141 1 92.75 482 PHE B O 1
ATOM 8928 N N . PRO B 1 483 ? -3.238 7.781 23.219 1 93.06 483 PRO B N 1
ATOM 8929 C CA . PRO B 1 483 ? -3.812 6.539 22.688 1 93.06 483 PRO B CA 1
ATOM 8930 C C . PRO B 1 483 ? -5.262 6.703 22.234 1 93.06 483 PRO B C 1
ATOM 8932 O O . PRO B 1 483 ? -5.707 6.012 21.312 1 93.06 483 PRO B O 1
ATOM 8935 N N . LEU B 1 484 ? -5.875 7.57 22.828 1 93 484 LEU B N 1
ATOM 8936 C CA . LEU B 1 484 ? -7.277 7.789 22.5 1 93 484 LEU B CA 1
ATOM 8937 C C . LEU B 1 484 ? -7.418 8.344 21.078 1 93 484 LEU B C 1
ATOM 8939 O O . LEU B 1 484 ? -8.438 8.133 20.422 1 93 484 LEU B O 1
ATOM 8943 N N . LEU B 1 485 ? -6.5 9.094 20.609 1 92.31 485 LEU B N 1
ATOM 8944 C CA . LEU B 1 485 ? -6.496 9.57 19.234 1 92.31 485 LEU B CA 1
ATOM 8945 C C . LEU B 1 485 ? -6.625 8.406 18.266 1 92.31 485 LEU B C 1
ATOM 8947 O O . LEU B 1 485 ? -7.352 8.5 17.266 1 92.31 485 LEU B O 1
ATOM 8951 N N . PHE B 1 486 ? -6.008 7.309 18.672 1 87.88 486 PHE B N 1
ATOM 8952 C CA . PHE B 1 486 ? -5.996 6.145 17.797 1 87.88 486 PHE B CA 1
ATOM 8953 C C . PHE B 1 486 ? -7.254 5.309 17.969 1 87.88 486 PHE B C 1
ATOM 8955 O O . PHE B 1 486 ? -7.648 4.559 17.078 1 87.88 486 PHE B O 1
ATOM 8962 N N . LEU B 1 487 ? -7.914 5.438 19.047 1 89.5 487 LEU B N 1
ATOM 8963 C CA . LEU B 1 487 ? -9.094 4.637 19.344 1 89.5 487 LEU B CA 1
ATOM 8964 C C . LEU B 1 487 ? -10.375 5.41 19.047 1 89.5 487 LEU B C 1
ATOM 8966 O O . LEU B 1 487 ? -11.469 4.852 19.109 1 89.5 487 LEU B O 1
ATOM 8970 N N . TRP B 1 488 ? -10.102 6.652 18.75 1 90.75 488 TRP B N 1
ATOM 8971 C CA . TRP B 1 488 ? -11.258 7.523 18.562 1 90.75 488 TRP B CA 1
ATOM 8972 C C . TRP B 1 488 ? -12.195 6.957 17.5 1 90.75 488 TRP B C 1
ATOM 8974 O O . TRP B 1 488 ? -13.414 7.016 17.656 1 90.75 488 TRP B O 1
ATOM 8984 N N . PRO B 1 489 ? -11.727 6.426 16.422 1 87.44 489 PRO B N 1
ATOM 8985 C CA . PRO B 1 489 ? -12.633 5.887 15.391 1 87.44 489 PRO B CA 1
ATOM 8986 C C . PRO B 1 489 ? -13.586 4.836 15.945 1 87.44 489 PRO B C 1
ATOM 8988 O O . PRO B 1 489 ? -14.656 4.605 15.375 1 87.44 489 PRO B O 1
ATOM 8991 N N . LEU B 1 490 ? -13.258 4.172 17.047 1 86.88 490 LEU B N 1
ATOM 8992 C CA . LEU B 1 490 ? -14.086 3.125 17.625 1 86.88 490 LEU B CA 1
ATOM 8993 C C . LEU B 1 490 ? -15.406 3.695 18.125 1 86.88 490 LEU B C 1
ATOM 8995 O O . LEU B 1 490 ? -16.359 2.951 18.344 1 86.88 490 LEU B O 1
ATOM 8999 N N . THR B 1 491 ? -15.461 5.066 18.266 1 88.56 491 THR B N 1
ATOM 9000 C CA . THR B 1 491 ? -16.719 5.688 18.656 1 88.56 491 THR B CA 1
ATOM 9001 C C . THR B 1 491 ? -17.781 5.492 17.594 1 88.56 491 THR B C 1
ATOM 9003 O O . THR B 1 491 ? -18.984 5.555 17.875 1 88.56 491 THR B O 1
ATOM 9006 N N . GLY B 1 492 ? -17.312 5.277 16.422 1 86.75 492 GLY B N 1
ATOM 9007 C CA . GLY B 1 492 ? -18.234 5.055 15.312 1 86.75 492 GLY B CA 1
ATOM 9008 C C . GLY B 1 492 ? -19.094 3.824 15.5 1 86.75 492 GLY B C 1
ATOM 9009 O O . GLY B 1 492 ? -20.234 3.779 15.016 1 86.75 492 GLY B O 1
ATOM 9010 N N . ILE B 1 493 ? -18.547 2.822 16.25 1 81.94 493 ILE B N 1
ATOM 9011 C CA . ILE B 1 493 ? -19.312 1.602 16.5 1 81.94 493 ILE B CA 1
ATOM 9012 C C . ILE B 1 493 ? -20.531 1.924 17.359 1 81.94 493 ILE B C 1
ATOM 9014 O O . ILE B 1 493 ? -21.641 1.471 17.078 1 81.94 493 ILE B O 1
ATOM 9018 N N . TYR B 1 494 ? -20.297 2.75 18.188 1 83.19 494 TYR B N 1
ATOM 9019 C CA . TYR B 1 494 ? -21.375 3.195 19.062 1 83.19 494 TYR B CA 1
ATOM 9020 C C . TYR B 1 494 ? -22.344 4.094 18.312 1 83.19 494 TYR B C 1
ATOM 9022 O O . TYR B 1 494 ? -23.562 3.949 18.453 1 83.19 494 TYR B O 1
ATOM 9030 N N . ALA B 1 495 ? -21.75 4.922 17.703 1 84.88 495 ALA B N 1
ATOM 9031 C CA . ALA B 1 495 ? -22.578 5.898 17 1 84.88 495 ALA B CA 1
ATOM 9032 C C . ALA B 1 495 ? -23.531 5.211 16.031 1 84.88 495 ALA B C 1
ATOM 9034 O O . ALA B 1 495 ? -24.703 5.582 15.93 1 84.88 495 ALA B O 1
ATOM 9035 N N . ARG B 1 496 ? -23.125 4.371 15.297 1 83.5 496 ARG B N 1
ATOM 9036 C CA . ARG B 1 496 ? -23.922 3.67 14.289 1 83.5 496 ARG B CA 1
ATOM 9037 C C . ARG B 1 496 ? -25.125 2.984 14.914 1 83.5 496 ARG B C 1
ATOM 9039 O O . ARG B 1 496 ? -26.125 2.748 14.234 1 83.5 496 ARG B O 1
ATOM 9046 N N . ALA B 1 497 ? -25.047 2.592 16.188 1 81.62 497 ALA B N 1
ATOM 9047 C CA . ALA B 1 497 ? -26.125 1.908 16.891 1 81.62 497 ALA B CA 1
ATOM 9048 C C . ALA B 1 497 ? -27.266 2.871 17.203 1 81.62 497 ALA B C 1
ATOM 9050 O O . ALA B 1 497 ? -28.391 2.441 17.484 1 81.62 497 ALA B O 1
ATOM 9051 N N . HIS B 1 498 ? -26.891 4.246 17.109 1 85.56 498 HIS B N 1
ATOM 9052 C CA . HIS B 1 498 ? -27.906 5.242 17.453 1 85.56 498 HIS B CA 1
ATOM 9053 C C . HIS B 1 498 ? -28.406 5.957 16.203 1 85.56 498 HIS B C 1
ATOM 9055 O O . HIS B 1 498 ? -27.625 6.516 15.438 1 85.56 498 HIS B O 1
ATOM 9061 N N . GLN B 1 499 ? -29.891 6.09 15.984 1 84.88 499 GLN B N 1
ATOM 9062 C CA . GLN B 1 499 ? -30.453 6.605 14.742 1 84.88 499 GLN B CA 1
ATOM 9063 C C . GLN B 1 499 ? -31.312 7.84 15 1 84.88 499 GLN B C 1
ATOM 9065 O O . GLN B 1 499 ? -31.938 8.367 14.078 1 84.88 499 GLN B O 1
ATOM 9070 N N . SER B 1 500 ? -31.188 8.102 16.281 1 89.62 500 SER B N 1
ATOM 9071 C CA . SER B 1 500 ? -31.984 9.297 16.547 1 89.62 500 SER B CA 1
ATOM 9072 C C . SER B 1 500 ? -31.406 10.516 15.852 1 89.62 500 SER B C 1
ATOM 9074 O O . SER B 1 500 ? -30.188 10.672 15.766 1 89.62 500 SER B O 1
ATOM 9076 N N . ALA B 1 501 ? -32.344 11.594 15.211 1 91.88 501 ALA B N 1
ATOM 9077 C CA . ALA B 1 501 ? -31.922 12.773 14.461 1 91.88 501 ALA B CA 1
ATOM 9078 C C . ALA B 1 501 ? -31.094 13.711 15.328 1 91.88 501 ALA B C 1
ATOM 9080 O O . ALA B 1 501 ? -30.109 14.289 14.859 1 91.88 501 ALA B O 1
ATOM 9081 N N . PHE B 1 502 ? -31.438 13.734 16.547 1 89.94 502 PHE B N 1
ATOM 9082 C CA . PHE B 1 502 ? -30.734 14.609 17.484 1 89.94 502 PHE B CA 1
ATOM 9083 C C . PHE B 1 502 ? -29.328 14.078 17.766 1 89.94 502 PHE B C 1
ATOM 9085 O O . PHE B 1 502 ? -28.359 14.844 17.766 1 89.94 502 PHE B O 1
ATOM 9092 N N . PHE B 1 503 ? -29.312 12.867 17.969 1 91.06 503 PHE B N 1
ATOM 9093 C CA . PHE B 1 503 ? -28.016 12.266 18.266 1 91.06 503 PHE B CA 1
ATOM 9094 C C . PHE B 1 503 ? -27.094 12.383 17.047 1 91.06 503 PHE B C 1
ATOM 9096 O O . PHE B 1 503 ? -25.922 12.727 17.203 1 91.06 503 PHE B O 1
ATOM 9103 N N . ILE B 1 504 ? -27.625 11.977 15.953 1 92.56 504 ILE B N 1
ATOM 9104 C CA . ILE B 1 504 ? -26.828 12.023 14.727 1 92.56 504 ILE B CA 1
ATOM 9105 C C . ILE B 1 504 ? -26.297 13.438 14.508 1 92.56 504 ILE B C 1
ATOM 9107 O O . ILE B 1 504 ? -25.109 13.625 14.203 1 92.56 504 ILE B O 1
ATOM 9111 N N . ALA B 1 505 ? -27.156 14.484 14.758 1 95.31 505 ALA B N 1
ATOM 9112 C CA . ALA B 1 505 ? -26.766 15.883 14.609 1 95.31 505 ALA B CA 1
ATOM 9113 C C . ALA B 1 505 ? -25.672 16.25 15.617 1 95.31 505 ALA B C 1
ATOM 9115 O O . ALA B 1 505 ? -24.703 16.922 15.266 1 95.31 505 ALA B O 1
ATOM 9116 N N . ALA B 1 506 ? -25.828 15.766 16.797 1 92.75 506 ALA B N 1
ATOM 9117 C CA . ALA B 1 506 ? -24.844 16.047 17.859 1 92.75 506 ALA B CA 1
ATOM 9118 C C . ALA B 1 506 ? -23.516 15.383 17.547 1 92.75 506 ALA B C 1
ATOM 9120 O O . ALA B 1 506 ? -22.453 16.016 17.672 1 92.75 506 ALA B O 1
ATOM 9121 N N . TYR B 1 507 ? -23.641 14.086 17.203 1 92.81 507 TYR B N 1
ATOM 9122 C CA . TYR B 1 507 ? -22.406 13.359 16.859 1 92.81 507 TYR B CA 1
ATOM 9123 C C . TYR B 1 507 ? -21.688 14.016 15.695 1 92.81 507 TYR B C 1
ATOM 9125 O O . TYR B 1 507 ? -20.469 14.156 15.711 1 92.81 507 TYR B O 1
ATOM 9133 N N . THR B 1 508 ? -22.375 14.5 14.727 1 93.81 508 THR B N 1
ATOM 9134 C CA . THR B 1 508 ? -21.812 15.156 13.555 1 93.81 508 THR B CA 1
ATOM 9135 C C . THR B 1 508 ? -21.125 16.469 13.945 1 93.81 508 THR B C 1
ATOM 9137 O O . THR B 1 508 ? -20.062 16.797 13.406 1 93.81 508 THR B O 1
ATOM 9140 N N . ALA B 1 509 ? -21.656 17.047 15.008 1 93.69 509 ALA B N 1
ATOM 9141 C CA . ALA B 1 509 ? -21.156 18.359 15.414 1 93.69 509 ALA B CA 1
ATOM 9142 C C . ALA B 1 509 ? -19.906 18.234 16.281 1 93.69 509 ALA B C 1
ATOM 9144 O O . ALA B 1 509 ? -19.016 19.094 16.234 1 93.69 509 ALA B O 1
ATOM 9145 N N . PHE B 1 510 ? -19.75 17.203 16.953 1 93 510 PHE B N 1
ATOM 9146 C CA . PHE B 1 510 ? -18.719 17.172 17.984 1 93 510 PHE B CA 1
ATOM 9147 C C . PHE B 1 510 ? -17.641 16.141 17.672 1 93 510 PHE B C 1
ATOM 9149 O O . PHE B 1 510 ? -16.578 16.141 18.281 1 93 510 PHE B O 1
ATOM 9156 N N . ASP B 1 511 ? -17.953 15.297 16.703 1 93 511 ASP B N 1
ATOM 9157 C CA . ASP B 1 511 ? -17 14.258 16.359 1 93 511 ASP B CA 1
ATOM 9158 C C . ASP B 1 511 ? -15.648 14.867 15.977 1 93 511 ASP B C 1
ATOM 9160 O O . ASP B 1 511 ? -14.641 14.633 16.641 1 93 511 ASP B O 1
ATOM 9164 N N . ARG B 1 512 ? -15.586 15.711 15.078 1 94.19 512 ARG B N 1
ATOM 9165 C CA . ARG B 1 512 ? -14.367 16.297 14.523 1 94.19 512 ARG B CA 1
ATOM 9166 C C . ARG B 1 512 ? -13.727 17.266 15.508 1 94.19 512 ARG B C 1
ATOM 9168 O O . ARG B 1 512 ? -12.531 17.188 15.781 1 94.19 512 ARG B O 1
ATOM 9175 N N . PRO B 1 513 ? -14.562 18.141 16.234 1 96.06 513 PRO B N 1
ATOM 9176 C CA . PRO B 1 513 ? -13.961 19.078 17.188 1 96.06 513 PRO B CA 1
ATOM 9177 C C . PRO B 1 513 ? -13.328 18.359 18.391 1 96.06 513 PRO B C 1
ATOM 9179 O O . PRO B 1 513 ? -12.266 18.781 18.859 1 96.06 513 PRO B O 1
ATOM 9182 N N . ILE B 1 514 ? -13.859 17.359 18.828 1 94 514 ILE B N 1
ATOM 9183 C CA . ILE B 1 514 ? -13.297 16.625 19.969 1 94 514 ILE B CA 1
ATOM 9184 C C . ILE B 1 514 ? -11.977 15.977 19.547 1 94 514 ILE B C 1
ATOM 9186 O O . ILE B 1 514 ? -11.016 15.969 20.328 1 94 514 ILE B O 1
ATOM 9190 N N . TYR B 1 515 ? -12.023 15.406 18.375 1 95.5 515 TYR B N 1
ATOM 9191 C CA . TYR B 1 515 ? -10.773 14.836 17.875 1 95.5 515 TYR B CA 1
ATOM 9192 C C . TYR B 1 515 ? -9.688 15.898 17.797 1 95.5 515 TYR B C 1
ATOM 9194 O O . TYR B 1 515 ? -8.531 15.633 18.156 1 95.5 515 TYR B O 1
ATOM 9202 N N . CYS B 1 516 ? -9.984 17.109 17.391 1 97.31 516 CYS B N 1
ATOM 9203 C CA . CYS B 1 516 ? -9.023 18.203 17.312 1 97.31 516 CYS B CA 1
ATOM 9204 C C . CYS B 1 516 ? -8.508 18.578 18.703 1 97.31 516 CYS B C 1
ATOM 9206 O O . CYS B 1 516 ? -7.32 18.859 18.875 1 97.31 516 CYS B O 1
ATOM 9208 N N . ILE B 1 517 ? -9.398 18.562 19.672 1 97.44 517 ILE B N 1
ATOM 9209 C CA . ILE B 1 517 ? -9.008 18.875 21.047 1 97.44 517 ILE B CA 1
ATOM 9210 C C . ILE B 1 517 ? -8.039 17.812 21.562 1 97.44 517 ILE B C 1
ATOM 9212 O O . ILE B 1 517 ? -7.023 18.141 22.172 1 97.44 517 ILE B O 1
ATOM 9216 N N . LEU B 1 518 ? -8.344 16.609 21.25 1 96.44 518 LEU B N 1
ATOM 9217 C CA . LEU B 1 518 ? -7.445 15.531 21.625 1 96.44 518 LEU B CA 1
ATOM 9218 C C . LEU B 1 518 ? -6.082 15.703 20.953 1 96.44 518 LEU B C 1
ATOM 9220 O O . LEU B 1 518 ? -5.051 15.469 21.594 1 96.44 518 LEU B O 1
ATOM 9224 N N . MET B 1 519 ? -6.125 16.109 19.75 1 96.69 519 MET B N 1
ATOM 9225 C CA . MET B 1 519 ? -4.883 16.344 19.016 1 96.69 519 MET B CA 1
ATOM 9226 C C . MET B 1 519 ? -4.086 17.484 19.625 1 96.69 519 MET B C 1
ATOM 9228 O O . MET B 1 519 ? -2.863 17.406 19.75 1 96.69 519 MET B O 1
ATOM 9232 N N . VAL B 1 520 ? -4.762 18.516 20.109 1 97.88 520 VAL B N 1
ATOM 9233 C CA . VAL B 1 520 ? -4.094 19.656 20.734 1 97.88 520 VAL B CA 1
ATOM 9234 C C . VAL B 1 520 ? -3.389 19.219 22 1 97.88 520 VAL B C 1
ATOM 9236 O O . VAL B 1 520 ? -2.215 19.531 22.219 1 97.88 520 VAL B O 1
ATOM 9239 N N . ILE B 1 521 ? -3.998 18.484 22.734 1 97.06 521 ILE B N 1
ATOM 9240 C CA . ILE B 1 521 ? -3.428 17.984 23.984 1 97.06 521 ILE B CA 1
ATOM 9241 C C . ILE B 1 521 ? -2.221 17.094 23.688 1 97.06 521 ILE B C 1
ATOM 9243 O O . ILE B 1 521 ? -1.188 17.203 24.344 1 97.06 521 ILE B O 1
ATOM 9247 N N . SER B 1 522 ? -2.428 16.281 22.719 1 96.19 522 SER B N 1
ATOM 9248 C CA . SER B 1 522 ? -1.35 15.367 22.344 1 96.19 522 SER B CA 1
ATOM 9249 C C . SER B 1 522 ? -0.142 16.141 21.812 1 96.19 522 SER B C 1
ATOM 9251 O O . SER B 1 522 ? 1.001 15.797 22.141 1 96.19 522 SER B O 1
ATOM 9253 N N . LEU B 1 523 ? -0.408 17.141 21.047 1 96.69 523 LEU B N 1
ATOM 9254 C CA . LEU B 1 523 ? 0.69 17.938 20.516 1 96.69 523 LEU B CA 1
ATOM 9255 C C . LEU B 1 523 ? 1.391 18.719 21.641 1 96.69 523 LEU B C 1
ATOM 9257 O O . LEU B 1 523 ? 2.621 18.781 21.672 1 96.69 523 LEU B O 1
ATOM 9261 N N . LEU B 1 524 ? 0.618 19.281 22.547 1 96.75 524 LEU B N 1
ATOM 9262 C CA . LEU B 1 524 ? 1.202 19.953 23.703 1 96.75 524 LEU B CA 1
ATOM 9263 C C . LEU B 1 524 ? 2.098 19 24.5 1 96.75 524 LEU B C 1
ATOM 9265 O O . LEU B 1 524 ? 3.172 19.391 24.953 1 96.75 524 LEU B O 1
ATOM 9269 N N . GLY B 1 525 ? 1.655 17.891 24.562 1 95.56 525 GLY B N 1
ATOM 9270 C CA . GLY B 1 525 ? 2.471 16.891 25.234 1 95.56 525 GLY B CA 1
ATOM 9271 C C . GLY B 1 525 ? 3.754 16.562 24.5 1 95.56 525 GLY B C 1
ATOM 9272 O O . GLY B 1 525 ? 4.82 16.453 25.109 1 95.56 525 GLY B O 1
ATOM 9273 N N . LEU B 1 526 ? 3.645 16.375 23.328 1 94.69 526 LEU B N 1
ATOM 9274 C CA . LEU B 1 526 ? 4.812 16.078 22.5 1 94.69 526 LEU B CA 1
ATOM 9275 C C . LEU B 1 526 ? 5.82 17.219 22.562 1 94.69 526 LEU B C 1
ATOM 9277 O O . LEU B 1 526 ? 7.027 17 22.422 1 94.69 526 LEU B O 1
ATOM 9281 N N . PHE B 1 527 ? 5.332 18.5 22.688 1 93.38 527 PHE B N 1
ATOM 9282 C CA . PHE B 1 527 ? 6.219 19.656 22.703 1 93.38 527 PHE B CA 1
ATOM 9283 C C . PHE B 1 527 ? 6.902 19.781 24.062 1 93.38 527 PHE B C 1
ATOM 9285 O O . PHE B 1 527 ? 8.055 20.219 24.141 1 93.38 527 PHE B O 1
ATOM 9292 N N . HIS B 1 528 ? 6.246 19.25 25.156 1 92.62 528 HIS B N 1
ATOM 9293 C CA . HIS B 1 528 ? 6.715 19.609 26.484 1 92.62 528 HIS B CA 1
ATOM 9294 C C . HIS B 1 528 ? 7.227 18.391 27.234 1 92.62 528 HIS B C 1
ATOM 9296 O O . HIS B 1 528 ? 7.996 18.516 28.188 1 92.62 528 HIS B O 1
ATOM 9302 N N . VAL B 1 529 ? 6.734 17.25 26.891 1 92.94 529 VAL B N 1
ATOM 9303 C CA . VAL B 1 529 ? 7.078 16.062 27.656 1 92.94 529 VAL B CA 1
ATOM 9304 C C . VAL B 1 529 ? 8.125 15.25 26.906 1 92.94 529 VAL B C 1
ATOM 9306 O O . VAL B 1 529 ? 7.898 14.828 25.781 1 92.94 529 VAL B O 1
ATOM 9309 N N . ASP B 1 530 ? 9.125 15.07 27.578 1 87.5 530 ASP B N 1
ATOM 9310 C CA . ASP B 1 530 ? 10.188 14.266 26.984 1 87.5 530 ASP B CA 1
ATOM 9311 C C . ASP B 1 530 ? 9.883 12.773 27.109 1 87.5 530 ASP B C 1
ATOM 9313 O O . ASP B 1 530 ? 9.305 12.336 28.109 1 87.5 530 ASP B O 1
ATOM 9317 N N . GLY B 1 531 ? 10.062 11.938 26.094 1 86.12 531 GLY B N 1
ATOM 9318 C CA . GLY B 1 531 ? 9.805 10.508 26.094 1 86.12 531 GLY B CA 1
ATOM 9319 C C . GLY B 1 531 ? 10 9.875 24.719 1 86.12 531 GLY B C 1
ATOM 9320 O O . GLY B 1 531 ? 10.398 10.547 23.766 1 86.12 531 GLY B O 1
ATOM 9321 N N . PRO B 1 532 ? 9.867 8.836 24.656 1 82.62 532 PRO B N 1
ATOM 9322 C CA . PRO B 1 532 ? 10.086 8.086 23.422 1 82.62 532 PRO B CA 1
ATOM 9323 C C . PRO B 1 532 ? 9.18 8.555 22.281 1 82.62 532 PRO B C 1
ATOM 9325 O O . PRO B 1 532 ? 9.578 8.531 21.125 1 82.62 532 PRO B O 1
ATOM 9328 N N . LEU B 1 533 ? 8.07 8.852 22.703 1 90.06 533 LEU B N 1
ATOM 9329 C CA . LEU B 1 533 ? 7.16 9.328 21.656 1 90.06 533 LEU B CA 1
ATOM 9330 C C . LEU B 1 533 ? 7.684 10.617 21.031 1 90.06 533 LEU B C 1
ATOM 9332 O O . LEU B 1 533 ? 7.629 10.781 19.812 1 90.06 533 LEU B O 1
ATOM 9336 N N . ARG B 1 534 ? 8.148 11.531 21.719 1 91.12 534 ARG B N 1
ATOM 9337 C CA . ARG B 1 534 ? 8.727 12.766 21.203 1 91.12 534 ARG B CA 1
ATOM 9338 C C . ARG B 1 534 ? 9.922 12.477 20.297 1 91.12 534 ARG B C 1
ATOM 9340 O O . ARG B 1 534 ? 10.07 13.094 19.234 1 91.12 534 ARG B O 1
ATOM 9347 N N . TRP B 1 535 ? 10.672 11.43 20.797 1 84.31 535 TRP B N 1
ATOM 9348 C CA . TRP B 1 535 ? 11.852 11.055 20.031 1 84.31 535 TRP B CA 1
ATOM 9349 C C . TRP B 1 535 ? 11.453 10.492 18.656 1 84.31 535 TRP B C 1
ATOM 9351 O O . TRP B 1 535 ? 12.062 10.828 17.641 1 84.31 535 TRP B O 1
ATOM 9361 N N . PHE B 1 536 ? 10.547 9.828 18.703 1 87.12 536 PHE B N 1
ATOM 9362 C CA . PHE B 1 536 ? 10.078 9.203 17.484 1 87.12 536 PHE B CA 1
ATOM 9363 C C . PHE B 1 536 ? 9.531 10.242 16.516 1 87.12 536 PHE B C 1
ATOM 9365 O O . PHE B 1 536 ? 9.875 10.25 15.328 1 87.12 536 PHE B O 1
ATOM 9372 N N . PHE B 1 537 ? 8.773 11.062 17.047 1 93.62 537 PHE B N 1
ATOM 9373 C CA . PHE B 1 537 ? 8.094 12.023 16.188 1 93.62 537 PHE B CA 1
ATOM 9374 C C . PHE B 1 537 ? 9.031 13.164 15.805 1 93.62 537 PHE B C 1
ATOM 9376 O O . PHE B 1 537 ? 8.727 13.953 14.906 1 93.62 537 PHE B O 1
ATOM 9383 N N . SER B 1 538 ? 10.227 13.258 16.391 1 88.75 538 SER B N 1
ATOM 9384 C CA . SER B 1 538 ? 11.188 14.32 16.125 1 88.75 538 SER B CA 1
ATOM 9385 C C . SER B 1 538 ? 12.32 13.828 15.219 1 88.75 538 SER B C 1
ATOM 9387 O O . SER B 1 538 ? 13.305 14.539 15.008 1 88.75 538 SER B O 1
ATOM 9389 N N . TRP B 1 539 ? 12.18 12.625 14.703 1 82 539 TRP B N 1
ATOM 9390 C CA . TRP B 1 539 ? 13.195 12.047 13.828 1 82 539 TRP B CA 1
ATOM 9391 C C . TRP B 1 539 ? 13.43 12.938 12.609 1 82 539 TRP B C 1
ATOM 9393 O O . TRP B 1 539 ? 12.484 13.445 12.008 1 82 539 TRP B O 1
ATOM 9403 N N . ASP B 1 540 ? 14.5 13.125 12.328 1 80.62 540 ASP B N 1
ATOM 9404 C CA . ASP B 1 540 ? 14.875 14.055 11.273 1 80.62 540 ASP B CA 1
ATOM 9405 C C . ASP B 1 540 ? 14.32 13.602 9.922 1 80.62 540 ASP B C 1
ATOM 9407 O O . ASP B 1 540 ? 14.039 14.43 9.055 1 80.62 540 ASP B O 1
ATOM 9411 N N . GLY B 1 541 ? 14.219 12.398 9.75 1 81.44 541 GLY B N 1
ATOM 9412 C CA . GLY B 1 541 ? 13.672 11.898 8.5 1 81.44 541 GLY B CA 1
ATOM 9413 C C . GLY B 1 541 ? 12.258 12.383 8.234 1 81.44 541 GLY B C 1
ATOM 9414 O O . GLY B 1 541 ? 11.867 12.562 7.074 1 81.44 541 GLY B O 1
ATOM 9415 N N . TRP B 1 542 ? 11.562 12.703 9.352 1 90.31 542 TRP B N 1
ATOM 9416 C CA . TRP B 1 542 ? 10.188 13.18 9.195 1 90.31 542 TRP B CA 1
ATOM 9417 C C . TRP B 1 542 ? 10.164 14.562 8.57 1 90.31 542 TRP B C 1
ATOM 9419 O O . TRP B 1 542 ? 9.195 14.93 7.898 1 90.31 542 TRP B O 1
ATOM 9429 N N . ARG B 1 543 ? 11.195 15.266 8.727 1 89 543 ARG B N 1
ATOM 9430 C CA . ARG B 1 543 ? 11.211 16.656 8.289 1 89 543 ARG B CA 1
ATOM 9431 C C . ARG B 1 543 ? 11.18 16.75 6.766 1 89 543 ARG B C 1
ATOM 9433 O O . ARG B 1 543 ? 10.383 17.5 6.199 1 89 543 ARG B O 1
ATOM 9440 N N . SER B 1 544 ? 12.039 15.875 6.129 1 89.5 544 SER B N 1
ATOM 9441 C CA . SER B 1 544 ? 12.055 15.844 4.668 1 89.5 544 SER B CA 1
ATOM 9442 C C . SER B 1 544 ? 10.727 15.336 4.113 1 89.5 544 SER B C 1
ATOM 9444 O O . SER B 1 544 ? 10.203 15.883 3.143 1 89.5 544 SER B O 1
ATOM 9446 N N . LEU B 1 545 ? 10.125 14.359 4.914 1 93.5 545 LEU B N 1
ATOM 9447 C CA . LEU B 1 545 ? 8.852 13.789 4.488 1 93.5 545 LEU B CA 1
ATOM 9448 C C . LEU B 1 545 ? 7.711 14.781 4.715 1 93.5 545 LEU B C 1
ATOM 9450 O O . LEU B 1 545 ? 6.777 14.852 3.91 1 93.5 545 LEU B O 1
ATOM 9454 N N . GLY B 1 546 ? 7.938 15.508 5.668 1 93.44 546 GLY B N 1
ATOM 9455 C CA . GLY B 1 546 ? 6.914 16.484 5.992 1 93.44 546 GLY B CA 1
ATOM 9456 C C . GLY B 1 546 ? 6.879 17.656 5.023 1 93.44 546 GLY B C 1
ATOM 9457 O O . GLY B 1 546 ? 5.809 18.203 4.734 1 93.44 546 GLY B O 1
ATOM 9458 N N . ARG B 1 547 ? 8.008 17.953 4.547 1 93.75 547 ARG B N 1
ATOM 9459 C CA . ARG B 1 547 ? 8.078 19.078 3.604 1 93.75 547 ARG B CA 1
ATOM 9460 C C . ARG B 1 547 ? 7.395 18.719 2.287 1 93.75 547 ARG B C 1
ATOM 9462 O O . ARG B 1 547 ? 7.047 19.609 1.504 1 93.75 547 ARG B O 1
ATOM 9469 N N . MET B 1 548 ? 7.191 17.391 2.143 1 96.19 548 MET B N 1
ATOM 9470 C CA . MET B 1 548 ? 6.543 16.953 0.909 1 96.19 548 MET B CA 1
ATOM 9471 C C . MET B 1 548 ? 5.062 16.672 1.146 1 96.19 548 MET B C 1
ATOM 9473 O O . MET B 1 548 ? 4.406 16.047 0.306 1 96.19 548 MET B O 1
ATOM 9477 N N . SER B 1 549 ? 4.562 17.125 2.254 1 95.12 549 SER B N 1
ATOM 9478 C CA . SER B 1 549 ? 3.205 16.766 2.652 1 95.12 549 SER B CA 1
ATOM 9479 C C . SER B 1 549 ? 2.18 17.266 1.638 1 95.12 549 SER B C 1
ATOM 9481 O O . SER B 1 549 ? 1.23 16.562 1.307 1 95.12 549 SER B O 1
ATOM 9483 N N . LEU B 1 550 ? 2.393 18.453 1.125 1 94.94 550 LEU B N 1
ATOM 9484 C CA . LEU B 1 550 ? 1.456 19 0.153 1 94.94 550 LEU B CA 1
ATOM 9485 C C . LEU B 1 550 ? 1.411 18.141 -1.106 1 94.94 550 LEU B C 1
ATOM 9487 O O . LEU B 1 550 ? 0.335 17.734 -1.546 1 94.94 550 LEU B O 1
ATOM 9491 N N . THR B 1 551 ? 2.553 17.812 -1.606 1 96.75 551 THR B N 1
ATOM 9492 C CA . THR B 1 551 ? 2.645 17.047 -2.836 1 96.75 551 THR B CA 1
ATOM 9493 C C . THR B 1 551 ? 2.111 15.625 -2.623 1 96.75 551 THR B C 1
ATOM 9495 O O . THR B 1 551 ? 1.378 15.102 -3.465 1 96.75 551 THR B O 1
ATOM 9498 N N . VAL B 1 552 ? 2.357 15.039 -1.488 1 97.19 552 VAL B N 1
ATOM 9499 C CA . VAL B 1 552 ? 1.915 13.68 -1.188 1 97.19 552 VAL B CA 1
ATOM 9500 C C . VAL B 1 552 ? 0.398 13.656 -1.018 1 97.19 552 VAL B C 1
ATOM 9502 O O . VAL B 1 552 ? -0.276 12.758 -1.524 1 97.19 552 VAL B O 1
ATOM 9505 N N . MET B 1 553 ? -0.08 14.641 -0.455 1 95.69 553 MET B N 1
ATOM 9506 C CA . MET B 1 553 ? -1.518 14.711 -0.21 1 95.69 553 MET B CA 1
ATOM 9507 C C . MET B 1 553 ? -2.291 14.773 -1.522 1 95.69 553 MET B C 1
ATOM 9509 O O . MET B 1 553 ? -3.359 14.172 -1.648 1 95.69 553 MET B O 1
ATOM 9513 N N . LEU B 1 554 ? -1.774 15.398 -2.457 1 96.5 554 LEU B N 1
ATOM 9514 C CA . LEU B 1 554 ? -2.475 15.586 -3.723 1 96.5 554 LEU B CA 1
ATOM 9515 C C . LEU B 1 554 ? -2.219 14.406 -4.66 1 96.5 554 LEU B C 1
ATOM 9517 O O . LEU B 1 554 ? -3.143 13.914 -5.312 1 96.5 554 LEU B O 1
ATOM 9521 N N . LEU B 1 555 ? -1.03 13.891 -4.641 1 97.06 555 LEU B N 1
ATOM 9522 C CA . LEU B 1 555 ? -0.586 12.938 -5.652 1 97.06 555 LEU B CA 1
ATOM 9523 C C . LEU B 1 555 ? -1.021 11.523 -5.293 1 97.06 555 LEU B C 1
ATOM 9525 O O . LEU B 1 555 ? -1.21 10.688 -6.176 1 97.06 555 LEU B O 1
ATOM 9529 N N . HIS B 1 556 ? -1.214 11.172 -4.086 1 98 556 HIS B N 1
ATOM 9530 C CA . HIS B 1 556 ? -1.448 9.797 -3.676 1 98 556 HIS B CA 1
ATOM 9531 C C . HIS B 1 556 ? -2.742 9.25 -4.273 1 98 556 HIS B C 1
ATOM 9533 O O . HIS B 1 556 ? -2.848 8.055 -4.555 1 98 556 HIS B O 1
ATOM 9539 N N . TRP B 1 557 ? -3.713 10.094 -4.465 1 97.5 557 TRP B N 1
ATOM 9540 C CA . TRP B 1 557 ? -5 9.688 -5.012 1 97.5 557 TRP B CA 1
ATOM 9541 C C . TRP B 1 557 ? -4.852 9.203 -6.453 1 97.5 557 TRP B C 1
ATOM 9543 O O . TRP B 1 557 ? -5.379 8.148 -6.816 1 97.5 557 TRP B O 1
ATOM 9553 N N . CYS B 1 558 ? -4.113 9.922 -7.258 1 97.88 558 CYS B N 1
ATOM 9554 C CA . CYS B 1 558 ? -3.883 9.539 -8.648 1 97.88 558 CYS B CA 1
ATOM 9555 C C . CYS B 1 558 ? -3.137 8.211 -8.734 1 97.88 558 CYS B C 1
ATOM 9557 O O . CYS B 1 558 ? -3.514 7.332 -9.508 1 97.88 558 CYS B O 1
ATOM 9559 N N . ILE B 1 559 ? -2.203 8.062 -7.875 1 97.88 559 ILE B N 1
ATOM 9560 C CA . ILE B 1 559 ? -1.395 6.848 -7.91 1 97.88 559 ILE B CA 1
ATOM 9561 C C . ILE B 1 559 ? -2.211 5.668 -7.387 1 97.88 559 ILE B C 1
ATOM 9563 O O . ILE B 1 559 ? -2.191 4.582 -7.969 1 97.88 559 ILE B O 1
ATOM 9567 N N . ASN B 1 560 ? -2.926 5.887 -6.391 1 97.25 560 ASN B N 1
ATOM 9568 C CA . ASN B 1 560 ? -3.738 4.836 -5.781 1 97.25 560 ASN B CA 1
ATOM 9569 C C . ASN B 1 560 ? -4.793 4.312 -6.754 1 97.25 560 ASN B C 1
ATOM 9571 O O . ASN B 1 560 ? -4.961 3.1 -6.898 1 97.25 560 ASN B O 1
ATOM 9575 N N . ILE B 1 561 ? -5.555 5.152 -7.422 1 97.12 561 ILE B N 1
ATOM 9576 C CA . ILE B 1 561 ? -6.59 4.746 -8.359 1 97.12 561 ILE B CA 1
ATOM 9577 C C . ILE B 1 561 ? -5.957 4.012 -9.539 1 97.12 561 ILE B C 1
ATOM 9579 O O . ILE B 1 561 ? -6.523 3.049 -10.062 1 97.12 561 ILE B O 1
ATOM 9583 N N . THR B 1 562 ? -4.766 4.48 -9.945 1 97.25 562 THR B N 1
ATOM 9584 C CA . THR B 1 562 ? -4.066 3.816 -11.039 1 97.25 562 THR B CA 1
ATOM 9585 C C . THR B 1 562 ? -3.672 2.396 -10.648 1 97.25 562 THR B C 1
ATOM 9587 O O . THR B 1 562 ? -3.781 1.47 -11.453 1 97.25 562 THR B O 1
ATOM 9590 N N . ILE B 1 563 ? -3.283 2.174 -9.422 1 96.69 563 ILE B N 1
ATOM 9591 C CA . ILE B 1 563 ? -2.947 0.85 -8.906 1 96.69 563 ILE B CA 1
ATOM 9592 C C . ILE B 1 563 ? -4.207 -0.008 -8.828 1 96.69 563 ILE B C 1
ATOM 9594 O O . ILE B 1 563 ? -4.188 -1.188 -9.18 1 96.69 563 ILE B O 1
ATOM 9598 N N . GLY B 1 564 ? -5.324 0.584 -8.398 1 94.44 564 GLY B N 1
ATOM 9599 C CA . GLY B 1 564 ? -6.566 -0.141 -8.18 1 94.44 564 GLY B CA 1
ATOM 9600 C C . GLY B 1 564 ? -7.289 -0.485 -9.469 1 94.44 564 GLY B C 1
ATOM 9601 O O . GLY B 1 564 ? -8.102 -1.411 -9.5 1 94.44 564 GLY B O 1
ATOM 9602 N N . ALA B 1 565 ? -7.023 0.178 -10.594 1 94.25 565 ALA B N 1
ATOM 9603 C CA . ALA B 1 565 ? -7.734 0 -11.859 1 94.25 565 ALA B CA 1
ATOM 9604 C C . ALA B 1 565 ? -7.215 -1.22 -12.617 1 94.25 565 ALA B C 1
ATOM 9606 O O . ALA B 1 565 ? -6.684 -1.093 -13.719 1 94.25 565 ALA B O 1
ATOM 9607 N N . ARG B 1 566 ? -7.594 -2.352 -12.086 1 92.06 566 ARG B N 1
ATOM 9608 C CA . ARG B 1 566 ? -7.18 -3.619 -12.68 1 92.06 566 ARG B CA 1
ATOM 9609 C C . ARG B 1 566 ? -8.102 -4.016 -13.82 1 92.06 566 ARG B C 1
ATOM 9611 O O . ARG B 1 566 ? -9.258 -3.588 -13.875 1 92.06 566 ARG B O 1
ATOM 9618 N N . SER B 1 567 ? -7.559 -4.836 -14.711 1 92.44 567 SER B N 1
ATOM 9619 C CA . SER B 1 567 ? -8.312 -5.199 -15.906 1 92.44 567 SER B CA 1
ATOM 9620 C C . SER B 1 567 ? -9.258 -6.363 -15.641 1 92.44 567 SER B C 1
ATOM 9622 O O . SER B 1 567 ? -10.148 -6.645 -16.438 1 92.44 567 SER B O 1
ATOM 9624 N N . MET B 1 568 ? -9.047 -7.031 -14.5 1 93.06 568 MET B N 1
ATOM 9625 C CA . MET B 1 568 ? -9.898 -8.156 -14.109 1 93.06 568 MET B CA 1
ATOM 9626 C C . MET B 1 568 ? -10.383 -7.996 -12.672 1 93.06 568 MET B C 1
ATOM 9628 O O . MET B 1 568 ? -9.766 -7.281 -11.875 1 93.06 568 MET B O 1
ATOM 9632 N N . ALA B 1 569 ? -11.547 -8.594 -12.484 1 94.75 569 ALA B N 1
ATOM 9633 C CA . ALA B 1 569 ? -11.977 -8.68 -11.086 1 94.75 569 ALA B CA 1
ATOM 9634 C C . ALA B 1 569 ? -10.953 -9.453 -10.258 1 94.75 569 ALA B C 1
ATOM 9636 O O . ALA B 1 569 ? -10.32 -10.391 -10.75 1 94.75 569 ALA B O 1
ATOM 9637 N N . PHE B 1 570 ? -10.812 -9.055 -9.086 1 93.12 570 PHE B N 1
ATOM 9638 C CA . PHE B 1 570 ? -9.773 -9.672 -8.266 1 93.12 570 PHE B CA 1
ATOM 9639 C C . PHE B 1 570 ? -10.312 -10.039 -6.891 1 93.12 570 PHE B C 1
ATOM 9641 O O . PHE B 1 570 ? -11.375 -9.555 -6.484 1 93.12 570 PHE B O 1
ATOM 9648 N N . SER B 1 571 ? -9.633 -11.008 -6.289 1 93.44 571 SER B N 1
ATOM 9649 C CA . SER B 1 571 ? -9.938 -11.344 -4.898 1 93.44 571 SER B CA 1
ATOM 9650 C C . SER B 1 571 ? -9.195 -10.422 -3.936 1 93.44 571 SER B C 1
ATOM 9652 O O . SER B 1 571 ? -8.031 -10.094 -4.156 1 93.44 571 SER B O 1
ATOM 9654 N N . THR B 1 572 ? -9.922 -9.984 -2.928 1 93.88 572 THR B N 1
ATOM 9655 C CA . THR B 1 572 ? -9.297 -9.039 -2.004 1 93.88 572 THR B CA 1
ATOM 9656 C C . THR B 1 572 ? -9.18 -9.648 -0.608 1 93.88 572 THR B C 1
ATOM 9658 O O . THR B 1 572 ? -9.938 -10.555 -0.254 1 93.88 572 THR B O 1
ATOM 9661 N N . SER B 1 573 ? -8.227 -9.305 0.092 1 93.12 573 SER B N 1
ATOM 9662 C CA . SER B 1 573 ? -7.941 -9.617 1.488 1 93.12 573 SER B CA 1
ATOM 9663 C C . SER B 1 573 ? -7.277 -8.445 2.197 1 93.12 573 SER B C 1
ATOM 9665 O O . SER B 1 573 ? -6.984 -7.418 1.574 1 93.12 573 SER B O 1
ATOM 9667 N N . GLU B 1 574 ? -7.148 -8.555 3.484 1 91.25 574 GLU B N 1
ATOM 9668 C CA . GLU B 1 574 ? -6.461 -7.516 4.246 1 91.25 574 GLU B CA 1
ATOM 9669 C C . GLU B 1 574 ? -5.035 -7.309 3.738 1 91.25 574 GLU B C 1
ATOM 9671 O O . GLU B 1 574 ? -4.555 -6.176 3.656 1 91.25 574 GLU B O 1
ATOM 9676 N N . LEU B 1 575 ? -4.445 -8.375 3.361 1 94.38 575 LEU B N 1
ATOM 9677 C CA . LEU B 1 575 ? -3.088 -8.305 2.828 1 94.38 575 LEU B CA 1
ATOM 9678 C C . LEU B 1 575 ? -3.061 -7.523 1.517 1 94.38 575 LEU B C 1
ATOM 9680 O O . LEU B 1 575 ? -2.156 -6.719 1.289 1 94.38 575 LEU B O 1
ATOM 9684 N N . ASP B 1 576 ? -4.016 -7.77 0.688 1 96 576 ASP B N 1
ATOM 9685 C CA . ASP B 1 576 ? -4.047 -7.094 -0.605 1 96 576 ASP B CA 1
ATOM 9686 C C . ASP B 1 576 ? -4.211 -5.586 -0.434 1 96 576 ASP B C 1
ATOM 9688 O O . ASP B 1 576 ? -3.629 -4.805 -1.19 1 96 576 ASP B O 1
ATOM 9692 N N . VAL B 1 577 ? -4.992 -5.172 0.566 1 95.19 577 VAL B N 1
ATOM 9693 C CA . VAL B 1 577 ? -5.172 -3.756 0.871 1 95.19 577 VAL B CA 1
ATOM 9694 C C . VAL B 1 577 ? -3.848 -3.158 1.343 1 95.19 577 VAL B C 1
ATOM 9696 O O . VAL B 1 577 ? -3.467 -2.066 0.916 1 95.19 577 VAL B O 1
ATOM 9699 N N . ILE B 1 578 ? -3.141 -3.91 2.135 1 95.75 578 ILE B N 1
ATOM 9700 C CA . ILE B 1 578 ? -1.858 -3.453 2.66 1 95.75 578 ILE B CA 1
ATOM 9701 C C . ILE B 1 578 ? -0.84 -3.359 1.526 1 95.75 578 ILE B C 1
ATOM 9703 O O . ILE B 1 578 ? -0.006 -2.451 1.505 1 95.75 578 ILE B O 1
ATOM 9707 N N . VAL B 1 579 ? -0.894 -4.273 0.63 1 97.62 579 VAL B N 1
ATOM 9708 C CA . VAL B 1 579 ? -0.005 -4.285 -0.527 1 97.62 579 VAL B CA 1
ATOM 9709 C C . VAL B 1 579 ? -0.224 -3.025 -1.359 1 97.62 579 VAL B C 1
ATOM 9711 O O . VAL B 1 579 ? 0.73 -2.311 -1.677 1 97.62 579 VAL B O 1
ATOM 9714 N N . ASP B 1 580 ? -1.504 -2.707 -1.692 1 97.56 580 ASP B N 1
ATOM 9715 C CA . ASP B 1 580 ? -1.83 -1.518 -2.473 1 97.56 580 ASP B CA 1
ATOM 9716 C C . ASP B 1 580 ? -1.447 -0.245 -1.721 1 97.56 580 ASP B C 1
ATOM 9718 O O . ASP B 1 580 ? -0.966 0.717 -2.322 1 97.56 580 ASP B O 1
ATOM 9722 N N . TRP B 1 581 ? -1.618 -0.249 -0.395 1 96.44 581 TRP B N 1
ATOM 9723 C CA . TRP B 1 581 ? -1.263 0.897 0.436 1 96.44 581 TRP B CA 1
ATOM 9724 C C . TRP B 1 581 ? 0.243 1.138 0.415 1 96.44 581 TRP B C 1
ATOM 9726 O O . TRP B 1 581 ? 0.694 2.271 0.228 1 96.44 581 TRP B O 1
ATOM 9736 N N . SER B 1 582 ? 0.996 0.081 0.614 1 97.5 582 SER B N 1
ATOM 9737 C CA . SER B 1 582 ? 2.451 0.194 0.64 1 97.5 582 SER B CA 1
ATOM 9738 C C . SER B 1 582 ? 2.986 0.725 -0.686 1 97.5 582 SER B C 1
ATOM 9740 O O . SER B 1 582 ? 3.836 1.618 -0.705 1 97.5 582 SER B O 1
ATOM 9742 N N . ALA B 1 583 ? 2.469 0.169 -1.684 1 97.69 583 ALA B N 1
ATOM 9743 C CA . ALA B 1 583 ? 2.891 0.608 -3.01 1 97.69 583 ALA B CA 1
ATOM 9744 C C . ALA B 1 583 ? 2.516 2.066 -3.25 1 97.69 583 ALA B C 1
ATOM 9746 O O . ALA B 1 583 ? 3.314 2.842 -3.781 1 97.69 583 ALA B O 1
ATOM 9747 N N . THR B 1 584 ? 1.282 2.457 -2.879 1 97.44 584 THR B N 1
ATOM 9748 C CA . THR B 1 584 ? 0.852 3.842 -3.041 1 97.44 584 THR B CA 1
ATOM 9749 C C . THR B 1 584 ? 1.774 4.785 -2.275 1 97.44 584 THR B C 1
ATOM 9751 O O . THR B 1 584 ? 2.191 5.816 -2.807 1 97.44 584 THR B O 1
ATOM 9754 N N . HIS B 1 585 ? 2.104 4.383 -1.05 1 96.12 585 HIS B N 1
ATOM 9755 C CA . HIS B 1 585 ? 2.918 5.234 -0.192 1 96.12 585 HIS B CA 1
ATOM 9756 C C . HIS B 1 585 ? 4.32 5.414 -0.767 1 96.12 585 HIS B C 1
ATOM 9758 O O . HIS B 1 585 ? 4.797 6.543 -0.903 1 96.12 585 HIS B O 1
ATOM 9764 N N . VAL B 1 586 ? 4.914 4.367 -1.233 1 95.75 586 VAL B N 1
ATOM 9765 C CA . VAL B 1 586 ? 6.277 4.391 -1.758 1 95.75 586 VAL B CA 1
ATOM 9766 C C . VAL B 1 586 ? 6.309 5.148 -3.082 1 95.75 586 VAL B C 1
ATOM 9768 O O . VAL B 1 586 ? 7.137 6.039 -3.275 1 95.75 586 VAL B O 1
ATOM 9771 N N . LEU B 1 587 ? 5.352 4.844 -3.895 1 97.25 587 LEU B N 1
ATOM 9772 C CA . LEU B 1 587 ? 5.352 5.449 -5.223 1 97.25 587 LEU B CA 1
ATOM 9773 C C . LEU B 1 587 ? 4.984 6.926 -5.148 1 97.25 587 LEU B C 1
ATOM 9775 O O . LEU B 1 587 ? 5.492 7.734 -5.93 1 97.25 587 LEU B O 1
ATOM 9779 N N . THR B 1 588 ? 4.195 7.234 -4.207 1 97.94 588 THR B N 1
ATOM 9780 C CA . THR B 1 588 ? 3.809 8.633 -4.062 1 97.94 588 THR B CA 1
ATOM 9781 C C . THR B 1 588 ? 4.977 9.461 -3.537 1 97.94 588 THR B C 1
ATOM 9783 O O . THR B 1 588 ? 5.266 10.539 -4.066 1 97.94 588 THR B O 1
ATOM 9786 N N . TYR B 1 589 ? 5.676 9.039 -2.596 1 96.75 589 TYR B N 1
ATOM 9787 C CA . TYR B 1 589 ? 6.824 9.773 -2.076 1 96.75 589 TYR B CA 1
ATOM 9788 C C . TYR B 1 589 ? 7.945 9.828 -3.105 1 96.75 589 TYR B C 1
ATOM 9790 O O . TYR B 1 589 ? 8.633 10.844 -3.225 1 96.75 589 TYR B O 1
ATOM 9798 N N . ALA B 1 590 ? 8.078 8.766 -3.807 1 95.94 590 ALA B N 1
ATOM 9799 C CA . ALA B 1 590 ? 9.086 8.758 -4.867 1 95.94 590 ALA B CA 1
ATOM 9800 C C . ALA B 1 590 ? 8.773 9.812 -5.926 1 95.94 590 ALA B C 1
ATOM 9802 O O . ALA B 1 590 ? 9.672 10.516 -6.387 1 95.94 590 ALA B O 1
ATOM 9803 N N . ALA B 1 591 ? 7.598 9.82 -6.25 1 97.19 591 ALA B N 1
ATOM 9804 C CA . ALA B 1 591 ? 7.176 10.781 -7.262 1 97.19 591 ALA B CA 1
ATOM 9805 C C . ALA B 1 591 ? 7.141 12.195 -6.688 1 97.19 591 ALA B C 1
ATOM 9807 O O . ALA B 1 591 ? 7.258 13.18 -7.426 1 97.19 591 ALA B O 1
ATOM 9808 N N . ALA B 1 592 ? 6.965 12.43 -5.348 1 97.88 592 ALA B N 1
ATOM 9809 C CA . ALA B 1 592 ? 6.879 13.742 -4.707 1 97.88 592 ALA B CA 1
ATOM 9810 C C . ALA B 1 592 ? 8.242 14.43 -4.676 1 97.88 592 ALA B C 1
ATOM 9812 O O . ALA B 1 592 ? 8.328 15.656 -4.656 1 97.88 592 ALA B O 1
ATOM 9813 N N . VAL B 1 593 ? 9.391 13.586 -4.719 1 95.94 593 VAL B N 1
ATOM 9814 C CA . VAL B 1 593 ? 10.734 14.148 -4.629 1 95.94 593 VAL B CA 1
ATOM 9815 C C . VAL B 1 593 ? 10.984 15.07 -5.82 1 95.94 593 VAL B C 1
ATOM 9817 O O . VAL B 1 593 ? 11.211 16.266 -5.648 1 95.94 593 VAL B O 1
ATOM 9820 N N . PRO B 1 594 ? 10.805 14.578 -7.051 1 96.12 594 PRO B N 1
ATOM 9821 C CA . PRO B 1 594 ? 11.07 15.484 -8.164 1 96.12 594 PRO B CA 1
ATOM 9822 C C . PRO B 1 594 ? 10.062 16.625 -8.258 1 96.12 594 PRO B C 1
ATOM 9824 O O . PRO B 1 594 ? 10.414 17.734 -8.656 1 96.12 594 PRO B O 1
ATOM 9827 N N . ILE B 1 595 ? 8.922 16.422 -7.785 1 97.56 595 ILE B N 1
ATOM 9828 C CA . ILE B 1 595 ? 7.922 17.484 -7.852 1 97.56 595 ILE B CA 1
ATOM 9829 C C . ILE B 1 595 ? 8.258 18.562 -6.84 1 97.56 595 ILE B C 1
ATOM 9831 O O . ILE B 1 595 ? 8.141 19.766 -7.141 1 97.56 595 ILE B O 1
ATOM 9835 N N . THR B 1 596 ? 8.703 18.203 -5.715 1 97.12 596 THR B N 1
ATOM 9836 C CA . THR B 1 596 ? 9.055 19.172 -4.688 1 97.12 596 THR B CA 1
ATOM 9837 C C . THR B 1 596 ? 10.336 19.906 -5.055 1 97.12 596 THR B C 1
ATOM 9839 O O . THR B 1 596 ? 10.406 21.141 -4.957 1 97.12 596 THR B O 1
ATOM 9842 N N . VAL B 1 597 ? 11.266 19.25 -5.586 1 96.5 597 VAL B N 1
ATOM 9843 C CA . VAL B 1 597 ? 12.586 19.812 -5.848 1 96.5 597 VAL B CA 1
ATOM 9844 C C . VAL B 1 597 ? 12.562 20.625 -7.141 1 96.5 597 VAL B C 1
ATOM 9846 O O . VAL B 1 597 ? 13.258 21.641 -7.262 1 96.5 597 VAL B O 1
ATOM 9849 N N . LEU B 1 598 ? 11.711 20.172 -8.055 1 97.19 598 LEU B N 1
ATOM 9850 C CA . LEU B 1 598 ? 11.773 20.781 -9.375 1 97.19 598 LEU B CA 1
ATOM 9851 C C . LEU B 1 598 ? 10.633 21.766 -9.578 1 97.19 598 LEU B C 1
ATOM 9853 O O . LEU B 1 598 ? 10.664 22.578 -10.508 1 97.19 598 LEU B O 1
ATOM 9857 N N . VAL B 1 599 ? 9.625 21.703 -8.734 1 97.19 599 VAL B N 1
ATOM 9858 C CA . VAL B 1 599 ? 8.469 22.547 -8.992 1 97.19 599 VAL B CA 1
ATOM 9859 C C . VAL B 1 599 ? 8.117 23.344 -7.738 1 97.19 599 VAL B C 1
ATOM 9861 O O . VAL B 1 599 ? 8.211 24.578 -7.734 1 97.19 599 VAL B O 1
ATOM 9864 N N . GLU B 1 600 ? 7.926 22.734 -6.645 1 96.75 600 GLU B N 1
ATOM 9865 C CA . GLU B 1 600 ? 7.414 23.391 -5.449 1 96.75 600 GLU B CA 1
ATOM 9866 C C . GLU B 1 600 ? 8.406 24.438 -4.926 1 96.75 600 GLU B C 1
ATOM 9868 O O . GLU B 1 600 ? 8.086 25.625 -4.844 1 96.75 600 GLU B O 1
ATOM 9873 N N . PHE B 1 601 ? 9.602 24.031 -4.625 1 96 601 PHE B N 1
ATOM 9874 C CA . PHE B 1 601 ? 10.594 24.906 -4.016 1 96 601 PHE B CA 1
ATOM 9875 C C . PHE B 1 601 ? 11.016 26 -4.988 1 96 601 PHE B C 1
ATOM 9877 O O . PHE B 1 601 ? 11.016 27.188 -4.637 1 96 601 PHE B O 1
ATOM 9884 N N . PRO B 1 602 ? 11.344 25.641 -6.258 1 95.25 602 PRO B N 1
ATOM 9885 C CA . PRO B 1 602 ? 11.773 26.688 -7.191 1 95.25 602 PRO B CA 1
ATOM 9886 C C . PRO B 1 602 ? 10.688 27.734 -7.438 1 95.25 602 PRO B C 1
ATOM 9888 O O . PRO B 1 602 ? 10.977 28.922 -7.461 1 95.25 602 PRO B O 1
ATOM 9891 N N . MET B 1 603 ? 9.531 27.234 -7.547 1 93.81 603 MET B N 1
ATOM 9892 C CA . MET B 1 603 ? 8.461 28.172 -7.836 1 93.81 603 MET B CA 1
ATOM 9893 C C . MET B 1 603 ? 8.172 29.062 -6.633 1 93.81 603 MET B C 1
ATOM 9895 O O . MET B 1 603 ? 7.871 30.25 -6.785 1 93.81 603 MET B O 1
ATOM 9899 N N . GLN B 1 604 ? 8.289 28.5 -5.52 1 93.56 604 GLN B N 1
ATOM 9900 C CA . GLN B 1 604 ? 8.102 29.297 -4.312 1 93.56 604 GLN B CA 1
ATOM 9901 C C . GLN B 1 604 ? 9.148 30.406 -4.215 1 93.56 604 GLN B C 1
ATOM 9903 O O . GLN B 1 604 ? 8.812 31.578 -4.008 1 93.56 604 GLN B O 1
ATOM 9908 N N . LYS B 1 605 ? 10.273 30.109 -4.391 1 92.31 605 LYS B N 1
ATOM 9909 C CA . LYS B 1 605 ? 11.359 31.078 -4.281 1 92.31 605 LYS B CA 1
ATOM 9910 C C . LYS B 1 605 ? 11.32 32.094 -5.43 1 92.31 605 LYS B C 1
ATOM 9912 O O . LYS B 1 605 ? 11.586 33.281 -5.234 1 92.31 605 LYS B O 1
ATOM 9917 N N . PHE B 1 606 ? 11.141 31.5 -6.512 1 92.31 606 PHE B N 1
ATOM 9918 C CA . PHE B 1 606 ? 11.062 32.344 -7.699 1 92.31 606 PHE B CA 1
ATOM 9919 C C . PHE B 1 606 ? 9.992 33.406 -7.527 1 92.31 606 PHE B C 1
ATOM 9921 O O . PHE B 1 606 ? 10.25 34.594 -7.715 1 92.31 606 PHE B O 1
ATOM 9928 N N . LEU B 1 607 ? 8.758 33 -7.156 1 89.25 607 LEU B N 1
ATOM 9929 C CA . LEU B 1 607 ? 7.641 33.906 -7.023 1 89.25 607 LEU B CA 1
ATOM 9930 C C . LEU B 1 607 ? 7.848 34.844 -5.836 1 89.25 607 LEU B C 1
ATOM 9932 O O . LEU B 1 607 ? 7.465 36.031 -5.891 1 89.25 607 LEU B O 1
ATOM 9936 N N . GLU B 1 608 ? 8.547 34.312 -4.832 1 88.94 608 GLU B N 1
ATOM 9937 C CA . GLU B 1 608 ? 8.867 35.188 -3.713 1 88.94 608 GLU B CA 1
ATOM 9938 C C . GLU B 1 608 ? 9.859 36.281 -4.125 1 88.94 608 GLU B C 1
ATOM 9940 O O . GLU B 1 608 ? 9.719 37.438 -3.734 1 88.94 608 GLU B O 1
ATOM 9945 N N . ALA B 1 609 ? 10.766 35.875 -4.809 1 88.5 609 ALA B N 1
ATOM 9946 C CA . ALA B 1 609 ? 11.773 36.812 -5.273 1 88.5 609 ALA B CA 1
ATOM 9947 C C . ALA B 1 609 ? 11.172 37.844 -6.242 1 88.5 609 ALA B C 1
ATOM 9949 O O . ALA B 1 609 ? 11.609 38.969 -6.301 1 88.5 609 ALA B O 1
ATOM 9950 N N . LEU B 1 610 ? 10.305 37.406 -6.934 1 87 610 LEU B N 1
ATOM 9951 C CA . LEU B 1 610 ? 9.664 38.281 -7.902 1 87 610 LEU B CA 1
ATOM 9952 C C . LEU B 1 610 ? 8.766 39.281 -7.203 1 87 610 LEU B C 1
ATOM 9954 O O . LEU B 1 610 ? 8.711 40.469 -7.602 1 87 610 LEU B O 1
ATOM 9958 N N . ILE B 1 611 ? 8.078 38.875 -6.207 1 83.56 611 ILE B N 1
ATOM 9959 C CA . ILE B 1 611 ? 7.066 39.719 -5.578 1 83.56 611 ILE B CA 1
ATOM 9960 C C . ILE B 1 611 ? 7.695 40.531 -4.453 1 83.56 611 ILE B C 1
ATOM 9962 O O . ILE B 1 611 ? 7.328 41.688 -4.238 1 83.56 611 ILE B O 1
ATOM 9966 N N . PHE B 1 612 ? 8.688 39.844 -3.609 1 80.12 612 PHE B N 1
ATOM 9967 C CA . PHE B 1 612 ? 9.297 40.531 -2.465 1 80.12 612 PHE B CA 1
ATOM 9968 C C . PHE B 1 612 ? 10.742 40.906 -2.764 1 80.12 612 PHE B C 1
ATOM 9970 O O . PHE B 1 612 ? 11.234 41.938 -2.281 1 80.12 612 PHE B O 1
#

Solvent-accessible surface area (backbone atoms only — not comparable to full-atom values): 62843 Å² total; per-residue (Å²): 131,68,74,68,71,68,60,72,68,72,64,77,66,72,79,60,84,80,77,52,60,42,60,60,53,67,49,73,70,48,35,46,48,40,62,51,66,57,32,42,46,27,86,74,16,35,37,36,34,36,32,28,37,57,41,70,66,47,87,88,42,69,68,54,54,50,37,48,57,50,23,68,40,43,72,54,25,55,57,60,47,49,26,37,44,31,44,33,49,61,75,70,37,59,72,87,60,63,82,83,52,59,70,68,58,37,50,32,52,42,51,19,57,64,31,41,77,73,48,26,34,38,43,71,70,46,76,74,52,72,43,40,18,64,64,68,68,54,78,76,76,82,49,69,68,43,50,49,51,50,49,51,50,50,48,42,53,48,43,28,50,52,8,33,51,47,52,74,67,54,73,76,42,98,88,44,70,69,57,61,60,50,44,28,28,13,46,70,62,33,47,47,61,49,67,57,76,86,83,80,64,61,64,73,62,62,45,49,42,33,54,30,24,51,50,47,51,50,48,51,52,51,48,42,38,51,33,47,38,40,59,51,50,34,52,30,69,44,60,64,55,59,31,48,35,63,72,33,76,76,29,30,53,60,36,32,45,64,39,56,59,42,37,54,44,15,49,52,15,18,53,52,28,32,52,50,56,58,46,44,77,77,39,90,71,43,70,86,48,48,66,58,54,53,50,56,51,48,48,54,48,45,62,52,52,51,48,53,44,50,38,37,39,41,60,53,57,71,73,49,73,41,77,56,36,62,75,46,53,37,47,24,17,52,31,20,56,74,45,45,69,35,56,76,69,43,41,40,33,74,50,64,42,54,56,42,43,61,69,68,52,35,54,53,26,32,48,50,54,42,42,51,52,34,50,53,52,42,32,69,29,63,86,46,51,71,58,39,48,55,48,32,51,51,50,26,54,47,42,31,51,49,43,21,50,49,20,50,74,71,64,35,51,38,55,53,76,51,52,15,50,54,36,40,31,54,68,42,41,87,36,58,35,40,37,63,37,67,44,26,52,77,68,44,45,32,26,31,29,51,9,39,43,48,15,53,50,53,53,51,32,57,74,67,66,55,58,56,54,77,35,63,69,50,46,51,47,24,68,52,32,45,59,42,64,75,49,48,23,57,52,41,63,62,48,67,74,51,80,48,61,68,55,39,8,47,48,46,28,42,52,42,42,51,48,36,51,35,46,50,45,29,50,53,33,44,55,44,34,86,48,69,65,28,53,61,23,45,39,68,69,29,51,40,54,35,72,39,42,67,52,33,59,57,45,31,58,60,51,38,50,52,71,49,48,49,51,46,46,41,71,69,50,75,65,52,36,50,34,51,23,39,20,30,54,54,52,26,53,60,56,29,49,60,46,42,36,60,40,35,51,16,48,29,43,28,51,45,60,70,75,107,130,68,72,72,75,63,58,76,66,67,63,76,68,74,83,63,85,81,78,52,61,45,61,60,52,67,48,76,72,48,36,47,48,39,63,50,66,56,32,38,41,25,85,74,15,34,37,37,34,34,32,27,38,58,42,70,67,49,88,86,41,68,68,56,55,50,37,49,58,49,23,71,40,42,74,53,25,53,58,63,46,48,27,38,44,31,44,33,50,62,75,70,38,56,70,86,62,61,72,90,54,57,68,68,60,37,48,30,51,42,52,18,56,64,31,42,77,73,48,25,34,38,42,72,70,45,76,75,50,72,44,39,17,67,64,67,70,55,77,75,78,81,48,73,68,44,51,49,51,52,49,51,49,53,50,42,55,48,45,30,50,51,9,33,52,47,54,74,69,56,71,77,40,99,89,44,74,74,60,62,60,49,40,27,27,10,48,69,61,31,46,47,62,48,66,55,77,88,82,79,61,62,65,74,62,56,45,50,43,33,53,30,26,49,53,45,53,50,49,51,53,49,50,42,35,53,32,48,36,38,58,50,49,36,54,30,69,44,58,65,56,59,34,48,34,66,71,34,75,75,29,28,55,60,41,30,47,65,39,58,60,41,36,53,44,15,48,52,14,18,54,53,28,32,54,51,54,58,46,43,74,78,38,90,71,43,67,84,48,50,66,58,51,52,52,54,50,48,48,55,49,45,62,52,51,50,52,53,43,50,38,37,39,39,61,52,58,72,71,48,73,38,77,55,32,63,76,46,53,37,48,24,19,53,30,19,55,72,46,47,68,34,55,75,68,43,42,41,31,71,52,63,41,55,59,39,44,60,68,65,52,36,55,54,24,34,46,48,53,39,44,52,50,34,50,53,52,43,34,70,29,63,85,46,51,69,60,39,48,54,50,30,51,52,50,27,55,50,38,31,52,48,43,21,52,50,19,51,76,69,62,33,50,38,56,52,74,49,53,18,52,58,37,39,31,55,68,45,42,86,32,61,33,43,39,64,37,66,42,26,50,78,67,44,43,34,26,31,29,50,9,39,40,50,16,55,49,51,52,51,33,54,73,71,67,56,60,56,51,79,38,63,67,50,46,52,47,26,69,51,34,45,59,41,65,73,48,47,21,57,53,39,65,58,46,66,76,52,82,49,62,65,53,39,9,46,50,47,30,43,50,42,43,50,48,34,50,38,48,50,46,30,49,53,34,45,56,46,34,86,51,66,67,30,52,59,22,46,37,66,70,29,49,42,52,33,72,36,43,68,51,36,59,57,45,32,59,61,50,36,53,51,69,47,44,49,48,46,46,38,72,70,49,74,64,54,36,51,33,52,24,40,20,28,53,52,52,25,53,59,56,28,49,58,44,40,37,58,42,34,51,18,47,30,42,28,51,42,58,70,76,105

Secondary structure (DSSP, 8-state):
--THHHHTT-----------HHHHHHSPPSEEE--HHHHHHSTT-EEEEEEEEEEESSS--HHHHHHHHHHH-TTTS--TTEEEEEEEHHHHS-HHHHSS--HHHHHHHHHHHHHHTTTEEEEEEEEEEEEEHHHHHPPPPPPHHHHHHHHHHHHHHHHHHHHHHHHHH----SSSPPPHHHHTT-HHHHHHHHH----SS-HHHHTTTHHHHHHHHHHHHHHHHHHHHHHHHS-BS-HHHHHHHTTSGGGHHHHSTTHHHHHHHHHHHHHHHHHHHHHHTTS---GGGHHHHHHHHHHHHHHHHHHHHHHHHTGGGGS---TTTTTTHHHHHHHHHHTHHHHHTT-TTTSSTTS-SSGGGGHHHHHHHHHHHHHHHHHHHSS-HHHHHHHHHHHHHHHHHHHHHHHHHHT---HHHH--HHHHHTTTTT-HIIIIIIT-SGGGHHHHHHHHHHHHHHHHHHHTT--GGG-HHHHHHHHHHHHHHHHGGGHHHHHHT---HHHHHHHHHHHHHHHHHHHHHHHHHHHH--SHHHHHHT-HHHHHHHHTHHHHHHHHHHHHHHHH--SS-B---HHHHHHHHHHHHHHHHHHHHHHIIIIIHHHHHHHHHHH-/--THHHHTT------PPPPPHHHHHHSPPSEEE--HHHHHHSTT-EEEEEEEEEEESSSS-HHHHHHHHHHH-TTTS--TTEEEEEEEHHHHS-HHHHSS--HHHHHHHHHHHHHHTTTEEEEEEEEEEEEEHHHHH-PPPPPHHHHHHHHHHHHHHHHHHHHHHHHHH----SS-PPPHHHHTT-HHHHHHHHH----SS-HHHHTTTHHHHHHHHHHHHHHHHHHHHHHHHS-BS-HHHHHHHHHSGGGHHHHSTTHHHHHHHHHHHHHHHHHHHHHTTTS---GGGHHHHHHHHHHHHHHHHHHHHHHHHTGGGGS--STTTTTTHHHHHHHHHHTHHHHHTT-TTTSSTTS-SSGGGGHHHHHHHHHHHHHHHHHHHSS-HHHHHHHHHHHHHHHHHHHHHHHHHHT---HHHH--HHHHHTTTTT-HIIIIIIT-SGGGHHHHHHHHHHHHHHHHHHHTT--GGG-HHHHHHHHHHHHHHHHGGGHHHHHHH---HHHHHHHHHHHHHHHHHHHHHHHHHHHH--SHHHHHHT-HHHHHHHHTHHHHHHHHHHHHHHHH--SS-B---HHHHHHHHHHHHHHHHHHHHHHIIIIIHHHHHHHHHHH-

Foldseek 3Di:
DDPVVVPPPPPPPPPDPDDDPVLVVLQPFQEFADQPCVQLVDQFWKKWWAKKFKDALDPPQVSVVVLCVQVVPQQQDHNSRIHIYIDGLVPQADPVLPPDDDPVVSVLVRVQVVVVVSRMGIDTDTTDDMDHSCNVPDDDDADPLNVVLVVVVVVLVVLLVQLQVQVVPDDADPVDHDDLQSVLSHLVVLVCVLLPDDDDPDVLVLLLLLVLLVLLVLLLLVLLLLLLLLLLQDFARCCVQVSVLLVDLVSLSSQLVLLSLLLVLLQLLLVLLQVVLVVCVVPQFAPVCLVVQLVLVLLQQVFLQLSLLSCLQGVLLVLDDADCSCVPSVQLNPVSVVCVVCLSVLNCLVPLLLRHNLNLSLSRSLSSVLSSVSNNLSRVCSPPLVVSLVVLVVQLVVLLVVQLVCCLVVVAFGSLSVPGSVCSNSVVSPPCSCSVAVSDNSNSSNSSSLSNNLSSVVSVCVVVVPFCQVPVVLLVVLVVLVVCLVCLSSVSVVLNSDDDSSSRSNCSSVSSNVSSNSVSSNSSCLSRPDDDSVVVSSDSVSSSVSLLSSQLSRCLSSQSSSLSRDRTHYHDDPVNSVVSSVCSNVVSSVVSSCCSSSTSSSSSSNVVVVPD/DDCVVVPVPPPPPPCPDDDDPVLVVLAPFQEFADQPCVQLVDQFWKKWWAKKFKDALDPPQVSVVVLCVQVVPQQQDHNSRIHIYIDGLVPQADPVLPPDDDPQVSVQVRVQVVCVVSRMGIGTDTTDDMDHSCNVPDDDDADPLNVVLVVVVVVLVVLLVQLQVQVVPDDDDPVDHRDLQSVLSHLVVLVCVLQPDDDDPDVLVLLLLLVLLVLLVLLLLVLLLLLLLLLLQDFARCCVQVSVLLVDLNNLSSQLVLLSLLLVLLQLLLVLLQVVLVVCVVHQFAPVCLVVQLVLLLLQQVFLQLSLLSCLQGVLLVLDDADCSCVPSVQLNPVSVVCVVCLSVLNCLVPLLLRHNLNLSLSRSLSSVLSSVSNNLSRVCSPPLVVSLVVLVVQLVVLLVVQLVCCLVVVAFDSLQVDGSVCSNSVVSPPCNCSPQVSDNSNSSNSSSSSNNLSSVVSVCVVVVPFCQVPVVLVVVLVVLVVCLSCLSSVSSVLNSDDDSNSRSNCSSCSSNVSSVSVSSNSSCLSRPDDDSVVSSSDSVSSSVSLLSSQLSRCLSSQLSSLSRDRTHYHDDPVNSVVSSVVSNVVSSVVSSCCSSSTSSSSSSSVVSVVD